Protein AF-E3LHK0-F1 (afdb_monomer)

Radius of gyration: 40.65 Å; Cα contacts (8 Å, |Δi|>4): 1563; chains: 1; bounding box: 127×64×100 Å

pLDDT: mean 77.19, std 14.47, range [32.59, 96.81]

Foldseek 3Di:
DVLLLVLVVVLVVLVVVLVVVCVVQPPFAALVNLVSVLVNQLSNLLSLLLSLVLLLLVLVLLLCLLPDPPNVVSPDPVVSVVVSVVSSVVSSVLSCVVNLQWDFDDPDPRHTHTGGDVVCPVPVNPVVLVSLLVSLCNSAVVSLVSSLVSLVSSLVSVVVVVVVVCVVDPDDDDDPVVLVNVVSVVVSVVSCVPRVVVSVVSNCCSVPVQVCVVVCVVCVVVVVVVVLVVLLVVLVVLLVSCVDPVNVFWLLSVLSNLLSVLSNVLSVLVVVLVVVCVPPPPAAAPVNQVSVLVNLLSNLLSVVLSVVSVVLSSVLVVCLVPDPPNVVSRGNPVSVVVSVVSSVVSNVLSCVSNLQWDWDCDPQDNGTHIDGDVVCVVVVVPVVVVSCVVRVDDDPPVQDPDLLSNLVSCLVPRQDDPQFADDAFQQGPADDDADLLLVLVVVVVCLVPVVQDKDARLHVHFDWDQFPNDIDGARIADPVQLAGEHEAECLQQLPCVVHVPQQDARPVGNPHGSVRSVVVNVVVVVRSVVVPGHYHYHYPVRLVVVLVVDVLSVLSSVLDPLRGDDRLLQLQDFFDWDFFFFKDFADPFKFKFKKFFFLQLLLQLQFVDKAFTGQDPDDDDDDFFFKFWFKKQADQADQWQQDWDCEPNDTFRFRWPQCQNVVVFPDADPAQASSGGIDTTMHGPVSVVVRVVVVMDTQTTSDGRGGPDIDGRRSSSVSLQVLVLQLQLQCADPDPDDDPVRVVVVQVVCCVPSVHHHDPVSRDHHPVSNVSSSVSSVSNQVVLSDDLFDKDKDKAWQSPVVCVCCVCPPVQWHWDAWADDPDTITTTIITGDPVNRDPDPRHDSRRSSRSRSSQNVLVVVQCVLLPVNQWRIDDSRMTMGMDTPPDDSQPVQDDPDHRGMDGPDDPQKGWGMKGDLDRQFIKTWIAGPVRDIDIDTGDPPADPDVVLCVLRDNVNSVVQSLCCLVPVHGFWRWGWDFDWDADPDSHGDTDTDIDIDTHHRDDSHAYQHSSRGGGGRSHDDPPSNHDHPPSDRSD

Solvent-accessible surface area (backbone atoms only — not comparable to full-atom values): 56361 Å² total; per-residue (Å²): 103,71,68,36,52,51,26,55,51,50,50,52,53,55,51,51,52,51,55,49,52,55,62,76,45,57,91,59,34,46,58,68,59,20,51,47,54,52,54,46,56,35,50,47,50,31,31,54,28,45,32,39,49,52,54,29,48,54,38,46,38,51,35,49,27,72,76,42,95,60,29,70,55,45,74,30,69,68,51,54,52,53,54,48,53,52,47,55,54,53,48,43,59,61,38,49,66,55,52,71,50,46,34,73,42,76,80,51,103,76,32,31,41,66,40,72,22,66,86,43,54,75,61,84,30,48,66,46,46,52,51,51,42,51,47,48,40,64,44,44,48,49,34,53,52,52,35,51,53,32,51,50,50,42,51,52,50,53,49,52,51,48,54,51,46,53,69,73,51,86,82,74,84,78,73,74,64,56,57,60,56,52,50,55,51,50,53,48,53,50,49,49,67,61,45,50,58,55,50,49,51,51,54,49,45,58,74,32,70,68,59,46,59,64,60,42,67,80,45,45,68,60,52,51,54,50,51,54,54,49,50,38,53,53,23,51,48,48,38,61,62,38,61,35,88,86,43,46,60,33,14,61,42,43,41,52,35,54,33,27,49,26,56,34,49,47,54,49,55,54,51,52,52,61,45,51,62,66,72,55,60,92,61,44,42,61,68,53,29,51,46,55,56,50,46,60,41,49,46,54,32,34,53,52,43,29,54,51,41,51,52,47,47,52,48,36,54,50,49,30,71,78,41,93,61,29,67,55,42,42,22,40,66,49,41,52,54,54,49,50,53,48,55,51,52,44,46,59,63,43,49,62,56,57,75,49,46,36,75,40,69,42,97,80,49,99,36,27,43,71,42,72,26,65,80,41,55,75,53,78,33,49,65,51,52,50,50,36,70,74,68,71,62,80,78,86,80,85,59,56,99,41,72,51,47,33,48,50,46,48,41,56,76,70,46,53,56,93,66,51,72,51,89,51,55,65,80,31,82,80,79,70,85,72,48,58,68,44,47,46,50,53,53,48,51,30,66,77,35,76,87,52,70,63,28,14,58,85,40,93,34,49,49,76,44,79,51,98,92,40,80,44,76,41,55,26,34,27,84,89,79,46,35,35,43,41,62,40,48,42,76,77,35,20,33,60,89,85,43,70,62,32,80,45,56,22,93,82,45,75,90,39,34,23,42,58,31,27,52,52,47,54,49,52,54,52,48,48,40,73,75,72,32,51,73,48,76,46,46,45,68,55,54,54,50,48,37,72,74,33,67,65,54,36,51,47,60,72,66,61,73,83,59,68,69,59,39,45,62,65,31,49,54,75,61,55,57,44,66,31,30,30,63,51,67,46,54,100,59,31,43,44,47,44,34,33,34,41,55,45,66,47,30,31,42,44,44,71,40,68,40,74,38,35,77,57,96,71,96,77,87,92,74,87,40,43,43,36,24,32,33,33,36,48,37,50,55,50,86,61,42,76,56,81,41,77,48,96,92,35,85,31,36,49,31,12,39,50,38,52,73,67,59,54,59,87,60,82,52,81,82,43,44,40,67,50,25,42,41,75,53,39,36,43,36,73,57,50,53,50,32,36,77,67,58,29,42,77,74,45,82,75,41,75,49,56,40,87,38,70,43,56,17,56,52,45,20,69,60,38,45,62,38,48,38,48,26,53,26,19,59,27,66,96,55,97,84,64,52,71,71,55,49,52,51,50,44,50,52,40,28,78,69,70,73,30,84,69,57,79,93,57,45,37,73,30,71,66,54,25,50,49,28,50,52,53,49,68,33,66,56,59,55,24,53,57,73,64,84,46,74,49,71,45,83,42,44,60,89,40,54,64,61,50,48,55,66,46,66,35,90,54,39,41,66,71,49,63,32,59,53,73,97,54,26,26,41,39,26,31,29,56,34,78,96,56,62,62,64,56,99,71,31,25,34,65,56,37,18,46,57,30,45,55,42,38,50,55,42,49,54,52,42,56,52,53,32,67,91,30,38,30,35,35,54,44,52,32,43,29,33,47,42,49,72,91,65,63,68,54,54,95,50,49,41,96,46,77,54,17,31,33,75,72,61,59,89,74,48,44,49,42,35,41,33,38,46,33,74,64,28,37,26,40,36,31,30,39,87,86,68,55,76,46,79,50,73,43,53,73,96,56,72,79,42,78,72,29,40,65,48,58,27,63,65,51,52,45,51,40,49,50,41,27,54,77,69,74,49,55,77,59,41,62,34,76,39,85,41,81,43,63,52,98,49,66,74,41,65,78,44,81,41,80,4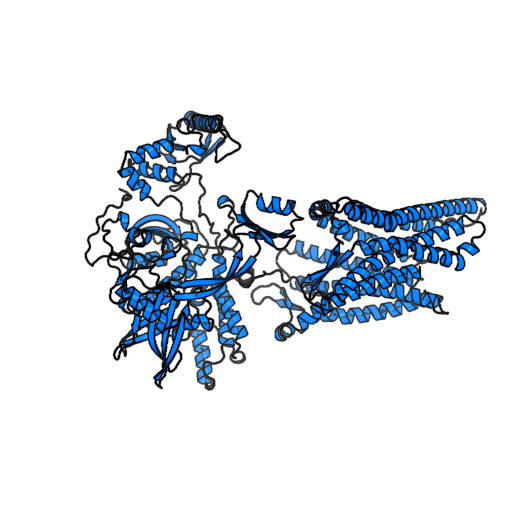1,79,45,75,46,60,77,50,80,82,64,32,26,68,45,89,79,30,40,45,43,37,27,31,40,37,65,83,89,68,77,65,46,86,58,58,91,75,71,85,129

Organism: Caenorhabditis remanei (NCBI:txid31234)

Sequence (1035 aa):
MMMIAFCNFNNVVMKLIEEMFDRITGSEKPYFKAFYKRIYAYLKLYLSSMANCLVVEIAFCRVMALYTTNSVKWNGRKYSLVISSVLWITVGLLCSAIIPMYSVTKYNPEEYSFTISNSYLEDECITFRSTLLFFGIISVFVPCILNFIFFLMIIYKLKSLEESRRKTMRSTKSSNIDNSSRMLKAILIMFLIVNMPQVMILVFHSIYMLDYYLFYSGFHVYFLIFFTVLDFFTNTFFIIVLSQKELRNSGINLAMIMIAFCNSSNVIVKLINAIFERVDGYEKTYVEAVYNRIENYVEVYLTAISDFLVVEMAFCRVMALYTRDCDKWRGRKYTLVISTVLWIFVGITSGLIIPMTVVKKSEYSERYLMTISDSYIENKCIIFRSTVLFFGVGFGVSGGCTLASYVMFVLKHEYIKQGEVGYVPEEGYGGGNNSVVALKYIQWLEKKNPGLKLKYKLRGGEHCIDANGRKYYLDAYNPETREIYEIYGCLYHGCSKCHPIGEKFSPVNKNRRMGSLLAETLRREGELRAEGYTVHTKWECEIRKEMANDPEMHKFFKLCRYTHRLIPREALYGGRTQAFRSITQATTTSLLNYLDFTSLYPYLNAGGTAYPFVLNFQNLKNLYRGLVYCDVLPEPNAEIGFLPQKISQKLMFVLCRTCGESQNISTPCTHTKVSERYLTGVWCTDELNYAISKGYKVLRYHEIWHWDRWVAGGFFADYIKPLLKMKHESSGWPRPDMTDDEKDAYIKKIWDMDGVQLDPTKIKVNKAMRSLAKLFLNSAWGKFAQNPDKVETKLIRLADAVGMTKFLNDPKYEPVNMIPFGTKKYFLSRRPKKEALLPGGFTNLAIAAQTTSAARLRLTQAMEKAGIENMIYCDTDSVIYKENVGENKLESMRGEQLGFLTDEIPAGRKLKEVVVMAPKMYALRMEDQQGTSSYSVKAKGVSLTSKNSEAISFNTMKETMKDFISEGISEPLVAKMMTFKRGDNALDGLWTCVTDKRVNPKMDKGHYDIHGVVTPFGQLPTNTLLIDDYPFYDQ

Structure (mmCIF, N/CA/C/O backbone):
data_AF-E3LHK0-F1
#
_entry.id   AF-E3LHK0-F1
#
loop_
_atom_site.group_PDB
_atom_site.id
_atom_site.type_symbol
_atom_site.label_atom_id
_atom_site.label_alt_id
_atom_site.label_comp_id
_atom_site.label_asym_id
_atom_site.label_entity_id
_atom_site.label_seq_id
_atom_site.pdbx_PDB_ins_code
_atom_site.Cartn_x
_atom_site.Cartn_y
_atom_site.Cartn_z
_atom_site.occupancy
_atom_site.B_iso_or_equiv
_atom_site.auth_seq_id
_atom_site.auth_comp_id
_atom_site.auth_asym_id
_atom_site.auth_atom_id
_atom_site.pdbx_PDB_model_num
ATOM 1 N N . MET A 1 1 ? 56.412 -6.530 34.634 1.00 53.97 1 MET A N 1
ATOM 2 C CA . MET A 1 1 ? 55.257 -7.467 34.592 1.00 53.97 1 MET A CA 1
ATOM 3 C C . MET A 1 1 ? 54.120 -7.031 35.510 1.00 53.97 1 MET A C 1
ATOM 5 O O . MET A 1 1 ? 53.036 -6.816 34.996 1.00 53.97 1 MET A O 1
ATOM 9 N N . MET A 1 2 ? 54.339 -6.839 36.818 1.00 63.16 2 MET A N 1
ATOM 10 C CA . MET A 1 2 ? 53.294 -6.347 37.739 1.00 63.16 2 MET A CA 1
ATOM 11 C C . MET A 1 2 ? 52.665 -5.020 37.278 1.00 63.16 2 MET A C 1
ATOM 13 O O . MET A 1 2 ? 51.451 -4.916 37.181 1.00 63.16 2 MET A O 1
ATOM 17 N N . MET A 1 3 ? 53.490 -4.044 36.885 1.00 69.75 3 MET A N 1
ATOM 18 C CA . MET A 1 3 ? 53.014 -2.756 36.359 1.00 69.75 3 MET A CA 1
ATOM 19 C C . MET A 1 3 ? 52.249 -2.884 35.026 1.00 69.75 3 MET A C 1
ATOM 21 O O . MET A 1 3 ? 51.338 -2.108 34.778 1.00 69.75 3 MET A O 1
ATOM 25 N N . ILE A 1 4 ? 52.548 -3.900 34.202 1.00 66.69 4 ILE A N 1
ATOM 26 C CA . ILE A 1 4 ? 51.797 -4.190 32.962 1.00 66.69 4 ILE A CA 1
ATOM 27 C C . ILE A 1 4 ? 50.408 -4.729 33.311 1.00 66.69 4 ILE A C 1
ATOM 29 O O . ILE A 1 4 ? 49.409 -4.278 32.760 1.00 66.69 4 ILE A O 1
ATOM 33 N N . ALA A 1 5 ? 50.337 -5.668 34.261 1.00 57.81 5 ALA A N 1
ATOM 34 C CA . ALA A 1 5 ? 49.065 -6.190 34.752 1.00 57.81 5 ALA A CA 1
ATOM 35 C C . ALA A 1 5 ? 48.212 -5.077 35.380 1.00 57.81 5 ALA A C 1
ATOM 37 O O . ALA A 1 5 ? 47.018 -5.014 35.114 1.00 57.81 5 ALA A O 1
ATOM 38 N N . PHE A 1 6 ? 48.833 -4.159 36.128 1.00 70.88 6 PHE A N 1
ATOM 39 C CA . PHE A 1 6 ? 48.171 -2.965 36.653 1.00 70.88 6 PHE A CA 1
ATOM 40 C C . PHE A 1 6 ? 47.600 -2.081 35.533 1.00 70.88 6 PHE A C 1
ATOM 42 O O . PHE A 1 6 ? 46.436 -1.693 35.611 1.00 70.88 6 PHE A O 1
ATOM 49 N N . CYS A 1 7 ? 48.365 -1.804 34.471 1.00 64.31 7 CYS A N 1
ATOM 50 C CA . CYS A 1 7 ? 47.872 -1.026 33.328 1.00 64.31 7 CYS A CA 1
ATOM 51 C C . CYS A 1 7 ? 46.660 -1.692 32.658 1.00 64.31 7 CYS A C 1
ATOM 53 O O . CYS A 1 7 ? 45.635 -1.049 32.439 1.00 64.31 7 CYS A O 1
ATOM 55 N N . ASN A 1 8 ? 46.754 -2.996 32.388 1.00 62.56 8 ASN A N 1
ATOM 56 C CA . ASN A 1 8 ? 45.689 -3.752 31.727 1.00 62.56 8 ASN A CA 1
ATOM 57 C C . ASN A 1 8 ? 44.430 -3.860 32.595 1.00 62.56 8 ASN A C 1
ATOM 59 O O . ASN A 1 8 ? 43.325 -3.682 32.091 1.00 62.56 8 ASN A O 1
ATOM 63 N N . PHE A 1 9 ? 44.590 -4.093 33.900 1.00 59.78 9 PHE A N 1
ATOM 64 C CA . PHE A 1 9 ? 43.483 -4.134 34.852 1.00 59.78 9 PHE A CA 1
ATOM 65 C C . PHE A 1 9 ? 42.734 -2.797 34.902 1.00 59.78 9 PHE A C 1
ATOM 67 O O . PHE A 1 9 ? 41.515 -2.766 34.746 1.00 59.78 9 PHE A O 1
ATOM 74 N N . ASN A 1 10 ? 43.455 -1.679 35.036 1.00 61.88 10 ASN A N 1
ATOM 75 C CA . ASN A 1 10 ? 42.831 -0.357 35.078 1.00 61.88 10 ASN A CA 1
ATOM 76 C C . ASN A 1 10 ? 42.135 0.002 33.753 1.00 61.88 10 ASN A C 1
ATOM 78 O O . ASN A 1 10 ? 41.065 0.601 33.781 1.00 61.88 10 ASN A O 1
ATOM 82 N N . ASN A 1 11 ? 42.661 -0.424 32.599 1.00 61.06 11 ASN A N 1
ATOM 83 C CA . ASN A 1 11 ? 41.974 -0.248 31.312 1.00 61.06 11 ASN A CA 1
ATOM 84 C C . ASN A 1 11 ? 40.599 -0.940 31.268 1.00 61.06 11 ASN A C 1
ATOM 86 O O . ASN A 1 11 ? 39.646 -0.376 30.726 1.00 61.06 11 ASN A O 1
ATOM 90 N N . VAL A 1 12 ? 40.482 -2.135 31.857 1.00 58.91 12 VAL A N 1
ATOM 91 C CA . VAL A 1 12 ? 39.212 -2.874 31.952 1.00 58.91 12 VAL A CA 1
ATOM 92 C C . VAL A 1 12 ? 38.251 -2.187 32.922 1.00 58.91 12 VAL A C 1
ATOM 94 O O . VAL A 1 12 ? 37.102 -1.933 32.563 1.00 58.91 12 VAL A O 1
ATOM 97 N N . VAL A 1 13 ? 38.725 -1.817 34.117 1.00 62.66 13 VAL A N 1
ATOM 98 C CA . VAL A 1 13 ? 37.918 -1.115 35.133 1.00 62.66 13 VAL A CA 1
ATOM 99 C C . VAL A 1 13 ? 37.344 0.189 34.582 1.00 62.66 13 VAL A C 1
ATOM 101 O O . VAL A 1 13 ? 36.160 0.470 34.743 1.00 62.66 13 VAL A O 1
ATOM 104 N N . MET A 1 14 ? 38.150 0.971 33.870 1.00 64.06 14 MET A N 1
ATOM 105 C CA . MET A 1 14 ? 37.707 2.246 33.313 1.00 64.06 14 MET A CA 1
ATOM 106 C C . MET A 1 14 ? 36.659 2.079 32.201 1.00 64.06 14 MET A C 1
ATOM 108 O O . MET A 1 14 ? 35.740 2.888 32.095 1.00 64.06 14 MET A O 1
ATOM 112 N N . LYS A 1 15 ? 36.744 1.006 31.401 1.00 60.50 15 LYS A N 1
ATOM 113 C CA . LYS A 1 15 ? 35.713 0.676 30.405 1.00 60.50 15 LYS A CA 1
ATOM 114 C C . LYS A 1 15 ? 34.389 0.275 31.069 1.00 60.50 15 LYS A C 1
ATOM 116 O O . LYS A 1 15 ? 33.334 0.724 30.634 1.00 60.50 15 LYS A O 1
ATOM 121 N N . LEU A 1 16 ? 34.449 -0.513 32.145 1.00 58.66 16 LEU A N 1
ATOM 122 C CA . LEU A 1 16 ? 33.270 -0.877 32.941 1.00 58.66 16 LEU A CA 1
ATOM 123 C C . LEU A 1 16 ? 32.577 0.364 33.518 1.00 58.66 16 LEU A C 1
ATOM 125 O O . LEU A 1 16 ? 31.356 0.471 33.452 1.00 58.66 16 LEU A O 1
ATOM 129 N N . ILE A 1 17 ? 33.348 1.329 34.025 1.00 66.31 17 ILE A N 1
ATOM 130 C CA . ILE A 1 17 ? 32.804 2.590 34.543 1.00 66.31 17 ILE A CA 1
ATOM 131 C C . ILE A 1 17 ? 32.128 3.406 33.423 1.00 66.31 17 ILE A C 1
ATOM 133 O O . ILE A 1 17 ? 31.045 3.948 33.647 1.00 66.31 17 ILE A O 1
ATOM 137 N N . GLU A 1 18 ? 32.698 3.470 32.211 1.00 63.50 18 GLU A N 1
ATOM 138 C CA . GLU A 1 18 ? 32.044 4.127 31.063 1.00 63.50 18 GLU A CA 1
ATOM 139 C C . GLU A 1 18 ? 30.699 3.464 30.711 1.00 63.50 18 GLU A C 1
ATOM 141 O O . GLU A 1 18 ? 29.689 4.158 30.567 1.00 63.50 18 GLU A O 1
ATOM 146 N N . GLU A 1 19 ? 30.665 2.131 30.631 1.00 61.94 19 GLU A N 1
ATOM 147 C CA . GLU A 1 19 ? 29.444 1.369 30.340 1.00 61.94 19 GLU A CA 1
ATOM 148 C C . GLU A 1 19 ? 28.381 1.534 31.440 1.00 61.94 19 GLU A C 1
ATOM 150 O O . GLU A 1 19 ? 27.187 1.640 31.142 1.00 61.94 19 GLU A O 1
ATOM 155 N N . MET A 1 20 ? 28.797 1.628 32.708 1.00 63.06 20 MET A N 1
ATOM 156 C CA . MET A 1 20 ? 27.909 1.958 33.825 1.00 63.06 20 MET A CA 1
ATOM 157 C C . MET A 1 20 ? 27.306 3.360 33.675 1.00 63.06 20 MET A C 1
ATOM 159 O O . MET A 1 20 ? 26.092 3.514 33.814 1.00 63.06 20 MET A O 1
ATOM 163 N N . PHE A 1 21 ? 28.110 4.377 33.341 1.00 60.28 21 PHE A N 1
ATOM 164 C CA . PHE A 1 21 ? 27.601 5.734 33.113 1.00 60.28 21 PHE A CA 1
ATOM 165 C C . PHE A 1 21 ? 26.616 5.798 31.943 1.00 60.28 21 PHE A C 1
ATOM 167 O O . PHE A 1 21 ? 25.598 6.486 32.052 1.00 60.28 21 PHE A O 1
ATOM 174 N N . ASP A 1 22 ? 26.876 5.078 30.847 1.00 60.41 22 ASP A N 1
ATOM 175 C CA . ASP A 1 22 ? 25.978 5.024 29.688 1.00 60.41 22 ASP A CA 1
ATOM 176 C C . ASP A 1 22 ? 24.630 4.349 30.013 1.00 60.41 22 ASP A C 1
ATOM 178 O O . ASP A 1 22 ? 23.607 4.763 29.469 1.00 60.41 22 ASP A O 1
ATOM 182 N N . ARG A 1 23 ? 24.590 3.389 30.951 1.00 55.06 23 ARG A N 1
ATOM 183 C CA . ARG A 1 23 ? 23.339 2.749 31.404 1.00 55.06 23 ARG A CA 1
ATOM 184 C C . ARG A 1 23 ? 22.576 3.545 32.468 1.00 55.06 23 ARG A C 1
ATOM 186 O O . ARG A 1 23 ? 21.351 3.563 32.414 1.00 55.06 23 ARG A O 1
ATOM 193 N N . ILE A 1 24 ? 23.264 4.201 33.407 1.00 59.31 24 ILE A N 1
ATOM 194 C CA . ILE A 1 24 ? 22.623 4.966 34.499 1.00 59.31 24 ILE A CA 1
ATOM 195 C C . ILE A 1 24 ? 21.953 6.238 33.972 1.00 59.31 24 ILE A C 1
ATOM 197 O O . ILE A 1 24 ? 20.858 6.585 34.397 1.00 59.31 24 ILE A O 1
ATOM 201 N N . THR A 1 25 ? 22.604 6.934 33.040 1.00 53.72 25 THR A N 1
ATOM 202 C CA . THR A 1 25 ? 22.129 8.239 32.541 1.00 53.72 25 THR A CA 1
ATOM 203 C C . THR A 1 25 ? 21.164 8.127 31.358 1.00 53.72 25 THR A C 1
ATOM 205 O O . THR A 1 25 ? 20.580 9.125 30.946 1.00 53.72 25 THR A O 1
ATOM 208 N N . GLY A 1 26 ? 20.969 6.929 30.793 1.00 59.97 26 GLY A N 1
ATOM 209 C CA . GLY A 1 26 ? 20.085 6.722 29.645 1.00 59.97 26 GLY A CA 1
ATOM 210 C C . GLY A 1 26 ? 20.401 7.674 28.481 1.00 59.97 26 GLY A C 1
ATOM 211 O O . GLY A 1 26 ? 21.527 7.711 27.979 1.00 59.97 26 GLY A O 1
ATOM 212 N N . SER A 1 27 ? 19.401 8.448 28.044 1.00 51.91 27 SER A N 1
ATOM 213 C CA . SER A 1 27 ? 19.541 9.473 26.998 1.00 51.91 27 SER A CA 1
ATOM 214 C C . SER A 1 27 ? 20.089 10.817 27.490 1.00 51.91 27 SER A C 1
ATOM 216 O O . SER A 1 27 ? 20.457 11.646 26.657 1.00 51.91 27 SER A O 1
ATOM 218 N N . GLU A 1 28 ? 20.147 11.051 28.803 1.00 52.97 28 GLU A N 1
ATOM 219 C CA . GLU A 1 28 ? 20.637 12.306 29.375 1.00 52.97 28 GLU A CA 1
ATOM 220 C C . GLU A 1 28 ? 22.163 12.415 29.231 1.00 52.97 28 GLU A C 1
ATOM 222 O O . GLU A 1 28 ? 22.914 11.436 29.348 1.00 52.97 28 GLU A O 1
ATOM 227 N N . LYS A 1 29 ? 22.651 13.632 28.958 1.00 63.50 29 LYS A N 1
ATOM 228 C CA . LYS A 1 29 ? 24.082 13.917 28.769 1.00 63.50 29 LYS A CA 1
ATOM 229 C C . LYS A 1 29 ? 24.603 14.894 29.828 1.00 63.50 29 LYS A C 1
ATOM 231 O O . LYS A 1 29 ? 24.894 16.048 29.502 1.00 63.50 29 LYS A O 1
ATOM 236 N N . PRO A 1 30 ? 24.741 14.457 31.091 1.00 75.88 30 PRO A N 1
ATOM 237 C CA . PRO A 1 30 ? 25.215 15.330 32.156 1.00 75.88 30 PRO A CA 1
ATOM 238 C C . PRO A 1 30 ? 26.685 15.717 31.943 1.00 75.88 30 PRO A C 1
ATOM 240 O O . PRO A 1 30 ? 27.482 14.936 31.414 1.00 75.88 30 PRO A O 1
ATOM 243 N N . TYR A 1 31 ? 27.070 16.906 32.418 1.00 79.06 31 TYR A N 1
ATOM 244 C CA . TYR A 1 31 ? 28.448 17.416 32.341 1.00 79.06 31 TYR A CA 1
ATOM 245 C C . TYR A 1 31 ? 29.477 16.404 32.854 1.00 79.06 31 TYR A C 1
ATOM 247 O O . TYR A 1 31 ? 30.490 16.160 32.201 1.00 79.06 31 TYR A O 1
ATOM 255 N N . PHE A 1 32 ? 29.177 15.755 33.984 1.00 77.12 32 PHE A N 1
ATOM 256 C CA . PHE A 1 32 ? 30.064 14.778 34.610 1.00 77.12 32 PHE A CA 1
ATOM 257 C C . PHE A 1 32 ? 30.403 13.604 33.680 1.00 77.12 32 PHE A C 1
ATOM 259 O O . PHE A 1 32 ? 31.550 13.172 33.627 1.00 77.12 32 PHE A O 1
ATOM 266 N N . LYS A 1 33 ? 29.440 13.135 32.877 1.00 77.25 33 LYS A N 1
ATOM 267 C CA . LYS A 1 33 ? 29.643 12.057 31.899 1.00 77.25 33 LYS A CA 1
ATOM 268 C C . LYS A 1 33 ? 30.579 12.492 30.772 1.00 77.25 33 LYS A C 1
ATOM 270 O O . LYS A 1 33 ? 31.509 11.767 30.429 1.00 77.25 33 LYS A O 1
ATOM 275 N N . ALA A 1 34 ? 30.368 13.681 30.209 1.00 77.12 34 ALA A N 1
ATOM 276 C CA . ALA A 1 34 ? 31.234 14.219 29.158 1.00 77.12 34 ALA A CA 1
ATOM 277 C C . ALA A 1 34 ? 32.655 14.516 29.676 1.00 77.12 34 ALA A C 1
ATOM 279 O O . ALA A 1 34 ? 33.642 14.239 28.993 1.00 77.12 34 ALA A O 1
ATOM 280 N N . PHE A 1 35 ? 32.763 15.014 30.909 1.00 81.50 35 PHE A N 1
ATOM 281 C CA . PHE A 1 35 ? 34.030 15.244 31.597 1.00 81.50 35 PHE A CA 1
ATOM 282 C C . PHE A 1 35 ? 34.774 13.935 31.899 1.00 81.50 35 PHE A C 1
ATOM 284 O O . PHE A 1 35 ? 35.969 13.828 31.620 1.00 81.50 35 PHE A O 1
ATOM 291 N N . TYR A 1 36 ? 34.067 12.902 32.368 1.00 81.81 36 TYR A N 1
ATOM 292 C CA . TYR A 1 36 ? 34.636 11.571 32.570 1.00 81.81 36 TYR A CA 1
ATOM 293 C C . TYR A 1 36 ? 35.172 10.982 31.262 1.00 81.81 36 TYR A C 1
ATOM 295 O O . TYR A 1 36 ? 36.294 10.488 31.246 1.00 81.81 36 TYR A O 1
ATOM 303 N N . LYS A 1 37 ? 34.442 11.104 30.141 1.00 77.12 37 LYS A N 1
ATOM 304 C CA . LYS A 1 37 ? 34.920 10.630 28.826 1.00 77.12 37 LYS A CA 1
ATOM 305 C C . LYS A 1 37 ? 36.225 11.307 28.389 1.00 77.12 37 LYS A C 1
ATOM 307 O O . LYS A 1 37 ? 37.079 10.652 27.793 1.00 77.12 37 LYS A O 1
ATOM 312 N N . ARG A 1 38 ? 36.439 12.573 28.766 1.00 80.44 38 ARG A N 1
ATOM 313 C CA . ARG A 1 38 ? 37.712 13.281 28.545 1.00 80.44 38 ARG A CA 1
ATOM 314 C C . ARG A 1 38 ? 38.862 12.710 29.368 1.00 80.44 38 ARG A C 1
ATOM 316 O O . ARG A 1 38 ? 39.938 12.480 28.822 1.00 80.44 38 ARG A O 1
ATOM 323 N N . ILE A 1 39 ? 38.631 12.441 30.650 1.00 80.81 39 ILE A N 1
ATOM 324 C CA . ILE A 1 39 ? 39.622 11.802 31.530 1.00 80.81 39 ILE A CA 1
ATOM 325 C C . ILE A 1 39 ? 39.912 10.368 31.066 1.00 80.81 39 ILE A C 1
ATOM 327 O O . ILE A 1 39 ? 41.069 9.954 31.003 1.00 80.81 39 ILE A O 1
ATOM 331 N N . TYR A 1 40 ? 38.871 9.628 30.690 1.00 79.81 40 TYR A N 1
ATOM 332 C CA . TYR A 1 40 ? 38.960 8.265 30.183 1.00 79.81 40 TYR A CA 1
ATOM 333 C C . TYR A 1 40 ? 39.819 8.178 28.920 1.00 79.81 40 TYR A C 1
ATOM 335 O O . TYR A 1 40 ? 40.695 7.321 28.848 1.00 79.81 40 TYR A O 1
ATOM 343 N N . ALA A 1 41 ? 39.625 9.083 27.955 1.00 72.38 41 ALA A N 1
ATOM 344 C CA . ALA A 1 41 ? 40.415 9.112 26.726 1.00 72.38 41 ALA A CA 1
ATOM 345 C C . ALA A 1 41 ? 41.924 9.260 27.005 1.00 72.38 41 ALA A C 1
ATOM 347 O O . ALA A 1 41 ? 42.727 8.531 26.422 1.00 72.38 41 ALA A O 1
ATOM 348 N N . TYR A 1 42 ? 42.300 10.144 27.939 1.00 82.50 42 TYR A N 1
ATOM 349 C CA . TYR A 1 42 ? 43.690 10.296 28.379 1.00 82.50 42 TYR A CA 1
ATOM 350 C C . TYR A 1 42 ? 44.208 9.047 29.100 1.00 82.50 42 TYR A C 1
ATOM 352 O O . TYR A 1 42 ? 45.240 8.501 28.712 1.00 82.50 42 TYR A O 1
ATOM 360 N N . LEU A 1 43 ? 43.491 8.565 30.121 1.00 79.88 43 LEU A N 1
ATOM 361 C CA . LEU A 1 43 ? 43.939 7.430 30.933 1.00 79.88 43 LEU A CA 1
ATOM 362 C C . LEU A 1 43 ? 44.056 6.143 30.114 1.00 79.88 43 LEU A C 1
ATOM 364 O O . LEU A 1 43 ? 45.012 5.395 30.296 1.00 79.88 43 LEU A O 1
ATOM 368 N N . LYS A 1 44 ? 43.134 5.907 29.177 1.00 76.12 44 LYS A N 1
ATOM 369 C CA . LYS A 1 44 ? 43.176 4.755 28.273 1.00 76.12 44 LYS A CA 1
ATOM 370 C C . LYS A 1 44 ? 44.419 4.779 27.391 1.00 76.12 44 LYS A C 1
ATOM 372 O O . LYS A 1 44 ? 45.103 3.762 27.279 1.00 76.12 44 LYS A O 1
ATOM 377 N N . LEU A 1 45 ? 44.715 5.929 26.779 1.00 74.69 45 LEU A N 1
ATOM 378 C CA . LEU A 1 45 ? 45.921 6.087 25.971 1.00 74.69 45 LEU A CA 1
ATOM 379 C C . LEU A 1 45 ? 47.163 5.879 26.842 1.00 74.69 45 LEU A C 1
ATOM 381 O O . LEU A 1 45 ? 47.985 5.027 26.533 1.00 74.69 45 LEU A O 1
ATOM 385 N N . TYR A 1 46 ? 47.241 6.573 27.976 1.00 82.31 46 TYR A N 1
ATOM 386 C CA . TYR A 1 46 ? 48.375 6.508 28.890 1.00 82.31 46 TYR A CA 1
ATOM 387 C C . TYR A 1 46 ? 48.677 5.087 29.375 1.00 82.31 46 TYR A C 1
ATOM 389 O O . TYR A 1 46 ? 49.804 4.615 29.240 1.00 82.31 46 TYR A O 1
ATOM 397 N N . LEU A 1 47 ? 47.674 4.372 29.889 1.00 78.12 47 LEU A N 1
ATOM 398 C CA . LEU A 1 47 ? 47.850 3.018 30.413 1.00 78.12 47 LEU A CA 1
ATOM 399 C C . LEU A 1 47 ? 48.178 2.013 29.301 1.00 78.12 47 LEU A C 1
ATOM 401 O O . LEU A 1 47 ? 49.003 1.124 29.508 1.00 78.12 47 LEU A O 1
ATOM 405 N N . SER A 1 48 ? 47.575 2.153 28.115 1.00 70.00 48 SER A N 1
ATOM 406 C CA . SER A 1 48 ? 47.884 1.287 26.971 1.00 70.00 48 SER A CA 1
ATOM 407 C C . SER A 1 48 ? 49.307 1.514 26.447 1.00 70.00 48 SER A C 1
ATOM 409 O O . SER A 1 48 ? 50.041 0.550 26.225 1.00 70.00 48 SER A O 1
ATOM 411 N N . SER A 1 49 ? 49.726 2.771 26.289 1.00 76.25 49 SER A N 1
ATOM 412 C CA . SER A 1 49 ? 51.084 3.128 25.866 1.00 76.25 49 SER A CA 1
ATOM 413 C C . SER A 1 49 ? 52.119 2.700 26.904 1.00 76.25 49 SER A C 1
ATOM 415 O O . SER A 1 49 ? 53.159 2.139 26.557 1.00 76.25 49 SER A O 1
ATOM 417 N N . MET A 1 50 ? 51.815 2.883 28.192 1.00 81.44 50 MET A N 1
ATOM 418 C CA . MET A 1 50 ? 52.695 2.468 29.280 1.00 81.44 50 MET A CA 1
ATOM 419 C C . MET A 1 50 ? 52.869 0.948 29.315 1.00 81.44 50 MET A C 1
ATOM 421 O O . MET A 1 50 ? 53.992 0.469 29.462 1.00 81.44 50 MET A O 1
ATOM 425 N N . ALA A 1 51 ? 51.796 0.173 29.123 1.00 74.88 51 ALA A N 1
ATOM 426 C CA . ALA A 1 51 ? 51.886 -1.283 29.044 1.00 74.88 51 ALA A CA 1
ATOM 427 C C . ALA A 1 51 ? 52.872 -1.732 27.950 1.00 74.88 51 ALA A C 1
ATOM 429 O O . ALA A 1 51 ? 53.718 -2.589 28.214 1.00 74.88 51 ALA A O 1
ATOM 430 N N . ASN A 1 52 ? 52.830 -1.104 26.771 1.00 71.75 52 ASN A N 1
ATOM 431 C CA . ASN A 1 52 ? 53.756 -1.384 25.671 1.00 71.75 52 ASN A CA 1
ATOM 432 C C . ASN A 1 52 ? 55.204 -1.005 26.020 1.00 71.75 52 ASN A C 1
ATOM 434 O O . ASN A 1 52 ? 56.113 -1.821 25.852 1.00 71.75 52 ASN A O 1
ATOM 438 N N . CYS A 1 53 ? 55.436 0.192 26.566 1.00 79.38 53 CYS A N 1
ATOM 439 C CA . CYS A 1 53 ? 56.775 0.638 26.970 1.00 79.38 53 CYS A CA 1
ATOM 440 C C . CYS A 1 53 ? 57.383 -0.241 28.076 1.00 79.38 53 CYS A C 1
ATOM 442 O O . CYS A 1 53 ? 58.572 -0.548 28.044 1.00 79.38 53 CYS A O 1
ATOM 444 N N . LEU A 1 54 ? 56.571 -0.723 29.019 1.00 79.56 54 LEU A N 1
ATOM 445 C CA . LEU A 1 54 ? 57.005 -1.653 30.065 1.00 79.56 54 LEU A CA 1
ATOM 446 C C . LEU A 1 54 ? 57.379 -3.038 29.511 1.00 79.56 54 LEU A C 1
ATOM 448 O O . LEU A 1 54 ? 58.218 -3.728 30.092 1.00 79.56 54 LEU A O 1
ATOM 452 N N . VAL A 1 55 ? 56.770 -3.480 28.405 1.00 73.44 55 VAL A N 1
ATOM 453 C CA . VAL A 1 55 ? 57.196 -4.708 27.710 1.00 73.44 55 VAL A CA 1
ATOM 454 C C . VAL A 1 55 ? 58.588 -4.512 27.107 1.00 73.44 55 VAL A C 1
ATOM 456 O O . VAL A 1 55 ? 59.448 -5.382 27.265 1.00 73.44 55 VAL A O 1
ATOM 459 N N . VAL A 1 56 ? 58.837 -3.352 26.494 1.00 79.81 56 VAL A N 1
ATOM 460 C CA . VAL A 1 56 ? 60.156 -2.982 25.957 1.00 79.81 56 VAL A CA 1
ATOM 461 C C . VAL A 1 56 ? 61.198 -2.883 27.070 1.00 79.81 56 VAL A C 1
ATOM 463 O O . VAL A 1 56 ? 62.297 -3.404 26.907 1.00 79.81 56 VAL A O 1
ATOM 466 N N . GLU A 1 57 ? 60.856 -2.302 28.225 1.00 82.81 57 GLU A N 1
ATOM 467 C CA . GLU A 1 57 ? 61.732 -2.245 29.405 1.00 82.81 57 GLU A CA 1
ATOM 468 C C . GLU A 1 57 ? 62.203 -3.645 29.824 1.00 82.81 57 GLU A C 1
ATOM 470 O O . GLU A 1 57 ? 63.386 -3.855 30.093 1.00 82.81 57 GLU A O 1
ATOM 475 N N . ILE A 1 58 ? 61.294 -4.626 29.855 1.00 75.88 58 ILE A N 1
ATOM 476 C CA . ILE A 1 58 ? 61.637 -6.009 30.212 1.00 75.88 58 ILE A CA 1
ATOM 477 C C . ILE A 1 58 ? 62.631 -6.591 29.206 1.00 75.88 58 ILE A C 1
ATOM 479 O O . ILE A 1 58 ? 63.599 -7.241 29.612 1.00 75.88 58 ILE A O 1
ATOM 483 N N . ALA A 1 59 ? 62.398 -6.382 27.909 1.00 71.06 59 ALA A N 1
ATOM 484 C CA . ALA A 1 59 ? 63.300 -6.852 26.865 1.00 71.06 59 ALA A CA 1
ATOM 485 C C . ALA A 1 59 ? 64.672 -6.164 26.964 1.00 71.06 59 ALA A C 1
ATOM 487 O O . ALA A 1 59 ? 65.698 -6.842 26.943 1.00 71.06 59 ALA A O 1
ATOM 488 N N . PHE A 1 60 ? 64.699 -4.851 27.184 1.00 79.88 60 PHE A N 1
ATOM 489 C CA . PHE A 1 60 ? 65.919 -4.067 27.350 1.00 79.88 60 PHE A CA 1
ATOM 490 C C . PHE A 1 60 ? 66.733 -4.495 28.578 1.00 79.88 60 PHE A C 1
ATOM 492 O O . PHE A 1 60 ? 67.916 -4.805 28.453 1.00 79.88 60 PHE A O 1
ATOM 499 N N . CYS A 1 61 ? 66.109 -4.601 29.756 1.00 75.62 61 CYS A N 1
ATOM 500 C CA . CYS A 1 61 ? 66.783 -5.065 30.973 1.00 75.62 61 CYS A CA 1
ATOM 501 C C . CYS A 1 61 ? 67.389 -6.465 30.782 1.00 75.62 61 CYS A C 1
ATOM 503 O O . CYS A 1 61 ? 68.491 -6.733 31.260 1.00 75.62 61 CYS A O 1
ATOM 505 N N . ARG A 1 62 ? 66.710 -7.344 30.029 1.00 71.12 62 ARG A N 1
ATOM 506 C CA . ARG A 1 62 ? 67.230 -8.672 29.668 1.00 71.12 62 ARG A CA 1
ATOM 507 C C . ARG A 1 62 ? 68.409 -8.608 28.700 1.00 71.12 62 ARG A C 1
ATOM 509 O O . ARG A 1 62 ? 69.374 -9.338 28.909 1.00 71.12 62 ARG A O 1
ATOM 516 N N . VAL A 1 63 ? 68.369 -7.745 27.681 1.00 73.25 63 VAL A N 1
ATOM 517 C CA . VAL A 1 63 ? 69.524 -7.494 26.798 1.00 73.25 63 VAL A CA 1
ATOM 518 C C . VAL A 1 63 ? 70.713 -7.016 27.630 1.00 73.25 63 VAL A C 1
ATOM 520 O O . VAL A 1 63 ? 71.786 -7.610 27.567 1.00 73.25 63 VAL A O 1
ATOM 523 N N . MET A 1 64 ? 70.523 -6.000 28.471 1.00 77.62 64 MET A N 1
ATOM 524 C CA . MET A 1 64 ? 71.598 -5.438 29.288 1.00 77.62 64 MET A CA 1
ATOM 525 C C . MET A 1 64 ? 72.168 -6.460 30.274 1.00 77.62 64 MET A C 1
ATOM 527 O O . MET A 1 64 ? 73.386 -6.549 30.426 1.00 77.62 64 MET A O 1
ATOM 531 N N . ALA A 1 65 ? 71.326 -7.302 30.875 1.00 72.88 65 ALA A N 1
ATOM 532 C CA . ALA A 1 65 ? 71.784 -8.392 31.731 1.00 72.88 65 ALA A CA 1
ATOM 533 C C . ALA A 1 65 ? 72.623 -9.448 30.982 1.00 72.88 65 ALA A C 1
ATOM 535 O O . ALA A 1 65 ? 73.493 -10.062 31.595 1.00 72.88 65 ALA A O 1
ATOM 536 N N . LEU A 1 66 ? 72.383 -9.663 29.682 1.00 69.12 66 LEU A N 1
ATOM 537 C CA . LEU A 1 66 ? 73.105 -10.645 28.856 1.00 69.12 66 LEU A CA 1
ATOM 538 C C . LEU A 1 66 ? 74.388 -10.097 28.215 1.00 69.12 66 LEU A C 1
ATOM 540 O O . LEU A 1 66 ? 75.300 -10.868 27.910 1.00 69.12 66 LEU A O 1
ATOM 544 N N . TYR A 1 67 ? 74.452 -8.789 27.968 1.00 73.12 67 TYR A N 1
ATOM 545 C CA . TYR A 1 67 ? 75.562 -8.149 27.256 1.00 73.12 67 TYR A CA 1
ATOM 546 C C . TYR A 1 67 ? 76.541 -7.398 28.163 1.00 73.12 67 TYR A C 1
ATOM 548 O O . TYR A 1 67 ? 77.650 -7.105 27.723 1.00 73.12 67 TYR A O 1
ATOM 556 N N . THR A 1 68 ? 76.171 -7.104 29.411 1.00 73.50 68 THR A N 1
ATOM 557 C CA . THR A 1 68 ? 77.047 -6.405 30.364 1.00 73.50 68 THR A CA 1
ATOM 558 C C . THR A 1 68 ? 77.620 -7.346 31.423 1.00 73.50 68 THR A C 1
ATOM 560 O O . THR A 1 68 ? 77.028 -8.365 31.773 1.00 73.50 68 THR A O 1
ATOM 563 N N . THR A 1 69 ? 78.778 -6.985 31.979 1.00 59.59 69 THR A N 1
ATOM 564 C CA . THR A 1 69 ? 79.481 -7.754 33.022 1.00 59.59 69 THR A CA 1
ATOM 565 C C . THR A 1 69 ? 78.779 -7.729 34.388 1.00 59.59 69 THR A C 1
ATOM 567 O O . THR A 1 69 ? 79.022 -8.597 35.218 1.00 59.59 69 THR A O 1
ATOM 570 N N . ASN A 1 70 ? 77.850 -6.790 34.612 1.00 62.53 70 ASN A N 1
ATOM 571 C CA . ASN A 1 70 ? 77.117 -6.595 35.871 1.00 62.53 70 ASN A CA 1
ATOM 572 C C . ASN A 1 70 ? 75.673 -7.141 35.816 1.00 62.53 70 ASN A C 1
ATOM 574 O O . ASN A 1 70 ? 74.724 -6.461 36.218 1.00 62.53 70 ASN A O 1
ATOM 578 N N . SER A 1 71 ? 75.486 -8.371 35.330 1.00 62.22 71 SER A N 1
ATOM 579 C CA . SER A 1 71 ? 74.166 -9.000 35.117 1.00 62.22 71 SER A CA 1
ATOM 580 C C . SER A 1 71 ? 73.257 -9.008 36.359 1.00 62.22 71 SER A C 1
ATOM 582 O O . SER A 1 71 ? 72.042 -8.834 36.252 1.00 62.22 71 SER A O 1
ATOM 584 N N . VAL A 1 72 ? 73.841 -9.132 37.557 1.00 64.19 72 VAL A N 1
ATOM 585 C CA . VAL A 1 72 ? 73.125 -9.146 38.846 1.00 64.19 72 VAL A CA 1
ATOM 586 C C . VAL A 1 72 ? 72.440 -7.807 39.142 1.00 64.19 72 VAL A C 1
ATOM 588 O O . VAL A 1 72 ? 71.346 -7.786 39.702 1.00 64.19 72 VAL A O 1
ATOM 591 N N . LYS A 1 73 ? 73.037 -6.680 38.728 1.00 71.00 73 LYS A N 1
ATOM 592 C CA . LYS A 1 73 ? 72.452 -5.344 38.930 1.00 71.00 73 LYS A CA 1
ATOM 593 C C . LYS A 1 73 ? 71.246 -5.112 38.016 1.00 71.00 73 LYS A C 1
ATOM 595 O O . LYS A 1 73 ? 70.220 -4.636 38.493 1.00 71.00 73 LYS A O 1
ATOM 600 N N . TRP A 1 74 ? 71.342 -5.513 36.748 1.00 71.56 74 TRP A N 1
ATOM 601 C CA . TRP A 1 74 ? 70.273 -5.362 35.748 1.00 71.56 74 TRP A CA 1
ATOM 602 C C . TRP A 1 74 ? 69.088 -6.310 35.964 1.00 71.56 74 TRP A C 1
ATOM 604 O O . TRP A 1 74 ? 67.954 -5.951 35.665 1.00 71.56 74 TRP A O 1
ATOM 614 N N . ASN A 1 75 ? 69.328 -7.483 36.555 1.00 66.12 75 ASN A N 1
ATOM 615 C CA . ASN A 1 75 ? 68.262 -8.370 37.035 1.00 66.12 75 ASN A CA 1
ATOM 616 C C . ASN A 1 75 ? 67.684 -7.938 38.400 1.00 66.12 75 ASN A C 1
ATOM 618 O O . ASN A 1 75 ? 66.701 -8.512 38.873 1.00 66.12 75 ASN A O 1
ATOM 622 N N . GLY A 1 76 ? 68.294 -6.943 39.052 1.00 66.06 76 GLY A N 1
ATOM 623 C CA . GLY A 1 76 ? 67.883 -6.417 40.349 1.00 66.06 76 GLY A CA 1
ATOM 624 C C . GLY A 1 76 ? 66.730 -5.411 40.259 1.00 66.06 76 GLY A C 1
ATOM 625 O O . GLY A 1 76 ? 66.588 -4.662 39.296 1.00 66.06 76 GLY A O 1
ATOM 626 N N . ARG A 1 77 ? 65.918 -5.336 41.323 1.00 71.44 77 ARG A N 1
ATOM 627 C CA . ARG A 1 77 ? 64.705 -4.491 41.372 1.00 71.44 77 ARG A CA 1
ATOM 628 C C . ARG A 1 77 ? 64.981 -2.990 41.205 1.00 71.44 77 ARG A C 1
ATOM 630 O O . ARG A 1 77 ? 64.147 -2.289 40.646 1.00 71.44 77 ARG A O 1
ATOM 637 N N . LYS A 1 78 ? 66.135 -2.496 41.676 1.00 77.94 78 LYS A N 1
ATOM 638 C CA . LYS A 1 78 ? 66.460 -1.056 41.693 1.00 77.94 78 LYS A CA 1
ATOM 639 C C . LYS A 1 78 ? 66.482 -0.440 40.289 1.00 77.94 78 LYS A C 1
ATOM 641 O O . LYS A 1 78 ? 65.869 0.599 40.090 1.00 77.94 78 LYS A O 1
ATOM 646 N N . TYR A 1 79 ? 67.131 -1.086 39.319 1.00 78.81 79 TYR A N 1
ATOM 647 C CA . TYR A 1 79 ? 67.252 -0.540 37.961 1.00 78.81 79 TYR A CA 1
ATOM 648 C C . TYR A 1 79 ? 65.918 -0.553 37.210 1.00 78.81 79 TYR A C 1
ATOM 650 O O . TYR A 1 79 ? 65.555 0.461 36.623 1.00 78.81 79 TYR A O 1
ATOM 658 N N . SER A 1 80 ? 65.149 -1.645 37.301 1.00 78.81 80 SER A N 1
ATOM 659 C CA . SER A 1 80 ? 63.804 -1.699 36.706 1.00 78.81 80 SER A CA 1
ATOM 660 C C . SER A 1 80 ? 62.873 -0.642 37.315 1.00 78.81 80 SER A C 1
ATOM 662 O O . SER A 1 80 ? 62.182 0.056 36.588 1.00 78.81 80 SER A O 1
ATOM 664 N N . LEU A 1 81 ? 62.914 -0.415 38.635 1.00 82.06 81 LEU A N 1
ATOM 665 C CA . LEU A 1 81 ? 62.097 0.632 39.264 1.00 82.06 81 LEU A CA 1
ATOM 666 C C . LEU A 1 81 ? 62.498 2.052 38.848 1.00 82.06 81 LEU A C 1
ATOM 668 O O . LEU A 1 81 ? 61.616 2.891 38.684 1.00 82.06 81 LEU A O 1
ATOM 672 N N . VAL A 1 82 ? 63.791 2.327 38.650 1.00 86.25 82 VAL A N 1
ATOM 673 C CA . VAL A 1 82 ? 64.259 3.639 38.169 1.00 86.25 82 VAL A CA 1
ATOM 674 C C . VAL A 1 82 ? 63.820 3.868 36.723 1.00 86.25 82 VAL A C 1
ATOM 676 O O . VAL A 1 82 ? 63.220 4.900 36.434 1.00 86.25 82 VAL A O 1
ATOM 679 N N . ILE A 1 83 ? 64.046 2.897 35.831 1.00 84.81 83 ILE A N 1
ATOM 680 C CA . ILE A 1 83 ? 63.649 3.008 34.418 1.00 84.81 83 ILE A CA 1
ATOM 681 C C . ILE A 1 83 ? 62.130 3.139 34.308 1.00 84.81 83 ILE A C 1
ATOM 683 O O . ILE A 1 83 ? 61.635 4.025 33.617 1.00 84.81 83 ILE A O 1
ATOM 687 N N . SER A 1 84 ? 61.387 2.319 35.049 1.00 83.38 84 SER A N 1
ATOM 688 C CA . SER A 1 84 ? 59.932 2.376 35.056 1.00 83.38 84 SER A CA 1
ATOM 689 C C . SER A 1 84 ? 59.406 3.717 35.573 1.00 83.38 84 SER A C 1
ATOM 691 O O . SER A 1 84 ? 58.504 4.285 34.966 1.00 83.38 84 SER A O 1
ATOM 693 N N . SER A 1 85 ? 59.997 4.279 36.635 1.00 86.50 85 SER A N 1
ATOM 694 C CA . SER A 1 85 ? 59.629 5.613 37.145 1.00 86.50 85 SER A CA 1
ATOM 695 C C . SER A 1 85 ? 59.810 6.707 36.087 1.00 86.50 85 SER A C 1
ATOM 697 O O . SER A 1 85 ? 58.935 7.554 35.919 1.00 86.50 85 SER A O 1
ATOM 699 N N . VAL A 1 86 ? 60.908 6.655 35.323 1.00 89.81 86 VAL A N 1
ATOM 700 C CA . VAL A 1 86 ? 61.150 7.582 34.204 1.00 89.81 86 VAL A CA 1
ATOM 701 C C . VAL A 1 86 ? 60.131 7.367 33.081 1.00 89.81 86 VAL A C 1
ATOM 703 O O . VAL A 1 86 ? 59.605 8.340 32.538 1.00 89.81 86 VAL A O 1
ATOM 706 N N . LEU A 1 87 ? 59.800 6.114 32.751 1.00 87.31 87 LEU A N 1
ATOM 707 C CA . LEU A 1 87 ? 58.785 5.790 31.743 1.00 87.31 87 LEU A CA 1
ATOM 708 C C . LEU A 1 87 ? 57.397 6.303 32.143 1.00 87.31 87 LEU A C 1
ATOM 710 O O . LEU A 1 87 ? 56.714 6.888 31.311 1.00 87.31 87 LEU A O 1
ATOM 714 N N . TRP A 1 88 ? 56.999 6.164 33.409 1.00 88.31 88 TRP A N 1
ATOM 715 C CA . TRP A 1 88 ? 55.703 6.657 33.882 1.00 88.31 88 TRP A CA 1
ATOM 716 C C . TRP A 1 88 ? 55.588 8.177 33.704 1.00 88.31 88 TRP A C 1
ATOM 718 O O . TRP A 1 88 ? 54.597 8.663 33.164 1.00 88.31 88 TRP A O 1
ATOM 728 N N . ILE A 1 89 ? 56.629 8.932 34.069 1.00 88.19 89 ILE A N 1
ATOM 729 C CA . ILE A 1 89 ? 56.641 10.394 33.904 1.00 88.19 89 ILE A CA 1
ATOM 730 C C . ILE A 1 89 ? 56.633 10.783 32.418 1.00 88.19 89 ILE A C 1
ATOM 732 O O . ILE A 1 89 ? 55.819 11.601 31.992 1.00 88.19 89 ILE A O 1
ATOM 736 N N . THR A 1 90 ? 57.514 10.189 31.612 1.00 85.38 90 THR A N 1
ATOM 737 C CA . THR A 1 90 ? 57.682 10.566 30.197 1.00 85.38 90 THR A CA 1
ATOM 738 C C . THR A 1 90 ? 56.476 10.183 29.340 1.00 85.38 90 THR A C 1
ATOM 740 O O . THR A 1 90 ? 55.979 11.014 28.581 1.00 85.38 90 THR A O 1
ATOM 743 N N . VAL A 1 91 ? 55.942 8.966 29.493 1.00 85.31 91 VAL A N 1
ATOM 744 C CA . VAL A 1 91 ? 54.742 8.512 28.769 1.00 85.31 91 VAL A CA 1
ATOM 745 C C . VAL A 1 91 ? 53.514 9.318 29.203 1.00 85.31 91 VAL A C 1
ATOM 747 O O . VAL A 1 91 ? 52.681 9.645 28.359 1.00 85.31 91 VAL A O 1
ATOM 750 N N . GLY A 1 92 ? 53.419 9.704 30.480 1.00 83.00 92 GLY A N 1
ATOM 751 C CA . GLY A 1 92 ? 52.326 10.532 31.000 1.00 83.00 92 GLY A CA 1
ATOM 752 C C . GLY A 1 92 ? 52.329 11.934 30.403 1.00 83.00 92 GLY A C 1
ATOM 753 O O . GLY A 1 92 ? 51.306 12.392 29.892 1.00 83.00 92 GLY A O 1
ATOM 754 N N . LEU A 1 93 ? 53.499 12.581 30.381 1.00 84.44 93 LEU A N 1
ATOM 755 C CA . LEU A 1 93 ? 53.678 13.891 29.751 1.00 84.44 93 LEU A CA 1
ATOM 756 C C . LEU A 1 93 ? 53.347 13.850 28.259 1.00 84.44 93 LEU A C 1
ATOM 758 O O . LEU A 1 93 ? 52.597 14.701 27.787 1.00 84.44 93 LEU A O 1
ATOM 762 N N . LEU A 1 94 ? 53.820 12.836 27.529 1.00 81.31 94 LEU A N 1
ATOM 763 C CA . LEU A 1 94 ? 53.501 12.685 26.109 1.00 81.31 94 LEU A CA 1
ATOM 764 C C . LEU A 1 94 ? 51.995 12.500 25.891 1.00 81.31 94 LEU A C 1
ATOM 766 O O . LEU A 1 94 ? 51.404 13.212 25.086 1.00 81.31 94 LEU A O 1
ATOM 770 N N . CYS A 1 95 ? 51.350 11.602 26.643 1.00 79.62 95 CYS A N 1
ATOM 771 C CA . CYS A 1 95 ? 49.914 11.344 26.512 1.00 79.62 95 CYS A CA 1
ATOM 772 C C . CYS A 1 95 ? 49.055 12.554 26.902 1.00 79.62 95 CYS A C 1
ATOM 774 O O . CYS A 1 95 ? 47.936 12.676 26.411 1.00 79.62 95 CYS A O 1
ATOM 776 N N . SER A 1 96 ? 49.559 13.472 27.737 1.00 80.75 96 SER A N 1
ATOM 777 C CA . SER A 1 96 ? 48.806 14.653 28.178 1.00 80.75 96 SER A CA 1
ATOM 778 C C . SER A 1 96 ? 48.434 15.594 27.025 1.00 80.75 96 SER A C 1
ATOM 780 O O . SER A 1 96 ? 47.424 16.294 27.113 1.00 80.75 96 SER A O 1
ATOM 782 N N . ALA A 1 97 ? 49.152 15.531 25.895 1.00 74.88 97 ALA A N 1
ATOM 783 C CA . ALA A 1 97 ? 48.827 16.304 24.699 1.00 74.88 97 ALA A CA 1
ATOM 784 C C . ALA A 1 97 ? 47.469 15.924 24.067 1.00 74.88 97 ALA A C 1
ATOM 786 O O . ALA A 1 97 ? 46.928 16.704 23.287 1.00 74.88 97 ALA A O 1
ATOM 787 N N . ILE A 1 98 ? 46.849 14.795 24.451 1.00 74.62 98 ILE A N 1
ATOM 788 C CA . ILE A 1 98 ? 45.480 14.448 24.028 1.00 74.62 98 ILE A CA 1
ATOM 789 C C . ILE A 1 98 ? 44.390 15.223 24.792 1.00 74.62 98 ILE A C 1
ATOM 791 O O . ILE A 1 98 ? 43.270 15.377 24.307 1.00 74.62 98 ILE A O 1
ATOM 795 N N . ILE A 1 99 ? 44.698 15.736 25.988 1.00 76.50 99 ILE A N 1
ATOM 796 C CA . ILE A 1 99 ? 43.751 16.461 26.849 1.00 76.50 99 ILE A CA 1
ATOM 797 C C . ILE A 1 99 ? 43.197 17.730 26.173 1.00 76.50 99 ILE A C 1
ATOM 799 O O . ILE A 1 99 ? 41.980 17.938 26.250 1.00 76.50 99 ILE A O 1
ATOM 803 N N . PRO A 1 100 ? 44.010 18.584 25.516 1.00 73.19 100 PRO A N 1
ATOM 804 C CA . PRO A 1 100 ? 43.499 19.741 24.779 1.00 73.19 100 PRO A CA 1
ATOM 805 C C . PRO A 1 100 ? 42.800 19.381 23.456 1.00 73.19 100 PRO A C 1
ATOM 807 O O . PRO A 1 100 ? 42.046 20.209 22.951 1.00 73.19 100 PRO A O 1
ATOM 810 N N . MET A 1 101 ? 42.985 18.167 22.909 1.00 70.31 101 MET A N 1
ATOM 811 C CA . MET A 1 101 ? 42.314 17.742 21.664 1.00 70.31 101 MET A CA 1
ATOM 812 C C . MET A 1 101 ? 40.803 17.613 21.829 1.00 70.31 101 MET A C 1
ATOM 814 O O . MET A 1 101 ? 40.059 17.751 20.859 1.00 70.31 101 MET A O 1
ATOM 818 N N . TYR A 1 102 ? 40.342 17.356 23.051 1.00 76.50 102 TYR A N 1
ATOM 819 C CA . TYR A 1 102 ? 38.932 17.176 23.349 1.00 76.50 102 TYR A CA 1
ATOM 820 C C . TYR A 1 102 ? 38.411 18.246 24.304 1.00 76.50 102 TYR A C 1
ATOM 822 O O . TYR A 1 102 ? 39.035 18.564 25.317 1.00 76.50 102 TYR A O 1
ATOM 830 N N . SER A 1 103 ? 37.222 18.759 24.010 1.00 77.88 103 SER A N 1
ATOM 831 C CA . SER A 1 103 ? 36.499 19.740 24.808 1.00 77.88 103 SER A CA 1
ATOM 832 C C . SER A 1 103 ? 35.153 19.179 25.269 1.00 77.88 103 SER A C 1
ATOM 834 O O . SER A 1 103 ? 34.532 18.344 24.606 1.00 77.88 103 SER A O 1
ATOM 836 N N . VAL A 1 104 ? 34.703 19.632 26.441 1.00 80.44 104 VAL A N 1
ATOM 837 C CA . VAL A 1 104 ? 33.328 19.410 26.896 1.00 80.44 104 VAL A CA 1
ATOM 838 C C . VAL A 1 104 ? 32.529 20.640 26.498 1.00 80.44 104 VAL A C 1
ATOM 840 O O . VAL A 1 104 ? 32.738 21.720 27.043 1.00 80.44 104 VAL A O 1
ATOM 843 N N . THR A 1 105 ? 31.652 20.483 25.518 1.00 74.00 105 THR A N 1
ATOM 844 C CA . THR A 1 105 ? 30.853 21.569 24.951 1.00 74.00 105 THR A CA 1
ATOM 845 C C . THR A 1 105 ? 29.414 21.462 25.429 1.00 74.00 105 THR A C 1
ATOM 847 O O . THR A 1 105 ? 28.835 20.376 25.462 1.00 74.00 105 THR A O 1
ATOM 850 N N . LYS A 1 106 ? 28.828 22.593 25.831 1.00 75.19 106 LYS A N 1
ATOM 851 C CA . LYS A 1 106 ? 27.410 22.668 26.186 1.00 75.19 106 LYS A CA 1
ATOM 852 C C . LYS A 1 106 ? 26.606 22.823 24.898 1.00 75.19 106 LYS A C 1
ATOM 854 O O . LYS A 1 106 ? 26.794 23.802 24.183 1.00 75.19 106 LYS A O 1
ATOM 859 N N . TYR A 1 107 ? 25.766 21.839 24.587 1.00 60.59 107 TYR A N 1
ATOM 860 C CA . TYR A 1 107 ? 24.983 21.816 23.348 1.00 60.59 107 TYR A CA 1
ATOM 861 C C . TYR A 1 107 ? 23.583 22.417 23.548 1.00 60.59 107 TYR A C 1
ATOM 863 O O . TYR A 1 107 ? 23.085 23.094 22.660 1.00 60.59 107 TYR A O 1
ATOM 871 N N . ASN A 1 108 ? 22.989 22.212 24.732 1.00 62.16 108 ASN A N 1
ATOM 872 C CA . ASN A 1 108 ? 21.677 22.719 25.161 1.00 62.16 108 ASN A CA 1
ATOM 873 C C . ASN A 1 108 ? 21.727 23.124 26.655 1.00 62.16 108 ASN A C 1
ATOM 875 O O . ASN A 1 108 ? 22.709 22.792 27.326 1.00 62.16 108 ASN A O 1
ATOM 879 N N . PRO A 1 109 ? 20.700 23.798 27.221 1.00 61.78 109 PRO A N 1
ATOM 880 C CA . PRO A 1 109 ? 20.682 24.227 28.627 1.00 61.78 109 PRO A CA 1
ATOM 881 C C . PRO A 1 109 ? 21.006 23.118 29.644 1.00 61.78 109 PRO A C 1
ATOM 883 O O . PRO A 1 109 ? 21.611 23.419 30.674 1.00 61.78 109 PRO A O 1
ATOM 886 N N . GLU A 1 110 ? 20.713 21.857 29.304 1.00 57.16 110 GLU A N 1
ATOM 887 C CA . GLU A 1 110 ? 20.873 20.680 30.173 1.00 57.16 110 GLU A CA 1
ATOM 888 C C . GLU A 1 110 ? 21.766 19.559 29.589 1.00 57.16 110 GLU A C 1
ATOM 890 O O . GLU A 1 110 ? 21.977 18.543 30.246 1.00 57.16 110 GLU A O 1
ATOM 895 N N . GLU A 1 111 ? 22.354 19.721 28.390 1.00 72.88 111 GLU A N 1
ATOM 896 C CA . GLU A 1 111 ? 23.161 18.664 27.744 1.00 72.88 111 GLU A CA 1
ATOM 897 C C . GLU A 1 111 ? 24.592 19.095 27.400 1.00 72.88 111 GLU A C 1
ATOM 899 O O . GLU A 1 111 ? 24.826 20.123 26.755 1.00 72.88 111 GLU A O 1
ATOM 904 N N . TYR A 1 112 ? 25.549 18.228 27.742 1.00 76.25 112 TYR A N 1
ATOM 905 C CA . TYR A 1 112 ? 26.976 18.393 27.483 1.00 76.25 112 TYR A CA 1
ATOM 906 C C . TYR A 1 112 ? 27.517 17.263 26.604 1.00 76.25 112 TYR A C 1
ATOM 908 O O . TYR A 1 112 ? 27.268 16.083 26.847 1.00 76.25 112 TYR A O 1
ATOM 916 N N . SER A 1 113 ? 28.308 17.605 25.591 1.00 71.25 113 SER A N 1
ATOM 917 C CA . SER A 1 113 ? 28.963 16.643 24.705 1.00 71.25 113 SER A CA 1
ATOM 918 C C . SER A 1 113 ? 30.479 16.669 24.846 1.00 71.25 113 SER A C 1
ATOM 920 O O . SER A 1 113 ? 31.092 17.724 24.959 1.00 71.25 113 SER A O 1
ATOM 922 N N . PHE A 1 114 ? 31.083 15.484 24.793 1.00 73.81 114 PHE A N 1
ATOM 923 C CA . PHE A 1 114 ? 32.517 15.304 24.593 1.00 73.81 114 PHE A CA 1
ATOM 924 C C . PHE A 1 114 ? 32.810 15.380 23.087 1.00 73.81 114 PHE A C 1
ATOM 926 O O . PHE A 1 114 ? 32.371 14.514 22.328 1.00 73.81 114 PHE A O 1
ATOM 933 N N . THR A 1 115 ? 33.487 16.437 22.643 1.00 70.94 115 THR A N 1
ATOM 934 C CA . THR A 1 115 ? 33.765 16.719 21.224 1.00 70.94 115 THR A CA 1
ATOM 935 C C . THR A 1 115 ? 35.234 17.063 21.008 1.00 70.94 115 THR A C 1
ATOM 937 O O . THR A 1 115 ? 35.958 17.328 21.961 1.00 70.94 115 THR A O 1
ATOM 940 N N . ILE A 1 116 ? 35.695 17.061 19.757 1.00 71.31 116 ILE A N 1
ATOM 941 C CA . ILE A 1 116 ? 37.019 17.599 19.408 1.00 71.31 116 ILE A CA 1
ATOM 942 C C . ILE A 1 116 ? 36.989 19.117 19.642 1.00 71.31 116 ILE A C 1
ATOM 944 O O . ILE A 1 116 ? 35.981 19.759 19.341 1.00 71.31 116 ILE A O 1
ATOM 948 N N . SER A 1 117 ? 38.055 19.676 20.215 1.00 73.38 117 SER A N 1
ATOM 949 C CA . SER A 1 117 ? 38.179 21.119 20.443 1.00 73.38 117 SER A CA 1
ATOM 950 C C . SER A 1 117 ? 38.195 21.882 19.116 1.00 73.38 117 SER A C 1
ATOM 952 O O . SER A 1 117 ? 38.827 21.440 18.159 1.00 73.38 117 SER A O 1
ATOM 954 N N . ASN A 1 118 ? 37.532 23.042 19.061 1.00 72.62 118 ASN A N 1
ATOM 955 C CA . ASN A 1 118 ? 37.398 23.840 17.836 1.00 72.62 118 ASN A CA 1
ATOM 956 C C . ASN A 1 118 ? 38.759 24.244 17.244 1.00 72.62 118 ASN A C 1
ATOM 958 O O . ASN A 1 118 ? 38.925 24.184 16.032 1.00 72.62 118 ASN A O 1
ATOM 962 N N . SER A 1 119 ? 39.762 24.496 18.090 1.00 66.25 119 SER A N 1
ATOM 963 C CA . SER A 1 119 ? 41.137 24.800 17.668 1.00 66.25 119 SER A CA 1
ATOM 964 C C . SER A 1 119 ? 41.806 23.684 16.848 1.00 66.25 119 SER A C 1
ATOM 966 O O . SER A 1 119 ? 42.755 23.940 16.123 1.00 66.25 119 SER A O 1
ATOM 968 N N . TYR A 1 120 ? 41.335 22.436 16.967 1.00 63.06 120 TYR A N 1
ATOM 969 C CA . TYR A 1 120 ? 41.816 21.277 16.197 1.00 63.06 120 TYR A CA 1
ATOM 970 C C . TYR A 1 120 ? 40.953 20.986 14.958 1.00 63.06 120 TYR A C 1
ATOM 972 O O . TYR A 1 120 ? 41.220 20.026 14.237 1.00 63.06 120 TYR A O 1
ATOM 980 N N . LEU A 1 121 ? 39.885 21.762 14.750 1.00 62.91 121 LEU A N 1
ATOM 981 C CA . LEU A 1 121 ? 38.976 21.666 13.606 1.00 62.91 121 LEU A CA 1
ATOM 982 C C . LEU A 1 121 ? 39.184 22.814 12.606 1.00 62.91 121 LEU A C 1
ATOM 984 O O . LEU A 1 121 ? 38.758 22.685 11.461 1.00 62.91 121 LEU A O 1
ATOM 988 N N . GLU A 1 122 ? 39.827 23.906 13.027 1.00 68.06 122 GLU A N 1
ATOM 989 C CA . GLU A 1 122 ? 40.068 25.118 12.230 1.00 68.06 122 GLU A CA 1
ATOM 990 C C . GLU A 1 122 ? 41.042 24.910 11.052 1.00 68.06 122 GLU A C 1
ATOM 992 O O . GLU A 1 122 ? 40.962 25.643 10.072 1.00 68.06 122 GLU A O 1
ATOM 997 N N . ASP A 1 123 ? 41.904 23.887 11.091 1.00 63.03 123 ASP A N 1
ATOM 998 C CA . ASP A 1 123 ? 42.960 23.626 10.097 1.00 63.03 123 ASP A CA 1
ATOM 999 C C . ASP A 1 123 ? 42.700 22.391 9.207 1.00 63.03 123 ASP A C 1
ATOM 1001 O O . ASP A 1 123 ? 43.616 21.640 8.878 1.00 63.03 123 ASP A O 1
ATOM 1005 N N . GLU A 1 124 ? 41.437 22.106 8.878 1.00 59.56 124 GLU A N 1
ATOM 1006 C CA . GLU A 1 124 ? 41.025 20.862 8.194 1.00 59.56 124 GLU A CA 1
ATOM 1007 C C . GLU A 1 124 ? 41.394 19.571 8.962 1.00 59.56 124 GLU A C 1
ATOM 1009 O O . GLU A 1 124 ? 41.459 18.469 8.399 1.00 59.56 124 GLU A O 1
ATOM 1014 N N . CYS A 1 125 ? 41.572 19.683 10.285 1.00 58.25 125 CYS A N 1
ATOM 1015 C CA . CYS A 1 125 ? 41.996 18.609 11.185 1.00 58.25 125 CYS A CA 1
ATOM 1016 C C . CYS A 1 125 ? 43.435 18.121 10.932 1.00 58.25 125 CYS A C 1
ATOM 1018 O O . CYS A 1 125 ? 43.761 16.989 11.308 1.00 58.25 125 CYS A O 1
ATOM 1020 N N . ILE A 1 126 ? 44.302 18.918 10.301 1.00 65.31 126 ILE A N 1
ATOM 1021 C CA . ILE A 1 126 ? 45.696 18.538 10.016 1.00 65.31 126 ILE A CA 1
ATOM 1022 C C . ILE A 1 126 ? 46.471 18.328 11.321 1.00 65.31 126 ILE A C 1
ATOM 1024 O O . ILE A 1 126 ? 47.118 17.289 11.493 1.00 65.31 126 ILE A O 1
ATOM 1028 N N . THR A 1 127 ? 46.350 19.249 12.278 1.00 65.62 127 THR A N 1
ATOM 1029 C CA . THR A 1 127 ? 46.979 19.148 13.605 1.00 65.62 127 THR A CA 1
ATOM 1030 C C . THR A 1 127 ? 46.411 17.965 14.387 1.00 65.62 127 THR A C 1
ATOM 1032 O O . THR A 1 127 ? 47.157 17.228 15.037 1.00 65.62 127 THR A O 1
ATOM 1035 N N . PHE A 1 128 ? 45.104 17.703 14.269 1.00 66.25 128 PHE A N 1
ATOM 1036 C CA . PHE A 1 128 ? 44.457 16.535 14.873 1.00 66.25 128 PHE A CA 1
ATOM 1037 C C . PHE A 1 128 ? 45.014 15.214 14.313 1.00 66.25 128 PHE A C 1
ATOM 1039 O O . PHE A 1 128 ? 45.414 14.337 15.080 1.00 66.25 128 PHE A O 1
ATOM 1046 N N . ARG A 1 129 ? 45.108 15.084 12.982 1.00 62.38 129 ARG A N 1
ATOM 1047 C CA . ARG A 1 129 ? 45.648 13.894 12.297 1.00 62.38 129 ARG A CA 1
ATOM 1048 C C . ARG A 1 129 ? 47.133 13.689 12.586 1.00 62.38 129 ARG A C 1
ATOM 1050 O O . ARG A 1 129 ? 47.534 12.575 12.908 1.00 62.38 129 ARG A O 1
ATOM 1057 N N . SER A 1 130 ? 47.929 14.755 12.539 1.00 65.75 130 SER A N 1
ATOM 1058 C CA . SER A 1 130 ? 49.374 14.701 12.802 1.00 65.75 130 SER A CA 1
ATOM 1059 C C . SER A 1 130 ? 49.668 14.291 14.245 1.00 65.75 130 SER A C 1
ATOM 1061 O O . SER A 1 130 ? 50.550 13.471 14.488 1.00 65.75 130 SER A O 1
ATOM 1063 N N . THR A 1 131 ? 48.873 14.776 15.202 1.00 69.00 131 THR A N 1
ATOM 1064 C CA . THR A 1 131 ? 48.996 14.391 16.614 1.00 69.00 131 THR A CA 1
ATOM 1065 C C . THR A 1 131 ? 48.594 12.926 16.843 1.00 69.00 131 THR A C 1
ATOM 1067 O O . THR A 1 131 ? 49.292 12.204 17.552 1.00 69.00 131 THR A O 1
ATOM 1070 N N . LEU A 1 132 ? 47.520 12.435 16.205 1.00 64.00 132 LEU A N 1
ATOM 1071 C CA . LEU A 1 132 ? 47.142 11.013 16.269 1.00 64.00 132 LEU A CA 1
ATOM 1072 C C . LEU A 1 132 ? 48.189 10.093 15.621 1.00 64.00 132 LEU A C 1
ATOM 1074 O O . LEU A 1 132 ? 48.494 9.034 16.173 1.00 64.00 132 LEU A O 1
ATOM 1078 N N . LEU A 1 133 ? 48.762 10.500 14.484 1.00 65.50 133 LEU A N 1
ATOM 1079 C CA . LEU A 1 133 ? 49.840 9.776 13.810 1.00 65.50 133 LEU A CA 1
ATOM 1080 C C . LEU A 1 133 ? 51.091 9.705 14.697 1.00 65.50 133 LEU A C 1
ATOM 1082 O O . LEU A 1 133 ? 51.645 8.626 14.902 1.00 65.50 133 LEU A O 1
ATOM 1086 N N . PHE A 1 134 ? 51.488 10.833 15.287 1.00 71.62 134 PHE A N 1
ATOM 1087 C CA . PHE A 1 134 ? 52.591 10.912 16.243 1.00 71.62 134 PHE A CA 1
ATOM 1088 C C . PHE A 1 134 ? 52.384 9.963 17.435 1.00 71.62 134 PHE A C 1
ATOM 1090 O O . PHE A 1 134 ? 53.286 9.198 17.785 1.00 71.62 134 PHE A O 1
ATOM 1097 N N . PHE A 1 135 ? 51.174 9.928 18.007 1.00 67.31 135 PHE A N 1
ATOM 1098 C CA . PHE A 1 135 ? 50.844 9.002 19.089 1.00 67.31 135 PHE A CA 1
ATOM 1099 C C . PHE A 1 135 ? 50.888 7.536 18.663 1.00 67.31 135 PHE A C 1
ATOM 1101 O O . PHE A 1 135 ? 51.440 6.723 19.404 1.00 67.31 135 PHE A O 1
ATOM 1108 N N . GLY A 1 136 ? 50.353 7.189 17.489 1.00 62.34 136 GLY A N 1
ATOM 1109 C CA . GLY A 1 136 ? 50.413 5.826 16.955 1.00 62.34 136 GLY A CA 1
ATOM 1110 C C . GLY A 1 136 ? 51.852 5.346 16.737 1.00 62.34 136 GLY A C 1
ATOM 1111 O O . GLY A 1 136 ? 52.194 4.213 17.088 1.00 62.34 136 GLY A O 1
ATOM 1112 N N . ILE A 1 137 ? 52.723 6.233 16.245 1.00 67.94 137 ILE A N 1
ATOM 1113 C CA . ILE A 1 137 ? 54.143 5.933 16.040 1.00 67.94 137 ILE A CA 1
ATOM 1114 C C . ILE A 1 137 ? 54.851 5.717 17.384 1.00 67.94 137 ILE A C 1
ATOM 1116 O O . ILE A 1 137 ? 55.494 4.689 17.590 1.00 67.94 137 ILE A O 1
ATOM 1120 N N . ILE A 1 138 ? 54.719 6.645 18.330 1.00 70.06 138 ILE A N 1
ATOM 1121 C CA . ILE A 1 138 ? 55.483 6.591 19.585 1.00 70.06 138 ILE A CA 1
ATOM 1122 C C . ILE A 1 138 ? 54.937 5.550 20.565 1.00 70.06 138 ILE A C 1
ATOM 1124 O O . ILE A 1 138 ? 55.710 4.903 21.265 1.00 70.06 138 ILE A O 1
ATOM 1128 N N . SER A 1 139 ? 53.620 5.361 20.625 1.00 63.06 139 SER A N 1
ATOM 1129 C CA . SER A 1 139 ? 52.981 4.505 21.636 1.00 63.06 139 SER A CA 1
ATOM 1130 C C . SER A 1 139 ? 52.878 3.033 21.240 1.00 63.06 139 SER A C 1
ATOM 1132 O O . SER A 1 139 ? 52.637 2.175 22.094 1.00 63.06 139 SER A O 1
ATOM 1134 N N . VAL A 1 140 ? 53.009 2.733 19.945 1.00 62.56 140 VAL A N 1
ATOM 1135 C CA . VAL A 1 140 ? 52.805 1.381 19.412 1.00 62.56 140 VAL A CA 1
ATOM 1136 C C . VAL A 1 140 ? 53.940 0.990 18.472 1.00 62.56 140 VAL A C 1
ATOM 1138 O O . VAL A 1 140 ? 54.638 0.020 18.754 1.00 62.56 140 VAL A O 1
ATOM 1141 N N . PHE A 1 141 ? 54.195 1.758 17.407 1.00 67.94 141 PHE A N 1
ATOM 1142 C CA . PHE A 1 141 ? 55.187 1.377 16.393 1.00 67.94 141 PHE A CA 1
ATOM 1143 C C . PHE A 1 141 ? 56.615 1.283 16.952 1.00 67.94 141 PHE A C 1
ATOM 1145 O O . PHE A 1 141 ? 57.258 0.239 16.838 1.00 67.94 141 PHE A O 1
ATOM 1152 N N . VAL A 1 142 ? 57.104 2.346 17.598 1.00 74.94 142 VAL A N 1
ATOM 1153 C CA . VAL A 1 142 ? 58.454 2.396 18.179 1.00 74.94 142 VAL A CA 1
ATOM 1154 C C . VAL A 1 142 ? 58.646 1.296 19.234 1.00 74.94 142 VAL A C 1
ATOM 1156 O O . VAL A 1 142 ? 59.625 0.556 19.121 1.00 74.94 142 VAL A O 1
ATOM 1159 N N . PRO A 1 143 ? 57.721 1.086 20.196 1.00 72.19 143 PRO A N 1
ATOM 1160 C CA . PRO A 1 143 ? 57.801 -0.038 21.119 1.00 72.19 143 PRO A CA 1
ATOM 1161 C C . PRO A 1 143 ? 57.856 -1.400 20.426 1.00 72.19 143 PRO A C 1
ATOM 1163 O O . PRO A 1 143 ? 58.680 -2.232 20.797 1.00 72.19 143 PRO A O 1
ATOM 1166 N N . CYS A 1 144 ? 57.037 -1.639 19.399 1.00 67.12 144 CYS A N 1
ATOM 1167 C CA . CYS A 1 144 ? 57.044 -2.900 18.657 1.00 67.12 144 CYS A CA 1
ATOM 1168 C C . CYS A 1 144 ? 58.385 -3.155 17.950 1.00 67.12 144 CYS A C 1
ATOM 1170 O O . CYS A 1 144 ? 58.910 -4.268 18.035 1.00 67.12 144 CYS A O 1
ATOM 1172 N N . ILE A 1 145 ? 58.967 -2.137 17.306 1.00 71.50 145 ILE A N 1
ATOM 1173 C CA . ILE A 1 145 ? 60.267 -2.240 16.627 1.00 71.50 145 ILE A CA 1
ATOM 1174 C C . ILE A 1 145 ? 61.411 -2.416 17.631 1.00 71.50 145 ILE A C 1
ATOM 1176 O O . ILE A 1 145 ? 62.245 -3.300 17.452 1.00 71.50 145 ILE A O 1
ATOM 1180 N N . LEU A 1 146 ? 61.440 -1.639 18.718 1.00 76.06 146 LEU A N 1
ATOM 1181 C CA . LEU A 1 146 ? 62.452 -1.788 19.769 1.00 76.06 146 LEU A CA 1
ATOM 1182 C C . LEU A 1 146 ? 62.383 -3.167 20.421 1.00 76.06 146 LEU A C 1
ATOM 1184 O O . LEU A 1 146 ? 63.413 -3.806 20.621 1.00 76.06 146 LEU A O 1
ATOM 1188 N N . ASN A 1 147 ? 61.175 -3.657 20.703 1.00 68.75 147 ASN A N 1
ATOM 1189 C CA . ASN A 1 147 ? 60.989 -4.993 21.248 1.00 68.75 147 ASN A CA 1
ATOM 1190 C C . ASN A 1 147 ? 61.504 -6.053 20.264 1.00 68.75 147 ASN A C 1
ATOM 1192 O O . ASN A 1 147 ? 62.252 -6.940 20.662 1.00 68.75 147 ASN A O 1
ATOM 1196 N N . PHE A 1 148 ? 61.185 -5.925 18.973 1.00 69.00 148 PHE A N 1
ATOM 1197 C CA . PHE A 1 148 ? 61.705 -6.809 17.929 1.00 69.00 148 PHE A CA 1
ATOM 1198 C C . PHE A 1 148 ? 63.243 -6.815 17.881 1.00 69.00 148 PHE A C 1
ATOM 1200 O O . PHE A 1 148 ? 63.852 -7.885 17.916 1.00 69.00 148 PHE A O 1
ATOM 1207 N N . ILE A 1 149 ? 63.877 -5.638 17.891 1.00 75.38 149 ILE A N 1
ATOM 1208 C CA . ILE A 1 149 ? 65.341 -5.492 17.896 1.00 75.38 149 ILE A CA 1
ATOM 1209 C C . ILE A 1 149 ? 65.950 -6.125 19.154 1.00 75.38 149 ILE A C 1
ATOM 1211 O O . ILE A 1 149 ? 66.867 -6.940 19.049 1.00 75.38 149 ILE A O 1
ATOM 1215 N N . PHE A 1 150 ? 65.432 -5.813 20.345 1.00 76.38 150 PHE A N 1
ATOM 1216 C CA . PHE A 1 150 ? 65.939 -6.375 21.599 1.00 76.38 150 PHE A CA 1
ATOM 1217 C C . PHE A 1 150 ? 65.762 -7.893 21.665 1.00 76.38 150 PHE A C 1
ATOM 1219 O O . PHE A 1 150 ? 66.673 -8.593 22.107 1.00 76.38 150 PHE A O 1
ATOM 1226 N N . PHE A 1 151 ? 64.649 -8.431 21.166 1.00 68.25 151 PHE A N 1
ATOM 1227 C CA . PHE A 1 151 ? 64.459 -9.876 21.065 1.00 68.25 151 PHE A CA 1
ATOM 1228 C C . PHE A 1 151 ? 65.451 -10.529 20.091 1.00 68.25 151 PHE A C 1
ATOM 1230 O O . PHE A 1 151 ? 66.008 -11.576 20.427 1.00 68.25 151 PHE A O 1
ATOM 1237 N N . LEU A 1 152 ? 65.747 -9.911 18.942 1.00 69.19 152 LEU A N 1
ATOM 1238 C CA . LEU A 1 152 ? 66.793 -10.394 18.031 1.00 69.19 152 LEU A CA 1
ATOM 1239 C C . LEU A 1 152 ? 68.183 -10.365 18.679 1.00 69.19 152 LEU A C 1
ATOM 1241 O O . LEU A 1 152 ? 68.930 -11.334 18.551 1.00 69.19 152 LEU A O 1
ATOM 1245 N N . MET A 1 153 ? 68.515 -9.307 19.424 1.00 71.69 153 MET A N 1
ATOM 1246 C CA . MET A 1 153 ? 69.774 -9.219 20.174 1.00 71.69 153 MET A CA 1
ATOM 1247 C C . MET A 1 153 ? 69.878 -10.317 21.240 1.00 71.69 153 MET A C 1
ATOM 1249 O O . MET A 1 153 ? 70.906 -10.986 21.340 1.00 71.69 153 MET A O 1
ATOM 1253 N N . ILE A 1 154 ? 68.808 -10.564 22.005 1.00 69.00 154 ILE A N 1
ATOM 1254 C CA . ILE A 1 154 ? 68.756 -11.665 22.981 1.00 69.00 154 ILE A CA 1
ATOM 1255 C C . ILE A 1 154 ? 69.018 -13.001 22.279 1.00 69.00 154 ILE A C 1
ATOM 1257 O O . ILE A 1 154 ? 69.868 -13.766 22.731 1.00 69.00 154 ILE A O 1
ATOM 1261 N N . ILE A 1 155 ? 68.340 -13.273 21.160 1.00 64.50 155 ILE A N 1
ATOM 1262 C CA . ILE A 1 155 ? 68.507 -14.517 20.395 1.00 64.50 155 ILE A CA 1
ATOM 1263 C C . ILE A 1 155 ? 69.942 -14.655 19.877 1.00 64.50 155 ILE A C 1
ATOM 1265 O O . ILE A 1 155 ? 70.554 -15.710 20.049 1.00 64.50 155 ILE A O 1
ATOM 1269 N N . TYR A 1 156 ? 70.499 -13.601 19.278 1.00 69.81 156 TYR A N 1
ATOM 1270 C CA . TYR A 1 156 ? 71.862 -13.606 18.749 1.00 69.81 156 TYR A CA 1
ATOM 1271 C C . TYR A 1 156 ? 72.890 -13.890 19.850 1.00 69.81 156 TYR A C 1
ATOM 1273 O O . TYR A 1 156 ? 73.764 -14.743 19.683 1.00 69.81 156 TYR A O 1
ATOM 1281 N N . LYS A 1 157 ? 72.759 -13.241 21.015 1.00 66.44 157 LYS A N 1
ATOM 1282 C CA . LYS A 1 157 ? 73.664 -13.475 22.145 1.00 66.44 157 LYS A CA 1
ATOM 1283 C C . LYS A 1 157 ? 73.502 -14.850 22.754 1.00 66.44 157 LYS A C 1
ATOM 1285 O O . LYS A 1 157 ? 74.509 -15.466 23.074 1.00 66.44 157 LYS A O 1
ATOM 1290 N N . LEU A 1 158 ? 72.270 -15.336 22.906 1.00 63.53 158 LEU A N 1
ATOM 1291 C CA . LEU A 1 158 ? 72.011 -16.689 23.396 1.00 63.53 158 LEU A CA 1
ATOM 1292 C C . LEU A 1 158 ? 72.633 -17.731 22.461 1.00 63.53 158 LEU A C 1
ATOM 1294 O O . LEU A 1 158 ? 73.278 -18.655 22.947 1.00 63.53 158 LEU A O 1
ATOM 1298 N N . LYS A 1 159 ? 72.553 -17.526 21.140 1.00 64.81 159 LYS A N 1
ATOM 1299 C CA . LYS A 1 159 ? 73.202 -18.388 20.144 1.00 64.81 159 LYS A CA 1
ATOM 1300 C C . LYS A 1 159 ? 74.734 -18.312 20.211 1.00 64.81 159 LYS A C 1
ATOM 1302 O O . LYS A 1 159 ? 75.396 -19.342 20.207 1.00 64.81 159 LYS A O 1
ATOM 1307 N N . SER A 1 160 ? 75.302 -17.114 20.358 1.00 65.81 160 SER A N 1
ATOM 1308 C CA . SER A 1 160 ? 76.748 -16.914 20.553 1.00 65.81 160 SER A CA 1
ATOM 1309 C C . SER A 1 160 ? 77.257 -17.532 21.868 1.00 65.81 160 SER A C 1
ATOM 1311 O O . SER A 1 160 ? 78.320 -18.148 21.892 1.00 65.81 160 SER A O 1
ATOM 1313 N N . LEU A 1 161 ? 76.493 -17.421 22.961 1.00 62.69 161 LEU A N 1
ATOM 1314 C CA . LEU A 1 161 ? 76.793 -18.056 24.249 1.00 62.69 161 LEU A CA 1
ATOM 1315 C C . LEU A 1 161 ? 76.662 -19.582 24.174 1.00 62.69 161 LEU A C 1
ATOM 1317 O O . LEU A 1 161 ? 77.450 -20.280 24.807 1.00 62.69 161 LEU A O 1
ATOM 1321 N N . GLU A 1 162 ? 75.709 -20.105 23.399 1.00 60.69 162 GLU A N 1
ATOM 1322 C CA . GLU A 1 162 ? 75.601 -21.533 23.084 1.00 60.69 162 GLU A CA 1
ATOM 1323 C C . GLU A 1 162 ? 76.785 -22.031 22.254 1.00 60.69 162 GLU A C 1
ATOM 1325 O O . GLU A 1 162 ? 77.306 -23.102 22.544 1.00 60.69 162 GLU A O 1
ATOM 1330 N N . GLU A 1 163 ? 77.231 -21.283 21.245 1.00 64.69 163 GLU A N 1
ATOM 1331 C CA . GLU A 1 163 ? 78.400 -21.632 20.429 1.00 64.69 163 GLU A CA 1
ATOM 1332 C C . GLU A 1 163 ? 79.695 -21.594 21.255 1.00 64.69 163 GLU A C 1
ATOM 1334 O O . GLU A 1 163 ? 80.504 -22.519 21.168 1.00 64.69 163 GLU A O 1
ATOM 1339 N N . SER A 1 164 ? 79.864 -20.595 22.129 1.00 60.94 164 SER A N 1
ATOM 1340 C CA . SER A 1 164 ? 80.971 -20.550 23.094 1.00 60.94 164 SER A CA 1
ATOM 1341 C C . SER A 1 164 ? 80.891 -21.687 24.116 1.00 60.94 164 SER A C 1
ATOM 1343 O O . SER A 1 164 ? 81.891 -22.361 24.337 1.00 60.94 164 SER A O 1
ATOM 1345 N N . ARG A 1 165 ? 79.708 -21.995 24.675 1.00 55.41 165 ARG A N 1
ATOM 1346 C CA . ARG A 1 165 ? 79.513 -23.159 25.565 1.00 55.41 165 ARG A CA 1
ATOM 1347 C C . ARG A 1 165 ? 79.782 -24.484 24.859 1.00 55.41 165 ARG A C 1
ATOM 1349 O O . ARG A 1 165 ? 80.374 -25.355 25.477 1.00 55.41 165 ARG A O 1
ATOM 1356 N N . ARG A 1 166 ? 79.412 -24.638 23.584 1.00 58.88 166 ARG A N 1
ATOM 1357 C CA . ARG A 1 166 ? 79.739 -25.825 22.769 1.00 58.88 166 ARG A CA 1
ATOM 1358 C C . ARG A 1 166 ? 81.244 -25.963 22.525 1.00 58.88 166 ARG A C 1
ATOM 1360 O O . ARG A 1 166 ? 81.737 -27.084 22.468 1.00 58.88 166 ARG A O 1
ATOM 1367 N N . LYS A 1 167 ? 81.977 -24.848 22.409 1.00 61.25 167 LYS A N 1
ATOM 1368 C CA . LYS A 1 167 ? 83.446 -24.851 22.303 1.00 61.25 167 LYS A CA 1
ATOM 1369 C C . LYS A 1 167 ? 84.135 -25.185 23.636 1.00 61.25 167 LYS A C 1
ATOM 1371 O O . LYS A 1 167 ? 85.166 -25.846 23.608 1.00 61.25 167 LYS A O 1
ATOM 1376 N N . THR A 1 168 ? 83.574 -24.782 24.783 1.00 55.62 168 THR A N 1
ATOM 1377 C CA . THR A 1 168 ? 84.138 -25.067 26.124 1.00 55.62 168 THR A CA 1
ATOM 1378 C C . THR A 1 168 ? 83.700 -26.423 26.702 1.00 55.62 168 THR A C 1
ATOM 1380 O O . THR A 1 168 ? 84.467 -27.059 27.413 1.00 55.62 168 THR A O 1
ATOM 1383 N N . MET A 1 169 ? 82.493 -26.906 26.388 1.00 55.56 169 MET A N 1
ATOM 1384 C CA . MET A 1 169 ? 81.975 -28.219 26.797 1.00 55.56 169 MET A CA 1
ATOM 1385 C C . MET A 1 169 ? 82.042 -29.218 25.636 1.00 55.56 169 MET A C 1
ATOM 1387 O O . MET A 1 169 ? 81.035 -29.544 25.005 1.00 55.56 169 MET A O 1
ATOM 1391 N N . ARG A 1 170 ? 83.226 -29.787 25.389 1.00 53.03 170 ARG A N 1
ATOM 1392 C CA . ARG A 1 170 ? 83.303 -31.108 24.749 1.00 53.03 170 ARG A CA 1
ATOM 1393 C C . ARG A 1 170 ? 82.952 -32.155 25.805 1.00 53.03 170 ARG A C 1
ATOM 1395 O O . ARG A 1 170 ? 83.827 -32.541 26.565 1.00 53.03 170 ARG A O 1
ATOM 1402 N N . SER A 1 171 ? 81.675 -32.556 25.839 1.00 51.16 171 SER A N 1
ATOM 1403 C CA . SER A 1 171 ? 81.096 -33.733 26.531 1.00 51.16 171 SER A CA 1
ATOM 1404 C C . SER A 1 171 ? 79.886 -33.399 27.417 1.00 51.16 171 SER A C 1
ATOM 1406 O O . SER A 1 171 ? 79.965 -33.474 28.641 1.00 51.16 171 SER A O 1
ATOM 1408 N N . THR A 1 172 ? 78.724 -33.098 26.822 1.00 42.44 172 THR A N 1
ATOM 1409 C CA . THR A 1 172 ? 77.423 -33.609 27.316 1.00 42.44 172 THR A CA 1
ATOM 1410 C C . THR A 1 172 ? 76.336 -33.496 26.236 1.00 42.44 172 THR A C 1
ATOM 1412 O O . THR A 1 172 ? 76.355 -32.582 25.417 1.00 42.44 172 THR A O 1
ATOM 1415 N N . LYS A 1 173 ? 75.416 -34.471 26.214 1.00 45.16 173 LYS A N 1
ATOM 1416 C CA . LYS A 1 173 ? 74.401 -34.739 25.175 1.00 45.16 173 LYS A CA 1
ATOM 1417 C C . LYS A 1 173 ? 73.647 -33.499 24.654 1.00 45.16 173 LYS A C 1
ATOM 1419 O O . LYS A 1 173 ? 73.021 -32.755 25.400 1.00 45.16 173 LYS A O 1
ATOM 1424 N N . SER A 1 174 ? 73.628 -33.392 23.325 1.00 45.06 174 SER A N 1
ATOM 1425 C CA . SER A 1 174 ? 73.104 -32.304 22.483 1.00 45.06 174 SER A CA 1
ATOM 1426 C C . SER A 1 174 ? 71.567 -32.140 22.426 1.00 45.06 174 SER A C 1
ATOM 1428 O O . SER A 1 174 ? 71.097 -31.255 21.717 1.00 45.06 174 SER A O 1
ATOM 1430 N N . SER A 1 175 ? 70.750 -32.954 23.108 1.00 44.50 175 SER A N 1
ATOM 1431 C CA . SER A 1 175 ? 69.297 -33.008 22.833 1.00 44.50 175 SER A CA 1
ATOM 1432 C C . SER A 1 175 ? 68.437 -31.978 23.582 1.00 44.50 175 SER A C 1
ATOM 1434 O O . SER A 1 175 ? 67.408 -31.564 23.059 1.00 44.50 175 SER A O 1
ATOM 1436 N N . ASN A 1 176 ? 68.832 -31.529 24.781 1.00 44.41 176 ASN A N 1
ATOM 1437 C CA . ASN A 1 176 ? 67.984 -30.641 25.603 1.00 44.41 176 ASN A CA 1
ATOM 1438 C C . ASN A 1 176 ? 68.163 -29.139 25.315 1.00 44.41 176 ASN A C 1
ATOM 1440 O O . ASN A 1 176 ? 67.339 -28.335 25.738 1.00 44.41 176 ASN A O 1
ATOM 1444 N N . ILE A 1 177 ? 69.210 -28.746 24.586 1.00 47.06 177 ILE A N 1
ATOM 1445 C CA . ILE A 1 177 ? 69.495 -27.333 24.268 1.00 47.06 177 ILE A CA 1
ATOM 1446 C C . ILE A 1 177 ? 68.749 -26.892 22.992 1.00 47.06 177 ILE A C 1
ATOM 1448 O O . ILE A 1 177 ? 68.365 -25.734 22.851 1.00 47.06 177 ILE A O 1
ATOM 1452 N N . ASP A 1 178 ? 68.453 -27.830 22.088 1.00 44.41 178 ASP A N 1
ATOM 1453 C CA . ASP A 1 178 ? 67.814 -27.537 20.797 1.00 44.41 178 ASP A CA 1
ATOM 1454 C C . ASP A 1 178 ? 66.306 -27.207 20.929 1.00 44.41 178 ASP A C 1
ATOM 1456 O O . ASP A 1 178 ? 65.740 -26.452 20.133 1.00 44.41 178 ASP A O 1
ATOM 1460 N N . ASN A 1 179 ? 65.644 -27.700 21.986 1.00 49.50 179 ASN A N 1
ATOM 1461 C CA . ASN A 1 179 ? 64.210 -27.485 22.227 1.00 49.50 179 ASN A CA 1
ATOM 1462 C C . ASN A 1 179 ? 63.879 -26.061 22.708 1.00 49.50 179 ASN A C 1
ATOM 1464 O O . ASN A 1 179 ? 62.887 -25.472 22.273 1.00 49.50 179 ASN A O 1
ATOM 1468 N N . SER A 1 180 ? 64.725 -25.460 23.545 1.00 47.94 180 SER A N 1
ATOM 1469 C CA . SER A 1 180 ? 64.553 -24.085 24.036 1.00 47.94 180 SER A CA 1
ATOM 1470 C C . SER A 1 180 ? 64.829 -23.039 22.945 1.00 47.94 180 SER A C 1
ATOM 1472 O O . SER A 1 180 ? 64.123 -22.030 22.873 1.00 47.94 180 SER A O 1
ATOM 1474 N N . SER A 1 181 ? 65.763 -23.314 22.025 1.00 47.62 181 SER A N 1
ATOM 1475 C CA . SER A 1 181 ? 66.024 -22.484 20.835 1.00 47.62 181 SER A CA 1
ATOM 1476 C C . SER A 1 181 ? 64.859 -22.515 19.830 1.00 47.62 181 SER A C 1
ATOM 1478 O O . SER A 1 181 ? 64.461 -21.477 19.291 1.00 47.62 181 SER A O 1
ATOM 1480 N N . ARG A 1 182 ? 64.234 -23.686 19.624 1.00 51.88 182 ARG A N 1
ATOM 1481 C CA . ARG A 1 182 ? 63.014 -23.836 18.804 1.00 51.88 182 ARG A CA 1
ATOM 1482 C C . ARG A 1 182 ? 61.809 -23.115 19.412 1.00 51.88 182 ARG A C 1
ATOM 1484 O O . ARG A 1 182 ? 61.068 -22.465 18.678 1.00 51.88 182 ARG A O 1
ATOM 1491 N N . MET A 1 183 ? 61.649 -23.162 20.736 1.00 51.44 183 MET A N 1
ATOM 1492 C CA . MET A 1 183 ? 60.575 -22.457 21.446 1.00 51.44 183 MET A CA 1
ATOM 1493 C C . MET A 1 183 ? 60.692 -20.932 21.294 1.00 51.44 183 MET A C 1
ATOM 1495 O O . MET A 1 183 ? 59.702 -20.259 21.014 1.00 51.44 183 MET A O 1
ATOM 1499 N N . LEU A 1 184 ? 61.904 -20.381 21.413 1.00 51.47 184 LEU A N 1
ATOM 1500 C CA . LEU A 1 184 ? 62.136 -18.938 21.293 1.00 51.47 184 LEU A CA 1
ATOM 1501 C C . LEU A 1 184 ? 61.901 -18.432 19.856 1.00 51.47 184 LEU A C 1
ATOM 1503 O O . LEU A 1 184 ? 61.314 -17.367 19.667 1.00 51.47 184 LEU A O 1
ATOM 1507 N N . LYS A 1 185 ? 62.278 -19.228 18.844 1.00 51.81 185 LYS A N 1
ATOM 1508 C CA . LYS A 1 185 ? 61.963 -18.963 17.427 1.00 51.81 185 LYS A CA 1
ATOM 1509 C C . LYS A 1 185 ? 60.459 -19.043 17.136 1.00 51.81 185 LYS A C 1
ATOM 1511 O O . LYS A 1 185 ? 59.951 -18.207 16.396 1.00 51.81 185 LYS A O 1
ATOM 1516 N N . ALA A 1 186 ? 59.740 -19.994 17.736 1.00 54.28 186 ALA A N 1
ATOM 1517 C CA . ALA A 1 186 ? 58.289 -20.121 17.579 1.00 54.28 186 ALA A CA 1
ATOM 1518 C C . ALA A 1 186 ? 57.531 -18.934 18.199 1.00 54.28 186 ALA A C 1
ATOM 1520 O O . ALA A 1 186 ? 56.633 -18.384 17.566 1.00 54.28 186 ALA A O 1
ATOM 1521 N N . ILE A 1 187 ? 57.944 -18.476 19.388 1.00 55.06 187 ILE A N 1
ATOM 1522 C CA . ILE A 1 187 ? 57.390 -17.267 20.021 1.00 55.06 187 ILE A CA 1
ATOM 1523 C C . ILE A 1 187 ? 57.651 -16.026 19.152 1.00 55.06 187 ILE A C 1
ATOM 1525 O O . ILE A 1 187 ? 56.764 -15.188 19.021 1.00 55.06 187 ILE A O 1
ATOM 1529 N N . LEU A 1 188 ? 58.828 -15.917 18.519 1.00 53.00 188 LEU A N 1
ATOM 1530 C CA . LEU A 1 188 ? 59.174 -14.806 17.621 1.00 53.00 188 LEU A CA 1
ATOM 1531 C C . LEU A 1 188 ? 58.304 -14.786 16.355 1.00 53.00 188 LEU A C 1
ATOM 1533 O O . LEU A 1 188 ? 57.779 -13.736 15.991 1.00 53.00 188 LEU A O 1
ATOM 1537 N N . ILE A 1 189 ? 58.131 -15.941 15.704 1.00 56.41 189 ILE A N 1
ATOM 1538 C CA . ILE A 1 189 ? 57.281 -16.079 14.512 1.00 56.41 189 ILE A CA 1
ATOM 1539 C C . ILE A 1 189 ? 55.830 -15.735 14.861 1.00 56.41 189 ILE A C 1
ATOM 1541 O O . ILE A 1 189 ? 55.190 -14.971 14.147 1.00 56.41 189 ILE A O 1
ATOM 1545 N N . MET A 1 190 ? 55.335 -16.213 16.003 1.00 57.34 190 MET A N 1
ATOM 1546 C CA . MET A 1 190 ? 53.988 -15.902 16.475 1.00 57.34 190 MET A CA 1
ATOM 1547 C C . MET A 1 190 ? 53.823 -14.415 16.834 1.00 57.34 190 MET A C 1
ATOM 1549 O O . MET A 1 190 ? 52.814 -13.809 16.487 1.00 57.34 190 MET A O 1
ATOM 1553 N N . PHE A 1 191 ? 54.820 -13.796 17.478 1.00 55.53 191 PHE A N 1
ATOM 1554 C CA . PHE A 1 191 ? 54.800 -12.364 17.787 1.00 55.53 191 PHE A CA 1
ATOM 1555 C C . PHE A 1 191 ? 54.773 -11.511 16.511 1.00 55.53 191 PHE A C 1
ATOM 1557 O O . PHE A 1 191 ? 54.019 -10.543 16.452 1.00 55.53 191 PHE A O 1
ATOM 1564 N N . LEU A 1 192 ? 55.552 -11.881 15.489 1.00 54.78 192 LEU A N 1
ATOM 1565 C CA . LEU A 1 192 ? 55.530 -11.235 14.174 1.00 54.78 192 LEU A CA 1
ATOM 1566 C C . LEU A 1 192 ? 54.167 -11.398 13.492 1.00 54.78 192 LEU A C 1
ATOM 1568 O O . LEU A 1 192 ? 53.607 -10.403 13.049 1.00 54.78 192 LEU A O 1
ATOM 1572 N N . ILE A 1 193 ? 53.607 -12.612 13.460 1.00 57.97 193 ILE A N 1
ATOM 1573 C CA . ILE A 1 193 ? 52.318 -12.903 12.806 1.00 57.97 193 ILE A CA 1
ATOM 1574 C C . ILE A 1 193 ? 51.151 -12.169 13.479 1.00 57.97 193 ILE A C 1
ATOM 1576 O O . ILE A 1 193 ? 50.249 -11.715 12.785 1.00 57.97 193 ILE A O 1
ATOM 1580 N N . VAL A 1 194 ? 51.159 -12.020 14.808 1.00 56.81 194 VAL A N 1
ATOM 1581 C CA . VAL A 1 194 ? 50.060 -11.368 15.542 1.00 56.81 194 VAL A CA 1
ATOM 1582 C C . VAL A 1 194 ? 50.190 -9.842 15.540 1.00 56.81 194 VAL A C 1
ATOM 1584 O O . VAL A 1 194 ? 49.199 -9.143 15.331 1.00 56.81 194 VAL A O 1
ATOM 1587 N N . ASN A 1 195 ? 51.398 -9.300 15.738 1.00 55.00 195 ASN A N 1
ATOM 1588 C CA . ASN A 1 195 ? 51.569 -7.858 15.940 1.00 55.00 195 ASN A CA 1
ATOM 1589 C C . ASN A 1 195 ? 51.844 -7.078 14.645 1.00 55.00 195 ASN A C 1
ATOM 1591 O O . ASN A 1 195 ? 51.445 -5.919 14.566 1.00 55.00 195 ASN A O 1
ATOM 1595 N N . MET A 1 196 ? 52.465 -7.670 13.610 1.00 56.31 196 MET A N 1
ATOM 1596 C CA . MET A 1 196 ? 52.674 -6.957 12.333 1.00 56.31 196 MET A CA 1
ATOM 1597 C C . MET A 1 196 ? 51.359 -6.533 11.664 1.00 56.31 196 MET A C 1
ATOM 1599 O O . MET A 1 196 ? 51.272 -5.375 11.255 1.00 56.31 196 MET A O 1
ATOM 1603 N N . PRO A 1 197 ? 50.310 -7.378 11.592 1.00 59.03 197 PRO A N 1
ATOM 1604 C CA . PRO A 1 197 ? 49.024 -6.957 11.044 1.00 59.03 197 PRO A CA 1
ATOM 1605 C C . PRO A 1 197 ? 48.382 -5.831 11.856 1.00 59.03 197 PRO A C 1
ATOM 1607 O O . PRO A 1 197 ? 47.870 -4.887 11.268 1.00 59.03 197 PRO A O 1
ATOM 1610 N N . GLN A 1 198 ? 48.460 -5.876 13.192 1.00 52.53 198 GLN A N 1
ATOM 1611 C CA . GLN A 1 198 ? 47.938 -4.805 14.053 1.00 52.53 198 GLN A CA 1
ATOM 1612 C C . GLN A 1 198 ? 48.659 -3.472 13.822 1.00 52.53 198 GLN A C 1
ATOM 1614 O O . GLN A 1 198 ? 48.010 -2.431 13.730 1.00 52.53 198 GLN A O 1
ATOM 1619 N N . VAL A 1 199 ? 49.988 -3.501 13.681 1.00 51.38 199 VAL A N 1
ATOM 1620 C CA . VAL A 1 199 ? 50.802 -2.313 13.390 1.00 51.38 199 VAL A CA 1
ATOM 1621 C C . VAL A 1 199 ? 50.488 -1.755 11.998 1.00 51.38 199 VAL A C 1
ATOM 1623 O O . VAL A 1 199 ? 50.306 -0.548 11.857 1.00 51.38 199 VAL A O 1
ATOM 1626 N N . MET A 1 200 ? 50.349 -2.615 10.985 1.00 56.50 200 MET A N 1
ATOM 1627 C CA . MET A 1 200 ? 49.977 -2.200 9.627 1.00 56.50 200 MET A CA 1
ATOM 1628 C C . MET A 1 200 ? 48.569 -1.605 9.591 1.00 56.50 200 MET A C 1
ATOM 1630 O O . MET A 1 200 ? 48.384 -0.519 9.052 1.00 56.50 200 MET A O 1
ATOM 1634 N N . ILE A 1 201 ? 47.591 -2.249 10.235 1.00 57.31 201 ILE A N 1
ATOM 1635 C CA . ILE A 1 201 ? 46.219 -1.739 10.348 1.00 57.31 201 ILE A CA 1
ATOM 1636 C C . ILE A 1 201 ? 46.204 -0.366 11.028 1.00 57.31 201 ILE A C 1
ATOM 1638 O O . ILE A 1 201 ? 45.484 0.512 10.572 1.00 57.31 201 ILE A O 1
ATOM 1642 N N . LEU A 1 202 ? 47.016 -0.137 12.065 1.00 51.56 202 LEU A N 1
ATOM 1643 C CA . LEU A 1 202 ? 47.094 1.159 12.746 1.00 51.56 202 LEU A CA 1
ATOM 1644 C C . LEU A 1 202 ? 47.691 2.263 11.853 1.00 51.56 202 LEU A C 1
ATOM 1646 O O . LEU A 1 202 ? 47.188 3.388 11.849 1.00 51.56 202 LEU A O 1
ATOM 1650 N N . VAL A 1 203 ? 48.728 1.948 11.071 1.00 53.03 203 VAL A N 1
ATOM 1651 C CA . VAL A 1 203 ? 49.330 2.872 10.090 1.00 53.03 203 VAL A CA 1
ATOM 1652 C C . VAL A 1 203 ? 48.336 3.183 8.964 1.00 53.03 203 VAL A C 1
ATOM 1654 O O . VAL A 1 203 ? 48.104 4.347 8.648 1.00 53.03 203 VAL A O 1
ATOM 1657 N N . PHE A 1 204 ? 47.654 2.173 8.420 1.00 55.44 204 PHE A N 1
ATOM 1658 C CA . PHE A 1 204 ? 46.612 2.375 7.408 1.00 55.44 204 PHE A CA 1
ATOM 1659 C C . PHE A 1 204 ? 45.401 3.144 7.958 1.00 55.44 204 PHE A C 1
ATOM 1661 O O . PHE A 1 204 ? 44.865 4.013 7.271 1.00 55.44 204 PHE A O 1
ATOM 1668 N N . HIS A 1 205 ? 44.999 2.886 9.205 1.00 51.03 205 HIS A N 1
ATOM 1669 C CA . HIS A 1 205 ? 43.903 3.587 9.873 1.00 51.03 205 HIS A CA 1
ATOM 1670 C C . HIS A 1 205 ? 44.225 5.067 10.112 1.00 51.03 205 HIS A C 1
ATOM 1672 O O . HIS A 1 205 ? 43.365 5.916 9.906 1.00 51.03 205 HIS A O 1
ATOM 1678 N N . SER A 1 206 ? 45.463 5.384 10.502 1.00 49.34 206 SER A N 1
ATOM 1679 C CA . SER A 1 206 ? 45.900 6.762 10.767 1.00 49.34 206 SER A CA 1
ATOM 1680 C C . SER A 1 206 ? 46.131 7.589 9.496 1.00 49.34 206 SER A C 1
ATOM 1682 O O . SER A 1 206 ? 45.900 8.796 9.525 1.00 49.34 206 SER A O 1
ATOM 1684 N N . ILE A 1 207 ? 46.511 6.959 8.377 1.00 51.53 207 ILE A N 1
ATOM 1685 C CA . ILE A 1 207 ? 46.718 7.639 7.086 1.00 51.53 207 ILE A CA 1
ATOM 1686 C C . ILE A 1 207 ? 45.398 7.815 6.308 1.00 51.53 207 ILE A C 1
ATOM 1688 O O . ILE A 1 207 ? 45.176 8.870 5.718 1.00 51.53 207 ILE A O 1
ATOM 1692 N N . TYR A 1 208 ? 44.493 6.827 6.333 1.00 52.41 208 TYR A N 1
ATOM 1693 C CA . TYR A 1 208 ? 43.333 6.750 5.424 1.00 52.41 208 TYR A CA 1
ATOM 1694 C C . TYR A 1 208 ? 41.969 6.723 6.138 1.00 52.41 208 TYR A C 1
ATOM 1696 O O . TYR A 1 208 ? 41.051 6.047 5.679 1.00 52.41 208 TYR A O 1
ATOM 1704 N N . MET A 1 209 ? 41.819 7.444 7.258 1.00 50.28 209 MET A N 1
ATOM 1705 C CA . MET A 1 209 ? 40.662 7.423 8.186 1.00 50.28 209 MET A CA 1
ATOM 1706 C C . MET A 1 209 ? 39.254 7.242 7.560 1.00 50.28 209 MET A C 1
ATOM 1708 O O . MET A 1 209 ? 38.403 6.617 8.194 1.00 50.28 209 MET A O 1
ATOM 1712 N N . LEU A 1 210 ? 38.981 7.766 6.354 1.00 42.78 210 LEU A N 1
ATOM 1713 C CA . LEU A 1 210 ? 37.696 7.611 5.646 1.00 42.78 210 LEU A CA 1
ATOM 1714 C C . LEU A 1 210 ? 37.689 6.481 4.589 1.00 42.78 210 LEU A C 1
ATOM 1716 O O . LEU A 1 210 ? 36.735 5.702 4.540 1.00 42.78 210 LEU A O 1
ATOM 1720 N N . ASP A 1 211 ? 38.749 6.343 3.786 1.00 47.62 211 ASP A N 1
ATOM 1721 C CA . ASP A 1 211 ? 38.838 5.354 2.695 1.00 47.62 211 ASP A CA 1
ATOM 1722 C C . ASP A 1 211 ? 39.030 3.917 3.205 1.00 47.62 211 ASP A C 1
ATOM 1724 O O . ASP A 1 211 ? 38.549 2.957 2.594 1.00 47.62 211 ASP A O 1
ATOM 1728 N N . TYR A 1 212 ? 39.648 3.761 4.381 1.00 48.72 212 TYR A N 1
ATOM 1729 C CA . TYR A 1 212 ? 39.796 2.471 5.057 1.00 48.72 212 TYR A CA 1
ATOM 1730 C C . TYR A 1 212 ? 38.436 1.809 5.324 1.00 48.72 212 TYR A C 1
ATOM 1732 O O . TYR A 1 212 ? 38.288 0.608 5.125 1.00 48.72 212 TYR A O 1
ATOM 1740 N N . TYR A 1 213 ? 37.411 2.576 5.714 1.00 45.06 213 TYR A N 1
ATOM 1741 C CA . TYR A 1 213 ? 36.087 2.026 6.034 1.00 45.06 213 TYR A CA 1
ATOM 1742 C C . TYR A 1 213 ? 35.338 1.510 4.794 1.00 45.06 213 TYR A C 1
ATOM 1744 O O . TYR A 1 213 ? 34.634 0.500 4.870 1.00 45.06 213 TYR A O 1
ATOM 1752 N N . LEU A 1 214 ? 35.515 2.170 3.646 1.00 45.81 214 LEU A N 1
ATOM 1753 C CA . LEU A 1 214 ? 34.908 1.770 2.374 1.00 45.81 214 LEU A CA 1
ATOM 1754 C C . LEU A 1 214 ? 35.593 0.524 1.794 1.00 45.81 214 LEU A C 1
ATOM 1756 O O . LEU A 1 214 ? 34.898 -0.410 1.389 1.00 45.81 214 LEU A O 1
ATOM 1760 N N . PHE A 1 215 ? 36.929 0.466 1.833 1.00 50.88 215 PHE A N 1
ATOM 1761 C CA . PHE A 1 215 ? 37.711 -0.688 1.374 1.00 50.88 215 PHE A CA 1
ATOM 1762 C C . PHE A 1 215 ? 37.540 -1.915 2.289 1.00 50.88 215 PHE A C 1
ATOM 1764 O O . PHE A 1 215 ? 37.327 -3.029 1.813 1.00 50.88 215 PHE A O 1
ATOM 1771 N N . TYR A 1 216 ? 37.544 -1.719 3.611 1.00 49.25 216 TYR A N 1
ATOM 1772 C CA . TYR A 1 216 ? 37.428 -2.796 4.599 1.00 49.25 216 TYR A CA 1
ATOM 1773 C C . TYR A 1 216 ? 36.061 -3.496 4.565 1.00 49.25 216 TYR A C 1
ATOM 1775 O O . TYR A 1 216 ? 35.997 -4.711 4.741 1.00 49.25 216 TYR A O 1
ATOM 1783 N N . SER A 1 217 ? 34.966 -2.777 4.277 1.00 46.91 217 SER A N 1
ATOM 1784 C CA . SER A 1 217 ? 33.610 -3.357 4.286 1.00 46.91 217 SER A CA 1
ATOM 1785 C C . SER A 1 217 ? 33.418 -4.522 3.300 1.00 46.91 217 SER A C 1
ATOM 1787 O O . SER A 1 217 ? 32.674 -5.453 3.602 1.00 46.91 217 SER A O 1
ATOM 1789 N N . GLY A 1 218 ? 34.117 -4.503 2.156 1.00 53.66 218 GLY A N 1
ATOM 1790 C CA . GLY A 1 218 ? 34.029 -5.548 1.129 1.00 53.66 218 GLY A CA 1
ATOM 1791 C C . GLY A 1 218 ? 34.827 -6.814 1.452 1.00 53.66 218 GLY A C 1
ATOM 1792 O O . GLY A 1 218 ? 34.459 -7.898 1.008 1.00 53.66 218 GLY A O 1
ATOM 1793 N N . PHE A 1 219 ? 35.887 -6.692 2.258 1.00 51.97 219 PHE A N 1
ATOM 1794 C CA . PHE A 1 219 ? 36.784 -7.802 2.604 1.00 51.97 219 PHE A CA 1
ATOM 1795 C C . PHE A 1 219 ? 36.641 -8.286 4.055 1.00 51.97 219 PHE A C 1
ATOM 1797 O O . PHE A 1 219 ? 37.200 -9.321 4.414 1.00 51.97 219 PHE A O 1
ATOM 1804 N N . HIS A 1 220 ? 35.868 -7.578 4.885 1.00 53.41 220 HIS A N 1
ATOM 1805 C CA . HIS A 1 220 ? 35.709 -7.827 6.321 1.00 53.41 220 HIS A CA 1
ATOM 1806 C C . HIS A 1 220 ? 35.377 -9.283 6.666 1.00 53.41 220 HIS A C 1
ATOM 1808 O O . HIS A 1 220 ? 35.962 -9.850 7.585 1.00 53.41 220 HIS A O 1
ATOM 1814 N N . VAL A 1 221 ? 34.470 -9.902 5.907 1.00 48.06 221 VAL A N 1
ATOM 1815 C CA . VAL A 1 221 ? 34.044 -11.291 6.135 1.00 48.06 221 VAL A CA 1
ATOM 1816 C C . VAL A 1 221 ? 35.199 -12.269 5.903 1.00 48.06 221 VAL A C 1
ATOM 1818 O O . VAL A 1 221 ? 35.394 -13.180 6.702 1.00 48.06 221 VAL A O 1
ATOM 1821 N N . TYR A 1 222 ? 36.021 -12.049 4.873 1.00 59.28 222 TYR A N 1
ATOM 1822 C CA . TYR A 1 222 ? 37.183 -12.894 4.587 1.00 59.28 222 TYR A CA 1
ATOM 1823 C C . TYR A 1 222 ? 38.281 -12.736 5.640 1.00 59.28 222 TYR A C 1
ATOM 1825 O O . TYR A 1 222 ? 38.885 -13.729 6.039 1.00 59.28 222 TYR A O 1
ATOM 1833 N N . PHE A 1 223 ? 38.502 -11.516 6.140 1.00 58.59 223 PHE A N 1
ATOM 1834 C CA . PHE A 1 223 ? 39.425 -11.280 7.251 1.00 58.59 223 PHE A CA 1
ATOM 1835 C C . PHE A 1 223 ? 38.952 -11.955 8.540 1.00 58.59 223 PHE A C 1
ATOM 1837 O O . PHE A 1 223 ? 39.756 -12.605 9.200 1.00 58.59 223 PHE A O 1
ATOM 1844 N N . LEU A 1 224 ? 37.663 -11.852 8.881 1.00 51.25 224 LEU A N 1
ATOM 1845 C CA . LEU A 1 224 ? 37.100 -12.531 10.050 1.00 51.25 224 LEU A CA 1
ATOM 1846 C C . LEU A 1 224 ? 37.274 -14.049 9.953 1.00 51.25 224 LEU A C 1
ATOM 1848 O O . LEU A 1 224 ? 37.805 -14.647 10.882 1.00 51.25 224 LEU A O 1
ATOM 1852 N N . ILE A 1 225 ? 36.918 -14.654 8.814 1.00 58.75 225 ILE A N 1
ATOM 1853 C CA . ILE A 1 225 ? 37.103 -16.095 8.581 1.00 58.75 225 ILE A CA 1
ATOM 1854 C C . ILE A 1 225 ? 38.586 -16.473 8.698 1.00 58.75 225 ILE A C 1
ATOM 1856 O O . ILE A 1 225 ? 38.921 -17.437 9.384 1.00 58.75 225 ILE A O 1
ATOM 1860 N N . PHE A 1 226 ? 39.483 -15.697 8.085 1.00 64.62 226 PHE A N 1
ATOM 1861 C CA . PHE A 1 226 ? 40.925 -15.927 8.164 1.00 64.62 226 PHE A CA 1
ATOM 1862 C C . PHE A 1 226 ? 41.444 -15.878 9.608 1.00 64.62 226 PHE A C 1
ATOM 1864 O O . PHE A 1 226 ? 42.171 -16.778 10.023 1.00 64.62 226 PHE A O 1
ATOM 1871 N N . PHE A 1 227 ? 41.048 -14.872 10.394 1.00 59.47 227 PHE A N 1
ATOM 1872 C CA . PHE A 1 227 ? 41.462 -14.751 11.792 1.00 59.47 227 PHE A CA 1
ATOM 1873 C C . PHE A 1 227 ? 40.848 -15.832 12.686 1.00 59.47 227 PHE A C 1
ATOM 1875 O O . PHE A 1 227 ? 41.536 -16.306 13.581 1.00 59.47 227 PHE A O 1
ATOM 1882 N N . THR A 1 228 ? 39.614 -16.279 12.431 1.00 59.31 228 THR A N 1
ATOM 1883 C CA . THR A 1 228 ? 39.005 -17.410 13.154 1.00 59.31 228 THR A CA 1
ATOM 1884 C C . THR A 1 228 ? 39.741 -18.722 12.878 1.00 59.31 228 THR A C 1
ATOM 1886 O O . THR A 1 228 ? 40.014 -19.485 13.803 1.00 59.31 228 THR A O 1
ATOM 1889 N N . VAL A 1 229 ? 40.124 -18.975 11.622 1.00 63.88 229 VAL A N 1
ATOM 1890 C CA . VAL A 1 229 ? 40.933 -20.148 11.253 1.00 63.88 229 VAL A CA 1
ATOM 1891 C C . VAL A 1 229 ? 42.331 -20.057 11.870 1.00 63.88 229 VAL A C 1
ATOM 1893 O O . VAL A 1 229 ? 42.826 -21.036 12.428 1.00 63.88 229 VAL A O 1
ATOM 1896 N N . LEU A 1 230 ? 42.957 -18.878 11.823 1.00 65.31 230 LEU A N 1
ATOM 1897 C CA . LEU A 1 230 ? 44.258 -18.643 12.445 1.00 65.31 230 LEU A CA 1
ATOM 1898 C C . LEU A 1 230 ? 44.205 -18.865 13.963 1.00 65.31 230 LEU A C 1
ATOM 1900 O O . LEU A 1 230 ? 45.099 -19.519 14.493 1.00 65.31 230 LEU A O 1
ATOM 1904 N N . ASP A 1 231 ? 43.160 -18.382 14.641 1.00 62.59 231 ASP A N 1
ATOM 1905 C CA . ASP A 1 231 ? 42.957 -18.545 16.086 1.00 62.59 231 ASP A CA 1
ATOM 1906 C C . ASP A 1 231 ? 42.810 -20.021 16.493 1.00 62.59 231 ASP A C 1
ATOM 1908 O O . ASP A 1 231 ? 43.380 -20.465 17.490 1.00 62.59 231 ASP A O 1
ATOM 1912 N N . PHE A 1 232 ? 42.129 -20.834 15.683 1.00 69.12 232 PHE A N 1
ATOM 1913 C CA . PHE A 1 232 ? 42.066 -22.279 15.910 1.00 69.12 232 PHE A CA 1
ATOM 1914 C C . PHE A 1 232 ? 43.456 -22.934 15.858 1.00 69.12 232 PHE A C 1
ATOM 1916 O O . PHE A 1 232 ? 43.831 -23.701 16.752 1.00 69.12 232 PHE A O 1
ATOM 1923 N N . PHE A 1 233 ? 44.256 -22.614 14.836 1.00 68.75 233 PHE A N 1
ATOM 1924 C CA . PHE A 1 233 ? 45.591 -23.195 14.679 1.00 68.75 233 PHE A CA 1
ATOM 1925 C C . PHE A 1 233 ? 46.587 -22.700 15.735 1.00 68.75 233 PHE A C 1
ATOM 1927 O O . PHE A 1 233 ? 47.385 -23.498 16.233 1.00 68.75 233 PHE A O 1
ATOM 1934 N N . THR A 1 234 ? 46.541 -21.421 16.122 1.00 64.56 234 THR A N 1
ATOM 1935 C CA . THR A 1 234 ? 47.413 -20.873 17.174 1.00 64.56 234 THR A CA 1
ATOM 1936 C C . THR A 1 234 ? 47.093 -21.486 18.534 1.00 64.56 234 THR A C 1
ATOM 1938 O O . THR A 1 234 ? 48.013 -21.919 19.231 1.00 64.56 234 THR A O 1
ATOM 1941 N N . ASN A 1 235 ? 45.813 -21.601 18.898 1.00 71.06 235 ASN A N 1
ATOM 1942 C CA . ASN A 1 235 ? 45.397 -22.215 20.158 1.00 71.06 235 ASN A CA 1
ATOM 1943 C C . ASN A 1 235 ? 45.715 -23.720 20.194 1.00 71.06 235 ASN A C 1
ATOM 1945 O O . ASN A 1 235 ? 46.254 -24.209 21.189 1.00 71.06 235 ASN A O 1
ATOM 1949 N N . THR A 1 236 ? 45.518 -24.443 19.087 1.00 72.19 236 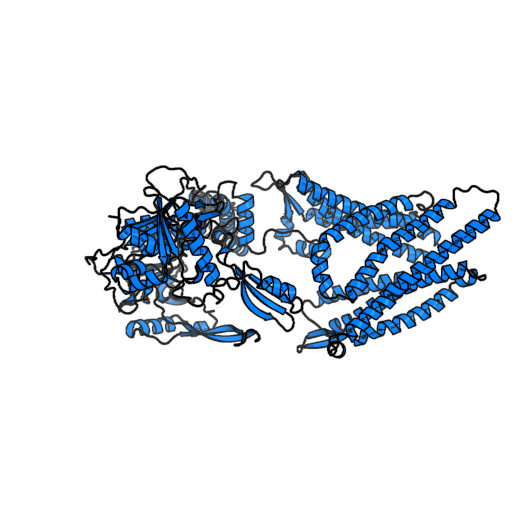THR A N 1
ATOM 1950 C CA . THR A 1 236 ? 45.930 -25.856 18.962 1.00 72.19 236 THR A CA 1
ATOM 1951 C C . THR A 1 236 ? 47.443 -26.019 19.138 1.00 72.19 236 THR A C 1
ATOM 1953 O O . THR A 1 236 ? 47.910 -26.905 19.860 1.00 72.19 236 THR A O 1
ATOM 1956 N N . PHE A 1 237 ? 48.234 -25.126 18.542 1.00 68.88 237 PHE A N 1
ATOM 1957 C CA . PHE A 1 237 ? 49.686 -25.121 18.699 1.00 68.88 237 PHE A CA 1
ATOM 1958 C C . PHE A 1 237 ? 50.116 -24.831 20.147 1.00 68.88 237 PHE A C 1
ATOM 1960 O O . PHE A 1 237 ? 50.994 -25.521 20.671 1.00 68.88 237 PHE A O 1
ATOM 1967 N N . PHE A 1 238 ? 49.476 -23.872 20.829 1.00 68.19 238 PHE A N 1
ATOM 1968 C CA . PHE A 1 238 ? 49.721 -23.603 22.251 1.00 68.19 238 PHE A CA 1
ATOM 1969 C C . PHE A 1 238 ? 49.468 -24.831 23.124 1.00 68.19 238 PHE A C 1
ATOM 1971 O O . PHE A 1 238 ? 50.288 -25.131 23.994 1.00 68.19 238 PHE A O 1
ATOM 1978 N N . ILE A 1 239 ? 48.383 -25.568 22.870 1.00 73.12 239 ILE A N 1
ATOM 1979 C CA . ILE A 1 239 ? 48.080 -26.810 23.590 1.00 73.12 239 ILE A CA 1
ATOM 1980 C C . ILE A 1 239 ? 49.215 -27.822 23.392 1.00 73.12 239 ILE A C 1
ATOM 1982 O O . ILE A 1 239 ? 49.720 -28.361 24.377 1.00 73.12 239 ILE A O 1
ATOM 1986 N N . ILE A 1 240 ? 49.675 -28.043 22.156 1.00 69.88 240 ILE A N 1
ATOM 1987 C CA . ILE A 1 240 ? 50.744 -29.010 21.841 1.00 69.88 240 ILE A CA 1
ATOM 1988 C C . ILE A 1 240 ? 52.069 -28.626 22.517 1.00 69.88 240 ILE A C 1
ATOM 1990 O O . ILE A 1 240 ? 52.718 -29.470 23.139 1.00 69.88 240 ILE A O 1
ATOM 1994 N N . VAL A 1 241 ? 52.474 -27.357 22.421 1.00 66.38 241 VAL A N 1
ATOM 1995 C CA . VAL A 1 241 ? 53.755 -26.880 22.967 1.00 66.38 241 VAL A CA 1
ATOM 1996 C C . VAL A 1 241 ? 53.747 -26.887 24.494 1.00 66.38 241 VAL A C 1
ATOM 1998 O O . VAL A 1 241 ? 54.683 -27.391 25.114 1.00 66.38 241 VAL A O 1
ATOM 2001 N N . LEU A 1 242 ? 52.694 -26.364 25.123 1.00 70.69 242 LEU A N 1
ATOM 2002 C CA . LEU A 1 242 ? 52.638 -26.230 26.581 1.00 70.69 242 LEU A CA 1
ATOM 2003 C C . LEU A 1 242 ? 52.357 -27.565 27.294 1.00 70.69 242 LEU A C 1
ATOM 2005 O O . LEU A 1 242 ? 52.678 -27.698 28.477 1.00 70.69 242 LEU A O 1
ATOM 2009 N N . SER A 1 243 ? 51.830 -28.571 26.586 1.00 71.12 243 SER A N 1
ATOM 2010 C CA . SER A 1 243 ? 51.585 -29.921 27.127 1.00 71.12 243 SER A CA 1
ATOM 2011 C C . SER A 1 243 ? 52.850 -30.772 27.296 1.00 71.12 243 SER A C 1
ATOM 2013 O O . SER A 1 243 ? 52.789 -31.866 27.870 1.00 71.12 243 SER A O 1
ATOM 2015 N N . GLN A 1 244 ? 54.011 -30.288 26.841 1.00 71.81 244 GLN A N 1
ATOM 2016 C CA . GLN A 1 244 ? 55.290 -30.974 27.022 1.00 71.81 244 GLN A CA 1
ATOM 2017 C C . GLN A 1 244 ? 55.604 -31.210 28.510 1.00 71.81 244 GLN A C 1
ATOM 2019 O O . GLN A 1 244 ? 55.291 -30.394 29.382 1.00 71.81 244 GLN A O 1
ATOM 2024 N N . LYS A 1 245 ? 56.246 -32.351 28.809 1.00 64.38 245 LYS A N 1
ATOM 2025 C CA . LYS A 1 245 ? 56.465 -32.863 30.178 1.00 64.38 245 LYS A CA 1
ATOM 2026 C C . LYS A 1 245 ? 57.170 -31.859 31.103 1.00 64.38 245 LYS A C 1
ATOM 2028 O O . LYS A 1 245 ? 56.904 -31.864 32.301 1.00 64.38 245 LYS A O 1
ATOM 2033 N N . GLU A 1 246 ? 58.014 -30.998 30.543 1.00 61.31 246 GLU A N 1
ATOM 2034 C CA . GLU A 1 246 ? 58.786 -29.974 31.257 1.00 61.31 246 GLU A CA 1
ATOM 2035 C C . GLU A 1 246 ? 57.965 -28.709 31.577 1.00 61.31 246 GLU A C 1
ATOM 2037 O O . GLU A 1 246 ? 58.207 -28.056 32.589 1.00 61.31 246 GLU A O 1
ATOM 2042 N N . LEU A 1 247 ? 56.958 -28.381 30.757 1.00 61.81 247 LEU A N 1
ATOM 2043 C CA . LEU A 1 247 ? 56.187 -27.132 30.839 1.00 61.81 247 LEU A CA 1
ATOM 2044 C C . LEU A 1 247 ? 54.838 -27.296 31.556 1.00 61.81 247 LEU A C 1
ATOM 2046 O O . LEU A 1 247 ? 54.363 -26.346 32.181 1.00 61.81 247 LEU A O 1
ATOM 2050 N N . ARG A 1 248 ? 54.252 -28.499 31.541 1.00 66.25 248 ARG A N 1
ATOM 2051 C CA . ARG A 1 248 ? 52.922 -28.790 32.118 1.00 66.25 248 ARG A CA 1
ATOM 2052 C C . ARG A 1 248 ? 52.843 -28.758 33.651 1.00 66.25 248 ARG A C 1
ATOM 2054 O O . ARG A 1 248 ? 51.755 -28.855 34.215 1.00 66.25 248 ARG A O 1
ATOM 2061 N N . ASN A 1 249 ? 53.984 -28.671 34.336 1.00 67.06 249 ASN A N 1
ATOM 2062 C CA . ASN A 1 249 ? 54.045 -28.632 35.803 1.00 67.06 249 ASN A CA 1
ATOM 2063 C C . ASN A 1 249 ? 53.817 -27.219 36.375 1.00 67.06 249 ASN A C 1
ATOM 2065 O O . ASN A 1 249 ? 53.567 -27.078 37.572 1.00 67.06 249 ASN A O 1
ATOM 2069 N N . SER A 1 250 ? 53.856 -26.187 35.525 1.00 76.81 250 SER A N 1
ATOM 2070 C CA . SER A 1 250 ? 53.522 -24.804 35.878 1.00 76.81 250 SER A CA 1
ATOM 2071 C C . SER A 1 250 ? 52.009 -24.583 35.833 1.00 76.81 250 SER A C 1
ATOM 2073 O O . SER A 1 250 ? 51.373 -24.854 34.813 1.00 76.81 250 SER A O 1
ATOM 2075 N N . GLY A 1 251 ? 51.435 -24.036 36.908 1.00 70.19 251 GLY A N 1
ATOM 2076 C CA . GLY A 1 251 ? 50.015 -23.674 36.966 1.00 70.19 251 GLY A CA 1
ATOM 2077 C C . GLY A 1 251 ? 49.625 -22.632 35.913 1.00 70.19 251 GLY A C 1
ATOM 2078 O O . GLY A 1 251 ? 48.576 -22.733 35.290 1.00 70.19 251 GLY A O 1
ATOM 2079 N N . ILE A 1 252 ? 50.526 -21.700 35.592 1.00 72.50 252 ILE A N 1
ATOM 2080 C CA . ILE A 1 252 ? 50.292 -20.679 34.556 1.00 72.50 252 ILE A CA 1
ATOM 2081 C C . ILE A 1 252 ? 50.158 -21.318 33.169 1.00 72.50 252 ILE A C 1
ATOM 2083 O O . ILE A 1 252 ? 49.275 -20.946 32.400 1.00 72.50 252 ILE A O 1
ATOM 2087 N N . ASN A 1 253 ? 51.019 -22.289 32.857 1.00 78.94 253 ASN A N 1
ATOM 2088 C CA . ASN A 1 253 ? 50.960 -22.986 31.573 1.00 78.94 253 ASN A CA 1
ATOM 2089 C C . ASN A 1 253 ? 49.699 -23.847 31.489 1.00 78.94 253 ASN A C 1
ATOM 2091 O O . ASN A 1 253 ? 49.088 -23.920 30.430 1.00 78.94 253 ASN A O 1
ATOM 2095 N N . LEU A 1 254 ? 49.268 -24.437 32.609 1.00 81.00 254 LEU A N 1
ATOM 2096 C CA . LEU A 1 254 ? 48.006 -25.163 32.669 1.00 81.00 254 LEU A CA 1
ATOM 2097 C C . LEU A 1 254 ? 46.800 -24.245 32.399 1.00 81.00 254 LEU A C 1
ATOM 2099 O O . LEU A 1 254 ? 45.949 -24.609 31.594 1.00 81.00 254 LEU A O 1
ATOM 2103 N N . ALA A 1 255 ? 46.742 -23.053 33.003 1.00 76.56 255 ALA A N 1
ATOM 2104 C CA . ALA A 1 255 ? 45.683 -22.074 32.733 1.00 76.56 255 ALA A CA 1
ATOM 2105 C C . ALA A 1 255 ? 45.654 -21.648 31.255 1.00 76.56 255 ALA A C 1
ATOM 2107 O O . ALA A 1 255 ? 44.589 -21.598 30.646 1.00 76.56 255 ALA A O 1
ATOM 2108 N N . MET A 1 256 ? 46.824 -21.419 30.647 1.00 75.00 256 MET A N 1
ATOM 2109 C CA . MET A 1 256 ? 46.931 -21.111 29.214 1.00 75.00 256 MET A CA 1
ATOM 2110 C C . MET A 1 256 ? 46.433 -22.257 28.323 1.00 75.00 256 MET A C 1
ATOM 2112 O O . MET A 1 256 ? 45.773 -21.994 27.323 1.00 75.00 256 MET A O 1
ATOM 2116 N N . ILE A 1 257 ? 46.709 -23.514 28.691 1.00 79.50 257 ILE A N 1
ATOM 2117 C CA . ILE A 1 257 ? 46.181 -24.688 27.978 1.00 79.50 257 ILE A CA 1
ATOM 2118 C C . ILE A 1 257 ? 44.651 -24.729 28.073 1.00 79.50 257 ILE A C 1
ATOM 2120 O O . ILE A 1 257 ? 43.994 -24.975 27.066 1.00 79.50 257 ILE A O 1
ATOM 2124 N N . MET A 1 258 ? 44.075 -24.459 29.250 1.00 80.94 258 MET A N 1
ATOM 2125 C CA . MET A 1 258 ? 42.618 -24.456 29.438 1.00 80.94 258 MET A CA 1
ATOM 2126 C C . MET A 1 258 ? 41.931 -23.346 28.627 1.00 80.94 258 MET A C 1
ATOM 2128 O O . MET A 1 258 ? 40.918 -23.610 27.988 1.00 80.94 258 MET A O 1
ATOM 2132 N N . ILE A 1 259 ? 42.511 -22.143 28.570 1.00 76.88 259 ILE A N 1
ATOM 2133 C CA . ILE A 1 259 ? 42.015 -21.032 27.733 1.00 76.88 259 ILE A CA 1
ATOM 2134 C C . ILE A 1 259 ? 42.065 -21.402 26.247 1.00 76.88 259 ILE A C 1
ATOM 2136 O O . ILE A 1 259 ? 41.067 -21.287 25.536 1.00 76.88 259 ILE A O 1
ATOM 2140 N N . ALA A 1 260 ? 43.212 -21.907 25.784 1.00 74.75 260 ALA A N 1
ATOM 2141 C CA . ALA A 1 260 ? 43.385 -22.321 24.396 1.00 74.75 260 ALA A CA 1
ATOM 2142 C C . ALA A 1 260 ? 42.402 -23.442 24.008 1.00 74.75 260 ALA A C 1
ATOM 2144 O O . ALA A 1 260 ? 41.874 -23.450 22.894 1.00 74.75 260 ALA A O 1
ATOM 2145 N N . PHE A 1 261 ? 42.103 -24.359 24.934 1.00 81.94 261 PHE A N 1
ATOM 2146 C CA . PHE A 1 261 ? 41.098 -25.404 24.744 1.00 81.94 261 PHE A CA 1
ATOM 2147 C C . PHE A 1 261 ? 39.680 -24.833 24.594 1.00 81.94 261 PHE A C 1
ATOM 2149 O O . PHE A 1 261 ? 38.956 -25.254 23.689 1.00 81.94 261 PHE A O 1
ATOM 2156 N N . CYS A 1 262 ? 39.294 -23.853 25.419 1.00 78.50 262 CYS A N 1
ATOM 2157 C CA . CYS A 1 262 ? 37.981 -23.203 25.328 1.00 78.50 262 CYS A CA 1
ATOM 2158 C C . CYS A 1 262 ? 37.794 -22.496 23.983 1.00 78.50 262 CYS A C 1
ATOM 2160 O O . CYS A 1 262 ? 36.790 -22.712 23.305 1.00 78.50 262 CYS A O 1
ATOM 2162 N N . ASN A 1 263 ? 38.795 -21.716 23.564 1.00 75.44 263 ASN A N 1
ATOM 2163 C CA . ASN A 1 263 ? 38.755 -20.976 22.302 1.00 75.44 263 ASN A CA 1
ATOM 2164 C C . ASN A 1 263 ? 38.693 -21.926 21.095 1.00 75.44 263 ASN A C 1
ATOM 2166 O O . ASN A 1 263 ? 37.858 -21.748 20.211 1.00 75.44 263 ASN A O 1
ATOM 2170 N N . SER A 1 264 ? 39.502 -22.994 21.099 1.00 74.81 264 SER A N 1
ATOM 2171 C CA . SER A 1 264 ? 39.492 -24.003 20.027 1.00 74.81 264 SER A CA 1
ATOM 2172 C C . SER A 1 264 ? 38.148 -24.735 19.942 1.00 74.81 264 SER A C 1
ATOM 2174 O O . SER A 1 264 ? 37.627 -24.954 18.851 1.00 74.81 264 SER A O 1
ATOM 2176 N N . SER A 1 265 ? 37.557 -25.076 21.092 1.00 77.62 265 SER A N 1
ATOM 2177 C CA . SER A 1 265 ? 36.262 -25.765 21.165 1.00 77.62 265 SER A CA 1
ATOM 2178 C C . SER A 1 265 ? 35.113 -24.888 20.659 1.00 77.62 265 SER A C 1
ATOM 2180 O O . SER A 1 265 ? 34.236 -25.382 19.957 1.00 77.62 265 SER A O 1
ATOM 2182 N N . ASN A 1 266 ? 35.144 -23.582 20.941 1.00 71.56 266 ASN A N 1
ATOM 2183 C CA . ASN A 1 266 ? 34.130 -22.639 20.464 1.00 71.56 266 ASN A CA 1
ATOM 2184 C C . ASN A 1 266 ? 34.121 -22.537 18.924 1.00 71.56 266 ASN A C 1
ATOM 2186 O O . ASN A 1 266 ? 33.064 -22.532 18.297 1.00 71.56 266 ASN A O 1
ATOM 2190 N N . VAL A 1 267 ? 35.302 -22.540 18.292 1.00 72.75 267 VAL A N 1
ATOM 2191 C CA . VAL A 1 267 ? 35.418 -22.556 16.822 1.00 72.75 267 VAL A CA 1
ATOM 2192 C C . VAL A 1 267 ? 34.867 -23.856 16.222 1.00 72.75 267 VAL A C 1
ATOM 2194 O O . VAL A 1 267 ? 34.178 -23.812 15.204 1.00 72.75 267 VAL A O 1
ATOM 2197 N N . ILE A 1 268 ? 35.122 -25.006 16.859 1.00 73.69 268 ILE A N 1
ATOM 2198 C CA . ILE A 1 268 ? 34.613 -26.311 16.402 1.00 73.69 268 ILE A CA 1
ATOM 2199 C C . ILE A 1 268 ? 33.080 -26.346 16.425 1.00 73.69 268 ILE A C 1
ATOM 2201 O O . ILE A 1 268 ? 32.473 -26.775 15.447 1.00 73.69 268 ILE A O 1
ATOM 2205 N N . VAL A 1 269 ? 32.455 -25.879 17.509 1.00 71.12 269 VAL A N 1
ATOM 2206 C CA . VAL A 1 269 ? 30.988 -25.861 17.649 1.00 71.12 269 VAL A CA 1
ATOM 2207 C C . VAL A 1 269 ? 30.338 -25.047 16.522 1.00 71.12 269 VAL A C 1
ATOM 2209 O O . VAL A 1 269 ? 29.435 -25.539 15.850 1.00 71.12 269 VAL A O 1
ATOM 2212 N N . LYS A 1 270 ? 30.879 -23.862 16.220 1.00 66.94 270 LYS A N 1
ATOM 2213 C CA . LYS A 1 270 ? 30.390 -23.015 15.118 1.00 66.94 270 LYS A CA 1
ATOM 2214 C C . LYS A 1 270 ? 30.567 -23.654 13.743 1.00 66.94 270 LYS A C 1
ATOM 2216 O O . LYS A 1 270 ? 29.722 -23.487 12.866 1.00 66.94 270 LYS A O 1
ATOM 2221 N N . LEU A 1 271 ? 31.664 -24.385 13.537 1.00 68.00 271 LEU A N 1
ATOM 2222 C CA . LEU A 1 271 ? 31.912 -25.092 12.281 1.00 68.00 271 LEU A CA 1
ATOM 2223 C C . LEU A 1 271 ? 30.915 -26.241 12.076 1.00 68.00 271 LEU A C 1
ATOM 2225 O O . LEU A 1 271 ? 30.452 -26.444 10.958 1.00 68.00 271 LEU A O 1
ATOM 2229 N N . ILE A 1 272 ? 30.566 -26.966 13.142 1.00 68.81 272 ILE A N 1
ATOM 2230 C CA . ILE A 1 272 ? 29.563 -28.037 13.093 1.00 68.81 272 ILE A CA 1
ATOM 2231 C C . ILE A 1 272 ? 28.179 -27.464 12.754 1.00 68.81 272 ILE A C 1
ATOM 2233 O O . ILE A 1 272 ? 27.496 -28.021 11.898 1.00 68.81 272 ILE A O 1
ATOM 2237 N N . ASN A 1 273 ? 27.792 -26.327 13.338 1.00 65.69 273 ASN A N 1
ATOM 2238 C CA . ASN A 1 273 ? 26.537 -25.655 12.988 1.00 65.69 273 ASN A CA 1
ATOM 2239 C C . ASN A 1 273 ? 26.496 -25.229 11.509 1.00 65.69 273 ASN A C 1
ATOM 2241 O O . ASN A 1 273 ? 25.543 -25.519 10.789 1.00 65.69 273 ASN A O 1
ATOM 2245 N N . ALA A 1 274 ? 27.593 -24.656 11.003 1.00 64.50 274 ALA A N 1
ATOM 2246 C CA . ALA A 1 274 ? 27.718 -24.310 9.586 1.00 64.50 274 ALA A CA 1
ATOM 2247 C C . ALA A 1 274 ? 27.644 -25.534 8.644 1.00 64.50 274 ALA A C 1
ATOM 2249 O O . ALA A 1 274 ? 27.285 -25.395 7.474 1.00 64.50 274 ALA A O 1
ATOM 2250 N N . ILE A 1 275 ? 27.992 -26.735 9.127 1.00 65.69 275 ILE A N 1
ATOM 2251 C CA . ILE A 1 275 ? 27.820 -27.993 8.386 1.00 65.69 275 ILE A CA 1
ATOM 2252 C C . ILE A 1 275 ? 26.348 -28.425 8.400 1.00 65.69 275 ILE A C 1
ATOM 2254 O O . ILE A 1 275 ? 25.836 -28.765 7.334 1.00 65.69 275 ILE A O 1
ATOM 2258 N N . PHE A 1 276 ? 25.658 -28.358 9.545 1.00 64.88 276 PHE A N 1
ATOM 2259 C CA . PHE A 1 276 ? 24.218 -28.646 9.631 1.00 64.88 276 PHE A CA 1
ATOM 2260 C C . PHE A 1 276 ? 23.400 -27.770 8.672 1.00 64.88 276 PHE A C 1
ATOM 2262 O O . PHE A 1 276 ? 22.624 -28.300 7.879 1.00 64.88 276 PHE A O 1
ATOM 2269 N N . GLU A 1 277 ? 23.670 -26.459 8.628 1.00 60.09 277 GLU A N 1
ATOM 2270 C CA . GLU A 1 277 ? 23.010 -25.528 7.696 1.00 60.09 277 GLU A CA 1
ATOM 2271 C C . GLU A 1 277 ? 23.220 -25.885 6.211 1.00 60.09 277 GLU A C 1
ATOM 2273 O O . GLU A 1 277 ? 22.431 -25.492 5.349 1.00 60.09 277 GLU A O 1
ATOM 2278 N N . ARG A 1 278 ? 24.292 -26.619 5.885 1.00 58.47 278 ARG A N 1
ATOM 2279 C CA . ARG A 1 278 ? 24.663 -26.971 4.509 1.00 58.47 278 ARG A CA 1
ATOM 2280 C C . ARG A 1 278 ? 24.179 -28.359 4.081 1.00 58.47 278 ARG A C 1
ATOM 2282 O O . ARG A 1 278 ? 24.022 -28.572 2.880 1.00 58.47 278 ARG A O 1
ATOM 2289 N N . VAL A 1 279 ? 23.988 -29.284 5.024 1.00 56.38 279 VAL A N 1
ATOM 2290 C CA . VAL A 1 279 ? 23.634 -30.692 4.760 1.00 56.38 279 VAL A CA 1
ATOM 2291 C C . VAL A 1 279 ? 22.119 -30.903 4.696 1.00 56.38 279 VAL A C 1
ATOM 2293 O O . VAL A 1 279 ? 21.658 -31.539 3.752 1.00 56.38 279 VAL A O 1
ATOM 2296 N N . ASP A 1 280 ? 21.343 -30.325 5.617 1.00 51.91 280 ASP A N 1
ATOM 2297 C CA . ASP A 1 280 ? 19.900 -30.619 5.746 1.00 51.91 280 ASP A CA 1
ATOM 2298 C C . ASP A 1 280 ? 18.983 -29.585 5.052 1.00 51.91 280 ASP A C 1
ATOM 2300 O O . ASP A 1 280 ? 17.755 -29.711 5.023 1.00 51.91 280 ASP A O 1
ATOM 2304 N N . GLY A 1 281 ? 19.560 -28.550 4.431 1.00 52.62 281 GLY A N 1
ATOM 2305 C CA . GLY A 1 281 ? 18.787 -27.495 3.775 1.00 52.62 281 GLY A CA 1
ATOM 2306 C C . GLY A 1 281 ? 17.816 -26.795 4.741 1.00 52.62 281 GLY A C 1
ATOM 2307 O O . GLY A 1 281 ? 18.198 -26.364 5.821 1.00 52.62 281 GLY A O 1
ATOM 2308 N N . TYR A 1 282 ? 16.552 -26.622 4.338 1.00 45.00 282 TYR A N 1
ATOM 2309 C CA . TYR A 1 282 ? 15.529 -25.878 5.098 1.00 45.00 282 TYR A CA 1
ATOM 2310 C C . TYR A 1 282 ? 14.701 -26.742 6.083 1.00 45.00 282 TYR A C 1
ATOM 2312 O O . TYR A 1 282 ? 13.751 -26.224 6.683 1.00 45.00 282 TYR A O 1
ATOM 2320 N N . GLU A 1 283 ? 15.000 -28.036 6.252 1.00 45.00 283 GLU A N 1
ATOM 2321 C CA . GLU A 1 283 ? 14.246 -28.935 7.141 1.00 45.00 283 GLU A CA 1
ATOM 2322 C C . GLU A 1 283 ? 14.970 -29.187 8.468 1.00 45.00 283 GLU A C 1
ATOM 2324 O O . GLU A 1 283 ? 15.787 -30.089 8.588 1.00 45.00 283 GLU A O 1
ATOM 2329 N N . LYS A 1 284 ? 14.617 -28.410 9.503 1.00 58.97 284 LYS A N 1
ATOM 2330 C CA . LYS A 1 284 ? 15.194 -28.590 10.842 1.00 58.97 284 LYS A CA 1
ATOM 2331 C C . LYS A 1 284 ? 14.667 -29.842 11.536 1.00 58.97 284 LYS A C 1
ATOM 2333 O O . LYS A 1 284 ? 13.505 -29.883 11.963 1.00 58.97 284 LYS A O 1
ATOM 2338 N N . THR A 1 285 ? 15.537 -30.834 11.703 1.00 68.94 285 THR A N 1
ATOM 2339 C CA . THR A 1 285 ? 15.254 -32.049 12.482 1.00 68.94 285 THR A CA 1
ATOM 2340 C C . THR A 1 285 ? 15.198 -31.744 13.986 1.00 68.94 285 THR A C 1
ATOM 2342 O O . THR A 1 285 ? 15.742 -30.744 14.462 1.00 68.94 285 THR A O 1
ATOM 2345 N N . TYR A 1 286 ? 14.565 -32.618 14.783 1.00 71.50 286 TYR A N 1
ATOM 2346 C CA . TYR A 1 286 ? 14.613 -32.511 16.254 1.00 71.50 286 TYR A CA 1
ATOM 2347 C C . TYR A 1 286 ? 16.055 -32.462 16.767 1.00 71.50 286 TYR A C 1
ATOM 2349 O O . TYR A 1 286 ? 16.374 -31.676 17.658 1.00 71.50 286 TYR A O 1
ATOM 2357 N N . VAL A 1 287 ? 16.926 -33.276 16.165 1.00 70.12 287 VAL A N 1
ATOM 2358 C CA . VAL A 1 287 ? 18.345 -33.371 16.514 1.00 70.12 287 VAL A CA 1
ATOM 2359 C C . VAL A 1 287 ? 19.044 -32.035 16.279 1.00 70.12 287 VAL A C 1
ATOM 2361 O O . VAL A 1 287 ? 19.741 -31.558 17.168 1.00 70.12 287 VAL A O 1
ATOM 2364 N N . GLU A 1 288 ? 18.794 -31.384 15.144 1.00 68.75 288 GLU A N 1
ATOM 2365 C CA . GLU A 1 288 ? 19.370 -30.076 14.825 1.00 68.75 288 GLU A CA 1
ATOM 2366 C C . GLU A 1 288 ? 18.826 -28.959 15.737 1.00 68.75 288 GLU A C 1
ATOM 2368 O O . GLU A 1 288 ? 19.571 -28.090 16.189 1.00 68.75 288 GLU A O 1
ATOM 2373 N N . ALA A 1 289 ? 17.532 -28.976 16.071 1.00 68.94 289 ALA A N 1
ATOM 2374 C CA . ALA A 1 289 ? 16.941 -27.999 16.990 1.00 68.94 289 ALA A CA 1
ATOM 2375 C C . ALA A 1 289 ? 17.478 -28.149 18.427 1.00 68.94 289 ALA A C 1
ATOM 2377 O O . ALA A 1 289 ? 17.714 -27.153 19.117 1.00 68.94 289 ALA A O 1
ATOM 2378 N N . VAL A 1 290 ? 17.705 -29.388 18.872 1.00 74.94 290 VAL A N 1
ATOM 2379 C CA . VAL A 1 290 ? 18.358 -29.692 20.152 1.00 74.94 290 VAL A CA 1
ATOM 2380 C C . VAL A 1 290 ? 19.838 -29.311 20.112 1.00 74.94 290 VAL A C 1
ATOM 2382 O O . VAL A 1 290 ? 20.325 -28.721 21.074 1.00 74.94 290 VAL A O 1
ATOM 2385 N N . TYR A 1 291 ? 20.535 -29.569 19.002 1.00 77.56 291 TYR A N 1
ATOM 2386 C CA . TYR A 1 291 ? 21.928 -29.164 18.812 1.00 77.56 291 TYR A CA 1
ATOM 2387 C C . TYR A 1 291 ? 22.084 -27.646 18.909 1.00 77.56 291 TYR A C 1
ATOM 2389 O O . TYR A 1 291 ? 22.856 -27.177 19.734 1.00 77.56 291 TYR A O 1
ATOM 2397 N N . ASN A 1 292 ? 21.270 -26.880 18.177 1.00 71.25 292 ASN A N 1
ATOM 2398 C CA . ASN A 1 292 ? 21.246 -25.415 18.237 1.00 71.25 292 ASN A CA 1
ATOM 2399 C C . ASN A 1 292 ? 21.002 -24.894 19.668 1.00 71.25 292 ASN A C 1
ATOM 2401 O O . ASN A 1 292 ? 21.587 -23.900 20.100 1.00 71.25 292 ASN A O 1
ATOM 2405 N N . ARG A 1 293 ? 20.140 -25.564 20.443 1.00 73.06 293 ARG A N 1
ATOM 2406 C CA . ARG A 1 293 ? 19.905 -25.219 21.855 1.00 73.06 293 ARG A CA 1
ATOM 2407 C C . ARG A 1 293 ? 21.142 -25.471 22.724 1.00 73.06 293 ARG A C 1
ATOM 2409 O O . ARG A 1 293 ? 21.452 -24.651 23.586 1.00 73.06 293 ARG A O 1
ATOM 2416 N N . ILE A 1 294 ? 21.838 -26.586 22.503 1.00 76.44 294 ILE A N 1
ATOM 2417 C CA . ILE A 1 294 ? 23.072 -26.947 23.217 1.00 76.44 294 ILE A CA 1
ATOM 2418 C C . ILE A 1 294 ? 24.215 -26.011 22.820 1.00 76.44 294 ILE A C 1
ATOM 2420 O O . ILE A 1 294 ? 24.921 -25.518 23.693 1.00 76.44 294 ILE A O 1
ATOM 2424 N N . GLU A 1 295 ? 24.371 -25.719 21.533 1.00 76.06 295 GLU A N 1
ATOM 2425 C CA . GLU A 1 295 ? 25.369 -24.795 20.997 1.00 76.06 295 GLU A CA 1
ATOM 2426 C C . GLU A 1 295 ? 25.274 -23.422 21.656 1.00 76.06 295 GLU A C 1
ATOM 2428 O O . GLU A 1 295 ? 26.282 -22.932 22.154 1.00 76.06 295 GLU A O 1
ATOM 2433 N N . ASN A 1 296 ? 24.076 -22.835 21.744 1.00 68.31 296 ASN A N 1
ATOM 2434 C CA . ASN A 1 296 ? 23.897 -21.525 22.377 1.00 68.31 296 ASN A CA 1
ATOM 2435 C C . ASN A 1 296 ? 24.365 -21.513 23.843 1.00 68.31 296 ASN A C 1
ATOM 2437 O O . ASN A 1 296 ? 24.936 -20.529 24.309 1.00 68.31 296 ASN A O 1
ATOM 2441 N N . TYR A 1 297 ? 24.145 -22.608 24.578 1.00 77.50 297 TYR A N 1
ATOM 2442 C CA . TYR A 1 297 ? 24.680 -22.760 25.931 1.00 77.50 297 TYR A CA 1
ATOM 2443 C C . TYR A 1 297 ? 26.208 -22.902 25.920 1.00 77.50 297 TYR A C 1
ATOM 2445 O O . TYR A 1 297 ? 26.897 -22.196 26.655 1.00 77.50 297 TYR A O 1
ATOM 2453 N N . VAL A 1 298 ? 26.735 -23.795 25.080 1.00 75.88 298 VAL A N 1
ATOM 2454 C CA . VAL A 1 298 ? 28.166 -24.110 25.003 1.00 75.88 298 VAL A CA 1
ATOM 2455 C C . VAL A 1 298 ? 28.981 -22.894 24.564 1.00 75.88 298 VAL A C 1
ATOM 2457 O O . VAL A 1 298 ? 30.028 -22.638 25.147 1.00 75.88 298 VAL A O 1
ATOM 2460 N N . GLU A 1 299 ? 28.503 -22.101 23.606 1.00 72.38 299 GLU A N 1
ATOM 2461 C CA . GLU A 1 299 ? 29.169 -20.873 23.162 1.00 72.38 299 GLU A CA 1
ATOM 2462 C C . GLU A 1 299 ? 29.293 -19.861 24.308 1.00 72.38 299 GLU A C 1
ATOM 2464 O O . GLU A 1 299 ? 30.389 -19.357 24.579 1.00 72.38 299 GLU A O 1
ATOM 2469 N N . VAL A 1 300 ? 28.189 -19.586 25.012 1.00 69.31 300 VAL A N 1
ATOM 2470 C CA . VAL A 1 300 ? 28.182 -18.657 26.151 1.00 69.31 300 VAL A CA 1
ATOM 2471 C C . VAL A 1 300 ? 29.080 -19.179 27.269 1.00 69.31 300 VAL A C 1
ATOM 2473 O O . VAL A 1 300 ? 29.871 -18.421 27.832 1.00 69.31 300 VAL A O 1
ATOM 2476 N N . TYR A 1 301 ? 29.000 -20.477 27.557 1.00 78.56 301 TYR A N 1
ATOM 2477 C CA . TYR A 1 301 ? 29.797 -21.121 28.589 1.00 78.56 301 TYR A CA 1
ATOM 2478 C C . TYR A 1 301 ? 31.298 -21.044 28.296 1.00 78.56 301 TYR A C 1
ATOM 2480 O O . TYR A 1 301 ? 32.055 -20.549 29.131 1.00 78.56 301 TYR A O 1
ATOM 2488 N N . LEU A 1 302 ? 31.722 -21.484 27.105 1.00 76.81 302 LEU A N 1
ATOM 2489 C CA . LEU A 1 302 ? 33.127 -21.525 26.691 1.00 76.81 302 LEU A CA 1
ATOM 2490 C C . LEU A 1 302 ? 33.742 -20.128 26.586 1.00 76.81 302 LEU A C 1
ATOM 2492 O O . LEU A 1 302 ? 34.904 -19.941 26.946 1.00 76.81 302 LEU A O 1
ATOM 2496 N N . THR A 1 303 ? 32.967 -19.145 26.127 1.00 71.69 303 THR A N 1
ATOM 2497 C CA . THR A 1 303 ? 33.428 -17.755 26.045 1.00 71.69 303 THR A CA 1
ATOM 2498 C C . THR A 1 303 ? 33.633 -17.177 27.445 1.00 71.69 303 THR A C 1
ATOM 2500 O O . THR A 1 303 ? 34.712 -16.677 27.754 1.00 71.69 303 THR A O 1
ATOM 2503 N N . ALA A 1 304 ? 32.643 -17.328 28.330 1.00 70.00 304 ALA A N 1
ATOM 2504 C CA . ALA A 1 304 ? 32.729 -16.813 29.691 1.00 70.00 304 ALA A CA 1
ATOM 2505 C C . ALA A 1 304 ? 33.853 -17.482 30.498 1.00 70.00 304 ALA A C 1
ATOM 2507 O O . ALA A 1 304 ? 34.632 -16.793 31.157 1.00 70.00 304 ALA A O 1
ATOM 2508 N N . ILE A 1 305 ? 33.983 -18.814 30.447 1.00 79.38 305 ILE A N 1
ATOM 2509 C CA . ILE A 1 305 ? 35.022 -19.514 31.216 1.00 79.38 305 ILE A CA 1
ATOM 2510 C C . ILE A 1 305 ? 36.427 -19.144 30.732 1.00 79.38 305 ILE A C 1
ATOM 2512 O O . ILE A 1 305 ? 37.318 -18.985 31.561 1.00 79.38 305 ILE A O 1
ATOM 2516 N N . SER A 1 306 ? 36.622 -18.930 29.425 1.00 77.69 306 SER A N 1
ATOM 2517 C CA . SER A 1 306 ? 37.898 -18.462 28.869 1.00 77.69 306 SER A CA 1
ATOM 2518 C C . SER A 1 306 ? 38.329 -17.139 29.516 1.00 77.69 306 SER A C 1
ATOM 2520 O O . SER A 1 306 ? 39.447 -17.032 30.029 1.00 77.69 306 SER A O 1
ATOM 2522 N N . ASP A 1 307 ? 37.409 -16.177 29.627 1.00 72.81 307 ASP A N 1
ATOM 2523 C CA . ASP A 1 307 ? 37.664 -14.888 30.279 1.00 72.81 307 ASP A CA 1
ATOM 2524 C C . ASP A 1 307 ? 37.952 -15.039 31.782 1.00 72.81 307 ASP A C 1
ATOM 2526 O O . ASP A 1 307 ? 38.912 -14.462 32.305 1.00 72.81 307 ASP A O 1
ATOM 2530 N N . PHE A 1 308 ? 37.178 -15.864 32.495 1.00 74.62 308 PHE A N 1
ATOM 2531 C CA . PHE A 1 308 ? 37.406 -16.122 33.921 1.00 74.62 308 PHE A CA 1
ATOM 2532 C C . PHE A 1 308 ? 38.749 -16.818 34.191 1.00 74.62 308 PHE A C 1
ATOM 2534 O O . PHE A 1 308 ? 39.416 -16.496 35.175 1.00 74.62 308 PHE A O 1
ATOM 2541 N N . LEU A 1 309 ? 39.198 -17.714 33.310 1.00 78.69 309 LEU A N 1
ATOM 2542 C CA . LEU A 1 309 ? 40.510 -18.360 33.406 1.00 78.69 309 LEU A CA 1
ATOM 2543 C C . LEU A 1 309 ? 41.663 -17.374 33.146 1.00 78.69 309 LEU A C 1
ATOM 2545 O O . LEU A 1 309 ? 42.738 -17.500 33.741 1.00 78.69 309 LEU A O 1
ATOM 2549 N N . VAL A 1 310 ? 41.460 -16.351 32.307 1.00 70.25 310 VAL A N 1
ATOM 2550 C CA . VAL A 1 310 ? 42.429 -15.249 32.150 1.00 70.25 310 VAL A CA 1
ATOM 2551 C C . VAL A 1 310 ? 42.550 -14.458 33.455 1.00 70.25 310 VAL A C 1
ATOM 2553 O O . VAL A 1 310 ? 43.665 -14.151 33.895 1.00 70.25 310 VAL A O 1
ATOM 2556 N N . VAL A 1 311 ? 41.419 -14.172 34.109 1.00 71.44 311 VAL A N 1
ATOM 2557 C CA . VAL A 1 311 ? 41.388 -13.505 35.420 1.00 71.44 311 VAL A CA 1
ATOM 2558 C C . VAL A 1 311 ? 42.060 -14.367 36.488 1.00 71.44 311 VAL A C 1
ATOM 2560 O O . VAL A 1 311 ? 42.885 -13.856 37.245 1.00 71.44 311 VAL A O 1
ATOM 2563 N N . GLU A 1 312 ? 41.798 -15.675 36.514 1.00 80.00 312 GLU A N 1
ATOM 2564 C CA . GLU A 1 312 ? 42.475 -16.621 37.403 1.00 80.00 312 GLU A CA 1
ATOM 2565 C C . GLU A 1 312 ? 43.992 -16.583 37.214 1.00 80.00 312 GLU A C 1
ATOM 2567 O O . GLU A 1 312 ? 44.749 -16.496 38.183 1.00 80.00 312 GLU A O 1
ATOM 2572 N N . MET A 1 313 ? 44.457 -16.627 35.965 1.00 69.50 313 MET A N 1
ATOM 2573 C CA . MET A 1 313 ? 45.881 -16.594 35.662 1.00 69.50 313 MET A CA 1
ATOM 2574 C C . MET A 1 313 ? 46.524 -15.299 36.168 1.00 69.50 313 MET A C 1
ATOM 2576 O O . MET A 1 313 ? 47.631 -15.328 36.717 1.00 69.50 313 MET A O 1
ATOM 2580 N N . ALA A 1 314 ? 45.843 -14.162 36.006 1.00 63.19 314 ALA A N 1
ATOM 2581 C CA . ALA A 1 314 ? 46.288 -12.884 36.547 1.00 63.19 314 ALA A CA 1
ATOM 2582 C C . ALA A 1 314 ? 46.308 -12.902 38.085 1.00 63.19 314 ALA A C 1
ATOM 2584 O O . ALA A 1 314 ? 47.305 -12.500 38.687 1.00 63.19 314 ALA A O 1
ATOM 2585 N N . PHE A 1 315 ? 45.265 -13.440 38.715 1.00 68.56 315 PHE A N 1
ATOM 2586 C CA . PHE A 1 315 ? 45.148 -13.566 40.165 1.00 68.56 315 PHE A CA 1
ATOM 2587 C C . PHE A 1 315 ? 46.248 -14.453 40.761 1.00 68.56 315 PHE A C 1
ATOM 2589 O O . PHE A 1 315 ? 46.972 -14.015 41.653 1.00 68.56 315 PHE A O 1
ATOM 2596 N N . CYS A 1 316 ? 46.468 -15.652 40.216 1.00 66.12 316 CYS A N 1
ATOM 2597 C CA . CYS A 1 316 ? 47.536 -16.557 40.648 1.00 66.12 316 CYS A CA 1
ATOM 2598 C C . CYS A 1 316 ? 48.919 -15.902 40.519 1.00 66.12 316 CYS A C 1
ATOM 2600 O O . CYS A 1 316 ? 49.773 -16.063 41.392 1.00 66.12 316 CYS A O 1
ATOM 2602 N N . ARG A 1 317 ? 49.145 -15.115 39.455 1.00 66.06 317 ARG A N 1
ATOM 2603 C CA . ARG A 1 317 ? 50.390 -14.350 39.274 1.00 66.06 317 ARG A CA 1
ATOM 2604 C C . ARG A 1 317 ? 50.563 -13.267 40.335 1.00 66.06 317 ARG A C 1
ATOM 2606 O O . ARG A 1 317 ? 51.679 -13.092 40.816 1.00 66.06 317 ARG A O 1
ATOM 2613 N N . VAL A 1 318 ? 49.495 -12.556 40.695 1.00 59.50 318 VAL A N 1
ATOM 2614 C CA . VAL A 1 318 ? 49.521 -11.553 41.769 1.00 59.50 318 VAL A CA 1
ATOM 2615 C C . VAL A 1 318 ? 49.783 -12.233 43.112 1.00 59.50 318 VAL A C 1
ATOM 2617 O O . VAL A 1 318 ? 50.730 -11.868 43.803 1.00 59.50 318 VAL A O 1
ATOM 2620 N N . MET A 1 319 ? 49.047 -13.288 43.454 1.00 59.25 319 MET A N 1
ATOM 2621 C CA . MET A 1 319 ? 49.219 -13.991 44.729 1.00 59.25 319 MET A CA 1
ATOM 2622 C C . MET A 1 319 ? 50.616 -14.602 44.880 1.00 59.25 319 MET A C 1
ATOM 2624 O O . MET A 1 319 ? 51.221 -14.489 45.947 1.00 59.25 319 MET A O 1
ATOM 2628 N N . ALA A 1 320 ? 51.195 -15.146 43.806 1.00 62.31 320 ALA A N 1
ATOM 2629 C CA . ALA A 1 320 ? 52.575 -15.630 43.807 1.00 62.31 320 ALA A CA 1
ATOM 2630 C C . ALA A 1 320 ? 53.625 -14.524 44.040 1.00 62.31 320 ALA A C 1
ATOM 2632 O O . ALA A 1 320 ? 54.747 -14.824 44.438 1.00 62.31 320 ALA A O 1
ATOM 2633 N N . LEU A 1 321 ? 53.305 -13.253 43.769 1.00 57.56 321 LEU A N 1
ATOM 2634 C CA . LEU A 1 321 ? 54.212 -12.122 44.002 1.00 57.56 321 LEU A CA 1
ATOM 2635 C C . LEU A 1 321 ? 54.134 -11.581 45.435 1.00 57.56 321 LEU A C 1
ATOM 2637 O O . LEU A 1 321 ? 55.133 -11.059 45.928 1.00 57.56 321 LEU A O 1
ATOM 2641 N N . TYR A 1 322 ? 52.973 -11.696 46.083 1.00 54.16 322 TYR A N 1
ATOM 2642 C CA . TYR A 1 322 ? 52.700 -11.079 47.386 1.00 54.16 322 TYR A CA 1
ATOM 2643 C C . TYR A 1 322 ? 52.719 -12.057 48.569 1.00 54.16 322 TYR A C 1
ATOM 2645 O O . TYR A 1 322 ? 52.743 -11.618 49.717 1.00 54.16 322 TYR A O 1
ATOM 2653 N N . THR A 1 323 ? 52.740 -13.368 48.324 1.00 60.56 323 THR A N 1
ATOM 2654 C CA . THR A 1 323 ? 52.757 -14.387 49.386 1.00 60.56 323 THR A CA 1
ATOM 2655 C C . THR A 1 323 ? 54.134 -15.035 49.547 1.00 60.56 323 THR A C 1
ATOM 2657 O O . THR A 1 323 ? 54.896 -15.167 48.589 1.00 60.56 323 THR A O 1
ATOM 2660 N N . ARG A 1 324 ? 54.466 -15.461 50.776 1.00 53.38 324 ARG A N 1
ATOM 2661 C CA . ARG A 1 324 ? 55.715 -16.195 51.072 1.00 53.38 324 ARG A CA 1
ATOM 2662 C C . ARG A 1 324 ? 55.771 -17.571 50.385 1.00 53.38 324 ARG A C 1
ATOM 2664 O O . ARG A 1 324 ? 56.855 -18.020 50.033 1.00 53.38 324 ARG A O 1
ATOM 2671 N N . ASP A 1 325 ? 54.616 -18.174 50.101 1.00 59.59 325 ASP A N 1
ATOM 2672 C CA . ASP A 1 325 ? 54.461 -19.494 49.471 1.00 59.59 325 ASP A CA 1
ATOM 2673 C C . ASP A 1 325 ? 54.395 -19.420 47.926 1.00 59.59 325 ASP A C 1
ATOM 2675 O O . ASP A 1 325 ? 53.518 -20.005 47.284 1.00 59.59 325 ASP A O 1
ATOM 2679 N N . CYS A 1 326 ? 55.322 -18.685 47.308 1.00 57.28 326 CYS A N 1
ATOM 2680 C CA . CYS A 1 326 ? 55.355 -18.415 45.861 1.00 57.28 326 CYS A CA 1
ATOM 2681 C C . CYS A 1 326 ? 55.280 -19.690 44.990 1.00 57.28 326 CYS A C 1
ATOM 2683 O O . CYS A 1 326 ? 54.573 -19.716 43.977 1.00 57.28 326 CYS A O 1
ATOM 2685 N N . ASP A 1 327 ? 55.941 -20.774 45.408 1.00 64.69 327 ASP A N 1
ATOM 2686 C CA . ASP A 1 327 ? 55.976 -22.037 44.657 1.00 64.69 327 ASP A CA 1
ATOM 2687 C C . ASP A 1 327 ? 54.633 -22.781 44.666 1.00 64.69 327 ASP A C 1
ATOM 2689 O O . ASP A 1 327 ? 54.302 -23.468 43.698 1.00 64.69 327 ASP A O 1
ATOM 2693 N N . LYS A 1 328 ? 53.807 -22.600 45.708 1.00 69.81 328 LYS A N 1
ATOM 2694 C CA . LYS A 1 328 ? 52.463 -23.198 45.770 1.00 69.81 328 LYS A CA 1
ATOM 2695 C C . LYS A 1 328 ? 51.509 -22.534 44.778 1.00 69.81 328 LYS A C 1
ATOM 2697 O O . LYS A 1 328 ? 50.823 -23.239 44.044 1.00 69.81 328 LYS A O 1
ATOM 2702 N N . TRP A 1 329 ? 51.520 -21.200 44.705 1.00 68.69 329 TRP A N 1
ATOM 2703 C CA . TRP A 1 329 ? 50.675 -20.412 43.792 1.00 68.69 329 TRP A CA 1
ATOM 2704 C C . TRP A 1 329 ? 51.104 -20.506 42.323 1.00 68.69 329 TRP A C 1
ATOM 2706 O O . TRP A 1 329 ? 50.287 -20.327 41.423 1.00 68.69 329 TRP A O 1
ATOM 2716 N N . ARG A 1 330 ? 52.381 -20.813 42.064 1.00 65.19 330 ARG A N 1
ATOM 2717 C CA . ARG A 1 330 ? 52.885 -21.156 40.721 1.00 65.19 330 ARG A CA 1
ATOM 2718 C C . ARG A 1 330 ? 52.688 -22.629 40.366 1.00 65.19 330 ARG A C 1
ATOM 2720 O O . ARG A 1 330 ? 52.821 -23.000 39.198 1.00 65.19 330 ARG A O 1
ATOM 2727 N N . GLY A 1 331 ? 52.391 -23.460 41.359 1.00 72.69 331 GLY A N 1
ATOM 2728 C CA . GLY A 1 331 ? 52.197 -24.891 41.214 1.00 72.69 331 GLY A CA 1
ATOM 2729 C C . GLY A 1 331 ? 50.840 -25.245 40.609 1.00 72.69 331 GLY A C 1
ATOM 2730 O O . GLY A 1 331 ? 49.826 -24.593 40.840 1.00 72.69 331 GLY A O 1
ATOM 2731 N N . ARG A 1 332 ? 50.809 -26.355 39.868 1.00 80.12 332 ARG A N 1
ATOM 2732 C CA . ARG A 1 332 ? 49.620 -26.852 39.159 1.00 80.12 332 ARG A CA 1
ATOM 2733 C C . ARG A 1 332 ? 48.385 -27.072 40.050 1.00 80.12 332 ARG A C 1
ATOM 2735 O O . ARG A 1 332 ? 47.263 -26.945 39.572 1.00 80.12 332 ARG A O 1
ATOM 2742 N N . LYS A 1 333 ? 48.578 -27.425 41.327 1.00 80.69 333 LYS A N 1
ATOM 2743 C CA . LYS A 1 333 ? 47.487 -27.814 42.239 1.00 80.69 333 LYS A CA 1
ATOM 2744 C C . LYS A 1 333 ? 46.516 -26.666 42.532 1.00 80.69 333 LYS A C 1
ATOM 2746 O O . LYS A 1 333 ? 45.315 -26.883 42.467 1.00 80.69 333 LYS A O 1
ATOM 2751 N N . TYR A 1 334 ? 47.017 -25.464 42.820 1.00 80.06 334 TYR A N 1
ATOM 2752 C CA . TYR A 1 334 ? 46.161 -24.320 43.157 1.00 80.06 334 TYR A CA 1
ATOM 2753 C C . TYR A 1 334 ? 45.382 -23.816 41.944 1.00 80.06 334 TYR A C 1
ATOM 2755 O O . TYR A 1 334 ? 44.178 -23.608 42.053 1.00 80.06 334 TYR A O 1
ATOM 2763 N N . THR A 1 335 ? 46.041 -23.718 40.785 1.00 81.44 335 THR A N 1
ATOM 2764 C CA . THR A 1 335 ? 45.373 -23.409 39.514 1.00 81.44 335 THR A CA 1
ATOM 2765 C C . THR A 1 335 ? 44.246 -24.404 39.241 1.00 81.44 335 THR A C 1
ATOM 2767 O O . THR A 1 335 ? 43.112 -24.001 39.052 1.00 81.44 335 THR A O 1
ATOM 2770 N N . LEU A 1 336 ? 44.500 -25.716 39.343 1.00 84.81 336 LEU A N 1
ATOM 2771 C CA . LEU A 1 336 ? 43.446 -26.720 39.140 1.00 84.81 336 LEU A CA 1
ATOM 2772 C C . LEU A 1 336 ? 42.239 -26.520 40.060 1.00 84.81 336 LEU A C 1
ATOM 2774 O O . LEU A 1 336 ? 41.108 -26.638 39.598 1.00 84.81 336 LEU A O 1
ATOM 2778 N N . VAL A 1 337 ? 42.462 -26.226 41.342 1.00 86.31 337 VAL A N 1
ATOM 2779 C CA . VAL A 1 337 ? 41.369 -26.020 42.302 1.00 86.31 337 VAL A CA 1
ATOM 2780 C C . VAL A 1 337 ? 40.552 -24.780 41.940 1.00 86.31 337 VAL A C 1
ATOM 2782 O O . VAL A 1 337 ? 39.329 -24.871 41.866 1.00 86.31 337 VAL A O 1
ATOM 2785 N N . ILE A 1 338 ? 41.206 -23.646 41.668 1.00 83.81 338 ILE A N 1
ATOM 2786 C CA . ILE A 1 338 ? 40.504 -22.398 41.339 1.00 83.81 338 ILE A CA 1
ATOM 2787 C C . ILE A 1 338 ? 39.781 -22.534 39.999 1.00 83.81 338 ILE A C 1
ATOM 2789 O O . ILE A 1 338 ? 38.595 -22.216 39.925 1.00 83.81 338 ILE A O 1
ATOM 2793 N N . SER A 1 339 ? 40.443 -23.089 38.980 1.00 84.88 339 SER A N 1
ATOM 2794 C CA . SER A 1 339 ? 39.803 -23.392 37.704 1.00 84.88 339 SER A CA 1
ATOM 2795 C C . SER A 1 339 ? 38.573 -24.267 37.918 1.00 84.88 339 SER A C 1
ATOM 2797 O O . SER A 1 339 ? 37.513 -23.932 37.411 1.00 84.88 339 SER A O 1
ATOM 2799 N N . THR A 1 340 ? 38.657 -25.344 38.708 1.00 87.75 340 THR A N 1
ATOM 2800 C CA . THR A 1 340 ? 37.512 -26.244 38.952 1.00 87.75 340 THR A CA 1
ATOM 2801 C C . THR A 1 340 ? 36.314 -25.494 39.539 1.00 87.75 340 THR A C 1
ATOM 2803 O O . THR A 1 340 ? 35.188 -25.684 39.083 1.00 87.75 340 THR A O 1
ATOM 2806 N N . VAL A 1 341 ? 36.547 -24.590 40.497 1.00 87.81 341 VAL A N 1
ATOM 2807 C CA . VAL A 1 341 ? 35.486 -23.739 41.063 1.00 87.81 341 VAL A CA 1
ATOM 2808 C C . VAL A 1 341 ? 34.889 -22.815 39.998 1.00 87.81 341 VAL A C 1
ATOM 2810 O O . VAL A 1 341 ? 33.668 -22.688 39.924 1.00 87.81 341 VAL A O 1
ATOM 2813 N N . LEU A 1 342 ? 35.720 -22.210 39.144 1.00 82.81 342 LEU A N 1
ATOM 2814 C CA . LEU A 1 342 ? 35.260 -21.353 38.048 1.00 82.81 342 LEU A CA 1
ATOM 2815 C C . LEU A 1 342 ? 34.459 -22.135 37.000 1.00 82.81 342 LEU A C 1
ATOM 2817 O O . LEU A 1 342 ? 33.393 -21.677 36.600 1.00 82.81 342 LEU A O 1
ATOM 2821 N N . TRP A 1 343 ? 34.907 -23.331 36.606 1.00 85.88 343 TRP A N 1
ATOM 2822 C CA . TRP A 1 343 ? 34.187 -24.210 35.677 1.00 85.88 343 TRP A CA 1
ATOM 2823 C C . TRP A 1 343 ? 32.784 -24.544 36.206 1.00 85.88 343 TRP A C 1
ATOM 2825 O O . TRP A 1 343 ? 31.813 -24.465 35.450 1.00 85.88 343 TRP A O 1
ATOM 2835 N N . ILE A 1 344 ? 32.658 -24.837 37.507 1.00 85.31 344 ILE A N 1
ATOM 2836 C CA . ILE A 1 344 ? 31.368 -25.104 38.162 1.00 85.31 344 ILE A CA 1
ATOM 2837 C C . ILE A 1 344 ? 30.505 -23.835 38.216 1.00 85.31 344 ILE A C 1
ATOM 2839 O O . ILE A 1 344 ? 29.351 -23.856 37.793 1.00 85.31 344 ILE A O 1
ATOM 2843 N N . PHE A 1 345 ? 31.053 -22.716 38.694 1.00 81.50 345 PHE A N 1
ATOM 2844 C CA . PHE A 1 345 ? 30.314 -21.459 38.847 1.00 81.50 345 PHE A CA 1
ATOM 2845 C C . PHE A 1 345 ? 29.800 -20.911 37.507 1.00 81.50 345 PHE A C 1
ATOM 2847 O O . PHE A 1 345 ? 28.617 -20.586 37.368 1.00 81.50 345 PHE A O 1
ATOM 2854 N N . VAL A 1 346 ? 30.669 -20.846 36.495 1.00 76.62 346 VAL A N 1
ATOM 2855 C CA . VAL A 1 346 ? 30.304 -20.388 35.148 1.00 76.62 346 VAL A CA 1
ATOM 2856 C C . VAL A 1 346 ? 29.322 -21.373 34.500 1.00 76.62 346 VAL A C 1
ATOM 2858 O O . VAL A 1 346 ? 28.423 -20.957 33.772 1.00 76.62 346 VAL A O 1
ATOM 2861 N N . GLY A 1 347 ? 29.420 -22.670 34.815 1.00 76.19 347 GLY A N 1
ATOM 2862 C CA . GLY A 1 347 ? 28.536 -23.708 34.277 1.00 76.19 347 GLY A CA 1
ATOM 2863 C C . GLY A 1 347 ? 27.111 -23.584 34.804 1.00 76.19 347 GLY A C 1
ATOM 2864 O O . GLY A 1 347 ? 26.160 -23.625 34.025 1.00 76.19 347 GLY A O 1
ATOM 2865 N N . ILE A 1 348 ? 26.969 -23.350 36.112 1.00 76.62 348 ILE A N 1
ATOM 2866 C CA . ILE A 1 348 ? 25.673 -23.123 36.767 1.00 76.62 348 ILE A CA 1
ATOM 2867 C C . ILE A 1 348 ? 25.027 -21.829 36.255 1.00 76.62 348 ILE A C 1
ATOM 2869 O O . ILE A 1 348 ? 23.840 -21.812 35.935 1.00 76.62 348 ILE A O 1
ATOM 2873 N N . THR A 1 349 ? 25.799 -20.745 36.148 1.00 66.75 349 THR A N 1
ATOM 2874 C CA . THR A 1 349 ? 25.270 -19.428 35.754 1.00 66.75 349 THR A CA 1
ATOM 2875 C C . THR A 1 349 ? 24.873 -19.360 34.277 1.00 66.75 349 THR A C 1
ATOM 2877 O O . THR A 1 349 ? 23.788 -18.871 33.969 1.00 66.75 349 THR A O 1
ATOM 2880 N N . SER A 1 350 ? 25.680 -19.911 33.364 1.00 68.12 350 SER A N 1
ATOM 2881 C CA . SER A 1 350 ? 25.319 -20.038 31.938 1.00 68.12 350 SER A CA 1
ATOM 2882 C C . SER A 1 350 ? 24.163 -21.022 31.702 1.00 68.12 350 SER A C 1
ATOM 2884 O O . SER A 1 350 ? 23.396 -20.866 30.750 1.00 68.12 350 SER A O 1
ATOM 2886 N N . GLY A 1 351 ? 23.972 -21.995 32.603 1.00 69.56 351 GLY A N 1
ATOM 2887 C CA . GLY A 1 351 ? 22.907 -23.001 32.533 1.00 69.56 351 GLY A CA 1
ATOM 2888 C C . GLY A 1 351 ? 21.493 -22.418 32.609 1.00 69.56 351 GLY A C 1
ATOM 2889 O O . GLY A 1 351 ? 20.544 -23.057 32.159 1.00 69.56 351 GLY A O 1
ATOM 2890 N N . LEU A 1 352 ? 21.345 -21.177 33.086 1.00 65.81 352 LEU A N 1
ATOM 2891 C CA . LEU A 1 352 ? 20.072 -20.448 33.130 1.00 65.81 352 LEU A CA 1
ATOM 2892 C C . LEU A 1 352 ? 19.485 -20.138 31.737 1.00 65.81 352 LEU A C 1
ATOM 2894 O O . LEU A 1 352 ? 18.296 -19.837 31.635 1.00 65.81 352 LEU A O 1
ATOM 2898 N N . ILE A 1 353 ? 20.273 -20.254 30.660 1.00 63.66 353 ILE A N 1
ATOM 2899 C CA . ILE A 1 353 ? 19.814 -20.100 29.264 1.00 63.66 353 ILE A CA 1
ATOM 2900 C C . ILE A 1 353 ? 19.006 -21.320 28.792 1.00 63.66 353 ILE A C 1
ATOM 2902 O O . ILE A 1 353 ? 18.086 -21.198 27.979 1.00 63.66 353 ILE A O 1
ATOM 2906 N N . ILE A 1 354 ? 19.306 -22.506 29.323 1.00 68.38 354 ILE A N 1
ATOM 2907 C CA . ILE A 1 354 ? 18.652 -23.758 28.930 1.00 68.38 354 ILE A CA 1
ATOM 2908 C C . ILE A 1 354 ? 17.139 -23.734 29.225 1.00 68.38 354 ILE A C 1
ATOM 2910 O O . ILE A 1 354 ? 16.378 -24.023 28.303 1.00 68.38 354 ILE A O 1
ATOM 2914 N N . PRO A 1 355 ? 16.644 -23.367 30.426 1.00 64.50 355 PRO A N 1
ATOM 2915 C CA . PRO A 1 355 ? 15.201 -23.307 30.703 1.00 64.50 355 PRO A CA 1
ATOM 2916 C C . PRO A 1 355 ? 14.463 -22.162 29.981 1.00 64.50 355 PRO A C 1
ATOM 2918 O O . PRO A 1 355 ? 13.238 -22.194 29.876 1.00 64.50 355 PRO A O 1
ATOM 2921 N N . MET A 1 356 ? 15.188 -21.169 29.457 1.00 59.19 356 MET A N 1
ATOM 2922 C CA . MET A 1 356 ? 14.637 -20.030 28.711 1.00 59.19 356 MET A CA 1
ATOM 2923 C C . MET A 1 356 ? 14.205 -20.405 27.286 1.00 59.19 356 MET A C 1
ATOM 2925 O O . MET A 1 356 ? 13.336 -19.754 26.704 1.00 59.19 356 MET A O 1
ATOM 2929 N N . THR A 1 357 ? 14.802 -21.459 26.729 1.00 62.12 357 THR A N 1
ATOM 2930 C CA . THR A 1 357 ? 14.545 -21.958 25.377 1.00 62.12 357 THR A CA 1
ATOM 2931 C C . THR A 1 357 ? 13.896 -23.337 25.433 1.00 62.12 357 THR A C 1
ATOM 2933 O O . THR A 1 357 ? 14.262 -24.184 26.246 1.00 62.12 357 THR A O 1
ATOM 2936 N N . VAL A 1 358 ? 12.928 -23.591 24.560 1.00 71.12 358 VAL A N 1
ATOM 2937 C CA . VAL A 1 358 ? 12.254 -24.885 24.427 1.00 71.12 358 VAL A CA 1
ATOM 2938 C C . VAL A 1 358 ? 12.227 -25.290 22.962 1.00 71.12 358 VAL A C 1
ATOM 2940 O O . VAL A 1 358 ? 12.002 -24.462 22.082 1.00 71.12 358 VAL A O 1
ATOM 2943 N N . VAL A 1 359 ? 12.476 -26.570 22.698 1.00 71.19 359 VAL A N 1
ATOM 2944 C CA . VAL A 1 359 ? 12.273 -27.149 21.372 1.00 71.19 359 VAL A CA 1
ATOM 2945 C C . VAL A 1 359 ? 10.829 -27.619 21.314 1.00 71.19 359 VAL A C 1
ATOM 2947 O O . VAL A 1 359 ? 10.441 -28.510 22.066 1.00 71.19 359 VAL A O 1
ATOM 2950 N N . LYS A 1 360 ? 10.027 -27.004 20.451 1.00 67.75 360 LYS A N 1
ATOM 2951 C CA . LYS A 1 360 ? 8.650 -27.431 20.200 1.00 67.75 360 LYS A CA 1
ATOM 2952 C C . LYS A 1 360 ? 8.565 -28.033 18.805 1.00 67.75 360 LYS A C 1
ATOM 2954 O O . LYS A 1 360 ? 9.106 -27.462 17.856 1.00 67.75 360 LYS A O 1
ATOM 2959 N N . LYS A 1 361 ? 7.880 -29.177 18.687 1.00 65.25 361 LYS A N 1
ATOM 2960 C CA . LYS A 1 361 ? 7.394 -29.633 17.382 1.00 65.25 361 LYS A CA 1
ATOM 2961 C C . LYS A 1 361 ? 6.381 -28.591 16.921 1.00 65.25 361 LYS A C 1
ATOM 2963 O O . LYS A 1 361 ? 5.517 -28.192 17.700 1.00 65.25 361 LYS A O 1
ATOM 2968 N N . SER A 1 362 ? 6.538 -28.098 15.703 1.00 54.69 362 SER A N 1
ATOM 2969 C CA . SER A 1 362 ? 5.532 -27.242 15.088 1.00 54.69 362 SER A CA 1
ATOM 2970 C C . SER A 1 362 ? 4.210 -28.014 15.055 1.00 54.69 362 SER A C 1
ATOM 2972 O O . SER A 1 362 ? 4.179 -29.153 14.602 1.00 54.69 362 SER A O 1
ATOM 2974 N N . GLU A 1 363 ? 3.115 -27.419 15.534 1.00 45.84 363 GLU A N 1
ATOM 2975 C CA . GLU A 1 363 ? 1.783 -28.054 15.497 1.00 45.84 363 GLU A CA 1
ATOM 2976 C C . GLU A 1 363 ? 1.320 -28.367 14.060 1.00 45.84 363 GLU A C 1
ATOM 2978 O O . GLU A 1 363 ? 0.430 -29.188 13.862 1.00 45.84 363 GLU A O 1
ATOM 2983 N N . TYR A 1 364 ? 1.955 -27.746 13.059 1.00 41.59 364 TYR A N 1
ATOM 2984 C CA . TYR A 1 364 ? 1.533 -27.755 11.658 1.00 41.59 364 TYR A CA 1
ATOM 2985 C C . TYR A 1 364 ? 2.602 -28.323 10.699 1.00 41.59 364 TYR A C 1
ATOM 2987 O O . TYR A 1 364 ? 2.386 -28.348 9.490 1.00 41.59 364 TYR A O 1
ATOM 2995 N N . SER A 1 365 ? 3.757 -28.792 11.202 1.00 51.09 365 SER A N 1
ATOM 2996 C CA . SER A 1 365 ? 4.787 -29.464 10.387 1.00 51.09 365 SER A CA 1
ATOM 2997 C C . SER A 1 365 ? 5.575 -30.522 11.173 1.00 51.09 365 SER A C 1
ATOM 2999 O O . SER A 1 365 ? 5.628 -30.504 12.398 1.00 51.09 365 SER A O 1
ATOM 3001 N N . GLU A 1 366 ? 6.267 -31.424 10.470 1.00 56.78 366 GLU A N 1
ATOM 3002 C CA . GLU A 1 366 ? 7.225 -32.382 11.062 1.00 56.78 366 GLU A CA 1
ATOM 3003 C C . GLU A 1 366 ? 8.477 -31.698 11.669 1.00 56.78 366 GLU A C 1
ATOM 3005 O O . GLU A 1 366 ? 9.358 -32.368 12.206 1.00 56.78 366 GLU A O 1
ATOM 3010 N N . ARG A 1 367 ? 8.569 -30.360 11.605 1.00 59.28 367 ARG A N 1
ATOM 3011 C CA . ARG A 1 367 ? 9.748 -29.580 12.002 1.00 59.28 367 ARG A CA 1
ATOM 3012 C C . ARG A 1 367 ? 9.770 -29.269 13.490 1.00 59.28 367 ARG A C 1
ATOM 3014 O O . ARG A 1 367 ? 8.736 -29.086 14.136 1.00 59.28 367 ARG A O 1
ATOM 3021 N N . TYR A 1 368 ? 10.980 -29.082 14.000 1.00 64.75 368 TYR A N 1
ATOM 3022 C CA . TYR A 1 368 ? 11.220 -28.659 15.372 1.00 64.75 368 TYR A CA 1
ATOM 3023 C C . TYR A 1 368 ? 11.848 -27.265 15.398 1.00 64.75 368 TYR A C 1
ATOM 3025 O O . TYR A 1 368 ? 12.829 -26.992 14.709 1.00 64.75 368 TYR A O 1
ATOM 3033 N N . LEU A 1 369 ? 11.270 -26.364 16.194 1.00 57.97 369 LEU A N 1
ATOM 3034 C CA . LEU A 1 369 ? 11.734 -24.985 16.341 1.00 57.97 369 LEU A CA 1
ATOM 3035 C C . LEU A 1 369 ? 12.164 -24.731 17.784 1.00 57.97 369 LEU A C 1
ATOM 3037 O O . LEU A 1 369 ? 11.460 -25.088 18.730 1.00 57.97 369 LEU A O 1
ATOM 3041 N N . MET A 1 370 ? 13.313 -24.074 17.947 1.00 57.34 370 MET A N 1
ATOM 3042 C CA . MET A 1 370 ? 13.722 -23.512 19.230 1.00 57.34 370 MET A CA 1
ATOM 3043 C C . MET A 1 370 ? 12.983 -22.185 19.439 1.00 57.34 370 MET A C 1
ATOM 3045 O O . MET A 1 370 ? 13.178 -21.235 18.683 1.00 57.34 370 MET A O 1
ATOM 3049 N N . THR A 1 371 ? 12.132 -22.121 20.457 1.00 56.94 371 THR A N 1
ATOM 3050 C CA . THR A 1 371 ? 11.358 -20.930 20.831 1.00 56.94 371 THR A CA 1
ATOM 3051 C C . THR A 1 371 ? 11.574 -20.579 22.304 1.00 56.94 371 THR A C 1
ATOM 3053 O O . THR A 1 371 ? 12.214 -21.326 23.045 1.00 56.94 371 THR A O 1
ATOM 3056 N N . ILE A 1 372 ? 11.079 -19.421 22.737 1.00 59.41 372 ILE A N 1
ATOM 3057 C CA . ILE A 1 372 ? 11.128 -18.999 24.141 1.00 59.41 372 ILE A CA 1
ATOM 3058 C C . ILE A 1 372 ? 10.088 -19.808 24.924 1.00 59.41 372 ILE A C 1
ATOM 3060 O O . ILE A 1 372 ? 8.971 -20.008 24.449 1.00 59.41 372 ILE A O 1
ATOM 3064 N N . SER A 1 373 ? 10.455 -20.279 26.116 1.00 62.75 373 SER A N 1
ATOM 3065 C CA . SER A 1 373 ? 9.538 -21.002 27.004 1.00 62.75 373 SER A CA 1
ATOM 3066 C C . SER A 1 373 ? 8.319 -20.144 27.386 1.00 62.75 373 SER A C 1
ATOM 3068 O O . SER A 1 373 ? 8.462 -18.962 27.712 1.00 62.75 373 SER A O 1
ATOM 3070 N N . ASP A 1 374 ? 7.119 -20.737 27.379 1.00 59.62 374 ASP A N 1
ATOM 3071 C CA . ASP A 1 374 ? 5.849 -20.022 27.596 1.00 59.62 374 ASP A CA 1
ATOM 3072 C C . ASP A 1 374 ? 5.806 -19.316 28.963 1.00 59.62 374 ASP A C 1
ATOM 3074 O O . ASP A 1 374 ? 5.328 -18.185 29.060 1.00 59.62 374 ASP A O 1
ATOM 3078 N N . SER A 1 375 ? 6.427 -19.902 29.995 1.00 56.00 375 SER A N 1
ATOM 3079 C CA . SER A 1 375 ? 6.519 -19.314 31.343 1.00 56.00 375 SER A CA 1
ATOM 3080 C C . SER A 1 375 ? 7.293 -17.985 31.387 1.00 56.00 375 SER A C 1
ATOM 3082 O O . SER A 1 375 ? 7.079 -17.151 32.274 1.00 56.00 375 SER A O 1
ATOM 3084 N N . TYR A 1 376 ? 8.174 -17.741 30.411 1.00 52.03 376 TYR A N 1
ATOM 3085 C CA . TYR A 1 376 ? 8.916 -16.485 30.268 1.00 52.03 376 TYR A CA 1
ATOM 3086 C C . TYR A 1 376 ? 8.130 -15.438 29.462 1.00 52.03 376 TYR A C 1
ATOM 3088 O O . TYR A 1 376 ? 8.312 -14.236 29.688 1.00 52.03 376 TYR A O 1
ATOM 3096 N N . ILE A 1 377 ? 7.242 -15.873 28.559 1.00 48.25 377 ILE A N 1
ATOM 3097 C CA . ILE A 1 377 ? 6.350 -15.006 27.770 1.00 48.25 377 ILE A CA 1
ATOM 3098 C C . ILE A 1 377 ? 5.197 -14.492 28.645 1.00 48.25 377 ILE A C 1
ATOM 3100 O O . ILE A 1 377 ? 4.890 -13.298 28.618 1.00 48.25 377 ILE A O 1
ATOM 3104 N N . GLU A 1 378 ? 4.619 -15.355 29.485 1.00 48.34 378 GLU A N 1
ATOM 3105 C CA . GLU A 1 378 ? 3.521 -15.020 30.405 1.00 48.34 378 GLU A CA 1
ATOM 3106 C C . GLU A 1 378 ? 3.889 -13.902 31.401 1.00 48.34 378 GLU A C 1
ATOM 3108 O O . GLU A 1 378 ? 3.058 -13.057 31.736 1.00 48.34 378 GLU A O 1
ATOM 3113 N N . ASN A 1 379 ? 5.166 -13.793 31.783 1.00 50.31 379 ASN A N 1
ATOM 3114 C CA . ASN A 1 379 ? 5.686 -12.766 32.696 1.00 50.31 379 ASN A CA 1
ATOM 3115 C C . ASN A 1 379 ? 6.090 -11.445 32.003 1.00 50.31 379 ASN A C 1
ATOM 3117 O O . ASN A 1 379 ? 7.075 -10.800 32.379 1.00 50.31 379 ASN A O 1
ATOM 3121 N N . LYS A 1 380 ? 5.357 -11.031 30.957 1.00 45.31 380 LYS A N 1
ATOM 3122 C CA . LYS A 1 380 ? 5.624 -9.808 30.159 1.00 45.31 380 LYS A CA 1
ATOM 3123 C C . LYS A 1 380 ? 7.058 -9.730 29.606 1.00 45.31 380 LYS A C 1
ATOM 3125 O O . LYS A 1 380 ? 7.581 -8.635 29.378 1.00 45.31 380 LYS A O 1
ATOM 3130 N N . CYS A 1 381 ? 7.717 -10.875 29.434 1.00 46.41 381 CYS A N 1
ATOM 3131 C CA . CYS A 1 381 ? 9.128 -10.980 29.070 1.00 46.41 381 CYS A CA 1
ATOM 3132 C C . CYS A 1 381 ? 10.090 -10.222 30.011 1.00 46.41 381 CYS A C 1
ATOM 3134 O O . CYS A 1 381 ? 11.195 -9.901 29.587 1.00 46.41 381 CYS A O 1
ATOM 3136 N N . ILE A 1 382 ? 9.720 -9.903 31.261 1.00 46.03 382 ILE A N 1
ATOM 3137 C CA . ILE A 1 382 ? 10.611 -9.184 32.196 1.00 46.03 382 ILE A CA 1
ATOM 3138 C C . ILE A 1 382 ? 11.823 -10.043 32.540 1.00 46.03 382 ILE A C 1
ATOM 3140 O O . ILE A 1 382 ? 12.949 -9.582 32.406 1.00 46.03 382 ILE A O 1
ATOM 3144 N N . ILE A 1 383 ? 11.597 -11.309 32.899 1.00 48.53 383 ILE A N 1
ATOM 3145 C CA . ILE A 1 383 ? 12.674 -12.263 33.184 1.00 48.53 383 ILE A CA 1
ATOM 3146 C C . ILE A 1 383 ? 13.524 -12.459 31.925 1.00 48.53 383 ILE A C 1
ATOM 3148 O O . ILE A 1 383 ? 14.740 -12.357 31.994 1.00 48.53 383 ILE A O 1
ATOM 3152 N N . PHE A 1 384 ? 12.893 -12.605 30.754 1.00 45.41 384 PHE A N 1
ATOM 3153 C CA . PHE A 1 384 ? 13.593 -12.700 29.470 1.00 45.41 384 PHE A CA 1
ATOM 3154 C C . PHE A 1 384 ? 14.487 -11.477 29.190 1.00 45.41 384 PHE A C 1
ATOM 3156 O O . PHE A 1 384 ? 15.660 -11.627 28.856 1.00 45.41 384 PHE A O 1
ATOM 3163 N N . ARG A 1 385 ? 13.962 -10.260 29.379 1.00 47.31 385 ARG A N 1
ATOM 3164 C CA . ARG A 1 385 ? 14.701 -9.002 29.196 1.00 47.31 385 ARG A CA 1
ATOM 3165 C C . ARG A 1 385 ? 15.835 -8.864 30.208 1.00 47.31 385 ARG A C 1
ATOM 3167 O O . ARG A 1 385 ? 16.918 -8.458 29.809 1.00 47.31 385 ARG A O 1
ATOM 3174 N N . SER A 1 386 ? 15.620 -9.230 31.471 1.00 47.56 386 SER A N 1
ATOM 3175 C CA . SER A 1 386 ? 16.645 -9.209 32.522 1.00 47.56 386 SER A CA 1
ATOM 3176 C C . SER A 1 386 ? 17.753 -10.233 32.268 1.00 47.56 386 SER A C 1
ATOM 3178 O O . SER A 1 386 ? 18.924 -9.903 32.401 1.00 47.56 386 SER A O 1
ATOM 3180 N N . THR A 1 387 ? 17.421 -11.447 31.829 1.00 45.31 387 THR A N 1
ATOM 3181 C CA . THR A 1 387 ? 18.407 -12.477 31.467 1.00 45.31 387 THR A CA 1
ATOM 3182 C C . THR A 1 387 ? 19.226 -12.048 30.243 1.00 45.31 387 THR A C 1
ATOM 3184 O O . THR A 1 387 ? 20.450 -12.126 30.272 1.00 45.31 387 THR A O 1
ATOM 3187 N N . VAL A 1 388 ? 18.601 -11.475 29.206 1.00 45.53 388 VAL A N 1
ATOM 3188 C CA . VAL A 1 388 ? 19.327 -10.880 28.063 1.00 45.53 388 VAL A CA 1
ATOM 3189 C C . VAL A 1 388 ? 20.207 -9.694 28.501 1.00 45.53 388 VAL A C 1
ATOM 3191 O O . VAL A 1 388 ? 21.326 -9.549 28.015 1.00 45.53 388 VAL A O 1
ATOM 3194 N N . LEU A 1 389 ? 19.748 -8.875 29.457 1.00 41.75 389 LEU A N 1
ATOM 3195 C CA . LEU A 1 389 ? 20.490 -7.739 30.025 1.00 41.75 389 LEU A CA 1
ATOM 3196 C C . LEU A 1 389 ? 21.737 -8.169 30.824 1.00 41.75 389 LEU A C 1
ATOM 3198 O O . LEU A 1 389 ? 22.740 -7.451 30.791 1.00 41.75 389 LEU A O 1
ATOM 3202 N N . PHE A 1 390 ? 21.660 -9.302 31.535 1.00 40.25 390 PHE A N 1
ATOM 3203 C CA . PHE A 1 390 ? 22.739 -9.865 32.357 1.00 40.25 390 PHE A CA 1
ATOM 3204 C C . PHE A 1 390 ? 23.751 -10.693 31.550 1.00 40.25 390 PHE A C 1
ATOM 3206 O O . PHE A 1 390 ? 24.938 -10.630 31.851 1.00 40.25 390 PHE A O 1
ATOM 3213 N N . PHE A 1 391 ? 23.307 -11.439 30.530 1.00 41.91 391 PHE A N 1
ATOM 3214 C CA . PHE A 1 391 ? 24.159 -12.375 29.776 1.00 41.91 391 PHE A CA 1
ATOM 3215 C C . PHE A 1 391 ? 24.546 -11.901 28.365 1.00 41.91 391 PHE A C 1
ATOM 3217 O O . PHE A 1 391 ? 25.388 -12.526 27.731 1.00 41.91 391 PHE A O 1
ATOM 3224 N N . GLY A 1 392 ? 23.960 -10.812 27.850 1.00 36.34 392 GLY A N 1
ATOM 3225 C CA . GLY A 1 392 ? 24.363 -10.215 26.569 1.00 36.34 392 GLY A CA 1
ATOM 3226 C C . GLY A 1 392 ? 24.069 -11.065 25.323 1.00 36.34 392 GLY A C 1
ATOM 3227 O O . GLY A 1 392 ? 24.701 -10.858 24.291 1.00 36.34 392 GLY A O 1
ATOM 3228 N N . VAL A 1 393 ? 23.126 -12.013 25.394 1.00 41.09 393 VAL A N 1
ATOM 3229 C CA . VAL A 1 393 ? 22.803 -12.935 24.289 1.00 41.09 393 VAL A CA 1
ATOM 3230 C C . VAL A 1 393 ? 21.784 -12.311 23.329 1.00 41.09 393 VAL A C 1
ATOM 3232 O O . VAL A 1 393 ? 20.668 -11.966 23.723 1.00 41.09 393 VAL A O 1
ATOM 3235 N N . GLY A 1 394 ? 22.146 -12.189 22.050 1.00 38.59 394 GLY A N 1
ATOM 3236 C CA . GLY A 1 394 ? 21.225 -11.814 20.978 1.00 38.59 394 GLY A CA 1
ATOM 3237 C C . GLY A 1 394 ? 20.492 -13.037 20.429 1.00 38.59 394 GLY A C 1
ATOM 3238 O O . GLY A 1 394 ? 21.078 -13.819 19.692 1.00 38.59 394 GLY A O 1
ATOM 3239 N N . PHE A 1 395 ? 19.202 -13.196 20.735 1.00 36.28 395 PHE A N 1
ATOM 3240 C CA . PHE A 1 395 ? 18.369 -14.176 20.033 1.00 36.28 395 PHE A CA 1
ATOM 3241 C C . PHE A 1 395 ? 18.089 -13.677 18.612 1.00 36.28 395 PHE A C 1
ATOM 3243 O O . PHE A 1 395 ? 17.527 -12.593 18.430 1.00 36.28 395 PHE A O 1
ATOM 3250 N N . GLY A 1 396 ? 18.457 -14.465 17.602 1.00 36.44 396 GLY A N 1
ATOM 3251 C CA . GLY A 1 396 ? 18.135 -14.207 16.200 1.00 36.44 396 GLY A CA 1
ATOM 3252 C C . GLY A 1 396 ? 16.637 -14.335 15.918 1.00 36.44 396 GLY A C 1
ATOM 3253 O O . GLY A 1 396 ? 16.203 -15.291 15.290 1.00 36.44 396 GLY A O 1
ATOM 3254 N N . VAL A 1 397 ? 15.825 -13.370 16.356 1.00 36.31 397 VAL A N 1
ATOM 3255 C CA . VAL A 1 397 ? 14.425 -13.249 15.922 1.00 36.31 397 VAL A CA 1
ATOM 3256 C C . VAL A 1 397 ? 14.404 -12.482 14.595 1.00 36.31 397 VAL A C 1
ATOM 3258 O O . VAL A 1 397 ? 14.036 -11.312 14.521 1.00 36.31 397 VAL A O 1
ATOM 3261 N N . SER A 1 398 ? 14.859 -13.129 13.523 1.00 38.69 398 SER A N 1
ATOM 3262 C CA . SER A 1 398 ? 14.970 -12.569 12.166 1.00 38.69 398 SER A CA 1
ATOM 3263 C C . SER A 1 398 ? 13.695 -12.761 11.320 1.00 38.69 398 SER A C 1
ATOM 3265 O O . SER A 1 398 ? 13.766 -13.052 10.131 1.00 38.69 398 SER A O 1
ATOM 3267 N N . GLY A 1 399 ? 12.504 -12.581 11.908 1.00 37.72 399 GLY A N 1
ATOM 3268 C CA . GLY A 1 399 ? 11.216 -12.815 11.221 1.00 37.72 399 GLY A CA 1
ATOM 3269 C C . GLY A 1 399 ? 10.543 -11.586 10.582 1.00 37.72 399 GLY A C 1
ATOM 3270 O O . GLY A 1 399 ? 9.628 -11.733 9.772 1.00 37.72 399 GLY A O 1
ATOM 3271 N N . GLY A 1 400 ? 10.972 -10.362 10.920 1.00 40.66 400 GLY A N 1
ATOM 3272 C CA . GLY A 1 400 ? 10.462 -9.110 10.335 1.00 40.66 400 GLY A CA 1
ATOM 3273 C C . GLY A 1 400 ? 10.135 -8.014 11.359 1.00 40.66 400 GLY A C 1
ATOM 3274 O O . GLY A 1 400 ? 9.552 -8.269 12.404 1.00 40.66 400 GLY A O 1
ATOM 3275 N N . CYS A 1 401 ? 10.465 -6.758 11.035 1.00 46.31 401 CYS A N 1
ATOM 3276 C CA . CYS A 1 401 ? 10.338 -5.613 11.956 1.00 46.31 401 CYS A CA 1
ATOM 3277 C C . CYS A 1 401 ? 8.915 -5.027 12.070 1.00 46.31 401 CYS A C 1
ATOM 3279 O O . CYS A 1 401 ? 8.712 -4.033 12.761 1.00 46.31 401 CYS A O 1
ATOM 3281 N N . THR A 1 402 ? 7.929 -5.581 11.352 1.00 57.09 402 THR A N 1
ATOM 3282 C CA . THR A 1 402 ? 6.530 -5.118 11.387 1.00 57.09 402 THR A CA 1
ATOM 3283 C C . THR A 1 402 ? 5.585 -6.302 11.512 1.00 57.09 402 THR A C 1
ATOM 3285 O O . THR A 1 402 ? 5.839 -7.352 10.923 1.00 57.09 402 THR A O 1
ATOM 3288 N N . LEU A 1 403 ? 4.458 -6.103 12.201 1.00 62.91 403 LEU A N 1
ATOM 3289 C CA . LEU A 1 403 ? 3.442 -7.137 12.400 1.00 62.91 403 LEU A CA 1
ATOM 3290 C C . LEU A 1 403 ? 2.986 -7.767 11.077 1.00 62.91 403 LEU A C 1
ATOM 3292 O O . LEU A 1 403 ? 2.976 -8.981 10.943 1.00 62.91 403 LEU A O 1
ATOM 3296 N N . ALA A 1 404 ? 2.695 -6.952 10.062 1.00 66.62 404 ALA A N 1
ATOM 3297 C CA . ALA A 1 404 ? 2.284 -7.456 8.754 1.00 66.62 404 ALA A CA 1
ATOM 3298 C C . ALA A 1 404 ? 3.389 -8.274 8.055 1.00 66.62 404 ALA A C 1
ATOM 3300 O O . ALA A 1 404 ? 3.092 -9.208 7.318 1.00 66.62 404 ALA A O 1
ATOM 3301 N N . SER A 1 405 ? 4.669 -7.933 8.252 1.00 65.88 405 SER A N 1
ATOM 3302 C CA . SER A 1 405 ? 5.778 -8.737 7.716 1.00 65.88 405 SER A CA 1
ATOM 3303 C C . SER A 1 405 ? 5.886 -10.084 8.419 1.00 65.88 405 SER A C 1
ATOM 3305 O O . SER A 1 405 ? 6.136 -11.082 7.756 1.00 65.88 405 SER A O 1
ATOM 3307 N N . TYR A 1 406 ? 5.665 -10.105 9.733 1.00 68.06 406 TYR A N 1
ATOM 3308 C CA . TYR A 1 406 ? 5.649 -11.331 10.521 1.00 68.06 406 TYR A CA 1
ATOM 3309 C C . TYR A 1 406 ? 4.451 -12.224 10.161 1.00 68.06 406 TYR A C 1
ATOM 3311 O O . TYR A 1 406 ? 4.622 -13.412 9.929 1.00 68.06 406 TYR A O 1
ATOM 3319 N N . VAL A 1 407 ? 3.257 -11.647 9.996 1.00 73.56 407 VAL A N 1
ATOM 3320 C CA . VAL A 1 407 ? 2.055 -12.348 9.505 1.00 73.56 407 VAL A CA 1
ATOM 3321 C C . VAL A 1 407 ? 2.319 -13.025 8.161 1.00 73.56 407 VAL A C 1
ATOM 3323 O O . VAL A 1 407 ? 2.027 -14.203 7.999 1.00 73.56 407 VAL A O 1
ATOM 3326 N N . MET A 1 408 ? 2.918 -12.301 7.211 1.00 76.12 408 MET A N 1
ATOM 3327 C CA . MET A 1 408 ? 3.263 -12.866 5.905 1.00 76.12 408 MET A CA 1
ATOM 3328 C C . MET A 1 408 ? 4.370 -13.925 6.008 1.00 76.12 408 MET A C 1
ATOM 3330 O O . MET A 1 408 ? 4.339 -14.907 5.274 1.00 76.12 408 MET A O 1
ATOM 3334 N N . PHE A 1 409 ? 5.332 -13.762 6.923 1.00 73.44 409 PHE A N 1
ATOM 3335 C CA . PHE A 1 409 ? 6.321 -14.799 7.215 1.00 73.44 409 PHE A CA 1
ATOM 3336 C C . PHE A 1 409 ? 5.639 -16.086 7.696 1.00 73.44 409 PHE A C 1
ATOM 3338 O O . PHE A 1 409 ? 5.914 -17.142 7.139 1.00 73.44 409 PHE A O 1
ATOM 3345 N N . VAL A 1 410 ? 4.714 -16.002 8.653 1.00 72.12 410 VAL A N 1
ATOM 3346 C CA . VAL A 1 410 ? 3.960 -17.159 9.161 1.00 72.12 410 VAL A CA 1
ATOM 3347 C C . VAL A 1 410 ? 3.116 -17.796 8.053 1.00 72.12 410 VAL A C 1
ATOM 3349 O O . VAL A 1 410 ? 3.268 -18.982 7.783 1.00 72.12 410 VAL A O 1
ATOM 3352 N N . LEU A 1 411 ? 2.312 -17.005 7.332 1.00 76.81 411 LEU A N 1
ATOM 3353 C CA . LEU A 1 411 ? 1.514 -17.481 6.194 1.00 76.81 411 LEU A CA 1
ATOM 3354 C C . LEU A 1 411 ? 2.372 -18.241 5.178 1.00 76.81 411 LEU A C 1
ATOM 3356 O O . LEU A 1 411 ? 2.022 -19.350 4.788 1.00 76.81 411 LEU A O 1
ATOM 3360 N N . LYS A 1 412 ? 3.519 -17.673 4.792 1.00 73.75 412 LYS A N 1
ATOM 3361 C CA . LYS A 1 412 ? 4.439 -18.275 3.822 1.00 73.75 412 LYS A CA 1
ATOM 3362 C C . LYS A 1 412 ? 5.008 -19.617 4.286 1.00 73.75 412 LYS A C 1
ATOM 3364 O O . LYS A 1 412 ? 5.191 -20.495 3.453 1.00 73.75 412 LYS A O 1
ATOM 3369 N N . HIS A 1 413 ? 5.396 -19.731 5.553 1.00 71.69 413 HIS A N 1
ATOM 3370 C CA . HIS A 1 413 ? 6.168 -20.889 6.016 1.00 71.69 413 HIS A CA 1
ATOM 3371 C C . HIS A 1 413 ? 5.302 -21.990 6.629 1.00 71.69 413 HIS A C 1
ATOM 3373 O O . HIS A 1 413 ? 5.762 -23.127 6.683 1.00 71.69 413 HIS A O 1
ATOM 3379 N N . GLU A 1 414 ? 4.087 -21.669 7.079 1.00 73.62 414 GLU A N 1
ATOM 3380 C CA . GLU A 1 414 ? 3.222 -22.612 7.797 1.00 73.62 414 GLU A CA 1
ATOM 3381 C C . GLU A 1 414 ? 1.929 -22.952 7.047 1.00 73.62 414 GLU A C 1
ATOM 3383 O O . GLU A 1 414 ? 1.453 -24.076 7.167 1.00 73.62 414 GLU A O 1
ATOM 3388 N N . TYR A 1 415 ? 1.369 -22.022 6.262 1.00 79.69 415 TYR A N 1
ATOM 3389 C CA . TYR A 1 415 ? 0.017 -22.179 5.701 1.00 79.69 415 TYR A CA 1
ATOM 3390 C C . TYR A 1 415 ? -0.009 -22.296 4.174 1.00 79.69 415 TYR A C 1
ATOM 3392 O O . TYR A 1 415 ? -0.812 -23.056 3.645 1.00 79.69 415 TYR A O 1
ATOM 3400 N N . ILE A 1 416 ? 0.856 -21.569 3.460 1.00 81.38 416 ILE A N 1
ATOM 3401 C CA . ILE A 1 416 ? 0.904 -21.574 1.992 1.00 81.38 416 ILE A CA 1
ATOM 3402 C C . ILE A 1 416 ? 1.804 -22.714 1.511 1.00 81.38 416 ILE A C 1
ATOM 3404 O O . ILE A 1 416 ? 3.022 -22.682 1.696 1.00 81.38 416 ILE A O 1
ATOM 3408 N N . LYS A 1 417 ? 1.218 -23.699 0.831 1.00 81.56 417 LYS A N 1
ATOM 3409 C CA . LYS A 1 417 ? 1.947 -24.810 0.203 1.00 81.56 417 LYS A CA 1
ATOM 3410 C C . LYS A 1 417 ? 2.415 -24.444 -1.206 1.00 81.56 417 LYS A C 1
ATOM 3412 O O . LYS A 1 417 ? 1.900 -23.533 -1.861 1.00 81.56 417 LYS A O 1
ATOM 3417 N N . GLN A 1 418 ? 3.411 -25.178 -1.703 1.00 76.44 418 GLN A N 1
ATOM 3418 C CA . GLN A 1 418 ? 3.905 -25.002 -3.067 1.00 76.44 418 GLN A CA 1
ATOM 3419 C C . GLN A 1 418 ? 2.773 -25.224 -4.082 1.00 76.44 418 GLN A C 1
ATOM 3421 O O . GLN A 1 418 ? 2.076 -26.232 -4.041 1.00 76.44 418 GLN A O 1
ATOM 3426 N N . GLY A 1 419 ? 2.604 -24.267 -4.996 1.00 73.31 419 GLY A N 1
ATOM 3427 C CA . GLY A 1 419 ? 1.550 -24.279 -6.011 1.00 73.31 419 GLY A CA 1
ATOM 3428 C C . GLY A 1 419 ? 0.287 -23.505 -5.623 1.00 73.31 419 GLY A C 1
ATOM 3429 O O . GLY A 1 419 ? -0.410 -23.046 -6.513 1.00 73.31 419 GLY A O 1
ATOM 3430 N N . GLU A 1 420 ? 0.005 -23.247 -4.344 1.00 75.88 420 GLU A N 1
ATOM 3431 C CA . GLU A 1 420 ? -1.279 -22.634 -3.952 1.00 75.88 420 GLU A CA 1
ATOM 3432 C C . GLU A 1 420 ? -1.440 -21.171 -4.402 1.00 75.88 420 GLU A C 1
ATOM 3434 O O . GLU A 1 420 ? -2.541 -20.746 -4.753 1.00 75.88 420 GLU A O 1
ATOM 3439 N N . VAL A 1 421 ? -0.346 -20.401 -4.443 1.00 78.81 421 VAL A N 1
ATOM 3440 C CA . VAL A 1 421 ? -0.347 -18.987 -4.853 1.00 78.81 421 VAL A CA 1
ATOM 3441 C C . VAL A 1 421 ? 0.501 -18.803 -6.111 1.00 78.81 421 VAL A C 1
ATOM 3443 O O . VAL A 1 421 ? 1.719 -18.965 -6.085 1.00 78.81 421 VAL A O 1
ATOM 3446 N N . GLY A 1 422 ? -0.147 -18.431 -7.219 1.00 76.19 422 GLY A N 1
ATOM 3447 C CA . GLY A 1 422 ? 0.529 -18.124 -8.483 1.00 76.19 422 GLY A CA 1
ATOM 3448 C C . GLY A 1 422 ? 1.261 -16.777 -8.466 1.00 76.19 422 GLY A C 1
ATOM 3449 O O . GLY A 1 422 ? 0.878 -15.853 -7.742 1.00 76.19 422 GLY A O 1
ATOM 3450 N N . TYR A 1 423 ? 2.295 -16.647 -9.299 1.00 77.88 423 TYR A N 1
ATOM 3451 C CA . TYR A 1 423 ? 3.010 -15.388 -9.504 1.00 77.88 423 TYR A CA 1
ATOM 3452 C C . TYR A 1 423 ? 2.242 -14.469 -10.458 1.00 77.88 423 TYR A C 1
ATOM 3454 O O . TYR A 1 423 ? 2.020 -14.836 -11.611 1.00 77.88 423 TYR A O 1
ATOM 3462 N N . VAL A 1 424 ? 1.891 -13.267 -9.994 1.00 80.88 424 VAL A N 1
ATOM 3463 C CA . VAL A 1 424 ? 1.216 -12.229 -10.787 1.00 80.88 424 VAL A CA 1
ATOM 3464 C C . VAL A 1 424 ? 2.148 -11.016 -10.935 1.00 80.88 424 VAL A C 1
ATOM 3466 O O . VAL A 1 424 ? 2.411 -10.347 -9.933 1.00 80.88 424 VAL A O 1
ATOM 3469 N N . PRO A 1 425 ? 2.656 -10.714 -12.146 1.00 78.50 425 PRO A N 1
ATOM 3470 C CA . PRO A 1 425 ? 3.528 -9.566 -12.374 1.00 78.50 425 PRO A CA 1
ATOM 3471 C C . PRO A 1 425 ? 2.769 -8.241 -12.229 1.00 78.50 425 PRO A C 1
ATOM 3473 O O . PRO A 1 425 ? 1.610 -8.116 -12.622 1.00 78.50 425 PRO A O 1
ATOM 3476 N N . GLU A 1 426 ? 3.451 -7.228 -11.697 1.00 79.38 426 GLU A N 1
ATOM 3477 C CA . GLU A 1 426 ? 2.881 -5.896 -11.437 1.00 79.38 426 GLU A CA 1
ATOM 3478 C C . GLU A 1 426 ? 2.462 -5.153 -12.704 1.00 79.38 426 GLU A C 1
ATOM 3480 O O . GLU A 1 426 ? 1.436 -4.475 -12.705 1.00 79.38 426 GLU A O 1
ATOM 3485 N N . GLU A 1 427 ? 3.226 -5.313 -13.785 1.00 78.44 427 GLU A N 1
ATOM 3486 C CA . GLU A 1 427 ? 2.969 -4.665 -15.077 1.00 78.44 427 GLU A CA 1
ATOM 3487 C C . GLU A 1 427 ? 2.056 -5.484 -16.007 1.00 78.44 427 GLU A C 1
ATOM 3489 O O . GLU A 1 427 ? 1.781 -5.057 -17.126 1.00 78.44 427 GLU A O 1
ATOM 3494 N N . GLY A 1 428 ? 1.561 -6.641 -15.557 1.00 79.62 428 GLY A N 1
ATOM 3495 C CA . GLY A 1 428 ? 0.807 -7.565 -16.407 1.00 79.62 428 GLY A CA 1
ATOM 3496 C C . GLY A 1 428 ? 1.685 -8.586 -17.146 1.00 79.62 428 GLY A C 1
ATOM 3497 O O . GLY A 1 428 ? 2.912 -8.589 -17.025 1.00 79.62 428 GLY A O 1
ATOM 3498 N N . TYR A 1 429 ? 1.054 -9.503 -17.888 1.00 76.62 429 TYR A N 1
ATOM 3499 C CA . TYR A 1 429 ? 1.747 -10.495 -18.717 1.00 76.62 429 TYR A CA 1
ATOM 3500 C C . TYR A 1 429 ? 1.955 -9.980 -20.147 1.00 76.62 429 TYR A C 1
ATOM 3502 O O . TYR A 1 429 ? 1.041 -9.457 -20.785 1.00 76.62 429 TYR A O 1
ATOM 3510 N N . GLY A 1 430 ? 3.145 -10.236 -20.690 1.00 65.69 430 GLY A N 1
ATOM 3511 C CA . GLY A 1 430 ? 3.528 -9.835 -22.044 1.00 65.69 430 GLY A CA 1
ATOM 3512 C C . GLY A 1 430 ? 4.242 -8.485 -22.063 1.00 65.69 430 GLY A C 1
ATOM 3513 O O . GLY A 1 430 ? 3.630 -7.438 -21.874 1.00 65.69 430 GLY A O 1
ATOM 3514 N N . GLY A 1 431 ? 5.553 -8.527 -22.309 1.00 62.53 431 GLY A N 1
ATOM 3515 C CA . GLY A 1 431 ? 6.360 -7.341 -22.591 1.00 62.53 431 GLY A CA 1
ATOM 3516 C C . GLY A 1 431 ? 6.189 -6.867 -24.038 1.00 62.53 431 GLY A C 1
ATOM 3517 O O . GLY A 1 431 ? 5.757 -7.630 -24.901 1.00 62.53 431 GLY A O 1
ATOM 3518 N N . GLY A 1 432 ? 6.519 -5.601 -24.291 1.00 64.88 432 GLY A N 1
ATOM 3519 C CA . GLY A 1 432 ? 6.567 -5.028 -25.637 1.00 64.88 432 GLY A CA 1
ATOM 3520 C C . GLY A 1 432 ? 6.891 -3.536 -25.615 1.00 64.88 432 GLY A C 1
ATOM 3521 O O . GLY A 1 432 ? 6.536 -2.837 -24.657 1.00 64.88 432 GLY A O 1
ATOM 3522 N N . ASN A 1 433 ? 7.540 -3.051 -26.666 1.00 72.94 433 ASN A N 1
ATOM 3523 C CA . ASN A 1 433 ? 8.093 -1.702 -26.771 1.00 72.94 433 ASN A CA 1
ATOM 3524 C C . ASN A 1 433 ? 7.187 -0.700 -27.508 1.00 72.94 433 ASN A C 1
ATOM 3526 O O . ASN A 1 433 ? 7.539 0.480 -27.569 1.00 72.94 433 ASN A O 1
ATOM 3530 N N . ASN A 1 434 ? 6.019 -1.116 -28.020 1.00 83.62 434 ASN A N 1
ATOM 3531 C CA . ASN A 1 434 ? 5.091 -0.181 -28.664 1.00 83.62 434 ASN A CA 1
ATOM 3532 C C . ASN A 1 434 ? 4.730 1.013 -27.752 1.00 83.62 434 ASN A C 1
ATOM 3534 O O . ASN A 1 434 ? 4.291 0.846 -26.605 1.00 83.62 434 ASN A O 1
ATOM 3538 N N . SER A 1 435 ? 4.821 2.225 -28.307 1.00 86.19 435 SER A N 1
ATOM 3539 C CA . SER A 1 435 ? 4.341 3.452 -27.661 1.00 86.19 435 SER A CA 1
ATOM 3540 C C . SER A 1 435 ? 2.810 3.566 -27.699 1.00 86.19 435 SER A C 1
ATOM 3542 O O . SER A 1 435 ? 2.147 2.987 -28.559 1.00 86.19 435 SER A O 1
ATOM 3544 N N . VAL A 1 436 ? 2.227 4.386 -26.817 1.00 88.38 436 VAL A N 1
ATOM 3545 C CA . VAL A 1 436 ? 0.775 4.667 -26.820 1.00 88.38 436 VAL A CA 1
ATOM 3546 C C . VAL A 1 436 ? 0.305 5.227 -28.167 1.00 88.38 436 VAL A C 1
ATOM 3548 O O . VAL A 1 436 ? -0.779 4.881 -28.631 1.00 88.38 436 VAL A O 1
ATOM 3551 N N . VAL A 1 437 ? 1.115 6.076 -28.810 1.00 90.12 437 VAL A N 1
ATOM 3552 C CA . VAL A 1 437 ? 0.788 6.649 -30.125 1.00 90.12 437 VAL A CA 1
ATOM 3553 C C . VAL A 1 437 ? 0.777 5.562 -31.198 1.00 90.12 437 VAL A C 1
ATOM 3555 O O . VAL A 1 437 ? -0.171 5.509 -31.978 1.00 90.12 437 VAL A O 1
ATOM 3558 N N . ALA A 1 438 ? 1.774 4.671 -31.196 1.00 91.44 438 ALA A N 1
ATOM 3559 C CA . ALA A 1 438 ? 1.838 3.541 -32.120 1.00 91.44 438 ALA A CA 1
ATOM 3560 C C . ALA A 1 438 ? 0.613 2.630 -31.970 1.00 91.44 438 ALA A C 1
ATOM 3562 O O . ALA A 1 438 ? -0.074 2.366 -32.950 1.00 91.44 438 ALA A O 1
ATOM 3563 N N . LEU A 1 439 ? 0.265 2.247 -30.738 1.00 91.81 439 LEU A N 1
ATOM 3564 C CA . LEU A 1 439 ? -0.889 1.383 -30.467 1.00 91.81 439 LEU A CA 1
ATOM 3565 C C . LEU A 1 439 ? -2.218 1.993 -30.918 1.00 91.81 439 LEU A C 1
ATOM 3567 O O . LEU A 1 439 ? -3.075 1.277 -31.432 1.00 91.81 439 LEU A O 1
ATOM 3571 N N . LYS A 1 440 ? -2.410 3.305 -30.733 1.00 92.81 440 LYS A N 1
ATOM 3572 C CA . LYS A 1 440 ? -3.615 3.996 -31.217 1.00 92.81 440 LYS A CA 1
ATOM 3573 C C . LYS A 1 440 ? -3.648 4.078 -32.738 1.00 92.81 440 LYS A C 1
ATOM 3575 O O . LYS A 1 440 ? -4.708 3.896 -33.324 1.00 92.81 440 LYS A O 1
ATOM 3580 N N . TYR A 1 441 ? -2.506 4.331 -33.373 1.00 93.56 441 TYR A N 1
ATOM 3581 C CA . TYR A 1 441 ? -2.422 4.403 -34.828 1.00 93.56 441 TYR A CA 1
ATOM 3582 C C . TYR A 1 441 ? -2.661 3.041 -35.488 1.00 93.56 441 TYR A C 1
ATOM 3584 O O . TYR A 1 441 ? -3.427 2.960 -36.437 1.00 93.56 441 TYR A O 1
ATOM 3592 N N . ILE A 1 442 ? -2.091 1.963 -34.943 1.00 92.19 442 ILE A N 1
ATOM 3593 C CA . ILE A 1 442 ? -2.324 0.589 -35.413 1.00 92.19 442 ILE A CA 1
ATOM 3594 C C . ILE A 1 442 ? -3.820 0.247 -35.355 1.00 92.19 442 ILE A C 1
ATOM 3596 O O . ILE A 1 442 ? -4.392 -0.170 -36.355 1.00 92.19 442 ILE A O 1
ATOM 3600 N N . GLN A 1 443 ? -4.484 0.518 -34.227 1.00 91.38 443 GLN A N 1
ATOM 3601 C CA . GLN A 1 443 ? -5.930 0.291 -34.096 1.00 91.38 443 GLN A CA 1
ATOM 3602 C C . GLN A 1 443 ? -6.761 1.192 -35.022 1.00 91.38 443 GLN A C 1
ATOM 3604 O O . GLN A 1 443 ? -7.834 0.801 -35.471 1.00 91.38 443 GLN A O 1
ATOM 3609 N N . TRP A 1 444 ? -6.282 2.401 -35.323 1.00 91.44 444 TRP A N 1
ATOM 3610 C CA . TRP A 1 444 ? -6.913 3.279 -36.308 1.00 91.44 444 TRP A CA 1
ATOM 3611 C C . TRP A 1 444 ? -6.809 2.722 -37.735 1.00 91.44 444 TRP A C 1
ATOM 3613 O O . TRP A 1 444 ? -7.767 2.836 -38.498 1.00 91.44 444 TRP A O 1
ATOM 3623 N N . LEU A 1 445 ? -5.688 2.082 -38.087 1.00 91.25 445 LEU A N 1
ATOM 3624 C CA . LEU A 1 445 ? -5.536 1.388 -39.369 1.00 91.25 445 LEU A CA 1
ATOM 3625 C C . LEU A 1 445 ? -6.497 0.201 -39.481 1.00 91.25 445 LEU A C 1
ATOM 3627 O O . LEU A 1 445 ? -7.181 0.088 -40.494 1.00 91.25 445 LEU A O 1
ATOM 3631 N N . GLU A 1 446 ? -6.599 -0.626 -38.436 1.00 88.44 446 GLU A N 1
ATOM 3632 C CA . GLU A 1 446 ? -7.574 -1.728 -38.387 1.00 88.44 446 GLU A CA 1
ATOM 3633 C C . GLU A 1 446 ? -9.018 -1.203 -38.468 1.00 88.44 446 GLU A C 1
ATOM 3635 O O . GLU A 1 446 ? -9.855 -1.793 -39.142 1.00 88.44 446 GLU A O 1
ATOM 3640 N N . LYS A 1 447 ? -9.315 -0.044 -37.860 1.00 87.75 447 LYS A N 1
ATOM 3641 C CA . LYS A 1 447 ? -10.630 0.599 -38.000 1.00 87.75 447 LYS A CA 1
ATOM 3642 C C . LYS A 1 447 ? -10.903 1.059 -39.438 1.00 87.75 447 LYS A C 1
ATOM 3644 O O . LYS A 1 447 ? -12.013 0.877 -39.928 1.00 87.75 447 LYS A O 1
ATOM 3649 N N . LYS A 1 448 ? -9.928 1.682 -40.114 1.00 89.25 448 LYS A N 1
ATOM 3650 C CA . LYS A 1 448 ? -10.093 2.121 -41.515 1.00 89.25 448 LYS A CA 1
ATOM 3651 C C . LYS A 1 448 ? -10.191 0.947 -42.486 1.00 89.25 448 LYS A C 1
ATOM 3653 O O . LYS A 1 448 ? -10.841 1.080 -43.518 1.00 89.25 448 LYS A O 1
ATOM 3658 N N . ASN A 1 449 ? -9.543 -0.170 -42.173 1.00 87.12 449 ASN A N 1
ATOM 3659 C CA . ASN A 1 449 ? -9.570 -1.377 -42.982 1.00 87.12 449 ASN A CA 1
ATOM 3660 C C . ASN A 1 449 ? -9.862 -2.604 -42.100 1.00 87.12 449 ASN A C 1
ATOM 3662 O O . ASN A 1 449 ? -8.918 -3.248 -41.643 1.00 87.12 449 ASN A O 1
ATOM 3666 N N . PRO A 1 450 ? -11.143 -2.967 -41.897 1.00 81.00 450 PRO A N 1
ATOM 3667 C CA . PRO A 1 450 ? -11.529 -4.102 -41.050 1.00 81.00 450 PRO A CA 1
ATOM 3668 C C . PRO A 1 450 ? -10.954 -5.460 -41.489 1.00 81.00 450 PRO A C 1
ATOM 3670 O O . PRO A 1 450 ? -10.841 -6.381 -40.681 1.00 81.00 450 PRO A O 1
ATOM 3673 N N . GLY A 1 451 ? -10.564 -5.599 -42.763 1.00 78.88 451 GLY A N 1
ATOM 3674 C CA . GLY A 1 451 ? -9.878 -6.792 -43.269 1.00 78.88 451 GLY A CA 1
ATOM 3675 C C . GLY A 1 451 ? -8.425 -6.919 -42.791 1.00 78.88 451 GLY A C 1
ATOM 3676 O O . GLY A 1 451 ? -7.849 -8.001 -42.866 1.00 78.88 451 GLY A O 1
ATOM 3677 N N . LEU A 1 452 ? -7.829 -5.839 -42.278 1.00 84.38 452 LEU A N 1
ATOM 3678 C CA . LEU A 1 452 ? -6.461 -5.813 -41.779 1.00 84.38 452 LEU A CA 1
ATOM 3679 C C . LEU A 1 452 ? -6.414 -6.364 -40.346 1.00 84.38 452 LEU A C 1
ATOM 3681 O O . LEU A 1 452 ? -6.898 -5.733 -39.410 1.00 84.38 452 LEU A O 1
ATOM 3685 N N . LYS A 1 453 ? -5.806 -7.541 -40.163 1.00 83.19 453 LYS A N 1
ATOM 3686 C CA . LYS A 1 453 ? -5.628 -8.173 -38.846 1.00 83.19 453 LYS A CA 1
ATOM 3687 C C . LYS A 1 453 ? -4.162 -8.149 -38.447 1.00 83.19 453 LYS A C 1
ATOM 3689 O O . LYS A 1 453 ? -3.389 -9.036 -38.809 1.00 83.19 453 LYS A O 1
ATOM 3694 N N . LEU A 1 454 ? -3.774 -7.124 -37.694 1.00 89.31 454 LEU A N 1
ATOM 3695 C CA . LEU A 1 454 ? -2.381 -6.934 -37.307 1.00 89.31 454 LEU A CA 1
ATOM 3696 C C . LEU A 1 454 ? -2.056 -7.703 -36.028 1.00 89.31 454 LEU A C 1
ATOM 3698 O O . LEU A 1 454 ? -2.808 -7.711 -35.052 1.00 89.31 454 LEU A O 1
ATOM 3702 N N . LYS A 1 455 ? -0.874 -8.313 -36.014 1.00 89.44 455 LYS A N 1
ATOM 3703 C CA . LYS A 1 455 ? -0.241 -8.869 -34.825 1.00 89.44 455 LYS A CA 1
ATOM 3704 C C . LYS A 1 455 ? 0.693 -7.823 -34.219 1.00 89.44 455 LYS A C 1
ATOM 3706 O O . LYS A 1 455 ? 1.644 -7.395 -34.866 1.00 89.44 455 LYS A O 1
ATOM 3711 N N . TYR A 1 456 ? 0.424 -7.412 -32.986 1.00 88.31 456 TYR A N 1
ATOM 3712 C CA . TYR A 1 456 ? 1.181 -6.384 -32.260 1.00 88.31 456 TYR A CA 1
ATOM 3713 C C . TYR A 1 456 ? 1.062 -6.596 -30.744 1.00 88.31 456 TYR A C 1
ATOM 3715 O O . TYR A 1 456 ? 0.416 -7.545 -30.289 1.00 88.31 456 TYR A O 1
ATOM 3723 N N . LYS A 1 457 ? 1.663 -5.726 -29.917 1.00 85.25 457 LYS A N 1
ATOM 3724 C CA . LYS A 1 457 ? 1.704 -5.901 -28.450 1.00 85.25 457 LYS A CA 1
ATOM 3725 C C . LYS A 1 457 ? 0.353 -6.240 -27.820 1.00 85.25 457 LYS A C 1
ATOM 3727 O O . LYS A 1 457 ? 0.311 -7.114 -26.958 1.00 85.25 457 LYS A O 1
ATOM 3732 N N . LEU A 1 458 ? -0.744 -5.601 -28.229 1.00 83.88 458 LEU A N 1
ATOM 3733 C CA . LEU A 1 458 ? -2.069 -5.858 -27.647 1.00 83.88 458 LEU A CA 1
ATOM 3734 C C . LEU A 1 458 ? -2.762 -7.098 -28.241 1.00 83.88 458 LEU A C 1
ATOM 3736 O O . LEU A 1 458 ? -3.572 -7.721 -27.564 1.00 83.88 458 LEU A O 1
ATOM 3740 N N . ARG A 1 459 ? -2.396 -7.514 -29.461 1.00 81.56 459 ARG A N 1
ATOM 3741 C CA . ARG A 1 459 ? -3.056 -8.591 -30.211 1.00 81.56 459 ARG A CA 1
ATOM 3742 C C . ARG A 1 459 ? -2.038 -9.625 -30.696 1.00 81.56 459 ARG A C 1
ATOM 3744 O O . ARG A 1 459 ? -1.335 -9.412 -31.676 1.00 81.56 459 ARG A O 1
ATOM 3751 N N . GLY A 1 460 ? -1.922 -10.749 -29.987 1.00 75.94 460 GLY A N 1
ATOM 3752 C CA . GLY A 1 460 ? -0.998 -11.840 -30.339 1.00 75.94 460 GLY A CA 1
ATOM 3753 C C . GLY A 1 460 ? 0.479 -11.619 -29.966 1.00 75.94 460 GLY A C 1
ATOM 3754 O O . GLY A 1 460 ? 1.270 -12.550 -30.112 1.00 75.94 460 GLY A O 1
ATOM 3755 N N . GLY A 1 461 ? 0.842 -10.443 -29.436 1.00 82.31 461 GLY A N 1
ATOM 3756 C CA . GLY A 1 461 ? 2.208 -10.098 -29.015 1.00 82.31 461 GLY A CA 1
ATOM 3757 C C . GLY A 1 461 ? 3.087 -9.599 -30.167 1.00 82.31 461 GLY A C 1
ATOM 3758 O O . GLY A 1 461 ? 2.798 -9.869 -31.330 1.00 82.31 461 GLY A O 1
ATOM 3759 N N . GLU A 1 462 ? 4.159 -8.866 -29.850 1.00 84.56 462 GLU A N 1
ATOM 3760 C CA . GLU A 1 462 ? 5.100 -8.356 -30.861 1.00 84.56 462 GLU A CA 1
ATOM 3761 C C . GLU A 1 462 ? 5.772 -9.514 -31.614 1.00 84.56 462 GLU A C 1
ATOM 3763 O O . GLU A 1 462 ? 6.147 -10.535 -31.028 1.00 84.56 462 GLU A O 1
ATOM 3768 N N . HIS A 1 463 ? 5.907 -9.371 -32.933 1.00 87.75 463 HIS A N 1
ATOM 3769 C CA . HIS A 1 463 ? 6.585 -10.364 -33.757 1.00 87.75 463 HIS A CA 1
ATOM 3770 C C . HIS A 1 463 ? 8.089 -10.077 -33.771 1.00 87.75 463 HIS A C 1
ATOM 3772 O O . HIS A 1 463 ? 8.503 -8.958 -34.066 1.00 87.75 463 HIS A O 1
ATOM 3778 N N . CYS A 1 464 ? 8.898 -11.082 -33.431 1.00 88.12 464 CYS A N 1
ATOM 3779 C CA . CYS A 1 464 ? 10.351 -10.995 -33.500 1.00 88.12 464 CYS A CA 1
ATOM 3780 C C . CYS A 1 464 ? 10.842 -11.647 -34.792 1.00 88.12 464 CYS A C 1
ATOM 3782 O O . CYS A 1 464 ? 10.530 -12.809 -35.044 1.00 88.12 464 CYS A O 1
ATOM 3784 N N . ILE A 1 465 ? 11.653 -10.919 -35.551 1.00 87.00 465 ILE A N 1
ATOM 3785 C CA . ILE A 1 465 ? 12.324 -11.390 -36.765 1.00 87.00 465 ILE A CA 1
ATOM 3786 C C . ILE A 1 465 ? 13.832 -11.390 -36.523 1.00 87.00 465 ILE A C 1
ATOM 3788 O O . ILE A 1 465 ? 14.342 -10.509 -35.832 1.00 87.00 465 ILE A O 1
ATOM 3792 N N . ASP A 1 466 ? 14.537 -12.374 -37.074 1.00 85.69 466 ASP A N 1
ATOM 3793 C CA . ASP A 1 466 ? 15.996 -12.356 -37.189 1.00 85.69 466 ASP A CA 1
ATOM 3794 C C . ASP A 1 466 ? 16.358 -11.913 -38.612 1.00 85.69 466 ASP A C 1
ATOM 3796 O O . ASP A 1 466 ? 15.921 -12.544 -39.571 1.00 85.69 466 ASP A O 1
ATOM 3800 N N . ALA A 1 467 ? 17.076 -10.800 -38.744 1.00 83.12 467 ALA A N 1
ATOM 3801 C CA . ALA A 1 467 ? 17.516 -10.252 -40.024 1.00 83.12 467 ALA A CA 1
ATOM 3802 C C . ALA A 1 467 ? 18.989 -9.852 -39.909 1.00 83.12 467 ALA A C 1
ATOM 3804 O O . ALA A 1 467 ? 19.364 -9.099 -39.003 1.00 83.12 467 ALA A O 1
ATOM 3805 N N . ASN A 1 468 ? 19.837 -10.364 -40.807 1.00 80.81 468 ASN A N 1
ATOM 3806 C CA . ASN A 1 468 ? 21.291 -10.140 -40.785 1.00 80.81 468 ASN A CA 1
ATOM 3807 C C . ASN A 1 468 ? 21.951 -10.371 -39.402 1.00 80.81 468 ASN A C 1
ATOM 3809 O O . ASN A 1 468 ? 22.828 -9.613 -38.976 1.00 80.81 468 ASN A O 1
ATOM 3813 N N . GLY A 1 469 ? 21.514 -11.407 -38.672 1.00 79.31 469 GLY A N 1
ATOM 3814 C CA . GLY A 1 469 ? 22.040 -11.769 -37.349 1.00 79.31 469 GLY A CA 1
ATOM 3815 C C . GLY A 1 469 ? 21.615 -10.830 -36.213 1.00 79.31 469 GLY A C 1
ATOM 3816 O O . GLY A 1 469 ? 22.236 -10.829 -35.145 1.00 79.31 469 GLY A O 1
ATOM 3817 N N . ARG A 1 470 ? 20.589 -9.995 -36.431 1.00 84.62 470 ARG A N 1
ATOM 3818 C CA . ARG A 1 470 ? 20.000 -9.097 -35.429 1.00 84.62 470 ARG A CA 1
ATOM 3819 C C . ARG A 1 470 ? 18.525 -9.416 -35.239 1.00 84.62 470 ARG A C 1
ATOM 3821 O O . ARG A 1 470 ? 17.775 -9.564 -36.196 1.00 84.62 470 ARG A O 1
ATOM 3828 N N . LYS A 1 471 ? 18.090 -9.421 -33.978 1.00 88.25 471 LYS A N 1
ATOM 3829 C CA . LYS A 1 471 ? 16.682 -9.608 -33.615 1.00 88.25 471 LYS A CA 1
ATOM 3830 C C . LYS A 1 471 ? 15.936 -8.278 -33.588 1.00 88.25 471 LYS A C 1
ATOM 3832 O O . LYS A 1 471 ? 16.280 -7.393 -32.802 1.00 88.25 471 LYS A O 1
ATOM 3837 N N . TYR A 1 472 ? 14.889 -8.165 -34.398 1.00 87.88 472 TYR A N 1
ATOM 3838 C CA . TYR A 1 472 ? 13.990 -7.018 -34.450 1.00 87.88 472 TYR A CA 1
ATOM 3839 C C . TYR A 1 472 ? 12.600 -7.386 -33.946 1.00 87.88 472 TYR A C 1
ATOM 3841 O O . TYR A 1 472 ? 11.950 -8.269 -34.496 1.00 87.88 472 TYR A O 1
ATOM 3849 N N . TYR A 1 473 ? 12.133 -6.672 -32.922 1.00 88.81 473 TYR A N 1
ATOM 3850 C CA . TYR A 1 473 ? 10.733 -6.694 -32.497 1.00 88.81 473 TYR A CA 1
ATOM 3851 C C . TYR A 1 473 ? 9.969 -5.640 -33.280 1.00 88.81 473 TYR A C 1
ATOM 3853 O O . TYR A 1 473 ? 10.296 -4.455 -33.176 1.00 88.81 473 TYR A O 1
ATOM 3861 N N . LEU A 1 474 ? 9.012 -6.084 -34.087 1.00 89.50 474 LEU A N 1
ATOM 3862 C CA . LEU A 1 474 ? 8.210 -5.226 -34.948 1.00 89.50 474 LEU A CA 1
ATOM 3863 C C . LEU A 1 474 ? 7.080 -4.551 -34.178 1.00 89.50 474 LEU A C 1
ATOM 3865 O O . LEU A 1 474 ? 6.494 -5.157 -33.277 1.00 89.50 474 LEU A O 1
ATOM 3869 N N . ASP A 1 475 ? 6.724 -3.336 -34.598 1.00 89.25 475 ASP A N 1
ATOM 3870 C CA . ASP A 1 475 ? 5.597 -2.620 -34.002 1.00 89.25 475 ASP A CA 1
ATOM 3871 C C . ASP A 1 475 ? 4.250 -3.294 -34.315 1.00 89.25 475 ASP A C 1
ATOM 3873 O O . ASP A 1 475 ? 3.437 -3.485 -33.409 1.00 89.25 475 ASP A O 1
ATOM 3877 N N . ALA A 1 476 ? 4.020 -3.667 -35.576 1.00 91.81 476 ALA A N 1
ATOM 3878 C CA . ALA A 1 476 ? 2.889 -4.475 -36.019 1.00 91.81 476 ALA A CA 1
ATOM 3879 C C . ALA A 1 476 ? 3.249 -5.302 -37.263 1.00 91.81 476 ALA A C 1
ATOM 3881 O O . ALA A 1 476 ? 4.022 -4.866 -38.117 1.00 91.81 476 ALA A O 1
ATOM 3882 N N . TYR A 1 477 ? 2.672 -6.498 -37.368 1.00 92.69 477 TYR A N 1
ATOM 3883 C CA . TYR A 1 477 ? 2.955 -7.458 -38.432 1.00 92.69 477 TYR A CA 1
ATOM 3884 C C . TYR A 1 477 ? 1.675 -8.115 -38.948 1.00 92.69 477 TYR A C 1
ATOM 3886 O O . TYR A 1 477 ? 0.873 -8.604 -38.154 1.00 92.69 477 TYR A O 1
ATOM 3894 N N . ASN A 1 478 ? 1.504 -8.172 -40.266 1.00 92.12 478 ASN A N 1
ATOM 3895 C CA . ASN A 1 478 ? 0.468 -8.972 -40.902 1.00 92.12 478 ASN A CA 1
ATOM 3896 C C . ASN A 1 478 ? 1.068 -10.314 -41.370 1.00 92.12 478 ASN A C 1
ATOM 3898 O O . ASN A 1 478 ? 1.851 -10.329 -42.325 1.00 92.12 478 ASN A O 1
ATOM 3902 N N . PRO A 1 479 ? 0.725 -11.447 -40.728 1.00 86.75 479 PRO A N 1
ATOM 3903 C CA . PRO A 1 479 ? 1.274 -12.747 -41.099 1.00 86.75 479 PRO A CA 1
ATOM 3904 C C . PRO A 1 479 ? 0.791 -13.260 -42.459 1.00 86.75 479 PRO A C 1
ATOM 3906 O O . PRO A 1 479 ? 1.492 -14.071 -43.057 1.00 86.75 479 PRO A O 1
ATOM 3909 N N . GLU A 1 480 ? -0.368 -12.808 -42.948 1.00 87.00 480 GLU A N 1
ATOM 3910 C CA . GLU A 1 480 ? -0.953 -13.285 -44.208 1.00 87.00 480 GLU A CA 1
ATOM 3911 C C . GLU A 1 480 ? -0.280 -12.638 -45.424 1.00 87.00 480 GLU A C 1
ATOM 3913 O O . GLU A 1 480 ? 0.023 -13.314 -46.404 1.00 87.00 480 GLU A O 1
ATOM 3918 N N . THR A 1 481 ? 0.005 -11.337 -45.345 1.00 87.69 481 THR A N 1
ATOM 3919 C CA . THR A 1 481 ? 0.571 -10.546 -46.453 1.00 87.69 481 THR A CA 1
ATOM 3920 C C . THR A 1 481 ? 2.074 -10.293 -46.321 1.00 87.69 481 THR A C 1
ATOM 3922 O O . THR A 1 481 ? 2.684 -9.732 -47.230 1.00 87.69 481 THR A O 1
ATOM 3925 N N . ARG A 1 482 ? 2.692 -10.700 -45.200 1.00 89.00 482 ARG A N 1
ATOM 3926 C CA . ARG A 1 482 ? 4.081 -10.365 -44.822 1.00 89.00 482 ARG A CA 1
ATOM 3927 C C . ARG A 1 482 ? 4.355 -8.853 -44.808 1.00 89.00 482 ARG A C 1
ATOM 3929 O O . ARG A 1 482 ? 5.468 -8.407 -45.095 1.00 89.00 482 ARG A O 1
ATOM 3936 N N . GLU A 1 483 ? 3.352 -8.058 -44.448 1.00 92.38 483 GLU A N 1
ATOM 3937 C CA . GLU A 1 483 ? 3.483 -6.609 -44.284 1.00 92.38 483 GLU A CA 1
ATOM 3938 C C . GLU A 1 483 ? 3.908 -6.251 -42.856 1.00 92.38 483 GLU A C 1
ATOM 3940 O O . GLU A 1 483 ? 3.423 -6.812 -41.870 1.00 92.38 483 GLU A O 1
ATOM 3945 N N . ILE A 1 484 ? 4.812 -5.284 -42.741 1.00 93.56 484 ILE A N 1
ATOM 3946 C CA . ILE A 1 484 ? 5.309 -4.740 -41.479 1.00 93.56 484 ILE A CA 1
ATOM 3947 C C . ILE A 1 484 ? 4.854 -3.287 -41.378 1.00 93.56 484 ILE A C 1
ATOM 3949 O O . ILE A 1 484 ? 5.043 -2.517 -42.316 1.00 93.56 484 ILE A O 1
ATOM 3953 N N . TYR A 1 485 ? 4.314 -2.895 -40.226 1.00 93.81 485 TYR A N 1
ATOM 3954 C CA . TYR A 1 485 ? 3.945 -1.512 -39.929 1.00 93.81 485 TYR A CA 1
ATOM 3955 C C . TYR A 1 485 ? 4.808 -0.995 -38.775 1.00 93.81 485 TYR A C 1
ATOM 3957 O O . TYR A 1 485 ? 4.670 -1.458 -37.645 1.00 93.81 485 TYR A O 1
ATOM 3965 N N . GLU A 1 486 ? 5.688 -0.034 -39.057 1.00 93.56 486 GLU A N 1
ATOM 3966 C CA . GLU A 1 486 ? 6.620 0.570 -38.093 1.00 93.56 486 GLU A CA 1
ATOM 3967 C C . GLU A 1 486 ? 6.247 2.029 -37.806 1.00 93.56 486 GLU A C 1
ATOM 3969 O O . GLU A 1 486 ? 6.038 2.829 -38.727 1.00 93.56 486 GLU A O 1
ATOM 3974 N N . ILE A 1 487 ? 6.171 2.394 -36.522 1.00 94.25 487 ILE A N 1
ATOM 3975 C CA . ILE A 1 487 ? 5.777 3.729 -36.075 1.00 94.25 487 ILE A CA 1
ATOM 3976 C C . ILE A 1 487 ? 6.943 4.388 -35.335 1.00 94.25 487 ILE A C 1
ATOM 3978 O O . ILE A 1 487 ? 7.216 4.146 -34.158 1.00 94.25 487 ILE A O 1
ATOM 3982 N N . TYR A 1 488 ? 7.598 5.328 -36.008 1.00 92.25 488 TYR A N 1
ATOM 3983 C CA . TYR A 1 488 ? 8.798 5.973 -35.496 1.00 92.25 488 TYR A CA 1
ATOM 3984 C C . TYR A 1 488 ? 8.484 7.206 -34.644 1.00 92.25 488 TYR A C 1
ATOM 3986 O O . TYR A 1 488 ? 8.110 8.274 -35.140 1.00 92.25 488 TYR A O 1
ATOM 3994 N N . GLY A 1 489 ? 8.717 7.090 -33.333 1.00 89.50 489 GLY A N 1
ATOM 3995 C CA . GLY A 1 489 ? 8.771 8.232 -32.413 1.00 89.50 489 GLY A CA 1
ATOM 3996 C C . GLY A 1 489 ? 9.884 9.210 -32.799 1.00 89.50 489 GLY A C 1
ATOM 3997 O O . GLY A 1 489 ? 11.052 8.818 -32.850 1.00 89.50 489 GLY A O 1
ATOM 3998 N N . CYS A 1 490 ? 9.555 10.482 -33.049 1.00 88.38 490 CYS A N 1
ATOM 3999 C CA . CYS A 1 490 ? 10.488 11.438 -33.666 1.00 88.38 490 CYS A CA 1
ATOM 4000 C C . CYS A 1 490 ? 11.769 11.660 -32.849 1.00 88.38 490 CYS A C 1
ATOM 4002 O O . CYS A 1 490 ? 12.849 11.809 -33.423 1.00 88.38 490 CYS A O 1
ATOM 4004 N N . LEU A 1 491 ? 11.641 11.649 -31.520 1.00 85.12 491 LEU A N 1
ATOM 4005 C CA . LEU A 1 491 ? 12.728 11.892 -30.569 1.00 85.12 491 LEU A CA 1
ATOM 4006 C C . LEU A 1 491 ? 13.624 10.663 -30.336 1.00 85.12 491 LEU A C 1
ATOM 4008 O O . LEU A 1 491 ? 14.805 10.808 -30.020 1.00 85.12 491 LEU A O 1
ATOM 4012 N N . TYR A 1 492 ? 13.054 9.466 -30.498 1.00 84.25 492 TYR A N 1
ATOM 4013 C CA . TYR A 1 492 ? 13.734 8.180 -30.311 1.00 84.25 492 TYR A CA 1
ATOM 4014 C C . TYR A 1 492 ? 14.432 7.703 -31.591 1.00 84.25 492 TYR A C 1
ATOM 4016 O O . TYR A 1 492 ? 15.480 7.074 -31.508 1.00 84.25 492 TYR A O 1
ATOM 4024 N N . HIS A 1 493 ? 13.886 8.054 -32.759 1.00 88.69 493 HIS A N 1
ATOM 4025 C CA . HIS A 1 493 ? 14.341 7.570 -34.068 1.00 88.69 493 HIS A CA 1
ATOM 4026 C C . HIS A 1 493 ? 15.001 8.650 -34.942 1.00 88.69 493 HIS A C 1
ATOM 4028 O O . HIS A 1 493 ? 15.413 8.369 -36.060 1.00 88.69 493 HIS A O 1
ATOM 4034 N N . GLY A 1 494 ? 15.131 9.894 -34.465 1.00 87.56 494 GLY A N 1
ATOM 4035 C CA . GLY A 1 494 ? 15.915 10.913 -35.176 1.00 87.56 494 GLY A CA 1
ATOM 4036 C C . GLY A 1 494 ? 15.211 11.582 -36.362 1.00 87.56 494 GLY A C 1
ATOM 4037 O O . GLY A 1 494 ? 15.845 11.825 -37.380 1.00 87.56 494 GLY A O 1
ATOM 4038 N N . CYS A 1 495 ? 13.913 11.893 -36.273 1.00 89.44 495 CYS A N 1
ATOM 4039 C CA . CYS A 1 495 ? 13.150 12.427 -37.414 1.00 89.44 495 CYS A CA 1
ATOM 4040 C C . CYS A 1 495 ? 13.801 13.672 -38.049 1.00 89.44 495 CYS A C 1
ATOM 4042 O O . CYS A 1 495 ? 13.896 14.714 -37.398 1.00 89.44 495 CYS A O 1
ATOM 4044 N N . SER A 1 496 ? 14.149 13.603 -39.339 1.00 89.44 496 SER A N 1
ATOM 4045 C CA . SER A 1 496 ? 14.808 14.697 -40.075 1.00 89.44 496 SER A CA 1
ATOM 4046 C C . SER A 1 496 ? 13.964 15.975 -40.175 1.00 89.44 496 SER A C 1
ATOM 4048 O O . SER A 1 496 ? 14.515 17.072 -40.188 1.00 89.44 496 SER A O 1
ATOM 4050 N N . LYS A 1 497 ? 12.627 15.857 -40.185 1.00 90.25 497 LYS A N 1
ATOM 4051 C CA . LYS A 1 497 ? 11.696 17.002 -40.233 1.00 90.25 497 LYS A CA 1
ATOM 4052 C C . LYS A 1 497 ? 11.626 17.760 -38.900 1.00 90.25 497 LYS A C 1
ATOM 4054 O O . LYS A 1 497 ? 11.525 18.981 -38.892 1.00 90.25 497 LYS A O 1
ATOM 4059 N N . CYS A 1 498 ? 11.648 17.043 -37.774 1.00 85.06 498 CYS A N 1
ATOM 4060 C CA . CYS A 1 498 ? 11.542 17.638 -36.433 1.00 85.06 498 CYS A CA 1
ATOM 4061 C C . CYS A 1 498 ? 12.904 18.012 -35.840 1.00 85.06 498 CYS A C 1
ATOM 4063 O O . CYS A 1 498 ? 12.996 18.925 -35.022 1.00 85.06 498 CYS A O 1
ATOM 4065 N N . HIS A 1 499 ? 13.957 17.304 -36.246 1.00 84.88 499 HIS A N 1
ATOM 4066 C CA . HIS A 1 499 ? 15.319 17.465 -35.753 1.00 84.88 499 HIS A CA 1
ATOM 4067 C C . HIS A 1 499 ? 16.297 17.583 -36.933 1.00 84.88 499 HIS A C 1
ATOM 4069 O O . HIS A 1 499 ? 17.104 16.682 -37.152 1.00 84.88 499 HIS A O 1
ATOM 4075 N N . PRO A 1 500 ? 16.251 18.697 -37.692 1.00 83.69 500 PRO A N 1
ATOM 4076 C CA . PRO A 1 500 ? 17.060 18.865 -38.903 1.00 83.69 500 PRO A CA 1
ATOM 4077 C C . PRO A 1 500 ? 18.566 18.943 -38.613 1.00 83.69 500 PRO A C 1
ATOM 4079 O O . PRO A 1 500 ? 19.387 18.608 -39.460 1.00 83.69 500 PRO A O 1
ATOM 4082 N N . ILE A 1 501 ? 18.946 19.355 -37.399 1.00 84.31 501 ILE A N 1
ATOM 4083 C CA . ILE A 1 501 ? 20.346 19.430 -36.972 1.00 84.31 501 ILE A CA 1
ATOM 4084 C C . ILE A 1 501 ? 20.753 18.075 -36.383 1.00 84.31 501 ILE A C 1
ATOM 4086 O O . ILE A 1 501 ? 20.600 17.835 -35.182 1.00 84.31 501 ILE A O 1
ATOM 4090 N N . GLY A 1 502 ? 21.284 17.195 -37.234 1.00 79.44 502 GLY A N 1
ATOM 4091 C CA . GLY A 1 502 ? 21.659 15.825 -36.872 1.00 79.44 502 GLY A CA 1
ATOM 4092 C C . GLY A 1 502 ? 22.753 15.713 -35.803 1.00 79.44 502 GLY A C 1
ATOM 4093 O O . GLY A 1 502 ? 22.836 14.687 -35.131 1.00 79.44 502 GLY A O 1
ATOM 4094 N N . GLU A 1 503 ? 23.561 16.756 -35.598 1.00 83.25 503 GLU A N 1
ATOM 4095 C CA . GLU A 1 503 ? 24.633 16.771 -34.593 1.00 83.25 503 GLU A CA 1
ATOM 4096 C C . GLU A 1 503 ? 24.142 16.979 -33.157 1.00 83.25 503 GLU A C 1
ATOM 4098 O O . GLU A 1 503 ? 24.871 16.675 -32.210 1.00 83.25 503 GLU A O 1
ATOM 4103 N N . LYS A 1 504 ? 22.905 17.460 -32.973 1.00 81.25 504 LYS A N 1
ATOM 4104 C CA . LYS A 1 504 ? 22.333 17.631 -31.636 1.00 81.25 504 LYS A CA 1
ATOM 4105 C C . LYS A 1 504 ? 22.181 16.274 -30.954 1.00 81.25 504 LYS A C 1
ATOM 4107 O O . LYS A 1 504 ? 21.713 15.305 -31.555 1.00 81.25 504 LYS A O 1
ATOM 4112 N N . PHE A 1 505 ? 22.548 16.222 -29.679 1.00 77.00 505 PHE A N 1
ATOM 4113 C CA . PHE A 1 505 ? 22.292 15.058 -28.839 1.00 77.00 505 PHE A CA 1
ATOM 4114 C C . PHE A 1 505 ? 20.792 14.881 -28.600 1.00 77.00 505 PHE A C 1
ATOM 4116 O O . PHE A 1 505 ? 20.057 15.863 -28.461 1.00 77.00 505 PHE A O 1
ATOM 4123 N N . SER A 1 506 ? 20.340 13.627 -28.545 1.00 71.69 506 SER A N 1
ATOM 4124 C CA . SER A 1 506 ? 18.957 13.316 -28.200 1.00 71.69 506 SER A CA 1
ATOM 4125 C C . SER A 1 506 ? 18.681 13.740 -26.750 1.00 71.69 506 SER A C 1
ATOM 4127 O O . SER A 1 506 ? 19.418 13.342 -25.845 1.00 71.69 506 SER A O 1
ATOM 4129 N N . PRO A 1 507 ? 17.601 14.499 -26.490 1.00 68.69 507 PRO A N 1
ATOM 4130 C CA . PRO A 1 507 ? 17.155 14.820 -25.134 1.00 68.69 507 PRO A CA 1
ATOM 4131 C C . PRO A 1 507 ? 16.862 13.584 -24.274 1.00 68.69 507 PRO A C 1
ATOM 4133 O O . PRO A 1 507 ? 16.954 13.657 -23.051 1.00 68.69 507 PRO A O 1
ATOM 4136 N N . VAL A 1 508 ? 16.526 12.456 -24.912 1.00 67.31 508 VAL A N 1
ATOM 4137 C CA . VAL A 1 508 ? 16.198 11.189 -24.240 1.00 67.31 508 VAL A CA 1
ATOM 4138 C C . VAL A 1 508 ? 17.431 10.301 -24.101 1.00 67.31 508 VAL A C 1
ATOM 4140 O O . VAL A 1 508 ? 17.646 9.712 -23.046 1.00 67.31 508 VAL A O 1
ATOM 4143 N N . ASN A 1 509 ? 18.276 10.235 -25.132 1.00 68.44 509 ASN A N 1
ATOM 4144 C CA . ASN A 1 509 ? 19.536 9.500 -25.089 1.00 68.44 509 ASN A CA 1
ATOM 4145 C C . ASN A 1 509 ? 20.714 10.461 -25.276 1.00 68.44 509 ASN A C 1
ATOM 4147 O O . ASN A 1 509 ? 21.214 10.648 -26.386 1.00 68.44 509 ASN A O 1
ATOM 4151 N N . LYS A 1 510 ? 21.170 11.050 -24.163 1.00 73.06 510 LYS A N 1
ATOM 4152 C CA . LYS A 1 510 ? 22.224 12.082 -24.141 1.00 73.06 510 LYS A CA 1
ATOM 4153 C C . LYS A 1 510 ? 23.565 11.627 -24.733 1.00 73.06 510 LYS A C 1
ATOM 4155 O O . LYS A 1 510 ? 24.408 12.468 -25.008 1.00 73.06 510 LYS A O 1
ATOM 4160 N N . ASN A 1 511 ? 23.748 10.326 -24.963 1.00 79.06 511 ASN A N 1
ATOM 4161 C CA . ASN A 1 511 ? 24.964 9.749 -25.537 1.00 79.06 511 ASN A CA 1
ATOM 4162 C C . ASN A 1 511 ? 24.869 9.522 -27.056 1.00 79.06 511 ASN A C 1
ATOM 4164 O O . ASN A 1 511 ? 25.834 9.071 -27.671 1.00 79.06 511 ASN A O 1
ATOM 4168 N N . ARG A 1 512 ? 23.715 9.791 -27.679 1.00 82.12 512 ARG A N 1
ATOM 4169 C CA . ARG A 1 512 ? 23.474 9.570 -29.113 1.00 82.12 512 ARG A CA 1
ATOM 4170 C C . ARG A 1 512 ? 23.074 10.879 -29.787 1.00 82.12 512 ARG A C 1
ATOM 4172 O O . ARG A 1 512 ? 22.306 11.665 -29.235 1.00 82.12 512 ARG A O 1
ATOM 4179 N N . ARG A 1 513 ? 23.578 11.100 -31.001 1.00 87.50 513 ARG A N 1
ATOM 4180 C CA . ARG A 1 513 ? 23.191 12.231 -31.857 1.00 87.50 513 ARG A CA 1
ATOM 4181 C C . ARG A 1 513 ? 21.942 11.879 -32.670 1.00 87.50 513 ARG A C 1
ATOM 4183 O O . ARG A 1 513 ? 21.762 10.716 -33.034 1.00 87.50 513 ARG A O 1
ATOM 4190 N N . MET A 1 514 ? 21.103 12.865 -32.988 1.00 86.19 514 MET A N 1
ATOM 4191 C CA . MET A 1 514 ? 19.858 12.645 -33.743 1.00 86.19 514 MET A CA 1
ATOM 4192 C C . MET A 1 514 ? 20.110 12.044 -35.132 1.00 86.19 514 MET A C 1
ATOM 4194 O O . MET A 1 514 ? 19.381 11.147 -35.546 1.00 86.19 514 MET A O 1
ATOM 4198 N N . GLY A 1 515 ? 21.185 12.456 -35.810 1.00 89.44 515 GLY A N 1
ATOM 4199 C CA . GLY A 1 515 ? 21.584 11.884 -37.098 1.00 89.44 515 GLY A CA 1
ATOM 4200 C C . GLY A 1 515 ? 21.978 10.406 -37.003 1.00 89.44 515 GLY A C 1
ATOM 4201 O O . GLY A 1 515 ? 21.653 9.626 -37.894 1.00 89.44 515 GLY A O 1
ATOM 4202 N N . SER A 1 516 ? 22.604 9.986 -35.896 1.00 89.75 516 SER A N 1
ATOM 4203 C CA . SER A 1 516 ? 22.940 8.574 -35.663 1.00 89.75 516 SER A CA 1
ATOM 4204 C C . SER A 1 516 ? 21.692 7.712 -35.451 1.00 89.75 516 SER A C 1
ATOM 4206 O O . SER A 1 516 ? 21.638 6.596 -35.958 1.00 89.75 516 SER A O 1
ATOM 4208 N N . LEU A 1 517 ? 20.682 8.230 -34.740 1.00 89.44 517 LEU A N 1
ATOM 4209 C CA . LEU A 1 517 ? 19.400 7.538 -34.538 1.00 89.44 517 LEU A CA 1
ATOM 4210 C C . LEU A 1 517 ? 18.636 7.368 -35.860 1.00 89.44 517 LEU A C 1
ATOM 4212 O O . LEU A 1 517 ? 18.087 6.298 -36.122 1.00 89.44 517 LEU A O 1
ATOM 4216 N N . LEU A 1 518 ? 18.657 8.394 -36.717 1.00 92.06 518 LEU A N 1
ATOM 4217 C CA . LEU A 1 518 ? 18.049 8.327 -38.047 1.00 92.06 518 LEU A CA 1
ATOM 4218 C C . LEU A 1 518 ? 18.721 7.270 -38.923 1.00 92.06 518 LEU A C 1
ATOM 4220 O O . LEU A 1 518 ? 18.038 6.444 -39.523 1.00 92.06 518 LEU A O 1
ATOM 4224 N N . ALA A 1 519 ? 20.056 7.267 -38.965 1.00 92.31 519 ALA A N 1
ATOM 4225 C CA . ALA A 1 519 ? 20.816 6.286 -39.731 1.00 92.31 519 ALA A CA 1
ATOM 4226 C C . ALA A 1 519 ? 20.534 4.847 -39.262 1.00 92.31 519 ALA A C 1
ATOM 4228 O O . ALA A 1 519 ? 20.362 3.948 -40.082 1.00 92.31 519 ALA A O 1
ATOM 4229 N N . GLU A 1 520 ? 20.431 4.627 -37.947 1.00 91.00 520 GLU A N 1
ATOM 4230 C CA . GLU A 1 520 ? 20.084 3.323 -37.373 1.00 91.00 520 GLU A CA 1
ATOM 4231 C C . GLU A 1 520 ? 18.664 2.873 -37.752 1.00 91.00 520 GLU A C 1
ATOM 4233 O O . GLU A 1 520 ? 18.467 1.703 -38.090 1.00 91.00 520 GLU A O 1
ATOM 4238 N N . THR A 1 521 ? 17.707 3.806 -37.757 1.00 92.12 521 THR A N 1
ATOM 4239 C CA . THR A 1 521 ? 16.309 3.565 -38.151 1.00 92.12 521 THR A CA 1
ATOM 4240 C C . THR A 1 521 ? 16.208 3.175 -39.627 1.00 92.12 521 THR A C 1
ATOM 4242 O O . THR A 1 521 ? 15.634 2.138 -39.950 1.00 92.12 521 THR A O 1
ATOM 4245 N N . LEU A 1 522 ? 16.844 3.941 -40.521 1.00 93.25 522 LEU A N 1
ATOM 4246 C CA . LEU A 1 522 ? 16.845 3.660 -41.963 1.00 93.25 522 LEU A CA 1
ATOM 4247 C C . LEU A 1 522 ? 17.570 2.353 -42.303 1.00 93.25 522 LEU A C 1
ATOM 4249 O O . LEU A 1 522 ? 17.144 1.620 -43.193 1.00 93.25 522 LEU A O 1
ATOM 4253 N N . ARG A 1 523 ? 18.642 2.022 -41.572 1.00 92.88 523 ARG A N 1
ATOM 4254 C CA . ARG A 1 523 ? 19.331 0.734 -41.716 1.00 92.88 523 ARG A CA 1
ATOM 4255 C C . ARG A 1 523 ? 18.409 -0.431 -41.352 1.00 92.88 523 ARG A C 1
ATOM 4257 O O . ARG A 1 523 ? 18.336 -1.389 -42.111 1.00 92.88 523 ARG A O 1
ATOM 4264 N N . ARG A 1 524 ? 17.696 -0.350 -40.219 1.00 92.25 524 ARG A N 1
ATOM 4265 C CA . ARG A 1 524 ? 16.701 -1.364 -39.821 1.00 92.25 524 ARG A CA 1
ATOM 4266 C C . ARG A 1 524 ? 15.635 -1.538 -40.905 1.00 92.25 524 ARG A C 1
ATOM 4268 O O . ARG A 1 524 ? 15.335 -2.663 -41.279 1.00 92.25 524 ARG A O 1
ATOM 4275 N N . GLU A 1 525 ? 15.096 -0.439 -41.426 1.00 92.25 525 GLU A N 1
ATOM 4276 C CA . GLU A 1 525 ? 14.094 -0.459 -42.498 1.00 92.25 525 GLU A CA 1
ATOM 4277 C C . GLU A 1 525 ? 14.626 -1.134 -43.777 1.00 92.25 525 GLU A C 1
ATOM 4279 O O . GLU A 1 525 ? 13.942 -1.972 -44.365 1.00 92.25 525 GLU A O 1
ATOM 4284 N N . GLY A 1 526 ? 15.864 -0.822 -44.179 1.00 92.12 526 GLY A N 1
ATOM 4285 C CA . GLY A 1 526 ? 16.526 -1.446 -45.328 1.00 92.12 526 GLY A CA 1
ATOM 4286 C C . GLY A 1 526 ? 16.749 -2.950 -45.155 1.00 92.12 526 GLY A C 1
ATOM 4287 O O . GLY A 1 526 ? 16.499 -3.713 -46.084 1.00 92.12 526 GLY A O 1
ATOM 4288 N N . GLU A 1 527 ? 17.155 -3.389 -43.962 1.00 92.62 527 GLU A N 1
ATOM 4289 C CA . GLU A 1 527 ? 17.352 -4.812 -43.654 1.00 92.62 527 GLU A CA 1
ATOM 4290 C C . GLU A 1 527 ? 16.040 -5.596 -43.678 1.00 92.62 527 GLU A C 1
ATOM 4292 O O . GLU A 1 527 ? 15.983 -6.670 -44.266 1.00 92.62 527 GLU A O 1
ATOM 4297 N N . LEU A 1 528 ? 14.962 -5.042 -43.117 1.00 91.50 528 LEU A N 1
ATOM 4298 C CA . LEU A 1 528 ? 13.647 -5.685 -43.159 1.00 91.50 528 LEU A CA 1
ATOM 4299 C C . LEU A 1 528 ? 13.124 -5.828 -44.597 1.00 91.50 528 LEU A C 1
ATOM 4301 O O . LEU A 1 528 ? 12.563 -6.863 -44.947 1.00 91.50 528 LEU A O 1
ATOM 4305 N N . ARG A 1 529 ? 13.343 -4.826 -45.458 1.00 92.88 529 ARG A N 1
ATOM 4306 C CA . ARG A 1 529 ? 12.984 -4.930 -46.882 1.00 92.88 529 ARG A CA 1
ATOM 4307 C C . ARG A 1 529 ? 13.845 -5.943 -47.636 1.00 92.88 529 ARG A C 1
ATOM 4309 O O . ARG A 1 529 ? 13.322 -6.641 -48.499 1.00 92.88 529 ARG A O 1
ATOM 4316 N N . ALA A 1 530 ? 15.135 -6.046 -47.311 1.00 90.25 530 ALA A N 1
ATOM 4317 C CA . ALA A 1 530 ? 16.044 -7.011 -47.935 1.00 90.25 530 ALA A CA 1
ATOM 4318 C C . ALA A 1 530 ? 15.639 -8.473 -47.662 1.00 90.25 530 ALA A C 1
ATOM 4320 O O . ALA A 1 530 ? 15.805 -9.321 -48.532 1.00 90.25 530 ALA A O 1
ATOM 4321 N N . GLU A 1 531 ? 15.027 -8.747 -46.507 1.00 87.81 531 GLU A N 1
ATOM 4322 C CA . GLU A 1 531 ? 14.443 -10.053 -46.143 1.00 87.81 531 GLU A CA 1
ATOM 4323 C C . GLU A 1 531 ? 13.085 -10.345 -46.834 1.00 87.81 531 GLU A C 1
ATOM 4325 O O . GLU A 1 531 ? 12.414 -11.343 -46.547 1.00 87.81 531 GLU A O 1
ATOM 4330 N N . GLY A 1 532 ? 12.647 -9.471 -47.751 1.00 88.44 532 GLY A N 1
ATOM 4331 C CA . GLY A 1 532 ? 11.448 -9.655 -48.572 1.00 88.44 532 GLY A CA 1
ATOM 4332 C C . GLY A 1 532 ? 10.134 -9.214 -47.922 1.00 88.44 532 GLY A C 1
ATOM 4333 O O . GLY A 1 532 ? 9.073 -9.660 -48.355 1.00 88.44 532 GLY A O 1
ATOM 4334 N N . TYR A 1 533 ? 10.177 -8.369 -46.887 1.00 91.25 533 TYR A N 1
ATOM 4335 C CA . TYR A 1 533 ? 8.975 -7.808 -46.261 1.00 91.25 533 TYR A CA 1
ATOM 4336 C C . TYR A 1 533 ? 8.567 -6.466 -46.880 1.00 91.25 533 TYR A C 1
ATOM 4338 O O . TYR A 1 533 ? 9.404 -5.604 -47.165 1.00 91.25 533 TYR A O 1
ATOM 4346 N N . THR A 1 534 ? 7.258 -6.238 -46.988 1.00 92.75 534 THR A N 1
ATOM 4347 C CA . THR A 1 534 ? 6.708 -4.919 -47.323 1.00 92.75 534 THR A CA 1
ATOM 4348 C C . THR A 1 534 ? 6.627 -4.067 -46.063 1.00 92.75 534 THR A C 1
ATOM 4350 O O . THR A 1 534 ? 5.783 -4.302 -45.202 1.00 92.75 534 THR A O 1
ATOM 4353 N N . VAL A 1 535 ? 7.517 -3.082 -45.931 1.00 93.00 535 VAL A N 1
ATOM 4354 C CA . VAL A 1 535 ? 7.588 -2.233 -44.730 1.00 93.00 535 VAL A CA 1
ATOM 4355 C C . VAL A 1 535 ? 6.888 -0.892 -44.959 1.00 93.00 535 VAL A C 1
ATOM 4357 O O . VAL A 1 535 ? 7.396 -0.040 -45.698 1.00 93.00 535 VAL A O 1
ATOM 4360 N N . HIS A 1 536 ? 5.764 -0.691 -44.272 1.00 94.06 536 HIS A N 1
ATOM 4361 C CA . HIS A 1 536 ? 5.050 0.576 -44.141 1.00 94.06 536 HIS A CA 1
ATOM 4362 C C . HIS A 1 536 ? 5.560 1.333 -42.914 1.00 94.06 536 HIS A C 1
ATOM 4364 O O . HIS A 1 536 ? 5.473 0.842 -41.790 1.00 94.06 536 HIS A O 1
ATOM 4370 N N . THR A 1 537 ? 6.065 2.548 -43.109 1.00 94.19 537 THR A N 1
ATOM 4371 C CA . THR A 1 537 ? 6.606 3.365 -42.019 1.00 94.19 537 THR A CA 1
ATOM 4372 C C . THR A 1 537 ? 5.784 4.630 -41.816 1.00 94.19 537 THR A C 1
ATOM 4374 O O . THR A 1 537 ? 5.259 5.218 -42.766 1.00 94.19 537 THR A O 1
ATOM 4377 N N . LYS A 1 538 ? 5.643 5.057 -40.559 1.00 95.31 538 LYS A N 1
ATOM 4378 C CA . LYS A 1 538 ? 4.961 6.308 -40.217 1.00 95.31 538 LYS A CA 1
ATOM 4379 C C . LYS A 1 538 ? 5.664 7.033 -39.083 1.00 95.31 538 LYS A C 1
ATOM 4381 O O . LYS A 1 538 ? 5.939 6.440 -38.043 1.00 95.31 538 LYS A O 1
ATOM 4386 N N . TRP A 1 539 ? 5.917 8.330 -39.242 1.00 94.12 539 TRP A N 1
ATOM 4387 C CA . TRP A 1 539 ? 6.519 9.131 -38.175 1.00 94.12 539 TRP A CA 1
ATOM 4388 C C . TRP A 1 539 ? 5.466 9.730 -37.244 1.00 94.12 539 TRP A C 1
ATOM 4390 O O . TRP A 1 539 ? 4.401 10.172 -37.671 1.00 94.12 539 TRP A O 1
ATOM 4400 N N . GLU A 1 540 ? 5.801 9.845 -35.960 1.00 92.56 540 GLU A N 1
ATOM 4401 C CA . GLU A 1 540 ? 4.922 10.436 -34.943 1.00 92.56 540 GLU A CA 1
ATOM 4402 C C . GLU A 1 540 ? 4.434 11.849 -35.319 1.00 92.56 540 GLU A C 1
ATOM 4404 O O . GLU A 1 540 ? 3.272 12.189 -35.100 1.00 92.56 540 GLU A O 1
ATOM 4409 N N . CYS A 1 541 ? 5.291 12.684 -35.916 1.00 91.50 541 CYS A N 1
ATOM 4410 C CA . CYS A 1 541 ? 4.909 14.029 -36.348 1.00 91.50 541 CYS A CA 1
ATOM 4411 C C . CYS A 1 541 ? 3.933 14.034 -37.532 1.00 91.50 541 CYS A C 1
ATOM 4413 O O . CYS A 1 541 ? 3.153 14.974 -37.668 1.00 91.50 541 CYS A O 1
ATOM 4415 N N . GLU A 1 542 ? 3.948 12.996 -38.367 1.00 95.00 542 GLU A N 1
ATOM 4416 C CA . GLU A 1 542 ? 3.012 12.829 -39.480 1.00 95.00 542 GLU A CA 1
ATOM 4417 C C . GLU A 1 542 ? 1.651 12.388 -38.954 1.00 95.00 542 GLU A C 1
ATOM 4419 O O . GLU A 1 542 ? 0.649 13.002 -39.303 1.00 95.00 542 GLU A O 1
ATOM 4424 N N . ILE A 1 543 ? 1.628 11.437 -38.015 1.00 93.56 543 ILE A N 1
ATOM 4425 C CA . ILE A 1 543 ? 0.410 11.021 -37.301 1.00 93.56 543 ILE A CA 1
ATOM 4426 C C . ILE A 1 543 ? -0.245 12.226 -36.617 1.00 93.56 543 ILE A C 1
ATOM 4428 O O . ILE A 1 543 ? -1.454 12.420 -36.708 1.00 93.56 543 ILE A O 1
ATOM 4432 N N . ARG A 1 544 ? 0.547 13.083 -35.957 1.00 92.00 544 ARG A N 1
ATOM 4433 C CA . ARG A 1 544 ? 0.035 14.307 -35.316 1.00 92.00 544 ARG A CA 1
ATOM 4434 C C . ARG A 1 544 ? -0.564 15.296 -36.321 1.00 92.00 544 ARG A C 1
ATOM 4436 O O . ARG A 1 544 ? -1.556 15.937 -35.991 1.00 92.00 544 ARG A O 1
ATOM 4443 N N . LYS A 1 545 ? 0.017 15.425 -37.520 1.00 93.12 545 LYS A N 1
ATOM 4444 C CA . LYS A 1 545 ? -0.528 16.273 -38.595 1.00 93.12 545 LYS A CA 1
ATOM 4445 C C . LYS A 1 545 ? -1.822 15.700 -39.167 1.00 93.12 545 LYS A C 1
ATOM 4447 O O . LYS A 1 545 ? -2.776 16.444 -39.341 1.00 93.12 545 LYS A O 1
ATOM 4452 N N . GLU A 1 546 ? -1.878 14.394 -39.410 1.00 92.81 546 GLU A N 1
ATOM 4453 C CA . GLU A 1 546 ? -3.102 13.720 -39.862 1.00 92.81 546 GLU A CA 1
ATOM 4454 C C . GLU A 1 546 ? -4.223 13.872 -38.844 1.00 92.81 546 GLU A C 1
ATOM 4456 O O . GLU A 1 546 ? -5.319 14.279 -39.201 1.00 92.81 546 GLU A O 1
ATOM 4461 N N . MET A 1 547 ? -3.920 13.677 -37.563 1.00 92.00 547 MET A N 1
ATOM 4462 C CA . MET A 1 547 ? -4.876 13.874 -36.478 1.00 92.00 547 MET A CA 1
ATOM 4463 C C . MET A 1 547 ? -5.365 15.329 -36.362 1.00 92.00 547 MET A C 1
ATOM 4465 O O . MET A 1 547 ? -6.448 15.560 -35.837 1.00 92.00 547 MET A O 1
ATOM 4469 N N . ALA A 1 548 ? -4.589 16.319 -36.814 1.00 90.69 548 ALA A N 1
ATOM 4470 C CA . ALA A 1 548 ? -5.041 17.711 -36.863 1.00 90.69 548 ALA A CA 1
ATOM 4471 C C . ALA A 1 548 ? -5.998 17.978 -38.041 1.00 90.69 548 ALA A C 1
ATOM 4473 O O . ALA A 1 548 ? -6.838 18.868 -37.944 1.00 90.69 548 ALA A O 1
ATOM 4474 N N . ASN A 1 549 ? -5.882 17.202 -39.123 1.00 92.69 549 ASN A N 1
ATOM 4475 C CA . ASN A 1 549 ? -6.662 17.366 -40.351 1.00 92.69 549 ASN A CA 1
ATOM 4476 C C . ASN A 1 549 ? -7.879 16.426 -40.436 1.00 92.69 549 ASN A C 1
ATOM 4478 O O . ASN A 1 549 ? -8.811 16.718 -41.177 1.00 92.69 549 ASN A O 1
ATOM 4482 N N . ASP A 1 550 ? -7.873 15.308 -39.704 1.00 92.38 550 ASP A N 1
ATOM 4483 C CA . ASP A 1 550 ? -8.922 14.283 -39.677 1.00 92.38 550 ASP A CA 1
ATOM 4484 C C . ASP A 1 550 ? -9.639 14.310 -38.305 1.00 92.38 550 ASP A C 1
ATOM 4486 O O . ASP A 1 550 ? -9.126 13.769 -37.312 1.00 92.38 550 ASP A O 1
ATOM 4490 N N . PRO A 1 551 ? -10.827 14.947 -38.209 1.00 90.19 551 PRO A N 1
ATOM 4491 C CA . PRO A 1 551 ? -11.584 15.032 -36.960 1.00 90.19 551 PRO A CA 1
ATOM 4492 C C . PRO A 1 551 ? -12.007 13.666 -36.409 1.00 90.19 551 PRO A C 1
ATOM 4494 O O . PRO A 1 551 ? -12.138 13.505 -35.191 1.00 90.19 551 PRO A O 1
ATOM 4497 N N . GLU A 1 552 ? -12.217 12.675 -37.279 1.00 90.62 552 GLU A N 1
ATOM 4498 C CA . GLU A 1 552 ? -12.600 11.327 -36.869 1.00 90.62 552 GLU A CA 1
ATOM 4499 C C . GLU A 1 552 ? -11.419 10.616 -36.203 1.00 90.62 552 GLU A C 1
ATOM 4501 O O . GLU A 1 552 ? -11.570 10.049 -35.114 1.00 90.62 552 GLU A O 1
ATOM 4506 N N . MET A 1 553 ? -10.226 10.730 -36.795 1.00 91.31 553 MET A N 1
ATOM 4507 C CA . MET A 1 553 ? -8.982 10.244 -36.200 1.00 91.31 553 MET A CA 1
ATOM 4508 C C . MET A 1 553 ? -8.729 10.908 -34.845 1.00 91.31 553 MET A C 1
ATOM 4510 O O . MET A 1 553 ? -8.411 10.229 -33.867 1.00 91.31 553 MET A O 1
ATOM 4514 N N . HIS A 1 554 ? -8.923 12.227 -34.753 1.00 91.12 554 HIS A N 1
ATOM 4515 C CA . HIS A 1 554 ? -8.789 12.958 -33.495 1.00 91.12 554 HIS A CA 1
ATOM 4516 C C . HIS A 1 554 ? -9.747 12.434 -32.417 1.00 91.12 554 HIS A C 1
ATOM 4518 O O . HIS A 1 554 ? -9.325 12.153 -31.288 1.00 91.12 554 HIS A O 1
ATOM 4524 N N . LYS A 1 555 ? -11.030 12.245 -32.763 1.00 89.00 555 LYS A N 1
ATOM 4525 C CA . LYS A 1 555 ? -12.043 11.687 -31.854 1.00 89.00 555 LYS A CA 1
ATOM 4526 C C . LYS A 1 555 ? -11.661 10.269 -31.413 1.00 89.00 555 LYS A C 1
ATOM 4528 O O . LYS A 1 555 ? -11.701 9.981 -30.216 1.00 89.00 555 LYS A O 1
ATOM 4533 N N . PHE A 1 556 ? -11.228 9.411 -32.340 1.00 90.38 556 PHE A N 1
ATOM 4534 C CA . PHE A 1 556 ? -10.771 8.050 -32.046 1.00 90.38 556 PHE A CA 1
ATOM 4535 C C . PHE A 1 556 ? -9.587 8.049 -31.074 1.00 90.38 556 PHE A C 1
ATOM 4537 O O . PHE A 1 556 ? -9.640 7.390 -30.037 1.00 90.38 556 PHE A O 1
ATOM 4544 N N . PHE A 1 557 ? -8.543 8.840 -31.342 1.00 91.38 557 PHE A N 1
ATOM 4545 C CA . PHE A 1 557 ? -7.361 8.920 -30.481 1.00 91.38 557 PHE A CA 1
ATOM 4546 C C . PHE A 1 557 ? -7.697 9.436 -29.082 1.00 91.38 557 PHE A C 1
ATOM 4548 O O . PHE A 1 557 ? -7.135 8.945 -28.099 1.00 91.38 557 PHE A O 1
ATOM 4555 N N . LYS A 1 558 ? -8.614 10.402 -28.969 1.00 88.94 558 LYS A N 1
ATOM 4556 C CA . LYS A 1 558 ? -9.072 10.934 -27.680 1.00 88.94 558 LYS A CA 1
ATOM 4557 C C . LYS A 1 558 ? -9.834 9.885 -26.862 1.00 88.94 558 LYS A C 1
ATOM 4559 O O . LYS A 1 558 ? -9.629 9.798 -25.652 1.00 88.94 558 LYS A O 1
ATOM 4564 N N . LEU A 1 559 ? -10.686 9.092 -27.511 1.00 87.94 559 LEU A N 1
ATOM 4565 C CA . LEU A 1 559 ? -11.542 8.097 -26.856 1.00 87.94 559 LEU A CA 1
ATOM 4566 C C . LEU A 1 559 ? -10.850 6.746 -26.628 1.00 87.94 559 LEU A C 1
ATOM 4568 O O . LEU A 1 559 ? -11.210 6.030 -25.697 1.00 87.94 559 LEU A O 1
ATOM 4572 N N . CYS A 1 560 ? -9.846 6.392 -27.431 1.00 88.62 560 CYS A N 1
ATOM 4573 C CA . CYS A 1 560 ? -9.193 5.087 -27.359 1.00 88.62 560 CYS A CA 1
ATOM 4574 C C . CYS A 1 560 ? -8.380 4.976 -26.069 1.00 88.62 560 CYS A C 1
ATOM 4576 O O . CYS A 1 560 ? -7.316 5.592 -25.925 1.00 88.62 560 CYS A O 1
ATOM 4578 N N . ARG A 1 561 ? -8.897 4.186 -25.124 1.00 85.75 561 ARG A N 1
ATOM 4579 C CA . ARG A 1 561 ? -8.248 3.886 -23.841 1.00 85.75 561 ARG A CA 1
ATOM 4580 C C . ARG A 1 561 ? -7.521 2.540 -23.843 1.00 85.75 561 ARG A C 1
ATOM 4582 O O . ARG A 1 561 ? -6.663 2.355 -22.990 1.00 85.75 561 ARG A O 1
ATOM 4589 N N . TYR A 1 562 ? -7.777 1.665 -24.821 1.00 88.31 562 TYR A N 1
ATOM 4590 C CA . TYR A 1 562 ? -7.046 0.407 -24.987 1.00 88.31 562 TYR A CA 1
ATOM 4591 C C . TYR A 1 562 ? -5.627 0.664 -25.513 1.00 88.31 562 TYR A C 1
ATOM 4593 O O . TYR A 1 562 ? -5.357 0.658 -26.713 1.00 88.31 562 TYR A O 1
ATOM 4601 N N . THR A 1 563 ? -4.720 1.006 -24.600 1.00 87.56 563 THR A N 1
ATOM 4602 C CA . THR A 1 563 ? -3.332 1.396 -24.915 1.00 87.56 563 THR A CA 1
ATOM 4603 C C . THR A 1 563 ? -2.300 0.604 -24.123 1.00 87.56 563 THR A C 1
ATOM 4605 O O . THR A 1 563 ? -1.111 0.909 -24.165 1.00 87.56 563 THR A O 1
ATOM 4608 N N . HIS A 1 564 ? -2.753 -0.382 -23.361 1.00 87.00 564 HIS A N 1
ATOM 4609 C CA . HIS A 1 564 ? -1.935 -1.301 -22.588 1.00 87.00 564 HIS A CA 1
ATOM 4610 C C . HIS A 1 564 ? -2.698 -2.615 -22.409 1.00 87.00 564 HIS A C 1
ATOM 4612 O O . HIS A 1 564 ? -3.901 -2.686 -22.653 1.00 87.00 564 HIS A O 1
ATOM 4618 N N . ARG A 1 565 ? -1.977 -3.658 -22.004 1.00 85.81 565 ARG A N 1
ATOM 4619 C CA . ARG A 1 565 ? -2.565 -4.921 -21.548 1.00 85.81 565 ARG A CA 1
ATOM 4620 C C . ARG A 1 565 ? -3.157 -4.770 -20.150 1.00 85.81 565 ARG A C 1
ATOM 4622 O O . ARG A 1 565 ? -2.965 -3.739 -19.505 1.00 85.81 565 ARG A O 1
ATOM 4629 N N . LEU A 1 566 ? -3.860 -5.785 -19.670 1.00 87.62 566 LEU A N 1
ATOM 4630 C CA . LEU A 1 566 ? -4.407 -5.821 -18.318 1.00 87.62 566 LEU A CA 1
ATOM 4631 C C . LEU A 1 566 ? -3.293 -5.614 -17.280 1.00 87.62 566 LEU A C 1
ATOM 4633 O O . LEU A 1 566 ? -2.370 -6.420 -17.166 1.00 87.62 566 LEU A O 1
ATOM 4637 N N . ILE A 1 567 ? -3.416 -4.544 -16.489 1.00 89.12 567 ILE A N 1
ATOM 4638 C CA . ILE A 1 567 ? -2.538 -4.255 -15.350 1.00 89.12 567 ILE A CA 1
ATOM 4639 C C . ILE A 1 567 ? -3.282 -4.655 -14.064 1.00 89.12 567 ILE A C 1
ATOM 4641 O O . ILE A 1 567 ? -4.251 -3.990 -13.687 1.00 89.12 567 ILE A O 1
ATOM 4645 N N . PRO A 1 568 ? -2.854 -5.702 -13.333 1.00 89.25 568 PRO A N 1
ATOM 4646 C CA . PRO A 1 568 ? -3.614 -6.241 -12.196 1.00 89.25 568 PRO A CA 1
ATOM 4647 C C . PRO A 1 568 ? -3.870 -5.231 -11.075 1.00 89.25 568 PRO A C 1
ATOM 4649 O O . PRO A 1 568 ? -4.886 -5.288 -10.385 1.00 89.25 568 PRO A O 1
ATOM 4652 N N . ARG A 1 569 ? -2.962 -4.266 -10.890 1.00 90.12 569 ARG A N 1
ATOM 4653 C CA . ARG A 1 569 ? -3.085 -3.218 -9.866 1.00 90.12 569 ARG A CA 1
ATOM 4654 C C . ARG A 1 569 ? -4.241 -2.254 -10.139 1.00 90.12 569 ARG A C 1
ATOM 4656 O O . ARG A 1 569 ? -4.732 -1.604 -9.208 1.00 90.12 569 ARG A O 1
ATOM 4663 N N . GLU A 1 570 ? -4.691 -2.150 -11.385 1.00 91.75 570 GLU A N 1
ATOM 4664 C CA . GLU A 1 570 ? -5.858 -1.341 -11.728 1.00 91.75 570 GLU A CA 1
ATOM 4665 C C . GLU A 1 570 ? -7.144 -1.946 -11.164 1.00 91.75 570 GLU A C 1
ATOM 4667 O O . GLU A 1 570 ? -7.968 -1.179 -10.671 1.00 91.75 570 GLU A O 1
ATOM 4672 N N . ALA A 1 571 ? -7.226 -3.280 -11.062 1.00 93.81 571 ALA A N 1
ATOM 4673 C CA . ALA A 1 571 ? -8.333 -4.001 -10.422 1.00 93.81 571 ALA A CA 1
ATOM 4674 C C . ALA A 1 571 ? -8.372 -3.866 -8.891 1.00 93.81 571 ALA A C 1
ATOM 4676 O O . ALA A 1 571 ? -9.383 -4.163 -8.249 1.00 93.81 571 ALA A O 1
ATOM 4677 N N . LEU A 1 572 ? -7.274 -3.421 -8.273 1.00 93.06 572 LEU A N 1
ATOM 4678 C CA . LEU A 1 572 ? -7.194 -3.249 -6.828 1.00 93.06 572 LEU A CA 1
ATOM 4679 C C . LEU A 1 572 ? -7.838 -1.922 -6.402 1.00 93.06 572 LEU A C 1
ATOM 4681 O O . LEU A 1 572 ? -7.198 -0.863 -6.414 1.00 93.06 572 LEU A O 1
ATOM 4685 N N . TYR A 1 573 ? -9.093 -1.987 -5.968 1.00 94.19 573 TYR A N 1
ATOM 4686 C CA . TYR A 1 573 ? -9.831 -0.865 -5.382 1.00 94.19 573 TYR A CA 1
ATOM 4687 C C . TYR A 1 573 ? -10.012 -1.048 -3.867 1.00 94.19 573 TYR A C 1
ATOM 4689 O O . TYR A 1 573 ? -9.997 -2.160 -3.356 1.00 94.19 573 TYR A O 1
ATOM 4697 N N . GLY A 1 574 ? -10.175 0.051 -3.126 1.00 91.94 574 GLY A N 1
ATOM 4698 C CA . GLY A 1 574 ? -10.468 0.000 -1.687 1.00 91.94 574 GLY A CA 1
ATOM 4699 C C . GLY A 1 574 ? -11.934 -0.334 -1.376 1.00 91.94 574 GLY A C 1
ATOM 4700 O O . GLY A 1 574 ? -12.707 -0.700 -2.262 1.00 91.94 574 GLY A O 1
ATOM 4701 N N . GLY A 1 575 ? -12.330 -0.163 -0.112 1.00 92.44 575 GLY A N 1
ATOM 4702 C CA . GLY A 1 575 ? -13.735 -0.218 0.304 1.00 92.44 575 GLY A CA 1
ATOM 4703 C C . GLY A 1 575 ? -14.554 0.960 -0.234 1.00 92.44 575 GLY A C 1
ATOM 4704 O O . GLY A 1 575 ? -14.017 2.046 -0.483 1.00 92.44 575 GLY A O 1
ATOM 4705 N N . ARG A 1 576 ? -15.865 0.761 -0.414 1.00 93.50 576 ARG A N 1
ATOM 4706 C CA . ARG A 1 576 ? -16.782 1.836 -0.817 1.00 93.50 576 ARG A CA 1
ATOM 4707 C C . ARG A 1 576 ? -17.065 2.743 0.379 1.00 93.50 576 ARG A C 1
ATOM 4709 O O . ARG A 1 576 ? -17.569 2.298 1.402 1.00 93.50 576 ARG A O 1
ATOM 4716 N N . THR A 1 577 ? -16.766 4.028 0.225 1.00 92.56 577 THR A N 1
ATOM 4717 C CA . THR A 1 577 ? -17.143 5.071 1.187 1.00 92.56 577 THR A CA 1
ATOM 4718 C C . THR A 1 577 ? -17.940 6.135 0.452 1.00 92.56 577 THR A C 1
ATOM 4720 O O . THR A 1 577 ? -17.408 6.726 -0.496 1.00 92.56 577 THR A O 1
ATOM 4723 N N . GLN A 1 578 ? -19.177 6.387 0.864 1.00 91.06 578 GLN A N 1
ATOM 4724 C CA . GLN A 1 578 ? -20.071 7.306 0.166 1.00 91.06 578 GLN A CA 1
ATOM 4725 C C . GLN A 1 578 ? -21.113 7.902 1.115 1.00 91.06 578 GLN A C 1
ATOM 4727 O O . GLN A 1 578 ? -21.646 7.211 1.977 1.00 91.06 578 GLN A O 1
ATOM 4732 N N . ALA A 1 579 ? -21.390 9.191 0.926 1.00 91.69 579 ALA A N 1
ATOM 4733 C CA . ALA A 1 579 ? -22.549 9.861 1.497 1.00 91.69 579 ALA A CA 1
ATOM 4734 C C . ALA A 1 579 ? -23.728 9.752 0.524 1.00 91.69 579 ALA A C 1
ATOM 4736 O O . ALA A 1 579 ? -23.535 9.889 -0.685 1.00 91.69 579 ALA A O 1
ATOM 4737 N N . PHE A 1 580 ? -24.915 9.509 1.066 1.00 92.44 580 PHE A N 1
ATOM 4738 C CA . PHE A 1 580 ? -26.180 9.462 0.332 1.00 92.44 580 PHE A CA 1
ATOM 4739 C C . PHE A 1 580 ? -27.117 10.583 0.771 1.00 92.44 580 PHE A C 1
ATOM 4741 O O . PHE A 1 580 ? -27.898 11.074 -0.035 1.00 92.44 580 PHE A O 1
ATOM 4748 N N . ARG A 1 581 ? -27.024 11.021 2.032 1.00 92.44 581 ARG A N 1
ATOM 4749 C CA . ARG A 1 581 ? -27.780 12.154 2.572 1.00 92.44 581 ARG A CA 1
ATOM 4750 C C . ARG A 1 581 ? -26.891 13.009 3.467 1.00 92.44 581 ARG A C 1
ATOM 4752 O O . ARG A 1 581 ? -26.067 12.467 4.202 1.00 92.44 581 ARG A O 1
ATOM 4759 N N . SER A 1 582 ? -27.067 14.324 3.406 1.00 91.81 582 SER A N 1
ATOM 4760 C CA . SER A 1 582 ? -26.290 15.289 4.188 1.00 91.81 582 SER A CA 1
ATOM 4761 C C . SER A 1 582 ? -26.803 15.424 5.617 1.00 91.81 582 SER A C 1
ATOM 4763 O O . SER A 1 582 ? -26.023 15.352 6.557 1.00 91.81 582 SER A O 1
ATOM 4765 N N . ILE A 1 583 ? -28.106 15.620 5.807 1.00 93.56 583 ILE A N 1
ATOM 4766 C CA . ILE A 1 583 ? -28.738 15.786 7.117 1.00 93.56 583 ILE A CA 1
ATOM 4767 C C . ILE A 1 583 ? -29.950 14.866 7.154 1.00 93.56 583 ILE A C 1
ATOM 4769 O O . ILE A 1 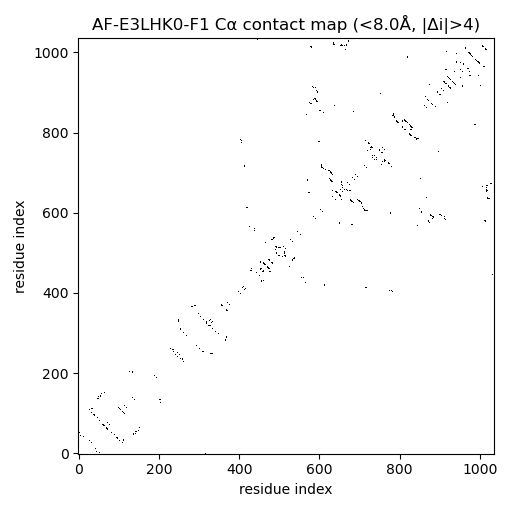583 ? -30.772 14.854 6.240 1.00 93.56 583 ILE A O 1
ATOM 4773 N N . THR A 1 584 ? -30.067 14.041 8.189 1.00 94.50 584 THR A N 1
ATOM 4774 C CA . THR A 1 584 ? -31.218 13.146 8.348 1.00 94.50 584 THR A CA 1
ATOM 4775 C C . THR A 1 584 ? -31.610 13.046 9.811 1.00 94.50 584 THR A C 1
ATOM 4777 O O . THR A 1 584 ? -30.771 12.760 10.662 1.00 94.50 584 THR A O 1
ATOM 4780 N N . GLN A 1 585 ? -32.893 13.272 10.092 1.00 94.38 585 GLN A N 1
ATOM 4781 C CA . GLN A 1 585 ? -33.489 13.181 11.423 1.00 94.38 585 GLN A CA 1
ATOM 4782 C C . GLN A 1 585 ? -34.468 12.008 11.487 1.00 94.38 585 GLN A C 1
ATOM 4784 O O . GLN A 1 585 ? -35.198 11.748 10.530 1.00 94.38 585 GLN A O 1
ATOM 4789 N N . ALA A 1 586 ? -34.481 11.318 12.626 1.00 92.12 586 ALA A N 1
ATOM 4790 C CA . ALA A 1 586 ? -35.524 10.359 12.960 1.00 92.12 586 ALA A CA 1
ATOM 4791 C C . ALA A 1 586 ? -36.861 11.096 13.123 1.00 92.12 586 ALA A C 1
ATOM 4793 O O . ALA A 1 586 ? -36.907 12.174 13.721 1.00 92.12 586 ALA A O 1
ATOM 4794 N N . THR A 1 587 ? -37.942 10.501 12.630 1.00 91.31 587 THR A N 1
ATOM 4795 C CA . THR A 1 587 ? -39.305 11.024 12.805 1.00 91.31 587 THR A CA 1
ATOM 47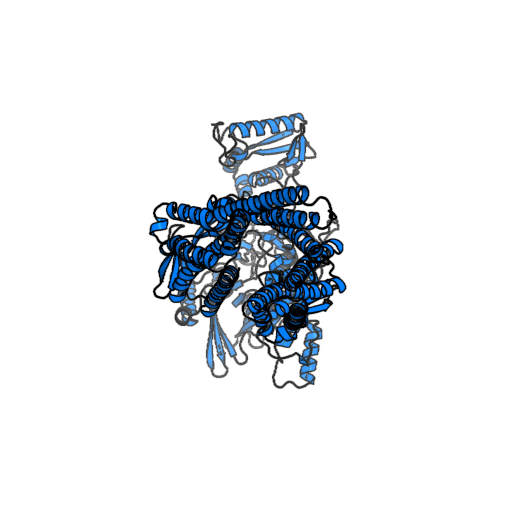96 C C . THR A 1 587 ? -40.102 10.113 13.740 1.00 91.31 587 THR A C 1
ATOM 4798 O O . THR A 1 587 ? -39.573 9.143 14.281 1.00 91.31 587 THR A O 1
ATOM 4801 N N . THR A 1 588 ? -41.381 10.412 13.967 1.00 86.62 588 THR A N 1
ATOM 4802 C CA . THR A 1 588 ? -42.275 9.516 14.719 1.00 86.62 588 THR A CA 1
ATOM 4803 C C . THR A 1 588 ? -42.510 8.187 14.001 1.00 86.62 588 THR A C 1
ATOM 4805 O O . THR A 1 588 ? -42.783 7.187 14.658 1.00 86.62 588 THR A O 1
ATOM 4808 N N . THR A 1 589 ? -42.374 8.162 12.673 1.00 86.62 589 THR A N 1
ATOM 4809 C CA . THR A 1 589 ? -42.608 6.985 11.827 1.00 86.62 589 THR A CA 1
ATOM 4810 C C . THR A 1 589 ? -41.323 6.365 11.280 1.00 86.62 589 THR A C 1
ATOM 4812 O O . THR A 1 589 ? -41.376 5.247 10.774 1.00 86.62 589 THR A O 1
ATOM 4815 N N . SER A 1 590 ? -40.170 7.034 11.410 1.00 90.19 590 SER A N 1
ATOM 4816 C CA . SER A 1 590 ? -38.880 6.563 10.891 1.00 90.19 590 SER A CA 1
ATOM 4817 C C . SER A 1 590 ? -37.760 6.556 11.935 1.00 90.19 590 SER A C 1
ATOM 4819 O O . SER A 1 590 ? -37.531 7.529 12.655 1.00 90.19 590 SER A O 1
ATOM 4821 N N . LEU A 1 591 ? -37.016 5.454 11.971 1.00 93.12 591 LEU A N 1
ATOM 4822 C CA . LEU A 1 591 ? -35.840 5.223 12.804 1.00 93.12 591 LEU A CA 1
ATOM 4823 C C . LEU A 1 591 ? -34.565 5.329 11.963 1.00 93.12 591 LEU A C 1
ATOM 4825 O O . LEU A 1 591 ? -34.589 5.128 10.749 1.00 93.12 591 LEU A O 1
ATOM 4829 N N . LEU A 1 592 ? -33.443 5.635 12.617 1.00 95.50 592 LEU A N 1
ATOM 4830 C CA . LEU A 1 592 ? -32.116 5.615 12.004 1.00 95.50 592 LEU A CA 1
ATOM 4831 C C . LEU A 1 592 ? -31.323 4.447 12.587 1.00 95.50 592 LEU A C 1
ATOM 4833 O O . LEU A 1 592 ? -31.207 4.322 13.805 1.00 95.50 592 LEU A O 1
ATOM 4837 N N . ASN A 1 593 ? -30.760 3.624 11.712 1.00 94.75 593 ASN A N 1
ATOM 4838 C CA . ASN A 1 593 ? -29.958 2.461 12.066 1.00 94.75 593 ASN A CA 1
ATOM 4839 C C . ASN A 1 593 ? -28.492 2.710 11.698 1.00 94.75 593 ASN A C 1
ATOM 4841 O O . ASN A 1 593 ? -28.208 3.325 10.665 1.00 94.75 593 ASN A O 1
ATOM 4845 N N . TYR A 1 594 ? -27.565 2.191 12.504 1.00 95.38 594 TYR A N 1
ATOM 4846 C CA . TYR A 1 594 ? -26.137 2.191 12.196 1.00 95.38 594 TYR A CA 1
ATOM 4847 C C . TYR A 1 594 ? -25.554 0.805 12.460 1.00 95.38 594 TYR A C 1
ATOM 4849 O O . TYR A 1 594 ? -25.410 0.394 13.606 1.00 95.38 594 TYR A O 1
ATOM 4857 N N . LEU A 1 595 ? -25.246 0.086 11.382 1.00 94.81 595 LEU A N 1
ATOM 4858 C CA . LEU A 1 595 ? -24.776 -1.292 11.443 1.00 94.81 595 LEU A CA 1
ATOM 4859 C C . LEU A 1 595 ? -23.375 -1.427 10.845 1.00 94.81 595 LEU A C 1
ATOM 4861 O O . LEU A 1 595 ? -23.071 -0.785 9.837 1.00 94.81 595 LEU A O 1
ATOM 4865 N N . ASP A 1 596 ? -22.562 -2.308 11.421 1.00 94.00 596 ASP A N 1
ATOM 4866 C CA . ASP A 1 596 ? -21.206 -2.634 10.964 1.00 94.00 596 ASP A CA 1
ATOM 4867 C C . ASP A 1 596 ? -21.016 -4.148 10.833 1.00 94.00 596 ASP A C 1
ATOM 4869 O O . ASP A 1 596 ? -21.496 -4.922 11.665 1.00 94.00 596 ASP A O 1
ATOM 4873 N N . PHE A 1 597 ? -20.337 -4.595 9.776 1.00 91.50 597 PHE A N 1
ATOM 4874 C CA . PHE A 1 597 ? -20.004 -6.005 9.611 1.00 91.50 597 PHE A CA 1
ATOM 4875 C C . PHE A 1 597 ? -18.899 -6.417 10.580 1.00 91.50 597 PHE A C 1
ATOM 4877 O O . PHE A 1 597 ? -17.753 -5.974 10.481 1.00 91.50 597 PHE A O 1
ATOM 4884 N N . THR A 1 598 ? -19.177 -7.409 11.422 1.00 85.94 598 THR A N 1
ATOM 4885 C CA . THR A 1 598 ? -18.180 -7.941 12.349 1.00 85.94 598 THR A CA 1
ATOM 4886 C C . THR A 1 598 ? -17.034 -8.622 11.593 1.00 85.94 598 THR A C 1
ATOM 4888 O O . THR A 1 598 ? -17.089 -9.797 11.237 1.00 85.94 598 THR A O 1
ATOM 4891 N N . SER A 1 599 ? -15.931 -7.886 11.407 1.00 84.94 599 SER A N 1
ATOM 4892 C CA . SER A 1 599 ? -14.695 -8.355 10.752 1.00 84.94 599 SER A CA 1
ATOM 4893 C C . SER A 1 599 ? -14.917 -8.875 9.319 1.00 84.94 599 SER A C 1
ATOM 4895 O O . SER A 1 599 ? -14.582 -10.019 9.004 1.00 84.94 599 SER A O 1
ATOM 4897 N N . LEU A 1 600 ? -15.432 -8.006 8.442 1.00 90.12 600 LEU A N 1
ATOM 4898 C CA . LEU A 1 600 ? -15.771 -8.327 7.048 1.00 90.12 600 LEU A CA 1
ATOM 4899 C C . LEU A 1 600 ? -14.636 -9.009 6.263 1.00 90.12 600 LEU A C 1
ATOM 4901 O O . LEU A 1 600 ? -14.847 -10.059 5.663 1.00 90.12 600 LEU A O 1
ATOM 4905 N N . TYR A 1 601 ? -13.421 -8.447 6.263 1.00 90.38 601 TYR A N 1
ATOM 4906 C CA . TYR A 1 601 ? -12.305 -9.043 5.514 1.00 90.38 601 TYR A CA 1
ATOM 4907 C C . TYR A 1 601 ? -11.885 -10.420 6.055 1.00 90.38 601 TYR A C 1
ATOM 4909 O O . TYR A 1 601 ? -11.761 -11.343 5.250 1.00 90.38 601 TYR A O 1
ATOM 4917 N N . PRO A 1 602 ? -11.697 -10.611 7.379 1.00 88.38 602 PRO A N 1
ATOM 4918 C CA . PRO A 1 602 ? -11.482 -11.942 7.938 1.00 88.38 602 PRO A CA 1
ATOM 4919 C C . PRO A 1 602 ? -12.564 -12.960 7.571 1.00 88.38 602 PRO A C 1
ATOM 4921 O O . PRO A 1 602 ? -12.211 -14.073 7.201 1.00 88.38 602 PRO A O 1
ATOM 4924 N N . TYR A 1 603 ? -13.847 -12.583 7.605 1.00 88.06 603 TYR A N 1
ATOM 4925 C CA . TYR A 1 603 ? -14.948 -13.456 7.180 1.00 88.06 603 TYR A CA 1
ATOM 4926 C C . TYR A 1 603 ? -14.786 -13.932 5.731 1.00 88.06 603 TYR A C 1
ATOM 4928 O O . TYR A 1 603 ? -14.840 -15.128 5.445 1.00 88.06 603 TYR A O 1
ATOM 4936 N N . LEU A 1 604 ? -14.530 -12.999 4.810 1.00 89.75 604 LEU A N 1
ATOM 4937 C CA . LEU A 1 604 ? -14.345 -13.319 3.393 1.00 89.75 604 LEU A CA 1
ATOM 4938 C C . LEU A 1 604 ? -13.153 -14.253 3.186 1.00 89.75 604 LEU A C 1
ATOM 4940 O O . LEU A 1 604 ? -13.258 -15.251 2.479 1.00 89.75 604 LEU A O 1
ATOM 4944 N N . ASN A 1 605 ? -12.038 -13.959 3.853 1.00 88.06 605 ASN A N 1
ATOM 4945 C CA . ASN A 1 605 ? -10.830 -14.772 3.800 1.00 88.06 605 ASN A CA 1
ATOM 4946 C C . ASN A 1 605 ? -11.035 -16.174 4.407 1.00 88.06 605 ASN A C 1
ATOM 4948 O O . ASN A 1 605 ? -10.473 -17.135 3.899 1.00 88.06 605 ASN A O 1
ATOM 4952 N N . ALA A 1 606 ? -11.858 -16.313 5.449 1.00 84.38 606 ALA A N 1
ATOM 4953 C CA . ALA A 1 606 ? -12.120 -17.590 6.117 1.00 84.38 606 ALA A CA 1
ATOM 4954 C C . ALA A 1 606 ? -13.065 -18.532 5.349 1.00 84.38 606 ALA A C 1
ATOM 4956 O O . ALA A 1 606 ? -13.216 -19.686 5.744 1.00 84.38 606 ALA A O 1
ATOM 4957 N N . GLY A 1 607 ? -13.697 -18.069 4.267 1.00 83.88 607 GLY A N 1
ATOM 4958 C CA . GLY A 1 607 ? -14.651 -18.873 3.496 1.00 83.88 607 GLY A CA 1
ATOM 4959 C C . GLY A 1 607 ? -15.801 -18.085 2.878 1.00 83.88 607 GLY A C 1
ATOM 4960 O O . GLY A 1 607 ? -16.502 -18.620 2.026 1.00 83.88 607 GLY A O 1
ATOM 4961 N N . GLY A 1 608 ? -15.979 -16.811 3.246 1.00 85.19 608 GLY A N 1
ATOM 4962 C CA . GLY A 1 608 ? -17.034 -15.961 2.686 1.00 85.19 608 GLY A CA 1
ATOM 4963 C C . GLY A 1 608 ? -16.845 -15.585 1.208 1.00 85.19 608 GLY A C 1
ATOM 4964 O O . GLY A 1 608 ? -17.758 -15.027 0.605 1.00 85.19 608 GLY A O 1
ATOM 4965 N N . THR A 1 609 ? -15.681 -15.865 0.612 1.00 88.94 609 THR A N 1
ATOM 4966 C CA . THR A 1 609 ? -15.454 -15.801 -0.839 1.00 88.94 609 THR A CA 1
ATOM 4967 C C . THR A 1 609 ? -14.472 -16.882 -1.294 1.00 88.94 609 THR A C 1
ATOM 4969 O O . THR A 1 609 ? -13.773 -17.494 -0.482 1.00 88.94 609 THR A O 1
ATOM 4972 N N . ALA A 1 610 ? -14.417 -17.111 -2.606 1.00 88.69 610 ALA A N 1
ATOM 4973 C CA . ALA A 1 610 ? -13.449 -18.000 -3.232 1.00 88.69 610 ALA A CA 1
ATOM 4974 C C . ALA A 1 610 ? -12.294 -17.200 -3.851 1.00 88.69 610 ALA A C 1
ATOM 4976 O O . ALA A 1 610 ? -12.501 -16.111 -4.392 1.00 88.69 610 ALA A O 1
ATOM 4977 N N . TYR A 1 611 ? -11.094 -17.775 -3.815 1.00 88.50 611 TYR A N 1
ATOM 4978 C CA . TYR A 1 611 ? -9.865 -17.195 -4.355 1.00 88.50 611 TYR A CA 1
ATOM 4979 C C . TYR A 1 611 ? -9.296 -18.033 -5.502 1.00 88.50 611 TYR A C 1
ATOM 4981 O O . TYR A 1 611 ? -9.464 -19.256 -5.485 1.00 88.50 611 TYR A O 1
ATOM 4989 N N . PRO A 1 612 ? -8.612 -17.409 -6.479 1.00 83.94 612 PRO A N 1
ATOM 4990 C CA . PRO A 1 612 ? -7.978 -18.134 -7.575 1.00 83.94 612 PRO A CA 1
ATOM 4991 C C . PRO A 1 612 ? -6.842 -19.030 -7.058 1.00 83.94 612 PRO A C 1
ATOM 4993 O O . PRO A 1 612 ? -6.023 -18.590 -6.249 1.00 83.94 612 PRO A O 1
ATOM 4996 N N . PHE A 1 613 ? -6.780 -20.271 -7.545 1.00 71.31 613 PHE A N 1
ATOM 4997 C CA . PHE A 1 613 ? -5.837 -21.306 -7.107 1.00 71.31 613 PHE A CA 1
ATOM 4998 C C . PHE A 1 613 ? -5.069 -21.869 -8.309 1.00 71.31 613 PHE A C 1
ATOM 5000 O O . PHE A 1 613 ? -5.683 -22.522 -9.144 1.00 71.31 613 PHE A O 1
ATOM 5007 N N . VAL A 1 614 ? -3.744 -21.654 -8.375 1.00 62.94 614 VAL A N 1
ATOM 5008 C CA . VAL A 1 614 ? -2.858 -21.981 -9.525 1.00 62.94 614 VAL A CA 1
ATOM 5009 C C . VAL A 1 614 ? -3.316 -21.347 -10.852 1.00 62.94 614 VAL A C 1
ATOM 5011 O O . VAL A 1 614 ? -4.447 -21.505 -11.294 1.00 62.94 614 VAL A O 1
ATOM 5014 N N . LEU A 1 615 ? -2.422 -20.655 -11.559 1.00 52.31 615 LEU A N 1
ATOM 5015 C CA . LEU A 1 615 ? -2.720 -20.196 -12.920 1.00 52.31 615 LEU A CA 1
ATOM 5016 C C . LEU A 1 615 ? -2.437 -21.350 -13.895 1.00 52.31 615 LEU A C 1
ATOM 5018 O O . LEU A 1 615 ? -1.276 -21.637 -14.178 1.00 52.31 615 LEU A O 1
ATOM 5022 N N . ASN A 1 616 ? -3.481 -22.042 -14.358 1.00 42.78 616 ASN A N 1
ATOM 5023 C CA . ASN A 1 616 ? -3.374 -23.009 -15.449 1.00 42.78 616 ASN A CA 1
ATOM 5024 C C . ASN A 1 616 ? -3.700 -22.306 -16.768 1.00 42.78 616 ASN A C 1
ATOM 5026 O O . ASN A 1 616 ? -4.763 -21.716 -16.925 1.00 42.78 616 ASN A O 1
ATOM 5030 N N . PHE A 1 617 ? -2.783 -22.380 -17.731 1.00 40.09 617 PHE A N 1
ATOM 5031 C CA . PHE A 1 617 ? -3.071 -22.022 -19.117 1.00 40.09 617 PHE A CA 1
ATOM 5032 C C . PHE A 1 617 ? -3.620 -23.266 -19.827 1.00 40.09 617 PHE A C 1
ATOM 5034 O O . PHE A 1 617 ? -2.887 -23.937 -20.552 1.00 40.09 617 PHE A O 1
ATOM 5041 N N . GLN A 1 618 ? -4.883 -23.627 -19.589 1.00 32.97 618 GLN A N 1
ATOM 5042 C CA . GLN A 1 618 ? -5.572 -24.628 -20.409 1.00 32.97 618 GLN A CA 1
ATOM 5043 C C . GLN A 1 618 ? -6.808 -24.027 -21.084 1.00 32.97 618 GLN A C 1
ATOM 5045 O O . GLN A 1 618 ? -7.561 -23.255 -20.503 1.00 32.97 618 GLN A O 1
ATOM 5050 N N . ASN A 1 619 ? -6.986 -24.370 -22.361 1.00 39.31 619 ASN A N 1
ATOM 5051 C CA . ASN A 1 619 ? -8.119 -23.953 -23.179 1.00 39.31 619 ASN A CA 1
ATOM 5052 C C . ASN A 1 619 ? -9.336 -24.826 -22.865 1.00 39.31 619 ASN A C 1
ATOM 5054 O O . ASN A 1 619 ? -9.438 -25.913 -23.428 1.00 39.31 619 ASN A O 1
ATOM 5058 N N . LEU A 1 620 ? -10.291 -24.341 -22.069 1.00 32.59 620 LEU A N 1
ATOM 5059 C CA . LEU A 1 620 ? -11.657 -24.873 -22.072 1.00 32.59 620 LEU A CA 1
ATOM 5060 C C . LEU A 1 620 ? -12.711 -23.757 -21.972 1.00 32.59 620 LEU A C 1
ATOM 5062 O O . LEU A 1 620 ? -12.497 -22.686 -21.416 1.00 32.59 620 LEU A O 1
ATOM 5066 N N . LYS A 1 621 ? -13.835 -24.021 -22.642 1.00 39.91 621 LYS A N 1
ATOM 5067 C CA . LYS A 1 621 ? -14.881 -23.087 -23.072 1.00 39.91 621 LYS A CA 1
ATOM 5068 C C . LYS A 1 621 ? -15.833 -22.647 -21.940 1.00 39.91 621 LYS A C 1
ATOM 5070 O O . LYS A 1 621 ? -16.261 -23.460 -21.131 1.00 39.91 621 LYS A O 1
ATOM 5075 N N . ASN A 1 622 ? -16.287 -21.394 -22.061 1.00 42.72 622 ASN A N 1
ATOM 5076 C CA . ASN A 1 622 ? -17.619 -20.860 -21.714 1.00 42.72 622 ASN A CA 1
ATOM 5077 C C . ASN A 1 622 ? -17.968 -20.369 -20.293 1.00 42.72 622 ASN A C 1
ATOM 5079 O O . ASN A 1 622 ? -19.125 -20.011 -20.086 1.00 42.72 622 ASN A O 1
ATOM 5083 N N . LEU A 1 623 ? -17.025 -20.180 -19.360 1.00 58.16 623 LEU A N 1
ATOM 5084 C CA . LEU A 1 623 ? -17.281 -19.267 -18.228 1.00 58.16 623 LEU A CA 1
ATOM 5085 C C . LEU A 1 623 ? -15.989 -18.662 -17.655 1.00 58.16 623 LEU A C 1
ATOM 5087 O O . LEU A 1 623 ? -15.412 -19.162 -16.691 1.00 58.16 623 LEU A O 1
ATOM 5091 N N . TYR A 1 624 ? -15.518 -17.563 -18.245 1.00 77.00 624 TYR A N 1
ATOM 5092 C CA . TYR A 1 624 ? -14.321 -16.889 -17.747 1.00 77.00 624 TYR A CA 1
ATOM 5093 C C . TYR A 1 624 ? -14.580 -16.225 -16.384 1.00 77.00 624 TYR A C 1
ATOM 5095 O O . TYR A 1 624 ? -15.400 -15.316 -16.264 1.00 77.00 624 TYR A O 1
ATOM 5103 N N . ARG A 1 625 ? -13.842 -16.659 -15.358 1.00 87.25 625 ARG A N 1
ATOM 5104 C CA . ARG A 1 625 ? -13.792 -16.062 -14.011 1.00 87.25 625 ARG A CA 1
ATOM 5105 C C . ARG A 1 625 ? -12.371 -15.611 -13.656 1.00 87.25 625 ARG A C 1
ATOM 5107 O O . ARG A 1 625 ? -11.440 -16.404 -13.809 1.00 87.25 625 ARG A O 1
ATOM 5114 N N . GLY A 1 626 ? -12.200 -14.376 -13.178 1.00 90.12 626 GLY A N 1
ATOM 5115 C CA . GLY A 1 626 ? -10.895 -13.787 -12.849 1.00 90.12 626 GLY A CA 1
ATOM 5116 C C . GLY A 1 626 ? -10.856 -12.259 -12.935 1.00 90.12 626 GLY A C 1
ATOM 5117 O O . GLY A 1 626 ? -11.703 -11.590 -12.343 1.00 90.12 626 GLY A O 1
ATOM 5118 N N . LEU A 1 627 ? -9.864 -11.707 -13.643 1.00 92.62 627 LEU A N 1
ATOM 5119 C CA . LEU A 1 627 ? -9.718 -10.264 -13.880 1.00 92.62 627 LEU A CA 1
ATOM 5120 C C . LEU A 1 627 ? -10.061 -9.944 -15.333 1.00 92.62 627 LEU A C 1
ATOM 5122 O O . LEU A 1 627 ? -9.589 -10.619 -16.244 1.00 92.62 627 LEU A O 1
ATOM 5126 N N . VAL A 1 628 ? -10.850 -8.898 -15.553 1.00 92.25 628 VAL A N 1
ATOM 5127 C CA . VAL A 1 628 ? -11.310 -8.496 -16.886 1.00 92.25 628 VAL A CA 1
ATOM 5128 C C . VAL A 1 628 ? -10.994 -7.033 -17.116 1.00 92.25 628 VAL A C 1
ATOM 5130 O O . VAL A 1 628 ? -11.410 -6.187 -16.329 1.00 92.25 628 VAL A O 1
ATOM 5133 N N . TYR A 1 629 ? -10.311 -6.742 -18.218 1.00 92.94 629 TYR A N 1
ATOM 5134 C CA . TYR A 1 629 ? -10.146 -5.401 -18.757 1.00 92.94 629 TYR A CA 1
ATOM 5135 C C . TYR A 1 629 ? -11.158 -5.188 -19.888 1.00 92.94 629 TYR A C 1
ATOM 5137 O O . TYR A 1 629 ? -11.124 -5.903 -20.891 1.00 92.94 629 TYR A O 1
ATOM 5145 N N . CYS A 1 630 ? -12.088 -4.246 -19.723 1.00 92.69 630 CYS A N 1
ATOM 5146 C CA . CYS A 1 630 ? -13.164 -4.023 -20.693 1.00 92.69 630 CYS A CA 1
ATOM 5147 C C . CYS A 1 630 ? -13.693 -2.582 -20.682 1.00 92.69 630 CYS A C 1
ATOM 5149 O O . CYS A 1 630 ? -13.407 -1.800 -19.769 1.00 92.69 630 CYS A O 1
ATOM 5151 N N . ASP A 1 631 ? -14.478 -2.259 -21.710 1.00 94.69 631 ASP A N 1
ATOM 5152 C CA . ASP A 1 631 ? -15.337 -1.081 -21.766 1.00 94.69 631 ASP A CA 1
ATOM 5153 C C . ASP A 1 631 ? -16.764 -1.475 -21.376 1.00 94.69 631 ASP A C 1
ATOM 5155 O O . ASP A 1 631 ? -17.333 -2.420 -21.926 1.00 94.69 631 ASP A O 1
ATOM 5159 N N . VAL A 1 632 ? -17.360 -0.740 -20.439 1.00 95.44 632 VAL A N 1
ATOM 5160 C CA . VAL A 1 632 ? -18.695 -1.019 -19.900 1.00 95.44 632 VAL A CA 1
ATOM 5161 C C . VAL A 1 632 ? -19.537 0.246 -19.927 1.00 95.44 632 VAL A C 1
ATOM 5163 O O . VAL A 1 632 ? -19.099 1.307 -19.485 1.00 95.44 632 VAL A O 1
ATOM 5166 N N . LEU A 1 633 ? -20.766 0.132 -20.413 1.00 96.44 633 LEU A N 1
ATOM 5167 C CA . LEU A 1 633 ? -21.785 1.168 -20.371 1.00 96.44 633 LEU A CA 1
ATOM 5168 C C . LEU A 1 633 ? -22.680 0.969 -19.138 1.00 96.44 633 LEU A C 1
ATOM 5170 O O . LEU A 1 633 ? -23.397 -0.033 -19.069 1.00 96.44 633 LEU A O 1
ATOM 5174 N N . PRO A 1 634 ? -22.658 1.901 -18.169 1.00 95.94 634 PRO A N 1
ATOM 5175 C CA . PRO A 1 634 ? -23.583 1.881 -17.042 1.00 95.94 634 PRO A CA 1
ATOM 5176 C C . PRO A 1 634 ? -25.033 2.105 -17.472 1.00 95.94 634 PRO A C 1
ATOM 5178 O O . PRO A 1 634 ? -25.291 2.903 -18.379 1.00 95.94 634 PRO A O 1
ATOM 5181 N N . GLU A 1 635 ? -25.968 1.472 -16.760 1.00 93.81 635 GLU A N 1
ATOM 5182 C CA . GLU A 1 635 ? -27.407 1.719 -16.907 1.00 93.81 635 GLU A CA 1
ATOM 5183 C C . GLU A 1 635 ? -27.723 3.209 -16.625 1.00 93.81 635 GLU A C 1
ATOM 5185 O O . GLU A 1 635 ? -27.411 3.703 -15.534 1.00 93.81 635 GLU A O 1
ATOM 5190 N N . PRO A 1 636 ? -28.275 3.965 -17.601 1.00 91.94 636 PRO A N 1
ATOM 5191 C CA . PRO A 1 636 ? -28.557 5.393 -17.479 1.00 91.94 636 PRO A CA 1
ATOM 5192 C C . PRO A 1 636 ? -29.242 5.871 -16.206 1.00 91.94 636 PRO A C 1
ATOM 5194 O O . PRO A 1 636 ? -28.850 6.910 -15.670 1.00 91.94 636 PRO A O 1
ATOM 5197 N N . ASN A 1 637 ? -30.257 5.142 -15.754 1.00 91.00 637 ASN A N 1
ATOM 5198 C CA . ASN A 1 637 ? -31.144 5.562 -14.674 1.00 91.00 637 ASN A CA 1
ATOM 5199 C C . ASN A 1 637 ? -30.831 4.885 -13.330 1.00 91.00 637 ASN A C 1
ATOM 5201 O O . ASN A 1 637 ? -31.564 5.111 -12.368 1.00 91.00 637 ASN A O 1
ATOM 5205 N N . ALA A 1 638 ? -29.754 4.094 -13.242 1.00 91.62 638 ALA A N 1
ATOM 5206 C CA . ALA A 1 638 ? -29.397 3.375 -12.023 1.00 91.62 638 ALA A CA 1
ATOM 5207 C C . ALA A 1 638 ? -29.290 4.312 -10.808 1.00 91.62 638 ALA A C 1
ATOM 5209 O O . ALA A 1 638 ? -28.712 5.395 -10.885 1.00 91.62 638 ALA A O 1
ATOM 5210 N N . GLU A 1 639 ? -29.813 3.875 -9.661 1.00 89.25 639 GLU A N 1
ATOM 5211 C CA . GLU A 1 639 ? -29.841 4.677 -8.428 1.00 89.25 639 GLU A CA 1
ATOM 5212 C C . GLU A 1 639 ? -28.443 4.896 -7.830 1.00 89.25 639 GLU A C 1
ATOM 5214 O O . GLU A 1 639 ? -28.199 5.869 -7.119 1.00 89.25 639 GLU A O 1
ATOM 5219 N N . ILE A 1 640 ? -27.504 3.991 -8.129 1.00 92.38 640 ILE A N 1
ATOM 5220 C CA . ILE A 1 640 ? -26.099 4.054 -7.723 1.00 92.38 640 ILE A CA 1
ATOM 5221 C C . ILE A 1 640 ? -25.174 3.532 -8.819 1.00 92.38 640 ILE A C 1
ATOM 5223 O O . ILE A 1 640 ? -25.536 2.671 -9.615 1.00 92.38 640 ILE A O 1
ATOM 5227 N N . GLY A 1 641 ? -23.918 3.982 -8.793 1.00 93.38 641 GLY A N 1
ATOM 5228 C CA . GLY A 1 641 ? -22.847 3.295 -9.507 1.00 93.38 641 GLY A CA 1
ATOM 5229 C C . GLY A 1 641 ? -22.480 1.971 -8.822 1.00 93.38 641 GLY A C 1
ATOM 5230 O O . GLY A 1 641 ? -22.258 1.936 -7.606 1.00 93.38 641 GLY A O 1
ATOM 5231 N N . PHE A 1 642 ? -22.377 0.896 -9.604 1.00 94.75 642 PHE A N 1
ATOM 5232 C CA . PHE A 1 642 ? -21.972 -0.431 -9.117 1.00 94.75 642 PHE A CA 1
ATOM 5233 C C . PHE A 1 642 ? -20.480 -0.708 -9.309 1.00 94.75 642 PHE A C 1
ATOM 5235 O O . PHE A 1 642 ? -19.855 -1.316 -8.443 1.00 94.75 642 PHE A O 1
ATOM 5242 N N . LEU A 1 643 ? -19.885 -0.218 -10.402 1.00 96.00 643 LEU A N 1
ATOM 5243 C CA . LEU A 1 643 ? -18.472 -0.446 -10.700 1.00 96.00 643 LEU A CA 1
ATOM 5244 C C . LEU A 1 643 ? -17.564 0.644 -10.108 1.00 96.00 643 LEU A C 1
ATOM 5246 O O . LEU A 1 643 ? -17.821 1.837 -10.308 1.00 96.00 643 LEU A O 1
ATOM 5250 N N . PRO A 1 644 ? -16.470 0.263 -9.425 1.00 95.62 644 PRO A N 1
ATOM 5251 C CA . PRO A 1 644 ? -15.484 1.211 -8.929 1.00 95.62 644 PRO A CA 1
ATOM 5252 C C . PRO A 1 644 ? -14.637 1.785 -10.071 1.00 95.62 644 PRO A C 1
ATOM 5254 O O . PRO A 1 644 ? -14.266 1.085 -11.015 1.00 95.62 644 PRO A O 1
ATOM 5257 N N . GLN A 1 645 ? -14.276 3.062 -9.954 1.00 92.81 645 GLN A N 1
ATOM 5258 C CA . GLN A 1 645 ? -13.376 3.773 -10.862 1.00 92.81 645 GLN A CA 1
ATOM 5259 C C . GLN A 1 645 ? -12.381 4.635 -10.081 1.00 92.81 645 GLN A C 1
ATOM 5261 O O . GLN A 1 645 ? -12.728 5.247 -9.069 1.00 92.81 645 GLN A O 1
ATOM 5266 N N . LYS A 1 646 ? -11.132 4.705 -10.557 1.00 90.44 646 LYS A N 1
ATOM 5267 C CA . LYS A 1 646 ? -10.115 5.635 -10.042 1.00 90.44 646 LYS A CA 1
ATOM 5268 C C . LYS A 1 646 ? 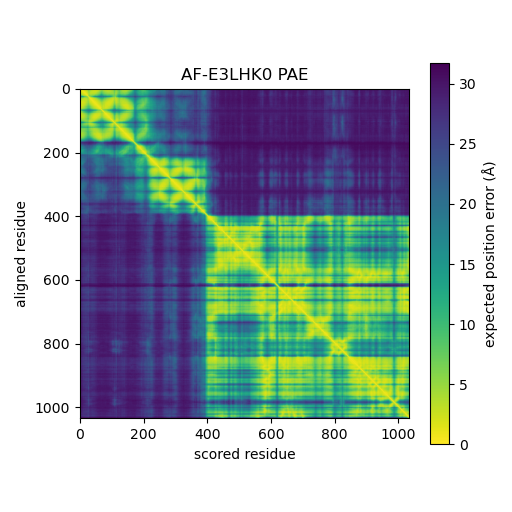-10.086 6.872 -10.935 1.00 90.44 646 LYS A C 1
ATOM 5270 O O . LYS A 1 646 ? -9.358 6.903 -11.919 1.00 90.44 646 LYS A O 1
ATOM 5275 N N . ILE A 1 647 ? -10.860 7.892 -10.579 1.00 87.81 647 ILE A N 1
ATOM 5276 C CA . ILE A 1 647 ? -10.921 9.161 -11.31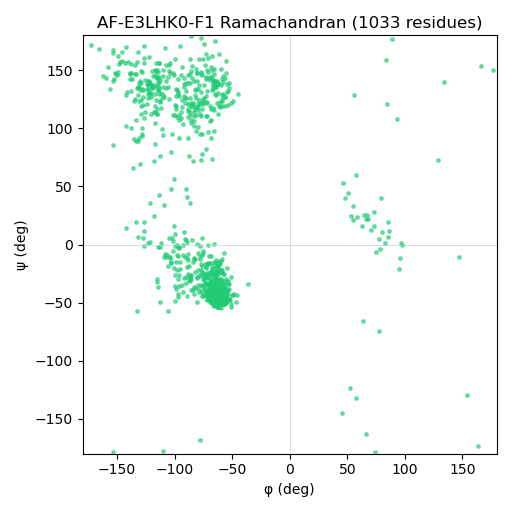6 1.00 87.81 647 ILE A CA 1
ATOM 5277 C C . ILE A 1 647 ? -10.258 10.238 -10.463 1.00 87.81 647 ILE A C 1
ATOM 5279 O O . ILE A 1 647 ? -10.568 10.383 -9.279 1.00 87.81 647 ILE A O 1
ATOM 5283 N N . SER A 1 648 ? -9.293 10.963 -11.035 1.00 82.19 648 SER A N 1
ATOM 5284 C CA . SER A 1 648 ? -8.538 12.016 -10.335 1.00 82.19 648 SER A CA 1
ATOM 5285 C C . SER A 1 648 ? -7.957 11.551 -8.987 1.00 82.19 648 SER A C 1
ATOM 5287 O O . SER A 1 648 ? -8.060 12.246 -7.977 1.00 82.19 648 SER A O 1
ATOM 5289 N N . GLN A 1 649 ? -7.373 10.342 -8.967 1.00 83.31 649 GLN A N 1
ATOM 5290 C CA . GLN A 1 649 ? -6.798 9.678 -7.780 1.00 83.31 649 GLN A CA 1
ATOM 5291 C C . GLN A 1 649 ? -7.802 9.354 -6.655 1.00 83.31 649 GLN A C 1
ATOM 5293 O O . GLN A 1 649 ? -7.404 9.050 -5.528 1.00 83.31 649 GLN A O 1
ATOM 5298 N N . LYS A 1 650 ? -9.109 9.382 -6.936 1.00 86.06 650 LYS A N 1
ATOM 5299 C CA . LYS A 1 650 ? -10.165 9.037 -5.979 1.00 86.06 650 LYS A CA 1
ATOM 5300 C C . LYS A 1 650 ? -10.960 7.829 -6.444 1.00 86.06 650 LYS A C 1
ATOM 5302 O O . LYS A 1 650 ? -11.217 7.664 -7.630 1.00 86.06 650 LYS A O 1
ATOM 5307 N N . LEU A 1 651 ? -11.390 7.021 -5.478 1.00 91.00 651 LEU A N 1
ATOM 5308 C CA . LEU A 1 651 ? -12.333 5.935 -5.714 1.00 91.00 651 LEU A CA 1
ATOM 5309 C C . LEU A 1 651 ? -13.757 6.495 -5.826 1.00 91.00 651 LEU A C 1
ATOM 5311 O O . LEU A 1 651 ? -14.312 6.968 -4.826 1.00 91.00 651 LEU A O 1
ATOM 5315 N N . MET A 1 652 ? -14.327 6.411 -7.022 1.00 91.31 652 MET A N 1
ATOM 5316 C CA . MET A 1 652 ? -15.672 6.867 -7.369 1.00 91.31 652 MET A CA 1
ATOM 5317 C C . MET A 1 652 ? -16.511 5.717 -7.938 1.00 91.31 652 MET A C 1
ATOM 5319 O O . MET A 1 652 ? -15.966 4.711 -8.386 1.00 91.31 652 MET A O 1
ATOM 5323 N N . PHE A 1 653 ? -17.831 5.895 -7.927 1.00 93.69 653 PHE A N 1
ATOM 5324 C CA . PHE A 1 653 ? -18.817 4.976 -8.498 1.00 93.69 653 PHE A CA 1
ATOM 5325 C C . PHE A 1 653 ? -19.753 5.816 -9.368 1.00 93.69 653 PHE A C 1
ATOM 5327 O O . PHE A 1 653 ? -20.686 6.432 -8.858 1.00 93.69 653 PHE A O 1
ATOM 5334 N N . VAL A 1 654 ? -19.430 5.936 -10.656 1.00 93.75 654 VAL A N 1
ATOM 5335 C CA . VAL A 1 654 ? -20.092 6.869 -11.585 1.00 93.75 654 VAL A CA 1
ATOM 5336 C C . VAL A 1 654 ? -20.877 6.116 -12.657 1.00 93.75 654 VAL A C 1
ATOM 5338 O O . VAL A 1 654 ? -20.561 4.970 -12.970 1.00 93.75 654 VAL A O 1
ATOM 5341 N N . LEU A 1 655 ? -21.878 6.778 -13.237 1.00 94.75 655 LEU A N 1
ATOM 5342 C CA . LEU A 1 655 ? -22.673 6.284 -14.369 1.00 94.75 655 LEU A CA 1
ATOM 5343 C C . LEU A 1 655 ? -22.269 6.934 -15.702 1.00 94.75 655 LEU A C 1
ATOM 5345 O O . LEU A 1 655 ? -22.616 6.439 -16.769 1.00 94.75 655 LEU A O 1
ATOM 5349 N N . CYS A 1 656 ? -21.524 8.040 -15.647 1.00 93.88 656 CYS A N 1
ATOM 5350 C CA . CYS A 1 656 ? -20.969 8.719 -16.812 1.00 93.88 656 CYS A CA 1
ATOM 5351 C C . CYS A 1 656 ? -19.511 9.096 -16.551 1.00 93.88 656 CYS A C 1
ATOM 5353 O O . CYS A 1 656 ? -19.215 9.827 -15.597 1.00 93.88 656 CYS A O 1
ATOM 5355 N N . ARG A 1 657 ? -18.609 8.630 -17.421 1.00 92.56 657 ARG A N 1
ATOM 5356 C CA . ARG A 1 657 ? -17.182 8.961 -17.358 1.00 92.56 657 ARG A CA 1
ATOM 5357 C C . ARG A 1 657 ? -16.944 10.466 -17.405 1.00 92.56 657 ARG A C 1
ATOM 5359 O O . ARG A 1 657 ? -16.271 10.976 -16.514 1.00 92.56 657 ARG A O 1
ATOM 5366 N N . THR A 1 658 ? -17.518 11.172 -18.384 1.00 91.81 658 THR A N 1
ATOM 5367 C CA . THR A 1 658 ? -17.301 12.619 -18.546 1.00 91.81 658 THR A CA 1
ATOM 5368 C C . THR A 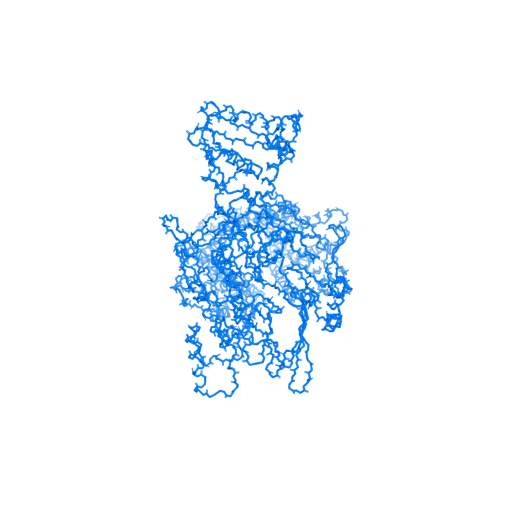1 658 ? -17.727 13.398 -17.300 1.00 91.81 658 THR A C 1
ATOM 5370 O O . THR A 1 658 ? -16.962 14.234 -16.834 1.00 91.81 658 THR A O 1
ATOM 5373 N N . CYS A 1 659 ? -18.880 13.080 -16.692 1.00 91.12 659 CYS A N 1
ATOM 5374 C CA . CYS A 1 659 ? -19.320 13.724 -15.444 1.00 91.12 659 CYS A CA 1
ATOM 5375 C C . CYS A 1 659 ? -18.365 13.469 -14.271 1.00 91.12 659 CYS A C 1
ATOM 5377 O O . CYS A 1 659 ? -18.132 14.366 -13.460 1.00 91.12 659 CYS A O 1
ATOM 5379 N N . GLY A 1 660 ? -17.825 12.250 -14.168 1.00 90.19 660 GLY A N 1
ATOM 5380 C CA . GLY A 1 660 ? -16.832 11.909 -13.151 1.00 90.19 660 GLY A CA 1
ATOM 5381 C C . GLY A 1 660 ? -15.504 12.643 -13.360 1.00 90.19 660 GLY A C 1
ATOM 5382 O O . GLY A 1 660 ? -14.952 13.191 -12.407 1.00 90.19 660 GLY A O 1
ATOM 5383 N N . GLU A 1 661 ? -15.000 12.677 -14.600 1.00 89.75 661 GLU A N 1
ATOM 5384 C CA . GLU A 1 661 ? -13.748 13.355 -14.973 1.00 89.75 661 GLU A CA 1
ATOM 5385 C C . GLU A 1 661 ? -13.848 14.876 -14.790 1.00 89.75 661 GLU A C 1
ATOM 5387 O O . GLU A 1 661 ? -12.928 15.485 -14.240 1.00 89.75 661 GLU A O 1
ATOM 5392 N N . SER A 1 662 ? -14.971 15.482 -15.188 1.00 87.38 662 SER A N 1
ATOM 5393 C CA . SER A 1 662 ? -15.210 16.922 -15.052 1.00 87.38 662 SER A CA 1
ATOM 5394 C C . SER A 1 662 ? -15.595 17.348 -13.635 1.00 87.38 662 SER A C 1
ATOM 5396 O O . SER A 1 662 ? -15.670 18.546 -13.380 1.00 87.38 662 SER A O 1
ATOM 5398 N N . GLN A 1 663 ? -15.879 16.394 -12.735 1.00 80.81 663 GLN A N 1
ATOM 5399 C CA . GLN A 1 663 ? -16.459 16.645 -11.410 1.00 80.81 663 GLN A CA 1
ATOM 5400 C C . GLN A 1 663 ? -17.639 17.623 -11.504 1.00 80.81 663 GLN A C 1
ATOM 5402 O O . GLN A 1 663 ? -17.649 18.660 -10.846 1.00 80.81 663 GLN A O 1
ATOM 5407 N N . ASN A 1 664 ? -18.610 17.319 -12.375 1.00 71.19 664 ASN A N 1
ATOM 5408 C CA . ASN A 1 664 ? -19.783 18.175 -12.561 1.00 71.19 664 ASN A CA 1
ATOM 5409 C C . ASN A 1 664 ? -20.666 18.148 -11.300 1.00 71.19 664 ASN A C 1
ATOM 5411 O O . ASN A 1 664 ? -21.507 17.265 -11.148 1.00 71.19 664 ASN A O 1
ATOM 5415 N N . ILE A 1 665 ? -20.425 19.088 -10.383 1.00 68.31 665 ILE A N 1
ATOM 5416 C CA . ILE A 1 665 ? -21.104 19.189 -9.081 1.00 68.31 665 ILE A CA 1
ATOM 5417 C C . ILE A 1 665 ? -22.382 20.043 -9.176 1.00 68.31 665 ILE A C 1
ATOM 5419 O O . ILE A 1 665 ? -23.244 19.933 -8.311 1.00 68.31 665 ILE A O 1
ATOM 5423 N N . SER A 1 666 ? -22.521 20.880 -10.210 1.00 65.50 666 SER A N 1
ATOM 5424 C CA . SER A 1 666 ? -23.541 21.935 -10.273 1.00 65.50 666 SER A CA 1
ATOM 5425 C C . SER A 1 666 ? -24.776 21.601 -11.109 1.00 65.50 666 SER A C 1
ATOM 5427 O O . SER A 1 666 ? -25.801 22.251 -10.931 1.00 65.50 666 SER A O 1
ATOM 5429 N N . THR A 1 667 ? -24.709 20.631 -12.028 1.00 73.69 667 THR A N 1
ATOM 5430 C CA . THR A 1 667 ? -25.825 20.341 -12.946 1.00 73.69 667 THR A CA 1
ATOM 5431 C C . THR A 1 667 ? -26.073 18.841 -13.129 1.00 73.69 667 THR A C 1
ATOM 5433 O O . THR A 1 667 ? -25.117 18.056 -13.112 1.00 73.69 667 THR A O 1
ATOM 5436 N N . PRO A 1 668 ? -27.338 18.422 -13.344 1.00 82.56 668 PRO A N 1
ATOM 5437 C CA . PRO A 1 668 ? -27.657 17.064 -13.776 1.00 82.56 668 PRO A CA 1
ATOM 5438 C C . PRO A 1 668 ? -26.923 16.680 -15.066 1.00 82.56 668 PRO A C 1
ATOM 5440 O O . PRO A 1 668 ? -26.506 17.529 -15.857 1.00 82.56 668 PRO A O 1
ATOM 5443 N N . CYS A 1 669 ? -26.765 15.378 -15.301 1.00 89.38 669 CYS A N 1
ATOM 5444 C CA . CYS A 1 669 ? -26.100 14.896 -16.506 1.00 89.38 669 CYS A CA 1
ATOM 5445 C C . CYS A 1 669 ? -26.938 15.197 -17.757 1.00 89.38 669 CYS A C 1
ATOM 5447 O O . CYS A 1 669 ? -28.121 14.883 -17.802 1.00 89.38 669 CYS A O 1
ATOM 5449 N N . THR A 1 670 ? -26.298 15.727 -18.798 1.00 90.94 670 THR A N 1
ATOM 5450 C CA . THR A 1 670 ? -26.904 15.954 -20.125 1.00 90.94 670 THR A CA 1
ATOM 5451 C C . THR A 1 670 ? -26.269 15.099 -21.226 1.00 90.94 670 THR A C 1
ATOM 5453 O O . THR A 1 670 ? -26.697 15.141 -22.375 1.00 90.94 670 THR A O 1
ATOM 5456 N N . HIS A 1 671 ? -25.251 14.302 -20.889 1.00 92.44 671 HIS A N 1
ATOM 5457 C CA . HIS A 1 671 ? -24.547 13.441 -21.837 1.00 92.44 671 HIS A CA 1
ATOM 5458 C C . HIS A 1 671 ? -25.423 12.254 -22.250 1.00 92.44 671 HIS A C 1
ATOM 5460 O O . HIS A 1 671 ? -25.659 11.355 -21.441 1.00 92.44 671 HIS A O 1
ATOM 5466 N N . THR A 1 672 ? -25.867 12.233 -23.506 1.00 93.69 672 THR A N 1
ATOM 5467 C CA . THR A 1 672 ? -26.677 11.151 -24.096 1.00 93.69 672 THR A CA 1
ATOM 5468 C C . THR A 1 672 ? -25.876 10.238 -25.023 1.00 93.69 672 THR A C 1
ATOM 5470 O O . THR A 1 672 ? -26.361 9.176 -25.403 1.00 93.69 672 THR A O 1
ATOM 5473 N N . LYS A 1 673 ? -24.642 10.606 -25.380 1.00 94.56 673 LYS A N 1
ATOM 5474 C CA . LYS A 1 673 ? -23.779 9.808 -26.258 1.00 94.56 673 LYS A CA 1
ATOM 5475 C C . LYS A 1 673 ? -23.077 8.707 -25.478 1.00 94.56 673 LYS A C 1
ATOM 5477 O O . LYS A 1 673 ? -22.472 8.973 -24.436 1.00 94.56 673 LYS A O 1
ATOM 5482 N N . VAL A 1 674 ? -23.090 7.480 -25.998 1.00 94.12 674 VAL A N 1
ATOM 5483 C CA . VAL A 1 674 ? -22.380 6.349 -25.378 1.00 94.12 674 VAL A CA 1
ATOM 5484 C C . VAL A 1 674 ? -20.904 6.685 -25.186 1.00 94.12 674 VAL A C 1
ATOM 5486 O O . VAL A 1 674 ? -20.371 6.439 -24.101 1.00 94.12 674 VAL A O 1
ATOM 5489 N N . SER A 1 675 ? -20.270 7.332 -26.172 1.00 92.12 675 SER A N 1
ATOM 5490 C CA . SER A 1 675 ? -18.849 7.686 -26.154 1.00 92.12 675 SER A CA 1
ATOM 5491 C C . SER A 1 675 ? -18.429 8.579 -24.985 1.00 92.12 675 SER A C 1
ATOM 5493 O O . SER A 1 675 ? -17.262 8.548 -24.596 1.00 92.12 675 SER A O 1
ATOM 5495 N N . GLU A 1 676 ? -19.353 9.339 -24.396 1.00 91.88 676 GLU A N 1
ATOM 5496 C CA . GLU A 1 676 ? -19.124 10.205 -23.232 1.00 91.88 676 GLU A CA 1
ATOM 5497 C C . GLU A 1 676 ? -19.320 9.454 -21.906 1.00 91.88 676 GLU A C 1
ATOM 5499 O O . GLU A 1 676 ? -18.740 9.819 -20.879 1.00 91.88 676 GLU A O 1
ATOM 5504 N N . ARG A 1 677 ? -20.126 8.388 -21.915 1.00 93.75 677 ARG A N 1
ATOM 5505 C CA . ARG A 1 677 ? -20.601 7.723 -20.697 1.00 93.75 677 ARG A CA 1
ATOM 5506 C C . ARG A 1 677 ? -19.808 6.475 -20.328 1.00 93.75 677 ARG A C 1
ATOM 5508 O O . ARG A 1 677 ? -19.583 6.276 -19.134 1.00 93.75 677 ARG A O 1
ATOM 5515 N N . TYR A 1 678 ? -19.387 5.666 -21.305 1.00 94.88 678 TYR A N 1
ATOM 5516 C CA . TYR A 1 678 ? -18.776 4.360 -21.031 1.00 94.88 678 TYR A CA 1
ATOM 5517 C C . TYR A 1 678 ? -17.512 4.463 -20.163 1.00 94.88 678 TYR A C 1
ATOM 5519 O O . TYR A 1 678 ? -16.692 5.382 -20.296 1.00 94.88 678 TYR A O 1
ATOM 5527 N N . LEU A 1 679 ? -17.360 3.490 -19.270 1.00 94.88 679 LEU A N 1
ATOM 5528 C CA . LEU A 1 679 ? -16.235 3.334 -18.359 1.00 94.88 679 LEU A CA 1
ATOM 5529 C C . LEU A 1 679 ? -15.246 2.336 -18.953 1.00 94.88 679 LEU A C 1
ATOM 5531 O O . LEU A 1 679 ? -15.660 1.326 -19.512 1.00 94.88 679 LEU A O 1
ATOM 5535 N N . THR A 1 680 ? -13.954 2.583 -18.772 1.00 94.12 680 THR A N 1
ATOM 5536 C CA . THR A 1 680 ? -12.890 1.641 -19.136 1.00 94.12 680 THR A CA 1
ATOM 5537 C C . THR A 1 680 ? -12.114 1.307 -17.874 1.00 94.12 680 THR A C 1
ATOM 5539 O O . THR A 1 680 ? -11.655 2.214 -17.177 1.00 94.12 680 THR A O 1
ATOM 5542 N N . GLY A 1 681 ? -11.954 0.027 -17.559 1.00 94.69 681 GLY A N 1
ATOM 5543 C CA . GLY A 1 681 ? -11.270 -0.373 -16.336 1.00 94.69 681 GLY A CA 1
ATOM 5544 C C . GLY A 1 681 ? -11.028 -1.868 -16.237 1.00 94.69 681 GLY A C 1
ATOM 5545 O O . GLY A 1 681 ? -11.509 -2.651 -17.056 1.00 94.69 681 GLY A O 1
ATOM 5546 N N . VAL A 1 682 ? -10.255 -2.245 -15.220 1.00 94.75 682 VAL A N 1
ATOM 5547 C CA . VAL A 1 682 ? -10.008 -3.643 -14.872 1.00 94.75 682 VAL A CA 1
ATOM 5548 C C . VAL A 1 682 ? -10.826 -3.981 -13.633 1.00 94.75 682 VAL A C 1
ATOM 5550 O O . VAL A 1 682 ? -10.694 -3.306 -12.617 1.00 94.75 682 VAL A O 1
ATOM 5553 N N . TRP A 1 683 ? -11.647 -5.024 -13.689 1.00 96.38 683 TRP A N 1
ATOM 5554 C CA . TRP A 1 683 ? -12.493 -5.450 -12.571 1.00 96.38 683 TRP A CA 1
ATOM 5555 C C . TRP A 1 683 ? -12.393 -6.954 -12.335 1.00 96.38 683 TRP A C 1
ATOM 5557 O O . TRP A 1 683 ? -12.053 -7.716 -13.241 1.00 96.38 683 TRP A O 1
ATOM 5567 N N . CYS A 1 684 ? -12.718 -7.390 -11.117 1.00 95.44 684 CYS A N 1
ATOM 5568 C CA . CYS A 1 684 ? -12.988 -8.802 -10.867 1.00 95.44 684 CYS A CA 1
ATOM 5569 C C . CYS A 1 684 ? -14.302 -9.199 -11.552 1.00 95.44 684 CYS A C 1
ATOM 5571 O O . CYS A 1 684 ? -15.276 -8.441 -11.519 1.00 95.44 684 CYS A O 1
ATOM 5573 N N . THR A 1 685 ? -14.354 -10.403 -12.122 1.00 93.44 685 THR A N 1
ATOM 5574 C CA . THR A 1 685 ? -15.547 -10.913 -12.818 1.00 93.44 685 THR A CA 1
ATOM 5575 C C . THR A 1 685 ? -16.789 -10.928 -11.942 1.00 93.44 685 THR A C 1
ATOM 5577 O O . THR A 1 685 ? -17.869 -10.643 -12.438 1.00 93.44 685 THR A O 1
ATOM 5580 N N . ASP A 1 686 ? -16.654 -11.214 -10.645 1.00 92.19 686 ASP A N 1
ATOM 5581 C CA . ASP A 1 686 ? -17.799 -11.295 -9.730 1.00 92.19 686 ASP A CA 1
ATOM 5582 C C . ASP A 1 686 ? -18.501 -9.926 -9.591 1.00 92.19 686 ASP A C 1
ATOM 5584 O O . ASP A 1 686 ? -19.727 -9.845 -9.605 1.00 92.19 686 ASP A O 1
ATOM 5588 N N . GLU A 1 687 ? -17.733 -8.832 -9.533 1.00 94.38 687 GLU A N 1
ATOM 5589 C CA . GLU A 1 687 ? -18.261 -7.460 -9.449 1.00 94.38 687 GLU A CA 1
ATOM 5590 C C . GLU A 1 687 ? -18.767 -6.947 -10.800 1.00 94.38 687 GLU A C 1
ATOM 5592 O O . GLU A 1 687 ? -19.795 -6.269 -10.852 1.00 94.38 687 GLU A O 1
ATOM 5597 N N . LEU A 1 688 ? -18.114 -7.343 -11.898 1.00 95.62 688 LEU A N 1
ATOM 5598 C CA . LEU A 1 688 ? -18.588 -7.064 -13.253 1.00 95.62 688 LEU A CA 1
ATOM 5599 C C . LEU A 1 688 ? -19.925 -7.758 -13.550 1.00 95.62 688 LEU A C 1
ATOM 5601 O O . LEU A 1 688 ? -20.864 -7.108 -14.002 1.00 95.62 688 LEU A O 1
ATOM 5605 N N . ASN A 1 689 ? -20.037 -9.051 -13.246 1.00 95.00 689 ASN A N 1
ATOM 5606 C CA . ASN A 1 689 ? -21.258 -9.833 -13.441 1.00 95.00 689 ASN A CA 1
ATOM 5607 C C . ASN A 1 689 ? -22.408 -9.299 -12.584 1.00 95.00 689 ASN A C 1
ATOM 5609 O O . ASN A 1 689 ? -23.546 -9.243 -13.050 1.00 95.00 689 ASN A O 1
ATOM 5613 N N . TYR A 1 690 ? -22.113 -8.836 -11.364 1.00 95.38 690 TYR A N 1
ATOM 5614 C CA . TYR A 1 690 ? -23.108 -8.152 -10.547 1.00 95.38 690 TYR A CA 1
ATOM 5615 C C . TYR A 1 690 ? -23.617 -6.875 -11.220 1.00 95.38 690 TYR A C 1
ATOM 5617 O O . TYR A 1 690 ? -24.824 -6.683 -11.326 1.00 95.38 690 TYR A O 1
ATOM 5625 N N . ALA A 1 691 ? -22.727 -6.026 -11.737 1.00 95.88 691 ALA A N 1
ATOM 5626 C CA . ALA A 1 691 ? -23.135 -4.817 -12.448 1.00 95.88 691 ALA A CA 1
ATOM 5627 C C . ALA A 1 691 ? -23.958 -5.131 -13.713 1.00 95.88 691 ALA A C 1
ATOM 5629 O O . ALA A 1 691 ? -24.959 -4.464 -13.970 1.00 95.88 691 ALA A O 1
ATOM 5630 N N . ILE A 1 692 ? -23.592 -6.176 -14.466 1.00 95.88 692 ILE A N 1
ATOM 5631 C CA . ILE A 1 692 ? -24.362 -6.647 -15.631 1.00 95.88 692 ILE A CA 1
ATOM 5632 C C . ILE A 1 692 ? -25.778 -7.061 -15.212 1.00 95.88 692 ILE A C 1
ATOM 5634 O O . ILE A 1 692 ? -26.747 -6.662 -15.853 1.00 95.88 692 ILE A O 1
ATOM 5638 N N . SER A 1 693 ? -25.925 -7.768 -14.084 1.00 95.75 693 SER A N 1
ATOM 5639 C CA . SER A 1 693 ? -27.248 -8.120 -13.539 1.00 95.75 693 SER A CA 1
ATOM 5640 C C . SER A 1 693 ? -28.109 -6.903 -13.157 1.00 95.75 693 SER A C 1
ATOM 5642 O O . SER A 1 693 ? -29.320 -7.030 -13.000 1.00 95.75 693 SER A O 1
ATOM 5644 N N . LYS A 1 694 ? -27.495 -5.717 -13.032 1.00 94.44 694 LYS A N 1
ATOM 5645 C CA . LYS A 1 694 ? -28.143 -4.425 -12.754 1.00 94.44 694 LYS A CA 1
ATOM 5646 C C . LYS A 1 694 ? -28.317 -3.554 -14.008 1.00 94.44 694 LYS A C 1
ATOM 5648 O O . LYS A 1 694 ? -28.553 -2.358 -13.884 1.00 94.44 694 LYS A O 1
ATOM 5653 N N . GLY A 1 695 ? -28.183 -4.136 -15.203 1.00 93.94 695 GLY A N 1
ATOM 5654 C CA . GLY A 1 695 ? -28.424 -3.469 -16.490 1.00 93.94 695 GLY A CA 1
ATOM 5655 C C . GLY A 1 695 ? -27.175 -2.928 -17.194 1.00 93.94 695 GLY A C 1
ATOM 5656 O O . GLY A 1 695 ? -27.282 -2.387 -18.293 1.00 93.94 695 GLY A O 1
ATOM 5657 N N . TYR A 1 696 ? -25.976 -3.083 -16.618 1.00 95.38 696 TYR A N 1
ATOM 5658 C CA . TYR A 1 696 ? -24.747 -2.646 -17.289 1.00 95.38 696 TYR A CA 1
ATOM 5659 C C . TYR A 1 696 ? -24.481 -3.498 -18.536 1.00 95.38 696 TYR A C 1
ATOM 5661 O O . TYR A 1 696 ? -24.633 -4.720 -18.517 1.00 95.38 696 TYR A O 1
ATOM 5669 N N . LYS A 1 697 ? -24.010 -2.861 -19.610 1.00 95.31 697 LYS A N 1
ATOM 5670 C CA . LYS A 1 697 ? -23.690 -3.528 -20.880 1.00 95.31 697 LYS A CA 1
ATOM 5671 C C . LYS A 1 697 ? -22.191 -3.481 -21.130 1.00 95.31 697 LYS A C 1
ATOM 5673 O O . LYS A 1 697 ? -21.610 -2.399 -21.167 1.00 95.31 697 LYS A O 1
ATOM 5678 N N . VAL A 1 698 ? -21.553 -4.633 -21.312 1.00 93.75 698 VAL A N 1
ATOM 5679 C CA . VAL A 1 698 ? -20.154 -4.671 -21.761 1.00 93.75 698 VAL A CA 1
ATOM 5680 C C . VAL A 1 698 ? -20.127 -4.340 -23.249 1.00 93.75 698 VAL A C 1
ATOM 5682 O O . VAL A 1 698 ? -20.769 -5.025 -24.037 1.00 93.75 698 VAL A O 1
ATOM 5685 N N . LEU A 1 699 ? -19.414 -3.278 -23.620 1.00 92.62 699 LEU A N 1
ATOM 5686 C CA . LEU A 1 699 ? -19.287 -2.837 -25.011 1.00 92.62 699 LEU A CA 1
ATOM 5687 C C . LEU A 1 699 ? -18.153 -3.573 -25.727 1.00 92.62 699 LEU A C 1
ATOM 5689 O O . LEU A 1 699 ? -18.287 -3.926 -26.893 1.00 92.62 699 LEU A O 1
ATOM 5693 N N . ARG A 1 700 ? -17.032 -3.804 -25.030 1.00 89.31 700 ARG A N 1
ATOM 5694 C CA . ARG A 1 700 ? -15.843 -4.449 -25.602 1.00 89.31 700 ARG A CA 1
ATOM 5695 C C . ARG A 1 700 ? -14.981 -5.096 -24.527 1.00 89.31 700 ARG A C 1
ATOM 5697 O O . ARG A 1 700 ? -14.673 -4.458 -23.522 1.00 89.31 700 ARG A O 1
ATOM 5704 N N . TYR A 1 701 ? -14.545 -6.332 -24.756 1.00 89.25 701 TYR A N 1
ATOM 5705 C CA . TYR A 1 701 ? -13.521 -6.989 -23.940 1.00 89.25 701 TYR A CA 1
ATOM 5706 C C . TYR A 1 701 ? -12.138 -6.730 -24.540 1.00 89.25 701 TYR A C 1
ATOM 5708 O O . TYR A 1 701 ? -11.920 -6.988 -25.720 1.00 89.25 701 TYR A O 1
ATOM 5716 N N . HIS A 1 702 ? -11.203 -6.245 -23.724 1.00 87.25 702 HIS A N 1
ATOM 5717 C CA . HIS A 1 702 ? -9.827 -5.968 -24.148 1.00 87.25 702 HIS A CA 1
ATOM 5718 C C . HIS A 1 702 ? -8.890 -7.124 -23.796 1.00 87.25 702 HIS A C 1
ATOM 5720 O O . HIS A 1 702 ? -8.076 -7.543 -24.613 1.00 87.25 702 HIS A O 1
ATOM 5726 N N . GLU A 1 703 ? -8.996 -7.645 -22.571 1.00 87.00 703 GLU A N 1
ATOM 5727 C CA . GLU A 1 703 ? -8.211 -8.787 -22.093 1.00 87.00 703 GLU A CA 1
ATOM 5728 C C . GLU A 1 703 ? -8.892 -9.439 -20.883 1.00 87.00 703 GLU A C 1
ATOM 5730 O O . GLU A 1 703 ? -9.473 -8.752 -20.038 1.00 87.00 703 GLU A O 1
ATOM 5735 N N . ILE A 1 704 ? -8.813 -10.767 -20.785 1.00 88.12 704 ILE A N 1
ATOM 5736 C CA . ILE A 1 704 ? -9.390 -11.542 -19.684 1.00 88.12 704 ILE A CA 1
ATOM 5737 C C . ILE A 1 704 ? -8.322 -12.478 -19.133 1.00 88.12 704 ILE A C 1
ATOM 5739 O O . ILE A 1 704 ? -7.750 -13.282 -19.867 1.00 88.12 704 ILE A O 1
ATOM 5743 N N . TRP A 1 705 ? -8.069 -12.389 -17.832 1.00 88.25 705 TRP A N 1
ATOM 5744 C CA . TRP A 1 705 ? -7.270 -13.362 -17.101 1.00 88.25 705 TRP A CA 1
ATOM 5745 C C . TRP A 1 705 ? -8.203 -14.305 -16.366 1.00 88.25 705 TRP A C 1
ATOM 5747 O O . TRP A 1 705 ? -8.995 -13.873 -15.525 1.00 88.25 705 TRP A O 1
ATOM 5757 N N . HIS A 1 706 ? -8.096 -15.588 -16.688 1.00 85.50 706 HIS A N 1
ATOM 5758 C CA . HIS A 1 706 ? -8.953 -16.636 -16.161 1.00 85.50 706 HIS A CA 1
ATOM 5759 C C . HIS A 1 706 ? -8.167 -17.608 -15.281 1.00 85.50 706 HIS A C 1
ATOM 5761 O O . HIS A 1 706 ? -7.014 -17.923 -15.571 1.00 85.50 706 HIS A O 1
ATOM 5767 N N . TRP A 1 707 ? -8.818 -18.089 -14.223 1.00 83.88 707 TRP A N 1
ATOM 5768 C CA . TRP A 1 707 ? -8.354 -19.210 -13.413 1.00 83.88 707 TRP A CA 1
ATOM 5769 C C . TRP A 1 707 ? -9.395 -20.326 -13.420 1.00 83.88 707 TRP A C 1
ATOM 5771 O O . TRP A 1 707 ? -10.554 -20.078 -13.077 1.00 83.88 707 TRP A O 1
ATOM 5781 N N . ASP A 1 708 ? -8.949 -21.545 -13.722 1.00 77.75 708 ASP A N 1
ATOM 5782 C CA . ASP A 1 708 ? -9.803 -22.738 -13.769 1.00 77.75 708 ASP A CA 1
ATOM 5783 C C . ASP A 1 708 ? -10.260 -23.185 -12.373 1.00 77.75 708 ASP A C 1
ATOM 5785 O O . ASP A 1 708 ? -11.370 -23.685 -12.194 1.00 77.75 708 ASP A O 1
ATOM 5789 N N . ARG A 1 709 ? -9.401 -23.021 -11.356 1.00 81.44 709 ARG A N 1
ATOM 5790 C CA . ARG A 1 709 ? -9.660 -23.491 -9.988 1.00 81.44 709 ARG A CA 1
ATOM 5791 C C . ARG A 1 709 ? -9.818 -22.326 -9.021 1.00 81.44 709 ARG A C 1
ATOM 5793 O O . ARG A 1 709 ? -9.013 -21.397 -8.997 1.00 81.44 709 ARG A O 1
ATOM 5800 N N . TRP A 1 710 ? -10.848 -22.425 -8.185 1.00 86.50 710 TRP A N 1
ATOM 5801 C CA . TRP A 1 710 ? -11.171 -21.465 -7.134 1.00 86.50 710 TRP A CA 1
ATOM 5802 C C . TRP A 1 710 ? -11.423 -22.202 -5.822 1.00 86.50 710 TRP A C 1
ATOM 5804 O O . TRP A 1 710 ? -12.125 -23.211 -5.812 1.00 86.50 710 TRP A O 1
ATOM 5814 N N . VAL A 1 711 ? -10.863 -21.704 -4.719 1.00 83.94 711 VAL A N 1
ATOM 5815 C CA . VAL A 1 711 ? -10.969 -22.334 -3.393 1.00 83.94 711 VAL A CA 1
ATOM 5816 C C . VAL A 1 711 ? -11.562 -21.345 -2.395 1.00 83.94 711 VAL A C 1
ATOM 5818 O O . VAL A 1 711 ? -11.094 -20.211 -2.295 1.00 83.94 711 VAL A O 1
ATOM 5821 N N . ALA A 1 712 ? -12.587 -21.771 -1.656 1.00 82.75 712 ALA A N 1
ATOM 5822 C CA . ALA A 1 712 ? -13.133 -21.031 -0.520 1.00 82.75 712 ALA A CA 1
ATOM 5823 C C . ALA A 1 712 ? -12.439 -21.471 0.779 1.00 82.75 712 ALA A C 1
ATOM 5825 O O . ALA A 1 712 ? -12.223 -22.662 1.004 1.00 82.75 712 ALA A O 1
ATOM 5826 N N . GLY A 1 713 ? -12.069 -20.507 1.623 1.00 71.69 713 GLY A N 1
ATOM 5827 C CA . GLY A 1 713 ? -11.343 -20.754 2.868 1.00 71.69 713 GLY A CA 1
ATOM 5828 C C . GLY A 1 713 ? -9.852 -21.019 2.638 1.00 71.69 713 GLY A C 1
ATOM 5829 O O . GLY A 1 713 ? -9.042 -20.129 2.877 1.00 71.69 713 GLY A O 1
ATOM 5830 N N . GLY A 1 714 ? -9.481 -22.201 2.135 1.00 79.00 714 GLY A N 1
ATOM 5831 C CA . GLY A 1 714 ? -8.089 -22.574 1.818 1.00 79.00 714 GLY A CA 1
ATOM 5832 C C . GLY A 1 714 ? -7.065 -22.210 2.909 1.00 79.00 714 GLY A C 1
ATOM 5833 O O . GLY A 1 714 ? -7.390 -22.190 4.096 1.00 79.00 714 GLY A O 1
ATOM 5834 N N . PHE A 1 715 ? -5.845 -21.831 2.499 1.00 78.38 715 PHE A N 1
ATOM 5835 C CA . PHE A 1 715 ? -4.777 -21.411 3.422 1.00 78.38 715 PHE A CA 1
ATOM 5836 C C . PHE A 1 715 ? -5.168 -20.213 4.310 1.00 78.38 715 PHE A C 1
ATOM 5838 O O . PHE A 1 715 ? -4.620 -20.032 5.397 1.00 78.38 715 PHE A O 1
ATOM 5845 N N . PHE A 1 716 ? -6.110 -19.371 3.866 1.00 84.62 716 PHE A N 1
ATOM 5846 C CA . PHE A 1 716 ? -6.600 -18.258 4.675 1.00 84.62 716 PHE A CA 1
ATOM 5847 C C . PHE A 1 716 ? -7.470 -18.739 5.835 1.00 84.62 716 PHE A C 1
ATOM 5849 O O . PHE A 1 716 ? -7.324 -18.209 6.932 1.00 84.62 716 PHE A O 1
ATOM 5856 N N . ALA A 1 717 ? -8.354 -19.716 5.625 1.00 84.19 717 ALA A N 1
ATOM 5857 C CA . ALA A 1 717 ? -9.181 -20.281 6.689 1.00 84.19 717 ALA A CA 1
ATOM 5858 C C . ALA A 1 717 ? -8.324 -20.965 7.750 1.00 84.19 717 ALA A C 1
ATOM 5860 O O . ALA A 1 717 ? -8.528 -20.715 8.938 1.00 84.19 717 ALA A O 1
ATOM 5861 N N . ASP A 1 718 ? -7.341 -21.755 7.320 1.00 84.31 718 ASP A N 1
ATOM 5862 C CA . ASP A 1 718 ? -6.421 -22.445 8.226 1.00 84.31 718 ASP A CA 1
ATOM 5863 C C . ASP A 1 718 ? -5.646 -21.440 9.091 1.00 84.31 718 ASP A C 1
ATOM 5865 O O . ASP A 1 718 ? -5.510 -21.634 10.296 1.00 84.31 718 ASP A O 1
ATOM 5869 N N . TYR A 1 719 ? -5.240 -20.304 8.512 1.00 84.06 719 TYR A N 1
ATOM 5870 C CA . TYR A 1 719 ? -4.592 -19.212 9.242 1.00 84.06 719 TYR A CA 1
ATOM 5871 C C . TYR A 1 719 ? -5.545 -18.420 10.157 1.00 84.06 719 TYR A C 1
ATOM 5873 O O . TYR A 1 719 ? -5.180 -17.999 11.257 1.00 84.06 719 TYR A O 1
ATOM 5881 N N . ILE A 1 720 ? -6.772 -18.161 9.702 1.00 85.94 720 ILE A N 1
ATOM 5882 C CA . ILE A 1 720 ? -7.716 -17.262 10.375 1.00 85.94 720 ILE A CA 1
ATOM 5883 C C . ILE A 1 720 ? -8.420 -17.942 11.549 1.00 85.94 720 ILE A C 1
ATOM 5885 O O . ILE A 1 720 ? -8.618 -17.295 12.578 1.00 85.94 720 ILE A O 1
ATOM 5889 N N . LYS A 1 721 ? -8.777 -19.225 11.438 1.00 84.31 721 LYS A N 1
ATOM 5890 C CA . LYS A 1 721 ? -9.553 -19.945 12.463 1.00 84.31 721 LYS A CA 1
ATOM 5891 C C . LYS A 1 721 ? -8.894 -19.934 13.855 1.00 84.31 721 LYS A C 1
ATOM 5893 O O . LYS A 1 721 ? -9.588 -19.579 14.812 1.00 84.31 721 LYS A O 1
ATOM 5898 N N . PRO A 1 722 ? -7.581 -20.202 14.020 1.00 83.94 722 PRO A N 1
ATOM 5899 C CA . PRO A 1 722 ? -6.924 -20.103 15.329 1.00 83.94 722 PRO A CA 1
ATOM 5900 C C . PRO A 1 722 ? -6.942 -18.680 15.908 1.00 83.94 722 PRO A C 1
ATOM 5902 O O . PRO A 1 722 ? -7.137 -18.479 17.108 1.00 83.94 722 PRO A O 1
ATOM 5905 N N . LEU A 1 723 ? -6.785 -17.664 15.056 1.00 83.81 723 LEU A N 1
ATOM 5906 C CA . LEU A 1 723 ? -6.824 -16.260 15.472 1.00 83.81 723 LEU A CA 1
ATOM 5907 C C . LEU A 1 723 ? -8.242 -15.804 15.839 1.00 83.81 723 LEU A C 1
ATOM 5909 O O . LEU A 1 723 ? -8.411 -14.997 16.756 1.00 83.81 723 LEU A O 1
ATOM 5913 N N . LEU A 1 724 ? -9.265 -16.332 15.161 1.00 83.31 724 LEU A N 1
ATOM 5914 C CA . LEU A 1 724 ? -10.663 -16.146 15.540 1.00 83.31 724 LEU A CA 1
ATOM 5915 C C . LEU A 1 724 ? -10.942 -16.775 16.899 1.00 83.31 724 LEU A C 1
ATOM 5917 O O . LEU A 1 724 ? -11.479 -16.083 17.761 1.00 83.31 724 LEU A O 1
ATOM 5921 N N . LYS A 1 725 ? -10.502 -18.018 17.135 1.00 85.81 725 LYS A N 1
ATOM 5922 C CA . LYS A 1 725 ? -10.600 -18.677 18.448 1.00 85.81 725 LYS A CA 1
ATOM 5923 C C . LYS A 1 725 ? -10.038 -17.790 19.551 1.00 85.81 725 LYS A C 1
ATOM 5925 O O . LYS A 1 725 ? -10.750 -17.429 20.485 1.00 85.81 725 LYS A O 1
ATOM 5930 N N . MET A 1 726 ? -8.799 -17.335 19.371 1.00 82.62 726 MET A N 1
ATOM 5931 C CA . MET A 1 726 ? -8.124 -16.445 20.313 1.00 82.62 726 MET A CA 1
ATOM 5932 C C . MET A 1 726 ? -8.895 -15.136 20.532 1.00 82.62 726 MET A C 1
ATOM 5934 O O . MET A 1 726 ? -8.993 -14.654 21.662 1.00 82.62 726 MET A O 1
ATOM 5938 N N . LYS A 1 727 ? -9.467 -14.555 19.469 1.00 83.81 727 LYS A N 1
ATOM 5939 C CA . LYS A 1 727 ? -10.304 -13.351 19.551 1.00 83.81 727 LYS A CA 1
ATOM 5940 C C . LYS A 1 727 ? -11.578 -13.614 20.362 1.00 83.81 727 LYS A C 1
ATOM 5942 O O . LYS A 1 727 ? -11.882 -12.790 21.225 1.00 83.81 727 LYS A O 1
ATOM 5947 N N . HIS A 1 728 ? -12.308 -14.702 20.105 1.00 83.00 728 HIS A N 1
ATOM 5948 C CA . HIS A 1 728 ? -13.536 -15.056 20.830 1.00 83.00 728 HIS A CA 1
ATOM 5949 C C . HIS A 1 728 ? -13.246 -15.331 22.307 1.00 83.00 728 HIS A C 1
ATOM 5951 O O . HIS A 1 728 ? -13.832 -14.672 23.162 1.00 83.00 728 HIS A O 1
ATOM 5957 N N . GLU A 1 729 ? -12.262 -16.178 22.615 1.00 85.56 729 GLU A N 1
ATOM 5958 C CA . GLU A 1 729 ? -11.868 -16.501 23.994 1.00 85.56 729 GLU A CA 1
ATOM 5959 C C . GLU A 1 729 ? -11.419 -15.255 24.772 1.00 85.56 729 GLU A C 1
ATOM 5961 O O . GLU A 1 729 ? -11.817 -15.050 25.916 1.00 85.56 729 GLU A O 1
ATOM 5966 N N . SER A 1 730 ? -10.685 -14.343 24.125 1.00 84.56 730 SER A N 1
ATOM 5967 C CA . SER A 1 730 ? -10.235 -13.085 24.744 1.00 84.56 730 SER A CA 1
ATOM 5968 C C . SER A 1 730 ? -11.336 -12.028 24.897 1.00 84.56 730 SER A C 1
ATOM 5970 O O . SER A 1 730 ? -11.095 -10.960 25.466 1.00 84.56 730 SER A O 1
ATOM 5972 N N . SER A 1 731 ? -12.529 -12.258 24.346 1.00 81.62 731 SER A N 1
ATOM 5973 C CA . SER A 1 731 ? -13.660 -11.326 24.477 1.00 81.62 731 SER A CA 1
ATOM 5974 C C . SER A 1 731 ? -14.372 -11.464 25.812 1.00 81.62 731 SER A C 1
ATOM 5976 O O . SER A 1 731 ? -14.996 -10.502 26.248 1.00 81.62 731 SER A O 1
ATOM 5978 N N . GLY A 1 732 ? -14.219 -12.617 26.468 1.00 83.44 732 GLY A N 1
ATOM 5979 C CA . GLY A 1 732 ? -15.041 -13.004 27.605 1.00 83.44 732 GLY A CA 1
ATOM 5980 C C . GLY A 1 732 ? -16.454 -13.416 27.195 1.00 83.44 732 GLY A C 1
ATOM 5981 O O . GLY A 1 732 ? -16.797 -13.442 26.011 1.00 83.44 732 GLY A O 1
ATOM 5982 N N . TRP A 1 733 ? -17.254 -13.758 28.201 1.00 83.50 733 TRP A N 1
ATOM 5983 C CA . TRP A 1 733 ? -18.652 -14.133 28.029 1.00 83.50 733 TRP A CA 1
ATOM 5984 C C . TRP A 1 733 ? -19.515 -12.917 27.658 1.00 83.50 733 TRP A C 1
ATOM 5986 O O . TRP A 1 733 ? -19.271 -11.831 28.190 1.00 83.50 733 TRP A O 1
ATOM 5996 N N . PRO A 1 734 ? -20.525 -13.081 26.780 1.00 77.69 734 PRO A N 1
ATOM 5997 C CA . PRO A 1 734 ? -21.455 -12.012 26.413 1.00 77.69 734 PRO A CA 1
ATOM 5998 C C . PRO A 1 734 ? -22.135 -11.339 27.610 1.00 77.69 734 PRO A C 1
ATOM 6000 O O . PRO A 1 734 ? -22.283 -10.117 27.619 1.00 77.69 734 PRO A O 1
ATOM 6003 N N . ARG A 1 735 ? -22.520 -12.123 28.627 1.00 79.81 735 ARG A N 1
ATOM 6004 C CA . ARG A 1 735 ? -23.081 -11.616 29.884 1.00 79.81 735 ARG A CA 1
ATOM 6005 C C . ARG A 1 735 ? -22.358 -12.208 31.100 1.00 79.81 735 ARG A C 1
ATOM 6007 O O . ARG A 1 735 ? -21.889 -13.345 31.022 1.00 79.81 735 ARG A O 1
ATOM 6014 N N . PRO A 1 736 ? -22.262 -11.468 32.220 1.00 73.62 736 PRO A N 1
ATOM 6015 C CA . PRO A 1 736 ? -21.661 -11.978 33.453 1.00 73.62 736 PRO A CA 1
ATOM 6016 C C . PRO A 1 736 ? -22.447 -13.138 34.086 1.00 73.62 736 PRO A C 1
ATOM 6018 O O . PRO A 1 736 ? -21.860 -13.956 34.786 1.00 73.62 736 PRO A O 1
ATOM 6021 N N . ASP A 1 737 ? -23.756 -13.201 33.839 1.00 79.38 737 ASP A N 1
ATOM 6022 C CA . ASP A 1 737 ? -24.755 -14.054 34.489 1.00 79.38 737 ASP A CA 1
ATOM 6023 C C . ASP A 1 737 ? -25.351 -15.108 33.537 1.00 79.38 737 ASP A C 1
ATOM 6025 O O . ASP A 1 737 ? -26.555 -15.342 33.515 1.00 79.38 737 ASP A O 1
ATOM 6029 N N . MET A 1 738 ? -24.511 -15.746 32.718 1.00 81.12 738 MET A N 1
ATOM 6030 C CA . MET A 1 738 ? -24.952 -16.844 31.848 1.00 81.12 738 MET A CA 1
ATOM 6031 C C . MET A 1 738 ? -25.030 -18.169 32.608 1.00 81.12 738 MET A C 1
ATOM 6033 O O . MET A 1 738 ? -24.075 -18.551 33.296 1.00 81.12 738 MET A O 1
ATOM 6037 N N . THR A 1 739 ? -26.133 -18.894 32.422 1.00 87.50 739 THR A N 1
ATOM 6038 C CA . THR A 1 739 ? -26.259 -20.295 32.863 1.00 87.50 739 THR A CA 1
ATOM 6039 C C . THR A 1 739 ? -25.325 -21.204 32.058 1.00 87.50 739 THR A C 1
ATOM 6041 O O . THR A 1 739 ? -24.847 -20.822 30.987 1.00 87.50 739 THR A O 1
ATOM 6044 N N . ASP A 1 740 ? -25.037 -22.407 32.555 1.00 88.44 740 ASP A N 1
ATOM 6045 C CA . ASP A 1 740 ? -24.145 -23.328 31.840 1.00 88.44 740 ASP A CA 1
ATOM 6046 C C . ASP A 1 740 ? -24.752 -23.797 30.504 1.00 88.44 740 ASP A C 1
ATOM 6048 O O . ASP A 1 740 ? -24.042 -23.816 29.499 1.00 88.44 740 ASP A O 1
ATOM 6052 N N . ASP A 1 741 ? -26.076 -23.983 30.433 1.00 88.31 741 ASP A N 1
ATOM 6053 C CA . ASP A 1 741 ? -26.789 -24.257 29.175 1.00 88.31 741 ASP A CA 1
ATOM 6054 C C . ASP A 1 741 ? -26.632 -23.115 28.152 1.00 88.31 741 ASP A C 1
ATOM 6056 O O . ASP A 1 741 ? -26.437 -23.349 26.957 1.00 88.31 741 ASP A O 1
ATOM 6060 N N . GLU A 1 742 ? -26.673 -21.854 28.600 1.00 85.06 742 GLU A N 1
ATOM 6061 C CA . GLU A 1 742 ? -26.462 -20.691 27.728 1.00 85.06 742 GLU A CA 1
ATOM 6062 C C . GLU A 1 742 ? -25.011 -20.573 27.246 1.00 85.06 742 GLU A C 1
ATOM 6064 O O . GLU A 1 742 ? -24.766 -20.137 26.115 1.00 85.06 742 GLU A O 1
ATOM 6069 N N . LYS A 1 743 ? -24.037 -20.955 28.081 1.00 86.62 743 LYS A N 1
ATOM 6070 C CA . LYS A 1 743 ? -22.619 -21.000 27.696 1.00 86.62 743 LYS A CA 1
ATOM 6071 C C . LYS A 1 743 ? -22.368 -22.087 26.657 1.00 86.62 743 LYS A C 1
ATOM 6073 O O . LYS A 1 743 ? -21.698 -21.816 25.658 1.00 86.62 743 LYS A O 1
ATOM 6078 N N . ASP A 1 744 ? -22.941 -23.270 26.847 1.00 88.38 744 ASP A N 1
ATOM 6079 C CA . ASP A 1 744 ? -22.832 -24.379 25.899 1.00 88.38 744 ASP A CA 1
ATOM 6080 C C . ASP A 1 744 ? -23.530 -24.050 24.578 1.00 88.38 744 ASP A C 1
ATOM 6082 O O . ASP A 1 744 ? -22.961 -24.262 23.502 1.00 88.38 744 ASP A O 1
ATOM 6086 N N . ALA A 1 745 ? -24.710 -23.427 24.634 1.00 86.12 745 ALA A N 1
ATOM 6087 C CA . ALA A 1 745 ? -25.394 -22.915 23.451 1.00 86.12 745 ALA A CA 1
ATOM 6088 C C . ALA A 1 745 ? -24.551 -21.863 22.710 1.00 86.12 745 ALA A C 1
ATOM 6090 O O . ALA A 1 745 ? -24.476 -21.890 21.480 1.00 86.12 745 ALA A O 1
ATOM 6091 N N . TYR A 1 746 ? -23.873 -20.962 23.432 1.00 83.56 746 TYR A N 1
ATOM 6092 C CA . TYR A 1 746 ? -22.966 -19.978 22.838 1.00 83.56 746 TYR A CA 1
ATOM 6093 C C . TYR A 1 746 ? -21.763 -20.639 22.147 1.00 83.56 746 TYR A C 1
ATOM 6095 O O . TYR A 1 746 ? -21.449 -20.293 21.007 1.00 83.56 746 TYR A O 1
ATOM 6103 N N . ILE A 1 747 ? -21.115 -21.618 22.785 1.00 85.75 747 ILE A N 1
ATOM 6104 C CA . ILE A 1 747 ? -19.980 -22.344 22.190 1.00 85.75 747 ILE A CA 1
ATOM 6105 C C . ILE A 1 747 ? -20.424 -23.120 20.952 1.00 85.75 747 ILE A C 1
ATOM 6107 O O . ILE A 1 747 ? -19.776 -23.024 19.907 1.00 85.75 747 ILE A O 1
ATOM 6111 N N . LYS A 1 748 ? -21.545 -23.844 21.042 1.00 87.06 748 LYS A N 1
ATOM 6112 C CA . LYS A 1 748 ? -22.113 -24.590 19.918 1.00 87.06 748 LYS A CA 1
ATOM 6113 C C . LYS A 1 748 ? -22.451 -23.663 18.751 1.00 87.06 748 LYS A C 1
ATOM 6115 O O . LYS A 1 748 ? -22.109 -23.968 17.617 1.00 87.06 748 LYS A O 1
ATOM 6120 N N . LYS A 1 749 ? -23.019 -22.489 19.029 1.00 82.75 749 LYS A N 1
ATOM 6121 C CA . LYS A 1 749 ? -23.317 -21.466 18.019 1.00 82.75 749 LYS A CA 1
ATOM 6122 C C . LYS A 1 749 ? -22.059 -20.974 17.292 1.00 82.75 749 LYS A C 1
ATOM 6124 O O . LYS A 1 749 ? -22.094 -20.825 16.076 1.00 82.75 749 LYS A O 1
ATOM 6129 N N . ILE A 1 750 ? -20.950 -20.743 18.000 1.00 81.19 750 ILE A N 1
ATOM 6130 C CA . ILE A 1 750 ? -19.673 -20.350 17.372 1.00 81.19 750 ILE A CA 1
ATOM 6131 C C . ILE A 1 750 ? -19.062 -21.508 16.569 1.00 81.19 750 ILE A C 1
ATOM 6133 O O . ILE A 1 750 ? -18.519 -21.282 15.488 1.00 81.19 750 ILE A O 1
ATOM 6137 N N . TRP A 1 751 ? -19.189 -22.750 17.039 1.00 84.88 751 TRP A N 1
ATOM 6138 C CA . TRP A 1 751 ? -18.763 -23.926 16.279 1.00 84.88 751 TRP A CA 1
ATOM 6139 C C . TRP A 1 751 ? -19.560 -24.096 14.981 1.00 84.88 751 TRP A C 1
ATOM 6141 O O . TRP A 1 751 ? -18.961 -24.161 13.910 1.00 84.88 751 TRP A O 1
ATOM 6151 N N . ASP A 1 752 ? -20.890 -24.114 15.073 1.00 80.81 752 ASP A N 1
ATOM 6152 C CA . ASP A 1 752 ? -21.789 -24.346 13.939 1.00 80.81 752 ASP A CA 1
ATOM 6153 C C . ASP A 1 752 ? -21.633 -23.263 12.860 1.00 80.81 752 ASP A C 1
ATOM 6155 O O . ASP A 1 752 ? -21.804 -23.534 11.672 1.00 80.81 752 ASP A O 1
ATOM 6159 N N . MET A 1 753 ? -21.292 -22.034 13.261 1.00 70.94 753 MET A N 1
ATOM 6160 C CA . MET A 1 753 ? -21.225 -20.890 12.354 1.00 70.94 753 MET A CA 1
ATOM 6161 C C . MET A 1 753 ? -19.820 -20.536 11.869 1.00 70.94 753 MET A C 1
ATOM 6163 O O . MET A 1 753 ? -19.622 -20.342 10.672 1.00 70.94 753 MET A O 1
ATOM 6167 N N . ASP A 1 754 ? -18.853 -20.434 12.781 1.00 73.25 754 ASP A N 1
ATOM 6168 C CA . ASP A 1 754 ? -17.490 -20.001 12.455 1.00 73.25 754 ASP A CA 1
ATOM 6169 C C . ASP A 1 754 ? -16.545 -21.203 12.249 1.00 73.25 754 ASP A C 1
ATOM 6171 O O . ASP A 1 754 ? -15.410 -21.040 11.790 1.00 73.25 754 ASP A O 1
ATOM 6175 N N . GLY A 1 755 ? -16.988 -22.428 12.572 1.00 78.06 755 GLY A N 1
ATOM 6176 C CA . GLY A 1 755 ? -16.169 -23.643 12.508 1.00 78.06 755 GLY A CA 1
ATOM 6177 C C . GLY A 1 755 ? -15.036 -23.645 13.535 1.00 78.06 755 GLY A C 1
ATOM 6178 O O . GLY A 1 755 ? -13.985 -24.246 13.298 1.00 78.06 755 GLY A O 1
ATOM 6179 N N . VAL A 1 756 ? -15.212 -22.906 14.636 1.00 82.81 756 VAL A N 1
ATOM 6180 C CA . VAL A 1 756 ? -14.189 -22.674 15.659 1.00 82.81 756 VAL A CA 1
ATOM 6181 C C . VAL A 1 756 ? -14.633 -23.264 16.990 1.00 82.81 756 VAL A C 1
ATOM 6183 O O . VAL A 1 756 ? -15.624 -22.842 17.577 1.00 82.81 756 VAL A O 1
ATOM 6186 N N . GLN A 1 757 ? -13.857 -24.218 17.502 1.00 85.69 757 GLN A N 1
ATOM 6187 C CA . GLN A 1 757 ? -14.120 -24.830 18.800 1.00 85.69 757 GLN A CA 1
ATOM 6188 C C . GLN A 1 757 ? -13.466 -24.010 19.915 1.00 85.69 757 GLN A C 1
ATOM 6190 O O . GLN A 1 757 ? -12.234 -23.968 20.018 1.00 85.69 757 GLN A O 1
ATOM 6195 N N . LEU A 1 758 ? -14.286 -23.364 20.743 1.00 86.56 758 LEU A N 1
ATOM 6196 C CA . LEU A 1 758 ? -13.836 -22.582 21.897 1.00 86.56 758 LEU A CA 1
ATOM 6197 C C . LEU A 1 758 ? -13.524 -23.484 23.097 1.00 86.56 758 LEU A C 1
ATOM 6199 O O . LEU A 1 758 ? -14.170 -24.509 23.294 1.00 86.56 758 LEU A O 1
ATOM 6203 N N . ASP A 1 759 ? -12.542 -23.085 23.902 1.00 86.19 759 ASP A N 1
ATOM 6204 C CA . ASP A 1 759 ? -12.247 -23.697 25.199 1.00 86.19 759 ASP A CA 1
ATOM 6205 C C . ASP A 1 759 ? -12.933 -22.887 26.319 1.00 86.19 759 ASP A C 1
ATOM 6207 O O . ASP A 1 759 ? -12.506 -21.755 26.584 1.00 86.19 759 ASP A O 1
ATOM 6211 N N . PRO A 1 760 ? -13.967 -23.433 26.998 1.00 85.75 760 PRO A N 1
ATOM 6212 C CA . PRO A 1 760 ? -14.703 -22.723 28.046 1.00 85.75 760 PRO A CA 1
ATOM 6213 C C . PRO A 1 760 ? -13.798 -22.134 29.135 1.00 85.75 760 PRO A C 1
ATOM 6215 O O . PRO A 1 760 ? -14.070 -21.050 29.652 1.00 85.75 760 PRO A O 1
ATOM 6218 N N . THR A 1 761 ? -12.689 -22.810 29.458 1.00 86.38 761 THR A N 1
ATOM 6219 C CA . THR A 1 761 ? -11.759 -22.400 30.525 1.00 86.38 761 THR A CA 1
ATOM 6220 C C . THR A 1 761 ? -10.913 -21.183 30.147 1.00 86.38 761 THR A C 1
ATOM 6222 O O . THR A 1 761 ? -10.383 -20.482 31.014 1.00 86.38 761 THR A O 1
ATOM 6225 N N . LYS A 1 762 ? -10.796 -20.901 28.845 1.00 84.81 762 LYS A N 1
ATOM 6226 C CA . LYS A 1 762 ? -10.009 -19.789 28.300 1.00 84.81 762 LYS A CA 1
ATOM 6227 C C . LYS A 1 762 ? -10.852 -18.564 27.970 1.00 84.81 762 LYS A C 1
ATOM 6229 O O . LYS A 1 762 ? -10.270 -17.508 27.715 1.00 84.81 762 LYS A O 1
ATOM 6234 N N . ILE A 1 763 ? -12.184 -18.665 28.016 1.00 85.50 763 ILE A N 1
ATOM 6235 C CA . ILE A 1 763 ? -13.091 -17.542 27.759 1.00 85.50 763 ILE A CA 1
ATOM 6236 C C . ILE A 1 763 ? -13.014 -16.547 28.925 1.00 85.50 763 ILE A C 1
ATOM 6238 O O . ILE A 1 763 ? -13.651 -16.703 29.965 1.00 85.50 763 ILE A O 1
ATOM 6242 N N . LYS A 1 764 ? -12.209 -15.497 28.748 1.00 85.44 764 LYS A N 1
ATOM 6243 C CA . LYS A 1 764 ? -12.027 -14.412 29.718 1.00 85.44 764 LYS A CA 1
ATOM 6244 C C . LYS A 1 764 ? -11.704 -13.103 29.017 1.00 85.44 764 LYS A C 1
ATOM 6246 O O . LYS A 1 764 ? -10.989 -13.068 28.017 1.00 85.44 764 LYS A O 1
ATOM 6251 N N . VAL A 1 765 ? -12.185 -11.996 29.577 1.00 79.75 765 VAL A N 1
ATOM 6252 C CA . VAL A 1 765 ? -11.921 -10.664 29.022 1.00 79.75 765 VAL A CA 1
ATOM 6253 C C . VAL A 1 765 ? -10.415 -10.381 29.055 1.00 79.75 765 VAL A C 1
ATOM 6255 O O . VAL A 1 765 ? -9.819 -10.196 30.114 1.00 79.75 765 VAL A O 1
ATOM 6258 N N . ASN A 1 766 ? -9.795 -10.300 27.879 1.00 79.56 766 ASN A N 1
ATOM 6259 C CA . ASN A 1 766 ? -8.397 -9.933 27.695 1.00 79.56 766 ASN A CA 1
ATOM 6260 C C . ASN A 1 766 ? -8.268 -8.935 26.537 1.00 79.56 766 ASN A C 1
ATOM 6262 O O . ASN A 1 766 ? -8.083 -9.293 25.371 1.00 79.56 766 ASN A O 1
ATOM 6266 N N . LYS A 1 767 ? -8.346 -7.642 26.874 1.00 74.38 767 LYS A N 1
ATOM 6267 C CA . LYS A 1 767 ? -8.327 -6.541 25.895 1.00 74.38 767 LYS A CA 1
ATOM 6268 C C . LYS A 1 767 ? -7.063 -6.537 25.027 1.00 74.38 767 LYS A C 1
ATOM 6270 O O . LYS A 1 767 ? -7.151 -6.244 23.836 1.00 74.38 767 LYS A O 1
ATOM 6275 N N . ALA A 1 768 ? -5.905 -6.869 25.602 1.00 67.44 768 ALA A N 1
ATOM 6276 C CA . ALA A 1 768 ? -4.633 -6.880 24.881 1.00 67.44 768 ALA A CA 1
ATOM 6277 C C . ALA A 1 768 ? -4.590 -8.010 23.843 1.00 67.44 768 ALA A C 1
ATOM 6279 O O . ALA A 1 768 ? -4.315 -7.748 22.672 1.00 67.44 768 ALA A O 1
ATOM 6280 N N . MET A 1 769 ? -4.941 -9.234 24.245 1.00 69.88 769 MET A N 1
ATOM 6281 C CA . MET A 1 769 ? -4.969 -10.390 23.342 1.00 69.88 769 MET A CA 1
ATOM 6282 C C . MET A 1 769 ? -6.038 -10.254 22.260 1.00 69.88 769 MET A C 1
ATOM 6284 O O . MET A 1 769 ? -5.756 -10.511 21.092 1.00 69.88 769 MET A O 1
ATOM 6288 N N . ARG A 1 770 ? -7.231 -9.747 22.601 1.00 74.88 770 ARG A N 1
ATOM 6289 C CA . ARG A 1 770 ? -8.279 -9.449 21.612 1.00 74.88 770 ARG A CA 1
ATOM 6290 C C . ARG A 1 770 ? -7.812 -8.417 20.582 1.00 74.88 770 ARG A C 1
ATOM 6292 O O . ARG A 1 770 ? -8.068 -8.586 19.391 1.00 74.88 770 ARG A O 1
ATOM 6299 N N . SER A 1 771 ? -7.127 -7.360 21.025 1.00 71.00 771 SER A N 1
ATOM 6300 C CA . SER A 1 771 ? -6.565 -6.339 20.132 1.00 71.00 771 SER A CA 1
ATOM 6301 C C . SER A 1 771 ? -5.492 -6.925 19.211 1.00 71.00 771 SER A C 1
ATOM 6303 O O . SER A 1 771 ? -5.526 -6.699 18.002 1.00 71.00 771 SER A O 1
ATOM 6305 N N . LEU A 1 772 ? -4.590 -7.745 19.762 1.00 71.75 772 LEU A N 1
ATOM 6306 C CA . LEU A 1 772 ? -3.552 -8.434 19.002 1.00 71.75 772 LEU A CA 1
ATOM 6307 C C . LEU A 1 772 ? -4.165 -9.348 17.933 1.00 71.75 772 LEU A C 1
ATOM 6309 O O . LEU A 1 772 ? -3.894 -9.158 16.751 1.00 71.75 772 LEU A O 1
ATOM 6313 N N . ALA A 1 773 ? -5.061 -10.260 18.319 1.00 76.44 773 ALA A N 1
ATOM 6314 C CA . ALA A 1 773 ? -5.742 -11.163 17.393 1.00 76.44 773 ALA A CA 1
ATOM 6315 C C . ALA A 1 773 ? -6.463 -10.394 16.270 1.00 76.44 773 ALA A C 1
ATOM 6317 O O . ALA A 1 773 ? -6.313 -10.725 15.095 1.00 76.44 773 ALA A O 1
ATOM 6318 N N . LYS A 1 774 ? -7.164 -9.296 16.601 1.00 78.25 774 LYS A N 1
ATOM 6319 C CA . LYS A 1 774 ? -7.813 -8.421 15.607 1.00 78.25 774 LYS A CA 1
ATOM 6320 C C . LYS A 1 774 ? -6.809 -7.811 14.619 1.00 78.25 774 LYS A C 1
ATOM 6322 O O . LYS A 1 774 ? -7.094 -7.748 13.423 1.00 78.25 774 LYS A O 1
ATOM 6327 N N . LEU A 1 775 ? -5.640 -7.372 15.088 1.00 75.38 775 LEU A N 1
ATOM 6328 C CA . LEU A 1 775 ? -4.593 -6.823 14.222 1.00 75.38 775 LEU A CA 1
ATOM 6329 C C . LEU A 1 775 ? -4.004 -7.880 13.276 1.00 75.38 775 LEU A C 1
ATOM 6331 O O . LEU A 1 775 ? -3.799 -7.575 12.099 1.00 75.38 775 LEU A O 1
ATOM 6335 N N . PHE A 1 776 ? -3.763 -9.103 13.757 1.00 77.94 776 PHE A N 1
ATOM 6336 C CA . PHE A 1 776 ? -3.286 -10.219 12.930 1.00 77.94 776 PHE A CA 1
ATOM 6337 C C . PHE A 1 776 ? -4.307 -10.580 11.838 1.00 77.94 776 PHE A C 1
ATOM 6339 O O . PHE A 1 776 ? -3.956 -10.609 10.658 1.00 77.94 776 PHE A O 1
ATOM 6346 N N . LEU A 1 777 ? -5.583 -10.730 12.212 1.00 80.75 777 LEU A N 1
ATOM 6347 C CA . LEU A 1 777 ? -6.688 -11.026 11.291 1.00 80.75 777 LEU A CA 1
ATOM 6348 C C . LEU A 1 777 ? -6.795 -10.000 10.153 1.00 80.75 777 LEU A C 1
ATOM 6350 O O . LEU A 1 777 ? -6.874 -10.361 8.979 1.00 80.75 777 LEU A O 1
ATOM 6354 N N . ASN A 1 778 ? -6.737 -8.708 10.485 1.00 79.56 778 ASN A N 1
ATOM 6355 C CA . ASN A 1 778 ? -6.836 -7.635 9.493 1.00 79.56 778 ASN A CA 1
ATOM 6356 C C . ASN A 1 778 ? -5.575 -7.487 8.623 1.00 79.56 778 ASN A C 1
ATOM 6358 O O . ASN A 1 778 ? -5.642 -6.906 7.540 1.00 79.56 778 ASN A O 1
ATOM 6362 N N . SER A 1 779 ? -4.430 -8.008 9.074 1.00 78.00 779 SER A N 1
ATOM 6363 C CA . SER A 1 779 ? -3.149 -7.908 8.361 1.00 78.00 779 SER A CA 1
ATOM 6364 C C . SER A 1 779 ? -2.898 -9.058 7.378 1.00 78.00 779 SER A C 1
ATOM 6366 O O . SER A 1 779 ? -1.975 -8.949 6.569 1.00 78.00 779 SER A O 1
ATOM 6368 N N . ALA A 1 780 ? -3.705 -10.126 7.422 1.00 74.88 780 ALA A N 1
ATOM 6369 C CA . ALA A 1 780 ? -3.493 -11.369 6.674 1.00 74.88 780 ALA A CA 1
ATOM 6370 C C . ALA A 1 780 ? -3.408 -11.168 5.152 1.00 74.88 780 ALA A C 1
ATOM 6372 O O . ALA A 1 780 ? -2.530 -11.719 4.493 1.00 74.88 780 ALA A O 1
ATOM 6373 N N . TRP A 1 781 ? -4.297 -10.348 4.583 1.00 84.81 781 TRP A N 1
ATOM 6374 C CA . TRP A 1 781 ? -4.403 -10.194 3.128 1.00 84.81 781 TRP A CA 1
ATOM 6375 C C . TRP A 1 781 ? -3.642 -8.977 2.580 1.00 84.81 781 TRP A C 1
ATOM 6377 O O . TRP A 1 781 ? -3.162 -8.993 1.448 1.00 84.81 781 TRP A O 1
ATOM 6387 N N . GLY A 1 782 ? -3.496 -7.908 3.373 1.00 84.50 782 GLY A N 1
ATOM 6388 C CA . GLY A 1 782 ? -3.000 -6.611 2.890 1.00 84.50 782 GLY A CA 1
ATOM 6389 C C . GLY A 1 782 ? -1.575 -6.654 2.327 1.00 84.50 782 GLY A C 1
ATOM 6390 O O . GLY A 1 782 ? -1.185 -5.801 1.530 1.00 84.50 782 GLY A O 1
ATOM 6391 N N . LYS A 1 783 ? -0.791 -7.670 2.699 1.00 82.25 783 LYS A N 1
ATOM 6392 C CA . LYS A 1 783 ? 0.558 -7.886 2.170 1.00 82.25 783 LYS A CA 1
ATOM 6393 C C . LYS A 1 783 ? 0.590 -8.418 0.739 1.00 82.25 783 LYS A C 1
ATOM 6395 O O . LYS A 1 783 ? 1.530 -8.075 0.025 1.00 82.25 783 LYS A O 1
ATOM 6400 N N . PHE A 1 784 ? -0.445 -9.126 0.280 1.00 85.69 784 PHE A N 1
ATOM 6401 C CA . PHE A 1 784 ? -0.576 -9.500 -1.134 1.00 85.69 784 PHE A CA 1
ATOM 6402 C C . PHE A 1 784 ? -0.730 -8.273 -2.045 1.00 85.69 784 PHE A C 1
ATOM 6404 O O . PHE A 1 784 ? -0.339 -8.321 -3.207 1.00 85.69 784 PHE A O 1
ATOM 6411 N N . ALA A 1 785 ? -1.235 -7.159 -1.498 1.00 88.12 785 ALA A N 1
ATOM 6412 C CA . ALA A 1 785 ? -1.435 -5.881 -2.181 1.00 88.12 785 ALA A CA 1
ATOM 6413 C C . ALA A 1 785 ? -0.236 -4.915 -2.087 1.00 88.12 785 ALA A C 1
ATOM 6415 O O . ALA A 1 785 ? -0.350 -3.746 -2.481 1.00 88.12 785 ALA A O 1
ATOM 6416 N N . GLN A 1 786 ? 0.891 -5.347 -1.502 1.00 85.25 786 GLN A N 1
ATOM 6417 C CA . GLN A 1 786 ? 2.008 -4.457 -1.189 1.00 85.25 786 GLN A CA 1
ATOM 6418 C C . GLN A 1 786 ? 2.493 -3.716 -2.443 1.00 85.25 786 GLN A C 1
ATOM 6420 O O . GLN A 1 786 ? 2.796 -4.323 -3.460 1.00 85.25 786 GLN A O 1
ATOM 6425 N N . ASN A 1 787 ? 2.575 -2.385 -2.360 1.00 83.69 787 ASN A N 1
ATOM 6426 C CA . ASN A 1 787 ? 3.123 -1.574 -3.444 1.00 83.69 787 ASN A CA 1
ATOM 6427 C C . ASN A 1 787 ? 4.661 -1.717 -3.485 1.00 83.69 787 ASN A C 1
ATOM 6429 O O . ASN A 1 787 ? 5.289 -1.434 -2.453 1.00 83.69 787 ASN A O 1
ATOM 6433 N N . PRO A 1 788 ? 5.263 -2.154 -4.608 1.00 78.56 788 PRO A N 1
ATOM 6434 C CA . PRO A 1 788 ? 6.715 -2.157 -4.790 1.00 78.56 788 PRO A CA 1
ATOM 6435 C C . PRO A 1 788 ? 7.280 -0.756 -5.081 1.00 78.56 788 PRO A C 1
ATOM 6437 O O . PRO A 1 788 ? 8.436 -0.501 -4.751 1.00 78.56 788 PRO A O 1
ATOM 6440 N N . ASP A 1 789 ? 6.474 0.176 -5.608 1.00 82.56 789 ASP A N 1
ATOM 6441 C CA . ASP A 1 789 ? 6.854 1.581 -5.809 1.00 82.56 789 ASP A CA 1
ATOM 6442 C C . ASP A 1 789 ? 6.816 2.337 -4.473 1.00 82.56 789 ASP A C 1
ATOM 6444 O O . ASP A 1 789 ? 5.861 3.044 -4.127 1.00 82.56 789 ASP A O 1
ATOM 6448 N N . LYS A 1 790 ? 7.860 2.125 -3.669 1.00 81.50 790 LYS A N 1
ATOM 6449 C CA . LYS A 1 790 ? 8.078 2.828 -2.406 1.00 81.50 790 LYS A CA 1
ATOM 6450 C C . LYS A 1 790 ? 9.313 3.698 -2.492 1.00 81.50 790 LYS A C 1
ATOM 6452 O O . LYS A 1 790 ? 10.364 3.272 -2.961 1.00 81.50 790 LYS A O 1
ATOM 6457 N N . VAL A 1 791 ? 9.185 4.900 -1.941 1.00 83.69 791 VAL A N 1
ATOM 6458 C CA . VAL A 1 791 ? 10.337 5.754 -1.677 1.00 83.69 791 VAL A CA 1
ATOM 6459 C C . VAL A 1 791 ? 11.163 5.102 -0.570 1.00 83.69 791 VAL A C 1
ATOM 6461 O O . VAL A 1 791 ? 10.685 4.912 0.549 1.00 83.69 791 VAL A O 1
ATOM 6464 N N . GLU A 1 792 ? 12.393 4.730 -0.897 1.00 84.75 792 GLU A N 1
ATOM 6465 C CA . GLU A 1 792 ? 13.382 4.264 0.064 1.00 84.75 792 GLU A CA 1
ATOM 6466 C C . GLU A 1 792 ? 14.076 5.486 0.661 1.00 84.75 792 GLU A C 1
ATOM 6468 O O . GLU A 1 792 ? 14.729 6.236 -0.066 1.00 84.75 792 GLU A O 1
ATOM 6473 N N . THR A 1 793 ? 13.954 5.674 1.977 1.00 82.56 793 THR A N 1
ATOM 6474 C CA . THR A 1 793 ? 14.641 6.743 2.710 1.00 82.56 793 THR A CA 1
ATOM 6475 C C . THR A 1 793 ? 15.717 6.159 3.620 1.00 82.56 793 THR A C 1
ATOM 6477 O O . THR A 1 793 ? 15.429 5.312 4.466 1.00 82.56 793 THR A O 1
ATOM 6480 N N . LYS A 1 794 ? 16.955 6.640 3.484 1.00 81.38 794 LYS A N 1
ATOM 6481 C CA . LYS A 1 794 ? 18.087 6.285 4.346 1.00 81.38 794 LYS A CA 1
ATOM 6482 C C . LYS A 1 794 ? 18.676 7.520 5.005 1.00 81.38 794 LYS A C 1
ATOM 6484 O O . LYS A 1 794 ? 18.831 8.558 4.371 1.00 81.38 794 LYS A O 1
ATOM 6489 N N . LEU A 1 795 ? 19.030 7.389 6.281 1.00 80.81 795 LEU A N 1
ATOM 6490 C CA . LEU A 1 795 ? 19.803 8.397 6.998 1.00 80.81 795 LEU A CA 1
ATOM 6491 C C . LEU A 1 795 ? 21.295 8.142 6.750 1.00 80.81 795 LEU A C 1
ATOM 6493 O O . LEU A 1 795 ? 21.865 7.217 7.326 1.00 80.81 795 LEU A O 1
ATOM 6497 N N . ILE A 1 796 ? 21.918 8.954 5.901 1.00 79.44 796 ILE A N 1
ATOM 6498 C CA . ILE A 1 796 ? 23.334 8.850 5.529 1.00 79.44 796 ILE A CA 1
ATOM 6499 C C . ILE A 1 796 ? 24.109 9.998 6.180 1.00 79.44 796 ILE A C 1
ATOM 6501 O O . ILE A 1 796 ? 23.600 11.107 6.316 1.00 79.44 796 ILE A O 1
ATOM 6505 N N . ARG A 1 797 ? 25.328 9.746 6.663 1.00 74.56 797 ARG A N 1
ATOM 6506 C CA . ARG A 1 797 ? 26.176 10.806 7.236 1.00 74.56 797 ARG A CA 1
ATOM 6507 C C . ARG A 1 797 ? 26.778 11.640 6.101 1.00 74.56 797 ARG A C 1
ATOM 6509 O O . ARG A 1 797 ? 27.141 11.074 5.084 1.00 74.56 797 ARG A O 1
ATOM 6516 N N . LEU A 1 798 ? 26.969 12.946 6.295 1.00 72.25 798 LEU A N 1
ATOM 6517 C CA . LEU A 1 798 ? 27.646 13.820 5.321 1.00 72.25 798 LEU A CA 1
ATOM 6518 C C . LEU A 1 798 ? 29.059 13.307 4.987 1.00 72.25 798 LEU A C 1
ATOM 6520 O O . LEU A 1 798 ? 29.506 13.408 3.853 1.00 72.25 798 LEU A O 1
ATOM 6524 N N . ALA A 1 799 ? 29.728 12.696 5.969 1.00 74.50 799 ALA A N 1
ATOM 6525 C CA . ALA A 1 799 ? 31.025 12.051 5.781 1.00 74.50 799 ALA A CA 1
ATOM 6526 C C . ALA A 1 799 ? 30.986 10.826 4.839 1.00 74.50 799 ALA A C 1
ATOM 6528 O O . ALA A 1 799 ? 32.031 10.395 4.376 1.00 74.50 799 ALA A O 1
ATOM 6529 N N . ASP A 1 800 ? 29.811 10.264 4.540 1.00 78.25 800 ASP A N 1
ATOM 6530 C CA . ASP A 1 800 ? 29.628 9.153 3.597 1.00 78.25 800 ASP A CA 1
ATOM 6531 C C . ASP A 1 800 ? 29.134 9.674 2.234 1.00 78.25 800 ASP A C 1
ATOM 6533 O O . ASP A 1 800 ? 28.077 9.298 1.719 1.00 78.25 800 ASP A O 1
ATOM 6537 N N . ALA A 1 801 ? 29.901 10.601 1.652 1.00 73.19 801 ALA A N 1
ATOM 6538 C CA . ALA A 1 801 ? 29.593 11.205 0.355 1.00 73.19 801 ALA A CA 1
ATOM 6539 C C . ALA A 1 801 ? 29.551 10.160 -0.780 1.00 73.19 801 ALA A C 1
ATOM 6541 O O . ALA A 1 801 ? 28.765 10.290 -1.722 1.00 73.19 801 ALA A O 1
ATOM 6542 N N . VAL A 1 802 ? 30.345 9.089 -0.673 1.00 78.06 802 VAL A N 1
ATOM 6543 C CA . VAL A 1 802 ? 30.363 7.974 -1.633 1.00 78.06 802 VAL A CA 1
ATOM 6544 C C . VAL A 1 802 ? 29.096 7.129 -1.513 1.00 78.06 802 VAL A C 1
ATOM 6546 O O . VAL A 1 802 ? 28.461 6.852 -2.531 1.00 78.06 802 VAL A O 1
ATOM 6549 N N . GLY A 1 803 ? 28.677 6.763 -0.297 1.00 79.56 803 GLY A N 1
ATOM 6550 C CA . GLY A 1 803 ? 27.414 6.066 -0.059 1.00 79.56 803 GLY A CA 1
ATOM 6551 C C . GLY A 1 803 ? 26.212 6.890 -0.511 1.00 79.56 803 GLY A C 1
ATOM 6552 O O . GLY A 1 803 ? 25.315 6.354 -1.159 1.00 79.56 803 GLY A O 1
ATOM 6553 N N . MET A 1 804 ? 26.238 8.205 -0.276 1.00 79.88 804 MET A N 1
ATOM 6554 C CA . MET A 1 804 ? 25.252 9.152 -0.804 1.00 79.88 804 MET A CA 1
ATOM 6555 C C . MET A 1 804 ? 25.203 9.138 -2.336 1.00 79.88 804 MET A C 1
ATOM 6557 O O . MET A 1 804 ? 24.135 8.939 -2.916 1.00 79.88 804 MET A O 1
ATOM 6561 N N . THR A 1 805 ? 26.355 9.276 -2.993 1.00 78.12 805 THR A N 1
ATOM 6562 C CA . THR A 1 805 ? 26.463 9.283 -4.460 1.00 78.12 805 THR A CA 1
ATOM 6563 C C . THR A 1 805 ? 25.997 7.956 -5.055 1.00 78.12 805 THR A C 1
ATOM 6565 O O . THR A 1 805 ? 25.193 7.944 -5.981 1.00 78.12 805 THR A O 1
ATOM 6568 N N . LYS A 1 806 ? 26.426 6.822 -4.490 1.00 83.75 806 LYS A N 1
ATOM 6569 C CA . LYS A 1 806 ? 26.018 5.480 -4.928 1.00 83.75 806 LYS A CA 1
ATOM 6570 C C . LYS A 1 806 ? 24.524 5.235 -4.721 1.00 83.75 806 LYS A C 1
ATOM 6572 O O . LYS A 1 806 ? 23.885 4.615 -5.564 1.00 83.75 806 LYS A O 1
ATOM 6577 N N . PHE A 1 807 ? 23.966 5.704 -3.605 1.00 84.12 807 PHE A N 1
ATOM 6578 C CA . PHE A 1 807 ? 22.546 5.556 -3.304 1.00 84.12 807 PHE A CA 1
ATOM 6579 C C . PHE A 1 807 ? 21.675 6.332 -4.301 1.00 84.12 807 PHE A C 1
ATOM 6581 O O . PHE A 1 807 ? 20.684 5.783 -4.784 1.00 84.12 807 PHE A O 1
ATOM 6588 N N . LEU A 1 808 ? 22.062 7.570 -4.631 1.00 82.19 808 LEU A N 1
ATOM 6589 C CA . LEU A 1 808 ? 21.319 8.452 -5.537 1.00 82.19 808 LEU A CA 1
ATOM 6590 C C . LEU A 1 808 ? 21.537 8.130 -7.026 1.00 82.19 808 LEU A C 1
ATOM 6592 O O . LEU A 1 808 ? 20.593 8.244 -7.800 1.00 82.19 808 LEU A O 1
ATOM 6596 N N . ASN A 1 809 ? 22.739 7.696 -7.422 1.00 80.81 809 ASN A N 1
ATOM 6597 C CA . ASN A 1 809 ? 23.094 7.430 -8.825 1.00 80.81 809 ASN A CA 1
ATOM 6598 C C . ASN A 1 809 ? 22.857 5.977 -9.268 1.00 80.81 809 ASN A C 1
ATOM 6600 O O . ASN A 1 809 ? 23.307 5.578 -10.342 1.00 80.81 809 ASN A O 1
ATOM 6604 N N . ASP A 1 810 ? 22.176 5.165 -8.457 1.00 78.88 810 ASP A N 1
ATOM 6605 C CA . ASP A 1 810 ? 21.777 3.817 -8.860 1.00 78.88 810 ASP A CA 1
ATOM 6606 C C . ASP A 1 810 ? 20.838 3.902 -10.080 1.00 78.88 810 ASP A C 1
ATOM 6608 O O . ASP A 1 810 ? 19.764 4.499 -9.975 1.00 78.88 810 ASP A O 1
ATOM 6612 N N . PRO A 1 811 ? 21.191 3.311 -11.239 1.00 77.56 811 PRO A N 1
ATOM 6613 C CA . PRO A 1 811 ? 20.431 3.479 -12.475 1.00 77.56 811 PRO A CA 1
ATOM 6614 C C . PRO A 1 811 ? 18.998 2.941 -12.389 1.00 77.56 811 PRO A C 1
ATOM 6616 O O . PRO A 1 811 ? 18.165 3.346 -13.203 1.00 77.56 811 PRO A O 1
ATOM 6619 N N . LYS A 1 812 ? 18.702 2.067 -11.417 1.00 77.38 812 LYS A N 1
ATOM 6620 C CA . LYS A 1 812 ? 17.363 1.516 -11.161 1.00 77.38 812 LYS A CA 1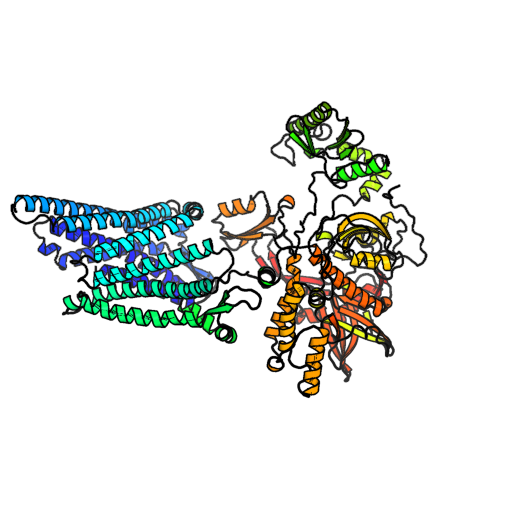
ATOM 6621 C C . LYS A 1 812 ? 16.439 2.482 -10.417 1.00 77.38 812 LYS A C 1
ATOM 6623 O O . LYS A 1 812 ? 15.244 2.216 -10.329 1.00 77.38 812 LYS A O 1
ATOM 6628 N N . TYR A 1 813 ? 16.968 3.570 -9.862 1.00 82.31 813 TYR A N 1
ATOM 6629 C CA . TYR A 1 813 ? 16.231 4.487 -9.000 1.00 82.31 813 TYR A CA 1
ATOM 6630 C C . TYR A 1 813 ? 16.345 5.933 -9.490 1.00 82.31 813 TYR A C 1
ATOM 6632 O O . TYR A 1 813 ? 17.235 6.298 -10.255 1.00 82.31 813 TYR A O 1
ATOM 6640 N N . GLU A 1 814 ? 15.416 6.760 -9.033 1.00 83.25 814 GLU A N 1
ATOM 6641 C CA . GLU A 1 814 ? 15.402 8.204 -9.206 1.00 83.25 814 GLU A CA 1
ATOM 6642 C C . GLU A 1 814 ? 15.497 8.880 -7.833 1.00 83.25 814 GLU A C 1
ATOM 6644 O O . GLU A 1 814 ? 14.729 8.539 -6.924 1.00 83.25 814 GLU A O 1
ATOM 6649 N N . PRO A 1 815 ? 16.425 9.832 -7.646 1.00 83.94 815 PRO A N 1
ATOM 6650 C CA . PRO A 1 815 ? 16.454 10.692 -6.470 1.00 83.94 815 PRO A CA 1
ATOM 6651 C C . PRO A 1 815 ? 15.113 11.400 -6.255 1.00 83.94 815 PRO A C 1
ATOM 6653 O O . PRO A 1 815 ? 14.558 11.985 -7.179 1.00 83.94 815 PRO A O 1
ATOM 6656 N N . VAL A 1 816 ? 14.607 11.372 -5.021 1.00 84.50 816 VAL A N 1
ATOM 6657 C CA . VAL A 1 816 ? 13.370 12.065 -4.629 1.00 84.50 816 VAL A CA 1
ATOM 6658 C C . VAL A 1 816 ? 13.693 13.296 -3.799 1.00 84.50 816 VAL A C 1
ATOM 6660 O O . VAL A 1 816 ? 13.280 14.388 -4.152 1.00 84.50 816 VAL A O 1
ATOM 6663 N N . ASN A 1 817 ? 14.413 13.122 -2.688 1.00 76.69 817 ASN A N 1
ATOM 6664 C CA . ASN A 1 817 ? 14.709 14.200 -1.744 1.00 76.69 817 ASN A CA 1
ATOM 6665 C C . ASN A 1 817 ? 16.057 13.973 -1.057 1.00 76.69 817 ASN A C 1
ATOM 6667 O O . ASN A 1 817 ? 16.422 12.837 -0.755 1.00 76.69 817 ASN A O 1
ATOM 6671 N N . MET A 1 818 ? 16.735 15.066 -0.717 1.00 79.56 818 MET A N 1
ATOM 6672 C CA . MET A 1 818 ? 17.891 15.094 0.175 1.00 79.56 818 MET A CA 1
ATOM 6673 C C . MET A 1 818 ? 17.627 16.135 1.256 1.00 79.56 818 MET A C 1
ATOM 6675 O O . MET A 1 818 ? 17.377 17.296 0.955 1.00 79.56 818 MET A O 1
ATOM 6679 N N . ILE A 1 819 ? 17.617 15.696 2.509 1.00 74.19 819 ILE A N 1
ATOM 6680 C CA . ILE A 1 819 ? 17.107 16.475 3.638 1.00 74.19 819 ILE A CA 1
ATOM 6681 C C . ILE A 1 819 ? 18.165 16.472 4.731 1.00 74.19 819 ILE A C 1
ATOM 6683 O O . ILE A 1 819 ? 18.445 15.387 5.236 1.00 74.19 819 ILE A O 1
ATOM 6687 N N . PRO A 1 820 ? 18.721 17.607 5.166 1.00 68.81 820 PRO A N 1
ATOM 6688 C CA . PRO A 1 820 ? 19.644 17.603 6.289 1.00 68.81 820 PRO A CA 1
ATOM 6689 C C . PRO A 1 820 ? 18.932 17.170 7.574 1.00 68.81 820 PRO A C 1
ATOM 6691 O O . PRO A 1 820 ? 17.785 17.523 7.849 1.00 68.81 820 PRO A O 1
ATOM 6694 N N . PHE A 1 821 ? 19.632 16.382 8.376 1.00 62.81 821 PHE A N 1
ATOM 6695 C CA . PHE A 1 821 ? 19.209 15.937 9.694 1.00 62.81 821 PHE A CA 1
ATOM 6696 C C . PHE A 1 821 ? 20.325 16.233 10.694 1.00 62.81 821 PHE A C 1
ATOM 6698 O O . PHE A 1 821 ? 21.276 15.462 10.872 1.00 62.81 821 PHE A O 1
ATOM 6705 N N . GLY A 1 822 ? 20.216 17.401 11.326 1.00 67.38 822 GLY A N 1
ATOM 6706 C CA . GLY A 1 822 ? 21.320 18.002 12.066 1.00 67.38 822 GLY A CA 1
ATOM 6707 C C . GLY A 1 822 ? 22.473 18.401 11.139 1.00 67.38 822 GLY A C 1
ATOM 6708 O O . GLY A 1 822 ? 22.325 18.476 9.924 1.00 67.38 822 GLY A O 1
ATOM 6709 N N . THR A 1 823 ? 23.651 18.637 11.711 1.00 71.44 823 THR A N 1
ATOM 6710 C CA . THR A 1 823 ? 24.800 19.206 10.980 1.00 71.44 823 THR A CA 1
ATOM 6711 C C . THR A 1 823 ? 25.622 18.187 10.190 1.00 71.44 823 THR A C 1
ATOM 6713 O O . THR A 1 823 ? 26.489 18.567 9.411 1.00 71.44 823 THR A O 1
ATOM 6716 N N . LYS A 1 824 ? 25.402 16.882 10.402 1.00 73.94 824 LYS A N 1
ATOM 6717 C CA . LYS A 1 824 ? 26.294 15.820 9.892 1.00 73.94 824 LYS A CA 1
ATOM 6718 C C . LYS A 1 824 ? 25.582 14.678 9.179 1.00 73.94 824 LYS A C 1
ATOM 6720 O O . LYS A 1 824 ? 26.227 13.671 8.885 1.00 73.94 824 LYS A O 1
ATOM 6725 N N . LYS A 1 825 ? 24.272 14.755 8.952 1.00 75.94 825 LYS A N 1
ATOM 6726 C CA . LYS A 1 825 ? 23.507 13.670 8.324 1.00 75.94 825 LYS A CA 1
ATOM 6727 C C . LYS A 1 825 ? 22.476 14.226 7.361 1.00 75.94 825 LYS A C 1
ATOM 6729 O O . LYS A 1 825 ? 22.047 15.361 7.516 1.00 75.94 825 LYS A O 1
ATOM 6734 N N . TYR A 1 826 ? 22.067 13.392 6.420 1.00 75.62 826 TYR A N 1
ATOM 6735 C CA . TYR A 1 826 ? 21.003 13.651 5.473 1.00 75.62 826 TYR A CA 1
ATOM 6736 C C . TYR A 1 826 ? 20.057 12.453 5.415 1.00 75.62 826 TYR A C 1
ATOM 6738 O O . TYR A 1 826 ? 20.504 11.311 5.327 1.00 75.62 826 TYR A O 1
ATOM 6746 N N . PHE A 1 827 ? 18.749 12.692 5.431 1.00 78.81 827 PHE A N 1
ATOM 6747 C CA . PHE A 1 827 ? 17.795 11.738 4.887 1.00 78.81 827 PHE A CA 1
ATOM 6748 C C . PHE A 1 827 ? 17.819 11.847 3.367 1.00 78.81 827 PHE A C 1
ATOM 6750 O O . PHE A 1 827 ? 17.371 12.838 2.791 1.00 78.81 827 PHE A O 1
ATOM 6757 N N . LEU A 1 828 ? 18.333 10.809 2.726 1.00 83.44 828 LEU A N 1
ATOM 6758 C CA . LEU A 1 828 ? 18.290 10.645 1.285 1.00 83.44 828 LEU A CA 1
ATOM 6759 C C . LEU A 1 828 ? 17.131 9.742 0.935 1.00 83.44 828 LEU A C 1
ATOM 6761 O O . LEU A 1 828 ? 16.961 8.688 1.541 1.00 83.44 828 LEU A O 1
ATOM 6765 N N . SER A 1 829 ? 16.346 10.154 -0.043 1.00 85.31 829 SER A N 1
ATOM 6766 C CA . SER A 1 829 ? 15.186 9.421 -0.516 1.00 85.31 829 SER A CA 1
ATOM 6767 C C . SER A 1 829 ? 15.320 9.165 -2.005 1.00 85.31 829 SER A C 1
ATOM 6769 O O . SER A 1 829 ? 15.631 10.090 -2.753 1.00 85.31 829 SER A O 1
ATOM 6771 N N . ARG A 1 830 ? 15.056 7.934 -2.436 1.00 86.81 830 ARG A N 1
ATOM 6772 C CA . ARG A 1 830 ? 15.014 7.541 -3.849 1.00 86.81 830 ARG A CA 1
ATOM 6773 C C . ARG A 1 830 ? 13.783 6.689 -4.126 1.00 86.81 830 ARG A C 1
ATOM 6775 O O . ARG A 1 830 ? 13.271 6.036 -3.221 1.00 86.81 830 ARG A O 1
ATOM 6782 N N . ARG A 1 831 ? 13.310 6.686 -5.363 1.00 85.81 831 ARG A N 1
ATOM 6783 C CA . ARG A 1 831 ? 12.159 5.908 -5.824 1.00 85.81 831 ARG A CA 1
ATOM 6784 C C . ARG A 1 831 ? 12.610 4.956 -6.933 1.00 85.81 831 ARG A C 1
ATOM 6786 O O . ARG A 1 831 ? 13.387 5.388 -7.775 1.00 85.81 831 ARG A O 1
ATOM 6793 N N . PRO A 1 832 ? 12.193 3.683 -6.950 1.00 82.38 832 PRO A N 1
ATOM 6794 C CA . PRO A 1 832 ? 12.492 2.801 -8.074 1.00 82.38 832 PRO A CA 1
ATOM 6795 C C . PRO A 1 832 ? 11.855 3.334 -9.362 1.00 82.38 832 PRO A C 1
ATOM 6797 O O . PRO A 1 832 ? 10.716 3.799 -9.355 1.00 82.38 832 PRO A O 1
ATOM 6800 N N . LYS A 1 833 ? 12.587 3.255 -10.472 1.00 75.56 833 LYS A N 1
ATOM 6801 C CA . LYS A 1 833 ? 12.029 3.502 -11.804 1.00 75.56 833 LYS A CA 1
ATOM 6802 C C . LYS A 1 833 ? 10.999 2.431 -12.136 1.00 75.56 833 LYS A C 1
ATOM 6804 O O . LYS A 1 833 ? 11.135 1.299 -11.671 1.00 75.56 833 LYS A O 1
ATOM 6809 N N . LYS A 1 834 ? 9.997 2.771 -12.952 1.00 71.19 834 LYS A N 1
ATOM 6810 C CA . LYS A 1 834 ? 8.908 1.844 -13.303 1.00 71.19 834 LYS A CA 1
ATOM 6811 C C . LYS A 1 834 ? 9.444 0.556 -13.925 1.00 71.19 834 LYS A C 1
ATOM 6813 O O . LYS A 1 834 ? 9.111 -0.524 -13.463 1.00 71.19 834 LYS A O 1
ATOM 6818 N N . GLU A 1 835 ? 10.399 0.688 -14.840 1.00 67.50 835 GLU A N 1
ATOM 6819 C CA . GLU A 1 835 ? 11.031 -0.418 -15.566 1.00 67.50 835 GLU A CA 1
ATOM 6820 C C . GLU A 1 835 ? 11.895 -1.316 -14.661 1.00 67.50 835 GLU A C 1
ATOM 6822 O O . GLU A 1 835 ? 12.281 -2.418 -15.044 1.00 67.50 835 GLU A O 1
ATOM 6827 N N . ALA A 1 836 ? 12.233 -0.838 -13.459 1.00 66.94 836 ALA A N 1
ATOM 6828 C CA . ALA A 1 836 ? 13.006 -1.565 -12.459 1.00 66.94 836 ALA A CA 1
ATOM 6829 C C . ALA A 1 836 ? 12.140 -2.077 -11.293 1.00 66.94 836 ALA A C 1
ATOM 6831 O O . ALA A 1 836 ? 12.689 -2.606 -10.319 1.00 66.94 836 ALA A O 1
ATOM 6832 N N . LEU A 1 837 ? 10.809 -1.924 -11.363 1.00 69.31 837 LEU A N 1
ATOM 6833 C CA . LEU A 1 837 ? 9.892 -2.443 -10.354 1.00 69.31 837 LEU A CA 1
ATOM 6834 C C . LEU A 1 837 ? 9.883 -3.968 -10.404 1.00 69.31 837 LEU A C 1
ATOM 6836 O O . LEU A 1 837 ? 9.311 -4.591 -11.293 1.00 69.31 837 LEU A O 1
ATOM 6840 N N . LEU A 1 838 ? 10.495 -4.578 -9.396 1.00 61.97 838 LEU A N 1
ATOM 6841 C CA . LEU A 1 838 ? 10.357 -6.004 -9.160 1.00 61.97 838 LEU A CA 1
ATOM 6842 C C . LEU A 1 838 ? 9.161 -6.229 -8.226 1.00 61.97 838 LEU A C 1
ATOM 6844 O O . LEU A 1 838 ? 9.124 -5.628 -7.144 1.00 61.97 838 LEU A O 1
ATOM 6848 N N . PRO A 1 839 ? 8.186 -7.080 -8.596 1.00 61.19 839 PRO A N 1
ATOM 6849 C CA . PRO A 1 839 ? 7.168 -7.518 -7.653 1.00 61.19 839 PRO A CA 1
ATOM 6850 C C . PRO A 1 839 ? 7.831 -8.155 -6.434 1.00 61.19 839 PRO A C 1
ATOM 6852 O O . PRO A 1 839 ? 8.845 -8.852 -6.536 1.00 61.19 839 PRO A O 1
ATOM 6855 N N . GLY A 1 840 ? 7.249 -7.930 -5.258 1.00 63.12 840 GLY A N 1
ATOM 6856 C CA . GLY A 1 840 ? 7.660 -8.686 -4.082 1.00 63.12 840 GLY A CA 1
ATOM 6857 C C . GLY A 1 840 ? 7.366 -10.164 -4.327 1.00 63.12 840 GLY A C 1
ATOM 6858 O O . GLY A 1 840 ? 6.295 -10.492 -4.821 1.00 63.12 840 GLY A O 1
ATOM 6859 N N . GLY A 1 841 ? 8.273 -11.071 -3.954 1.00 59.03 841 GLY A N 1
ATOM 6860 C CA . GLY A 1 841 ? 8.139 -12.504 -4.271 1.00 59.03 841 GLY A CA 1
ATOM 6861 C C . GLY A 1 841 ? 6.852 -13.201 -3.785 1.00 59.03 841 GLY A C 1
ATOM 6862 O O . GLY A 1 841 ? 6.631 -14.347 -4.144 1.00 59.03 841 GLY A O 1
ATOM 6863 N N . PHE A 1 842 ? 6.011 -12.531 -2.986 1.00 62.44 842 PHE A N 1
ATOM 6864 C CA . PHE A 1 842 ? 4.746 -13.047 -2.442 1.00 62.44 842 PHE A CA 1
ATOM 6865 C C . PHE A 1 842 ? 3.576 -12.049 -2.583 1.00 62.44 842 PHE A C 1
ATOM 6867 O O . PHE A 1 842 ? 2.583 -12.143 -1.863 1.00 62.44 842 PHE A O 1
ATOM 6874 N N . THR A 1 843 ? 3.676 -11.059 -3.479 1.00 78.06 843 THR A N 1
ATOM 6875 C CA . THR A 1 843 ? 2.523 -10.224 -3.851 1.00 78.06 843 THR A CA 1
ATOM 6876 C C . THR A 1 843 ? 1.646 -10.968 -4.852 1.00 78.06 843 THR A C 1
ATOM 6878 O O . THR A 1 843 ? 2.150 -11.515 -5.829 1.00 78.06 843 THR A O 1
ATOM 6881 N N . ASN A 1 844 ? 0.332 -10.962 -4.635 1.00 87.31 844 ASN A N 1
ATOM 6882 C CA . ASN A 1 844 ? -0.636 -11.490 -5.592 1.00 87.31 844 ASN A CA 1
ATOM 6883 C C . ASN A 1 844 ? -1.832 -10.535 -5.659 1.00 87.31 844 ASN A C 1
ATOM 6885 O O . ASN A 1 844 ? -2.712 -10.521 -4.795 1.00 87.31 844 ASN A O 1
ATOM 6889 N N . LEU A 1 845 ? -1.830 -9.700 -6.696 1.00 89.50 845 LEU A N 1
ATOM 6890 C CA . LEU A 1 845 ? -2.829 -8.651 -6.865 1.00 89.50 845 LEU A CA 1
ATOM 6891 C C . LEU A 1 845 ? -4.215 -9.194 -7.215 1.00 89.50 845 LEU A C 1
ATOM 6893 O O . LEU A 1 845 ? -5.194 -8.533 -6.887 1.00 89.50 845 LEU A O 1
ATOM 6897 N N . ALA A 1 846 ? -4.314 -10.388 -7.808 1.00 89.69 846 ALA A N 1
ATOM 6898 C CA . ALA A 1 846 ? -5.600 -11.018 -8.099 1.00 89.69 846 ALA A CA 1
ATOM 6899 C C . ALA A 1 846 ? -6.324 -11.424 -6.804 1.00 89.69 846 ALA A C 1
ATOM 6901 O O . ALA A 1 846 ? -7.495 -11.095 -6.634 1.00 89.69 846 ALA A O 1
ATOM 6902 N N . ILE A 1 847 ? -5.609 -12.038 -5.850 1.00 89.50 847 ILE A N 1
ATOM 6903 C CA . ILE A 1 847 ? -6.149 -12.356 -4.515 1.00 89.50 847 ILE A CA 1
ATOM 6904 C C . ILE A 1 847 ? -6.590 -11.074 -3.800 1.00 89.50 847 ILE A C 1
ATOM 6906 O O . ILE A 1 847 ? -7.719 -10.986 -3.323 1.00 89.50 847 ILE A O 1
ATOM 6910 N N . ALA A 1 848 ? -5.731 -10.051 -3.770 1.00 91.44 848 ALA A N 1
ATOM 6911 C CA . ALA A 1 848 ? -6.053 -8.789 -3.106 1.00 91.44 848 ALA A CA 1
ATOM 6912 C C . ALA A 1 848 ? -7.250 -8.056 -3.746 1.00 91.44 848 ALA A C 1
ATOM 6914 O O . ALA A 1 848 ? -8.113 -7.532 -3.035 1.00 91.44 848 ALA A O 1
ATOM 6915 N N . ALA A 1 849 ? -7.320 -8.021 -5.081 1.00 93.88 849 ALA A N 1
ATOM 6916 C CA . ALA A 1 849 ? -8.450 -7.452 -5.806 1.00 93.88 849 ALA A CA 1
ATOM 6917 C C . ALA A 1 849 ? -9.740 -8.215 -5.474 1.00 93.88 849 ALA A C 1
ATOM 6919 O O . ALA A 1 849 ? -10.731 -7.581 -5.112 1.00 93.88 849 ALA A O 1
ATOM 6920 N N . GLN A 1 850 ? -9.699 -9.553 -5.465 1.00 93.25 850 GLN A N 1
ATOM 6921 C CA . GLN A 1 850 ? -10.839 -10.400 -5.114 1.00 93.25 850 GLN A CA 1
ATOM 6922 C C . GLN A 1 850 ? -11.332 -10.167 -3.679 1.00 93.25 850 GLN A C 1
ATOM 6924 O O . GLN A 1 850 ? -12.532 -9.988 -3.481 1.00 93.25 850 GLN A O 1
ATOM 6929 N N . THR A 1 851 ? -10.435 -10.085 -2.686 1.00 92.62 851 THR A N 1
ATOM 6930 C CA . THR A 1 851 ? -10.806 -9.801 -1.285 1.00 92.62 851 THR A CA 1
ATOM 6931 C C . THR A 1 851 ? -11.585 -8.487 -1.174 1.00 92.62 851 THR A C 1
ATOM 6933 O O . THR A 1 851 ? -12.638 -8.421 -0.539 1.00 92.62 851 THR A O 1
ATOM 6936 N N . THR A 1 852 ? -11.087 -7.423 -1.813 1.00 94.50 852 THR A N 1
ATOM 6937 C CA . THR A 1 852 ? -11.740 -6.104 -1.759 1.00 94.50 852 THR A CA 1
ATOM 6938 C C . THR A 1 852 ? -13.024 -6.037 -2.583 1.00 94.50 852 THR A C 1
ATOM 6940 O O . THR A 1 852 ? -13.976 -5.378 -2.169 1.00 94.50 852 THR A O 1
ATOM 6943 N N . SER A 1 853 ? -13.072 -6.733 -3.719 1.00 95.88 853 SER A N 1
ATOM 6944 C CA . SER A 1 853 ? -14.250 -6.831 -4.580 1.00 95.88 853 SER A CA 1
ATOM 6945 C C . SER A 1 853 ? -15.397 -7.559 -3.878 1.00 95.88 853 SER A C 1
ATOM 6947 O O . SER A 1 853 ? -16.501 -7.023 -3.790 1.00 95.88 853 SER A O 1
ATOM 6949 N N . ALA A 1 854 ? -15.115 -8.698 -3.239 1.00 95.00 854 ALA A N 1
ATOM 6950 C CA . ALA A 1 854 ? -16.098 -9.431 -2.446 1.00 95.00 854 ALA A CA 1
ATOM 6951 C C . ALA A 1 854 ? -16.633 -8.603 -1.260 1.00 95.00 854 ALA A C 1
ATOM 6953 O O . ALA A 1 854 ? -17.834 -8.617 -0.989 1.00 95.00 854 ALA A O 1
ATOM 6954 N N . ALA A 1 855 ? -15.775 -7.817 -0.596 1.00 95.12 855 ALA A N 1
ATOM 6955 C CA . ALA A 1 855 ? -16.198 -6.904 0.470 1.00 95.12 855 ALA A CA 1
ATOM 6956 C C . ALA A 1 855 ? -17.145 -5.810 -0.040 1.00 95.12 855 ALA A C 1
ATOM 6958 O O . ALA A 1 855 ? -18.189 -5.565 0.566 1.00 95.12 855 ALA A O 1
ATOM 6959 N N . ARG A 1 856 ? -16.825 -5.188 -1.182 1.00 96.06 856 ARG A N 1
ATOM 6960 C CA . ARG A 1 856 ? -17.706 -4.193 -1.811 1.00 96.06 856 ARG A CA 1
ATOM 6961 C C . ARG A 1 856 ? -19.041 -4.797 -2.227 1.00 96.06 856 ARG A C 1
ATOM 6963 O O . ARG A 1 856 ? -20.065 -4.173 -1.978 1.00 96.06 856 ARG A O 1
ATOM 6970 N N . LEU A 1 857 ? -19.049 -5.994 -2.811 1.00 95.88 857 LEU A N 1
ATOM 6971 C CA . LEU A 1 857 ? -20.285 -6.691 -3.174 1.00 95.88 857 LEU A CA 1
ATOM 6972 C C . LEU A 1 857 ? -21.159 -6.977 -1.955 1.00 95.88 857 LEU A C 1
ATOM 6974 O O . LEU A 1 857 ? -22.360 -6.719 -1.994 1.00 95.88 857 LEU A O 1
ATOM 6978 N N . ARG A 1 858 ? -20.562 -7.437 -0.851 1.00 94.94 858 ARG A N 1
ATOM 6979 C CA . ARG A 1 858 ? -21.293 -7.695 0.393 1.00 94.94 858 ARG A CA 1
ATOM 6980 C C . ARG A 1 858 ? -21.921 -6.424 0.969 1.00 94.94 858 ARG A C 1
ATOM 6982 O O . ARG A 1 858 ? -23.076 -6.455 1.390 1.00 94.94 858 ARG A O 1
ATOM 6989 N N . LEU A 1 859 ? -21.193 -5.307 0.935 1.00 96.31 859 LEU A N 1
ATOM 6990 C CA . LEU A 1 859 ? -21.722 -3.996 1.313 1.00 96.31 859 LEU A CA 1
ATOM 6991 C C . LEU A 1 859 ? -22.848 -3.547 0.366 1.00 96.31 859 LEU A C 1
ATOM 6993 O O . LEU A 1 859 ? -23.880 -3.077 0.832 1.00 96.31 859 LEU A O 1
ATOM 6997 N N . THR A 1 860 ? -22.691 -3.731 -0.947 1.00 95.56 860 THR A N 1
ATOM 6998 C CA . THR A 1 860 ? -23.722 -3.403 -1.948 1.00 95.56 860 THR A CA 1
ATOM 6999 C C . THR A 1 860 ? -25.016 -4.171 -1.714 1.00 95.56 860 THR A C 1
ATOM 7001 O O . THR A 1 860 ? -26.078 -3.560 -1.705 1.00 95.56 860 THR A O 1
ATOM 7004 N N . GLN A 1 861 ? -24.935 -5.469 -1.417 1.00 94.75 861 GLN A N 1
ATOM 7005 C CA . GLN A 1 861 ? -26.105 -6.277 -1.065 1.00 94.75 861 GLN A CA 1
ATOM 7006 C C . GLN A 1 861 ? -26.835 -5.740 0.175 1.00 94.75 861 GLN A C 1
ATOM 7008 O O . GLN A 1 861 ? -28.064 -5.727 0.201 1.00 94.75 861 GLN A O 1
ATOM 7013 N N . ALA A 1 862 ? -26.098 -5.286 1.196 1.00 95.75 862 ALA A N 1
ATOM 7014 C CA . ALA A 1 862 ? -26.698 -4.677 2.382 1.00 95.75 862 ALA A CA 1
ATOM 7015 C C . ALA A 1 862 ? -27.374 -3.334 2.056 1.00 95.75 862 ALA A C 1
ATOM 7017 O O . ALA A 1 862 ? -28.490 -3.088 2.503 1.00 95.75 862 ALA A O 1
ATOM 7018 N N . MET A 1 863 ? -26.744 -2.486 1.238 1.00 95.62 863 MET A N 1
ATOM 7019 C CA . MET A 1 863 ? -27.345 -1.213 0.821 1.00 95.62 863 MET A CA 1
ATOM 7020 C C . MET A 1 863 ? -28.629 -1.423 0.012 1.00 95.62 863 MET A C 1
ATOM 7022 O O . MET A 1 863 ? -29.625 -0.757 0.265 1.00 95.62 863 MET A O 1
ATOM 7026 N N . GLU A 1 864 ? -28.633 -2.369 -0.929 1.00 94.69 864 GLU A N 1
ATOM 7027 C CA . GLU A 1 864 ? -29.823 -2.654 -1.736 1.00 94.69 864 GLU A CA 1
ATOM 7028 C C . GLU A 1 864 ? -30.958 -3.249 -0.903 1.00 94.69 864 GLU A C 1
ATOM 7030 O O . GLU A 1 864 ? -32.105 -2.854 -1.081 1.00 94.69 864 GLU A O 1
ATOM 7035 N N . LYS A 1 865 ? -30.659 -4.138 0.055 1.00 94.81 865 LYS A N 1
ATOM 7036 C CA . LYS A 1 865 ? -31.684 -4.649 0.977 1.00 94.81 865 LYS A CA 1
ATOM 7037 C C . LYS A 1 865 ? -32.265 -3.558 1.876 1.00 94.81 865 LYS A C 1
ATOM 7039 O O . LYS A 1 865 ? -33.462 -3.578 2.130 1.00 94.81 865 LYS A O 1
ATOM 7044 N N . ALA A 1 866 ? -31.454 -2.604 2.338 1.00 93.75 866 ALA A N 1
ATOM 7045 C CA . ALA A 1 866 ? -31.950 -1.445 3.086 1.00 93.75 866 ALA A CA 1
ATOM 7046 C C . ALA A 1 866 ? -32.845 -0.517 2.230 1.00 93.75 866 ALA A C 1
ATOM 7048 O O . ALA A 1 866 ? -33.649 0.248 2.772 1.00 93.75 866 ALA A O 1
ATOM 7049 N N . GLY A 1 867 ? -32.735 -0.605 0.903 1.00 93.94 867 GLY A N 1
ATOM 7050 C CA . GLY A 1 867 ? -33.279 0.357 -0.051 1.00 93.94 867 GLY A CA 1
ATOM 7051 C C . GLY A 1 867 ? -32.307 1.520 -0.228 1.00 93.94 867 GLY A C 1
ATOM 7052 O O . GLY A 1 867 ? -31.959 2.211 0.735 1.00 93.94 867 GLY A O 1
ATOM 7053 N N . ILE A 1 868 ? -31.849 1.742 -1.459 1.00 92.38 868 ILE A N 1
ATOM 7054 C CA . ILE A 1 868 ? -30.863 2.781 -1.782 1.00 92.38 868 ILE A CA 1
ATOM 7055 C C . ILE A 1 868 ? -31.398 4.173 -1.432 1.00 92.38 868 ILE A C 1
ATOM 7057 O O . ILE A 1 868 ? -30.663 5.015 -0.917 1.00 92.38 868 ILE A O 1
ATOM 7061 N N . GLU A 1 869 ? -32.697 4.393 -1.606 1.00 90.94 869 GLU A N 1
ATOM 7062 C CA . GLU A 1 869 ? -33.410 5.609 -1.231 1.00 90.94 869 GLU A CA 1
ATOM 7063 C C . GLU A 1 869 ? -33.385 5.884 0.283 1.00 90.94 869 GLU A C 1
ATOM 7065 O O . GLU A 1 869 ? -33.506 7.035 0.724 1.00 90.94 869 GLU A O 1
ATOM 7070 N N . ASN A 1 870 ? -33.187 4.846 1.098 1.00 93.69 870 ASN A N 1
ATOM 7071 C CA . ASN A 1 870 ? -33.104 4.940 2.553 1.00 93.69 870 ASN A CA 1
ATOM 7072 C C . ASN A 1 870 ? -31.677 5.113 3.073 1.00 93.69 870 ASN A C 1
ATOM 7074 O O . ASN A 1 870 ? -31.480 5.388 4.260 1.00 93.69 870 ASN A O 1
ATOM 7078 N N . MET A 1 871 ? -30.674 4.979 2.209 1.00 95.19 871 MET A N 1
ATOM 7079 C CA . MET A 1 871 ? -29.284 5.111 2.611 1.00 95.19 871 MET A CA 1
ATOM 7080 C C . MET A 1 871 ? -28.961 6.544 3.043 1.00 95.19 871 MET A C 1
ATOM 7082 O O . MET A 1 871 ? -29.422 7.525 2.458 1.00 95.19 871 MET A O 1
ATOM 7086 N N . ILE A 1 872 ? -28.130 6.659 4.079 1.00 95.50 872 ILE A N 1
ATOM 7087 C CA . ILE A 1 872 ? -27.593 7.928 4.589 1.00 95.50 872 ILE A CA 1
ATOM 7088 C C . ILE A 1 872 ? -26.086 7.968 4.340 1.00 95.50 872 ILE A C 1
ATOM 7090 O O . ILE A 1 872 ? -25.567 8.934 3.777 1.00 95.50 872 ILE A O 1
ATOM 7094 N N . TYR A 1 873 ? -25.373 6.903 4.713 1.00 95.19 873 TYR A N 1
ATOM 7095 C CA . TYR A 1 873 ? -23.918 6.827 4.594 1.00 95.19 873 TYR A CA 1
ATOM 7096 C C . TYR A 1 873 ? -23.424 5.376 4.574 1.00 95.19 873 TYR A C 1
ATOM 7098 O O . TYR A 1 873 ? -24.047 4.499 5.168 1.00 95.19 873 TYR A O 1
ATOM 7106 N N . CYS A 1 874 ? -22.281 5.121 3.938 1.00 94.94 874 CYS A N 1
ATOM 7107 C CA . CYS A 1 874 ? -21.540 3.871 4.100 1.00 94.94 874 CYS A CA 1
ATOM 7108 C C . CYS A 1 874 ? -20.026 4.115 4.185 1.00 94.94 874 CYS A C 1
ATOM 7110 O O . CYS A 1 874 ? -19.486 5.014 3.525 1.00 94.94 874 CYS A O 1
ATOM 7112 N N . ASP A 1 875 ? -19.314 3.279 4.943 1.00 94.31 875 ASP A N 1
ATOM 7113 C CA . ASP A 1 875 ? -17.850 3.227 4.928 1.00 94.31 875 ASP A CA 1
ATOM 7114 C C . ASP A 1 875 ? -17.334 1.800 5.071 1.00 94.31 875 ASP A C 1
ATOM 7116 O O . ASP A 1 875 ? -17.239 1.291 6.177 1.00 94.31 875 ASP A O 1
ATOM 7120 N N . THR A 1 876 ? -16.910 1.216 3.948 1.00 92.06 876 THR A N 1
ATOM 7121 C CA . THR A 1 876 ? -16.216 -0.078 3.826 1.00 92.06 876 THR A CA 1
ATOM 7122 C C . THR A 1 876 ? -17.034 -1.290 4.273 1.00 92.06 876 THR A C 1
ATOM 7124 O O . THR A 1 876 ? -17.353 -2.132 3.439 1.00 92.06 876 THR A O 1
ATOM 7127 N N . ASP A 1 877 ? -17.350 -1.371 5.555 1.00 93.62 877 ASP A N 1
ATOM 7128 C CA . ASP A 1 877 ? -18.034 -2.446 6.267 1.00 93.62 877 ASP A CA 1
ATOM 7129 C C . ASP A 1 877 ? -19.253 -1.956 7.065 1.00 93.62 877 ASP A C 1
ATOM 7131 O O . ASP A 1 877 ? -19.983 -2.777 7.612 1.00 93.62 877 ASP A O 1
ATOM 7135 N N . SER A 1 878 ? -19.537 -0.651 7.045 1.00 95.56 878 SER A N 1
ATOM 7136 C CA . SER A 1 878 ? -20.669 -0.059 7.760 1.00 95.56 878 SER A CA 1
ATOM 7137 C C . SER A 1 878 ? -21.715 0.593 6.858 1.00 95.56 878 SER A C 1
ATOM 7139 O O . SER A 1 878 ? -21.397 1.148 5.799 1.00 95.56 878 SER A O 1
ATOM 7141 N N . VAL A 1 879 ? -22.967 0.579 7.325 1.00 96.62 879 VAL A N 1
ATOM 7142 C CA . VAL A 1 879 ? -24.125 1.244 6.714 1.00 96.62 879 VAL A CA 1
ATOM 7143 C C . VAL A 1 879 ? -24.905 2.055 7.749 1.00 96.62 879 VAL A C 1
ATOM 7145 O O . VAL A 1 879 ? -25.196 1.582 8.846 1.00 96.62 879 VAL A O 1
ATOM 7148 N N . ILE A 1 880 ? -25.281 3.276 7.375 1.00 96.81 880 ILE A N 1
ATOM 7149 C CA . ILE A 1 880 ? -26.246 4.115 8.089 1.00 96.81 880 ILE A CA 1
ATOM 7150 C C . ILE A 1 880 ? -27.435 4.316 7.158 1.00 96.81 880 ILE A C 1
ATOM 7152 O O . ILE A 1 880 ? -27.257 4.779 6.025 1.00 96.81 880 ILE A O 1
ATOM 7156 N N . TYR A 1 881 ? -28.632 3.975 7.620 1.00 96.12 881 TYR A N 1
ATOM 7157 C CA . TYR A 1 881 ? -29.851 4.030 6.816 1.00 96.12 881 TYR A CA 1
ATOM 7158 C C . TYR A 1 881 ? -31.071 4.364 7.679 1.00 96.12 881 TYR A C 1
ATOM 7160 O O . TYR A 1 881 ? -31.056 4.167 8.897 1.00 96.12 881 TYR A O 1
ATOM 7168 N N . LYS A 1 882 ? -32.118 4.902 7.050 1.00 94.50 882 LYS A N 1
ATOM 7169 C CA . LYS A 1 882 ? -33.424 5.124 7.685 1.00 94.50 882 LYS A CA 1
ATOM 7170 C C . LYS A 1 882 ? -34.362 3.948 7.424 1.00 94.50 882 LYS A C 1
ATOM 7172 O O . LYS A 1 882 ? -34.250 3.277 6.409 1.00 94.50 882 LYS A O 1
ATOM 7177 N N . GLU A 1 883 ? -35.306 3.714 8.312 1.00 92.25 883 GLU A N 1
ATOM 7178 C CA . GLU A 1 883 ? -36.254 2.606 8.194 1.00 92.25 883 GLU A CA 1
ATOM 7179 C C . GLU A 1 883 ? -37.560 2.974 8.887 1.00 92.25 883 GLU A C 1
ATOM 7181 O O . GLU A 1 883 ? -37.535 3.735 9.857 1.00 92.25 883 GLU A O 1
ATOM 7186 N N . ASN A 1 884 ? -38.701 2.484 8.400 1.00 91.44 884 ASN A N 1
ATOM 7187 C CA . ASN A 1 884 ? -39.964 2.738 9.087 1.00 91.44 884 ASN A CA 1
ATOM 7188 C C . ASN A 1 884 ? -40.026 1.939 10.394 1.00 91.44 884 ASN A C 1
ATOM 7190 O O . ASN A 1 884 ? -39.482 0.841 10.504 1.00 91.44 884 ASN A O 1
ATOM 7194 N N . VAL A 1 885 ? -40.708 2.482 11.400 1.00 87.12 885 VAL A N 1
ATOM 7195 C CA . VAL A 1 885 ? -40.919 1.775 12.670 1.00 87.12 885 VAL A CA 1
ATOM 7196 C C . VAL A 1 885 ? -41.650 0.453 12.403 1.00 87.12 885 VAL A C 1
ATOM 7198 O O . VAL A 1 885 ? -42.740 0.452 11.840 1.00 87.12 885 VAL A O 1
ATOM 7201 N N . GLY A 1 886 ? -41.057 -0.664 12.835 1.00 80.19 886 GLY A N 1
ATOM 7202 C CA . GLY A 1 886 ? -41.607 -2.014 12.656 1.00 80.19 886 GLY A CA 1
ATOM 7203 C C . GLY A 1 886 ? -41.070 -2.770 11.435 1.00 80.19 886 GLY A C 1
ATOM 7204 O O . GLY A 1 886 ? -41.265 -3.979 11.353 1.00 80.19 886 GLY A O 1
ATOM 7205 N N . GLU A 1 887 ? -40.355 -2.104 10.525 1.00 85.31 887 GLU A N 1
ATOM 7206 C CA . GLU A 1 887 ? -39.607 -2.771 9.454 1.00 85.31 887 GLU A CA 1
ATOM 7207 C C . GLU A 1 887 ? -38.221 -3.211 9.954 1.00 85.31 887 GLU A C 1
ATOM 7209 O O . GLU A 1 887 ? -37.581 -2.500 10.727 1.00 85.31 887 GLU A O 1
ATOM 7214 N N . ASN A 1 888 ? -37.751 -4.378 9.494 1.00 84.31 888 ASN A N 1
ATOM 7215 C CA . ASN A 1 888 ? -36.378 -4.855 9.702 1.00 84.31 888 ASN A CA 1
ATOM 7216 C C . ASN A 1 888 ? -35.798 -5.453 8.403 1.00 84.31 888 ASN A C 1
ATOM 7218 O O . ASN A 1 888 ? -35.487 -6.640 8.300 1.00 84.31 888 ASN A O 1
ATOM 7222 N N . LYS A 1 889 ? -35.609 -4.620 7.382 1.00 85.25 889 LYS A N 1
ATOM 7223 C CA . LYS A 1 889 ? -35.094 -4.974 6.050 1.00 85.25 889 LYS A CA 1
ATOM 7224 C C . LYS A 1 889 ? -33.758 -5.725 6.085 1.00 85.25 889 LYS A C 1
ATOM 7226 O O . LYS A 1 889 ? -33.489 -6.565 5.224 1.00 85.25 889 LYS A O 1
ATOM 7231 N N . LEU A 1 890 ? -32.914 -5.452 7.085 1.00 90.50 890 LEU A N 1
ATOM 7232 C CA . LEU A 1 890 ? -31.610 -6.104 7.263 1.00 90.50 890 LEU A CA 1
ATOM 7233 C C . LEU A 1 890 ? -31.583 -7.228 8.303 1.00 90.50 890 LEU A C 1
ATOM 7235 O O . LEU A 1 890 ? -30.502 -7.743 8.577 1.00 90.50 890 LEU A O 1
ATOM 7239 N N . GLU A 1 891 ? -32.727 -7.669 8.832 1.00 87.69 891 GLU A N 1
ATOM 7240 C CA . GLU A 1 891 ? -32.793 -8.733 9.848 1.00 87.69 891 GLU A CA 1
ATOM 7241 C C . GLU A 1 891 ? -32.037 -9.998 9.427 1.00 87.69 891 GLU A C 1
ATOM 7243 O O . GLU A 1 891 ? -31.177 -10.479 10.157 1.00 87.69 891 GLU A O 1
ATOM 7248 N N . SER A 1 892 ? -32.251 -10.455 8.187 1.00 86.69 892 SER A N 1
ATOM 7249 C CA . SER A 1 892 ? -31.568 -11.628 7.608 1.00 86.69 892 SER A CA 1
ATOM 7250 C C . SER A 1 892 ? -30.036 -11.528 7.542 1.00 86.69 892 SER A C 1
ATOM 7252 O O . SER A 1 892 ? -29.364 -12.519 7.263 1.00 86.69 892 SER A O 1
ATOM 7254 N N . MET A 1 893 ? -29.472 -10.331 7.724 1.00 89.25 893 MET A N 1
ATOM 7255 C CA . MET A 1 893 ? -28.030 -10.071 7.699 1.00 89.25 893 MET A CA 1
ATOM 7256 C C . MET A 1 893 ? -27.478 -9.653 9.064 1.00 89.25 893 MET A C 1
ATOM 7258 O O . MET A 1 893 ? -26.269 -9.441 9.171 1.00 89.25 893 MET A O 1
ATOM 7262 N N . ARG A 1 894 ? -28.330 -9.521 10.088 1.00 87.38 894 ARG A N 1
ATOM 7263 C CA . ARG A 1 894 ? -27.929 -9.154 11.448 1.00 87.38 894 ARG A CA 1
ATOM 7264 C C . ARG A 1 894 ? -27.525 -10.383 12.256 1.00 87.38 894 ARG A C 1
ATOM 7266 O O . ARG A 1 894 ? -28.066 -11.470 12.078 1.00 87.38 894 ARG A O 1
ATOM 7273 N N . GLY A 1 895 ? -26.563 -10.191 13.149 1.00 79.88 895 GLY A N 1
ATOM 7274 C CA . GLY A 1 895 ? -26.039 -11.248 14.003 1.00 79.88 895 GLY A CA 1
ATOM 7275 C C . GLY A 1 895 ? -24.735 -10.834 14.678 1.00 79.88 895 GLY A C 1
ATOM 7276 O O . GLY A 1 895 ? -24.006 -9.996 14.165 1.00 79.88 895 GLY A O 1
ATOM 7277 N N . GLU A 1 896 ? -24.435 -11.422 15.834 1.00 69.31 896 GLU A N 1
ATOM 7278 C CA . GLU A 1 896 ? -23.211 -11.156 16.612 1.00 69.31 896 GLU A CA 1
ATOM 7279 C C . GLU A 1 896 ? -21.959 -11.861 16.054 1.00 69.31 896 GLU A C 1
ATOM 7281 O O . GLU A 1 896 ? -20.862 -11.748 16.605 1.00 69.31 896 GLU A O 1
ATOM 7286 N N . GLN A 1 897 ? -22.126 -12.636 14.984 1.00 71.94 897 GLN A N 1
ATOM 7287 C CA . GLN A 1 897 ? -21.121 -13.550 14.458 1.00 71.94 897 GLN A CA 1
ATOM 7288 C C . GLN A 1 897 ? -20.302 -12.924 13.328 1.00 71.94 897 GLN A C 1
ATOM 7290 O O . GLN A 1 897 ? -20.588 -11.830 12.831 1.00 71.94 897 GLN A O 1
ATOM 7295 N N . LEU A 1 898 ? -19.245 -13.622 12.914 1.00 76.81 898 LEU A N 1
ATOM 7296 C CA . LEU A 1 898 ? -18.331 -13.121 11.900 1.00 76.81 898 LEU A CA 1
ATOM 7297 C C . LEU A 1 898 ? -19.048 -12.901 10.556 1.00 76.81 898 LEU A C 1
ATOM 7299 O O . LEU A 1 898 ? -19.742 -13.778 10.055 1.00 76.81 898 LEU A O 1
ATOM 7303 N N . GLY A 1 899 ? -18.863 -11.727 9.950 1.00 81.56 899 GLY A N 1
ATOM 7304 C CA . GLY A 1 899 ? -19.472 -11.398 8.655 1.00 81.56 899 GLY A CA 1
ATOM 7305 C C . GLY A 1 899 ? -20.957 -11.018 8.694 1.00 81.56 899 GLY A C 1
ATOM 7306 O O . GLY A 1 899 ? -21.535 -10.774 7.629 1.00 81.56 899 GLY A O 1
ATOM 7307 N N . PHE A 1 900 ? -21.555 -10.920 9.885 1.00 88.06 900 PHE A N 1
ATOM 7308 C CA . PHE A 1 900 ? -22.900 -10.384 10.104 1.00 88.06 900 PHE A CA 1
ATOM 7309 C C . PHE A 1 900 ? -22.860 -8.930 10.579 1.00 88.06 900 PHE A C 1
ATOM 7311 O O . PHE A 1 900 ? -21.831 -8.438 11.048 1.00 88.06 900 PHE A O 1
ATOM 7318 N N . LEU A 1 901 ? -23.985 -8.238 10.404 1.00 90.88 901 LEU A N 1
ATOM 7319 C CA . LEU A 1 901 ? -24.183 -6.857 10.819 1.00 90.88 901 LEU A CA 1
ATOM 7320 C C . LEU A 1 901 ? -24.527 -6.780 12.311 1.00 90.88 901 LEU A C 1
ATOM 7322 O O . LEU A 1 901 ? -25.501 -7.385 12.766 1.00 90.88 901 LEU A O 1
ATOM 7326 N N . THR A 1 902 ? -23.767 -5.977 13.044 1.00 89.94 902 THR A N 1
ATOM 7327 C CA . THR A 1 902 ? -23.993 -5.651 14.456 1.00 89.94 902 THR A CA 1
ATOM 7328 C C . THR A 1 902 ? -24.303 -4.174 14.626 1.00 89.94 902 THR A C 1
ATOM 7330 O O . THR A 1 902 ? -23.831 -3.352 13.842 1.00 89.94 902 THR A O 1
ATOM 7333 N N . ASP A 1 903 ? -25.086 -3.840 15.651 1.00 90.06 903 ASP A N 1
ATOM 7334 C CA . ASP A 1 903 ? -25.428 -2.454 15.963 1.00 90.06 903 ASP A CA 1
ATOM 7335 C C . ASP A 1 903 ? -24.220 -1.708 16.552 1.00 90.06 903 ASP A C 1
ATOM 7337 O O . ASP A 1 903 ? -23.584 -2.173 17.499 1.00 90.06 903 ASP A O 1
ATOM 7341 N N . GLU A 1 904 ? -23.900 -0.553 15.973 1.00 89.69 904 GLU A N 1
ATOM 7342 C CA . GLU A 1 904 ? -22.887 0.375 16.490 1.00 89.69 904 GLU A CA 1
ATOM 7343 C C . GLU A 1 904 ? -23.501 1.410 17.450 1.00 89.69 904 GLU A C 1
ATOM 7345 O O . GLU A 1 904 ? -22.779 2.145 18.133 1.00 89.69 904 GLU A O 1
ATOM 7350 N N . ILE A 1 905 ? -24.833 1.488 17.525 1.00 90.19 905 ILE A N 1
ATOM 7351 C CA . ILE A 1 905 ? -25.545 2.316 18.493 1.00 90.19 905 ILE A CA 1
ATOM 7352 C C . ILE A 1 905 ? -25.454 1.630 19.868 1.00 90.19 905 ILE A C 1
ATOM 7354 O O . ILE A 1 905 ? -25.823 0.463 20.008 1.00 90.19 905 ILE A O 1
ATOM 7358 N N . PRO A 1 906 ? -24.989 2.331 20.921 1.00 86.50 906 PRO A N 1
ATOM 7359 C CA . PRO A 1 906 ? -24.938 1.761 22.262 1.00 86.50 906 PRO A CA 1
ATOM 7360 C C . PRO A 1 906 ? -26.313 1.294 22.752 1.00 86.50 906 PRO A C 1
ATOM 7362 O O . PRO A 1 906 ? -27.312 1.998 22.580 1.00 86.50 906 PRO A O 1
ATOM 7365 N N . ALA A 1 907 ? -26.349 0.144 23.431 1.00 84.25 907 ALA A N 1
ATOM 7366 C CA . ALA A 1 907 ? -27.574 -0.400 24.010 1.00 84.25 907 ALA A CA 1
ATOM 7367 C C . ALA A 1 907 ? -28.293 0.638 24.894 1.00 84.25 907 ALA A C 1
ATOM 7369 O O . ALA A 1 907 ? -27.671 1.341 25.692 1.00 84.25 907 ALA A O 1
ATOM 7370 N N . GLY A 1 908 ? -29.615 0.744 24.735 1.00 83.69 908 GLY A N 1
ATOM 7371 C CA . GLY A 1 908 ? -30.444 1.721 25.450 1.00 83.69 908 GLY A CA 1
ATOM 7372 C C . GLY A 1 908 ? -30.473 3.125 24.832 1.00 83.69 908 GLY A C 1
ATOM 7373 O O . GLY A 1 908 ? -31.158 3.997 25.366 1.00 83.69 908 GLY A O 1
ATOM 7374 N N . ARG A 1 909 ? -29.782 3.355 23.707 1.00 90.62 909 ARG A N 1
ATOM 7375 C CA . ARG A 1 909 ? -29.825 4.619 22.959 1.00 90.62 909 ARG A CA 1
ATOM 7376 C C . ARG A 1 909 ? -30.475 4.458 21.592 1.00 90.62 909 ARG A C 1
ATOM 7378 O O . ARG A 1 909 ? -30.499 3.375 21.020 1.00 90.62 909 ARG A O 1
ATOM 7385 N N . LYS A 1 910 ? -30.995 5.563 21.060 1.00 92.44 910 LYS A N 1
ATOM 7386 C CA . LYS A 1 910 ? -31.535 5.663 19.700 1.00 92.44 910 LYS A CA 1
ATOM 7387 C C . LYS A 1 910 ? -30.809 6.758 18.933 1.00 92.44 910 LYS A C 1
ATOM 7389 O O . LYS A 1 910 ? -30.569 7.843 19.465 1.00 92.44 910 LYS A O 1
ATOM 7394 N N . LEU A 1 911 ? -30.479 6.493 17.673 1.00 94.75 911 LEU A N 1
ATOM 7395 C CA . LEU A 1 911 ? -29.897 7.491 16.784 1.00 94.75 911 LEU A CA 1
ATOM 7396 C C . LEU A 1 911 ? -30.997 8.447 16.304 1.00 94.75 911 LEU A C 1
ATOM 7398 O O . LEU A 1 911 ? -31.955 8.038 15.652 1.00 94.75 911 LEU A O 1
ATOM 7402 N N . LYS A 1 912 ? -30.874 9.725 16.664 1.00 94.88 912 LYS A N 1
ATOM 7403 C CA . LYS A 1 912 ? -31.885 10.755 16.393 1.00 94.88 912 LYS A CA 1
ATOM 7404 C C . LYS A 1 912 ? -31.561 11.607 15.187 1.00 94.88 912 LYS A C 1
ATOM 7406 O O . LYS A 1 912 ? -32.474 12.063 14.507 1.00 94.88 912 LYS A O 1
ATOM 7411 N N . GLU A 1 913 ? -30.287 11.892 14.958 1.00 96.31 913 GLU A N 1
ATOM 7412 C CA . GLU A 1 913 ? -29.881 12.734 13.840 1.00 96.31 913 GLU A CA 1
ATOM 7413 C C . GLU A 1 913 ? -28.469 12.398 13.367 1.00 96.31 913 GLU A C 1
ATOM 7415 O O . GLU A 1 913 ? -27.581 12.105 14.170 1.00 96.31 913 GLU A O 1
ATOM 7420 N N . VAL A 1 914 ? -28.275 12.462 12.053 1.00 96.81 914 VAL A N 1
ATOM 7421 C CA . VAL A 1 914 ? -27.006 12.219 11.370 1.00 96.81 914 VAL A CA 1
ATOM 7422 C C . VAL A 1 914 ? -26.707 13.399 10.456 1.00 96.81 914 VAL A C 1
ATOM 7424 O O . VAL A 1 914 ? -27.575 13.835 9.700 1.00 96.81 914 VAL A O 1
ATOM 7427 N N . VAL A 1 915 ? -25.473 13.893 10.521 1.00 95.38 915 VAL A N 1
ATOM 7428 C CA . VAL A 1 915 ? -24.946 14.953 9.656 1.00 95.38 915 VAL A CA 1
ATOM 7429 C C . VAL A 1 915 ? -23.705 14.428 8.943 1.00 95.38 915 VAL A C 1
ATOM 7431 O O . VAL A 1 915 ? -22.772 13.962 9.590 1.00 95.38 915 VAL A O 1
ATOM 7434 N N . VAL A 1 916 ? -23.666 14.511 7.619 1.00 93.75 916 VAL A N 1
ATOM 7435 C CA . VAL A 1 916 ? -22.596 14.011 6.755 1.00 93.75 916 VAL A CA 1
ATOM 7436 C C . VAL A 1 916 ? -22.122 15.140 5.845 1.00 93.75 916 VAL A C 1
ATOM 7438 O O . VAL A 1 916 ? -22.806 15.531 4.903 1.00 93.75 916 VAL A O 1
ATOM 7441 N N . MET A 1 917 ? -20.914 15.640 6.098 1.00 89.81 917 MET A N 1
ATOM 7442 C CA . MET A 1 917 ? -20.319 16.712 5.289 1.00 89.81 917 MET A CA 1
ATOM 7443 C C . MET A 1 917 ? -19.506 16.181 4.105 1.00 89.81 917 MET A C 1
ATOM 7445 O O . MET A 1 917 ? -19.399 16.835 3.069 1.00 89.81 917 MET A O 1
ATOM 7449 N N . ALA A 1 918 ? -18.864 15.021 4.275 1.00 88.12 918 ALA A N 1
ATOM 7450 C CA . ALA A 1 918 ? -18.023 14.387 3.261 1.00 88.12 918 ALA A CA 1
ATOM 7451 C C . ALA A 1 918 ? -17.732 12.919 3.635 1.00 88.12 918 ALA A C 1
ATOM 7453 O O . ALA A 1 918 ? -17.934 12.512 4.785 1.00 88.12 918 ALA A O 1
ATOM 7454 N N . PRO A 1 919 ? -17.177 12.106 2.714 1.00 88.81 919 PRO A N 1
ATOM 7455 C CA . PRO A 1 919 ? -16.656 10.786 3.054 1.00 88.81 919 PRO A CA 1
ATOM 7456 C C . PRO A 1 919 ? -15.688 10.828 4.251 1.00 88.81 919 PRO A C 1
ATOM 7458 O O . PRO A 1 919 ? -14.646 11.486 4.208 1.00 88.81 919 PRO A O 1
ATOM 7461 N N . LYS A 1 920 ? -16.017 10.068 5.304 1.00 90.56 920 LYS A N 1
ATOM 7462 C CA . LYS A 1 920 ? -15.314 9.989 6.601 1.00 90.56 920 LYS A CA 1
ATOM 7463 C C . LYS A 1 920 ? -15.331 11.292 7.422 1.00 90.56 920 LYS A C 1
ATOM 7465 O O . LYS A 1 920 ? -14.432 11.514 8.234 1.00 90.56 920 LYS A O 1
ATOM 7470 N N . MET A 1 921 ? -16.338 12.134 7.191 1.00 91.62 921 MET A N 1
ATOM 7471 C CA . MET A 1 921 ? -16.616 13.379 7.912 1.00 91.62 921 MET A CA 1
ATOM 7472 C C . MET A 1 921 ? -18.109 13.437 8.265 1.00 91.62 921 MET A C 1
ATOM 7474 O O . MET A 1 921 ? -18.915 13.937 7.475 1.00 91.62 921 MET A O 1
ATOM 7478 N N . TYR A 1 922 ? -18.486 12.902 9.425 1.00 93.81 922 TYR A N 1
ATOM 7479 C CA . TYR A 1 922 ? -19.883 12.852 9.864 1.00 93.81 922 TYR A CA 1
ATOM 7480 C C . TYR A 1 922 ? -20.025 13.003 11.382 1.00 93.81 922 TYR A C 1
ATOM 7482 O O . TYR A 1 922 ? -19.088 12.736 12.136 1.00 93.81 922 TYR A O 1
ATOM 7490 N N . ALA A 1 923 ? -21.208 13.422 11.820 1.00 95.94 923 ALA A N 1
ATOM 7491 C CA . ALA A 1 923 ? -21.578 13.581 13.214 1.00 95.94 923 ALA A CA 1
ATOM 7492 C C . ALA A 1 923 ? -22.920 12.895 13.501 1.00 95.94 923 ALA A C 1
ATOM 7494 O O . ALA A 1 923 ? -23.844 12.931 12.689 1.00 95.94 923 ALA A O 1
ATOM 7495 N N . LEU A 1 924 ? -23.014 12.263 14.666 1.00 96.38 924 LEU A N 1
ATOM 7496 C CA . LEU A 1 924 ? -24.164 11.498 15.133 1.00 96.38 924 LEU A CA 1
ATOM 7497 C C . LEU A 1 924 ? -24.689 12.129 16.421 1.00 96.38 924 LEU A C 1
ATOM 7499 O O . LEU A 1 924 ? -23.897 12.405 17.324 1.00 96.38 924 LEU A O 1
ATOM 7503 N N . ARG A 1 925 ? -26.008 12.293 16.527 1.00 96.00 925 ARG A N 1
ATOM 7504 C CA . ARG A 1 925 ? -26.711 12.629 17.769 1.00 96.00 925 ARG A CA 1
ATOM 7505 C C . ARG A 1 925 ? -27.557 11.439 18.197 1.00 96.00 925 ARG A C 1
ATOM 7507 O O . ARG A 1 925 ? -28.486 11.045 17.492 1.00 96.00 925 ARG A O 1
ATOM 7514 N N . MET A 1 926 ? -27.237 10.888 19.358 1.00 94.81 926 MET A N 1
ATOM 7515 C CA . MET A 1 926 ? -27.924 9.750 19.963 1.00 94.81 926 MET A CA 1
ATOM 7516 C C . MET A 1 926 ? -28.573 10.181 21.271 1.00 94.81 926 MET A C 1
ATOM 7518 O O . MET A 1 926 ? -27.986 10.965 22.011 1.00 94.81 926 MET A O 1
ATOM 7522 N N . GLU A 1 927 ? -29.738 9.636 21.581 1.00 93.62 927 GLU A N 1
ATOM 7523 C CA . GLU A 1 927 ? -30.514 9.969 22.777 1.00 93.62 927 GLU A CA 1
ATOM 7524 C C . GLU A 1 927 ? -30.795 8.696 23.576 1.00 93.62 927 GLU A C 1
ATOM 7526 O O . GLU A 1 927 ? -31.070 7.648 22.985 1.00 93.62 927 GLU A O 1
ATOM 7531 N N . ASP A 1 928 ? -30.669 8.759 24.899 1.00 91.50 928 ASP A N 1
ATOM 7532 C CA . ASP A 1 928 ? -31.053 7.656 25.782 1.00 91.50 928 ASP A CA 1
ATOM 7533 C C . ASP A 1 928 ? -32.544 7.689 26.156 1.00 91.50 928 ASP A C 1
ATOM 7535 O O . ASP A 1 928 ? -33.304 8.552 25.720 1.00 91.50 928 ASP A O 1
ATOM 7539 N N . GLN A 1 929 ? -32.982 6.715 26.957 1.00 85.38 929 GLN A N 1
ATOM 7540 C CA . GLN A 1 929 ? -34.373 6.618 27.414 1.00 85.38 929 GLN A CA 1
ATOM 7541 C C . GLN A 1 929 ? -34.812 7.791 28.308 1.00 85.38 929 GLN A C 1
ATOM 7543 O O . GLN A 1 929 ? -36.009 8.012 28.461 1.00 85.38 929 GLN A O 1
ATOM 7548 N N . GLN A 1 930 ? -33.865 8.534 28.892 1.00 83.94 930 GLN A N 1
ATOM 7549 C CA . GLN A 1 930 ? -34.119 9.682 29.769 1.00 83.94 930 GLN A CA 1
ATOM 7550 C C . GLN A 1 930 ? -34.142 11.010 28.994 1.00 83.94 930 GLN A C 1
ATOM 7552 O O . GLN A 1 930 ? -34.353 12.064 29.589 1.00 83.94 930 GLN A O 1
ATOM 7557 N N . GLY A 1 931 ? -33.927 10.972 27.675 1.00 85.31 931 GLY A N 1
ATOM 7558 C CA . GLY A 1 931 ? -33.873 12.155 26.819 1.00 85.31 931 GLY A CA 1
ATOM 7559 C C . GLY A 1 931 ? -32.501 12.834 26.769 1.00 85.31 931 GLY A C 1
ATOM 7560 O O . GLY A 1 931 ? -32.349 13.900 26.168 1.00 85.31 931 GLY A O 1
ATOM 7561 N N . THR A 1 932 ? -31.468 12.241 27.376 1.00 89.69 932 THR A N 1
ATOM 7562 C CA . THR A 1 932 ? -30.130 12.839 27.394 1.00 89.69 932 THR A CA 1
ATOM 7563 C C . THR A 1 932 ? -29.441 12.617 26.052 1.00 89.69 932 THR A C 1
ATOM 7565 O O . THR A 1 932 ? -29.215 11.487 25.608 1.00 89.69 932 THR A O 1
ATOM 7568 N N . SER A 1 933 ? -29.071 13.719 25.397 1.00 91.69 933 SER A N 1
ATOM 7569 C CA . SER A 1 933 ? -28.366 13.692 24.115 1.00 91.69 933 SER A CA 1
ATOM 7570 C C . SER A 1 933 ? -26.868 13.443 24.282 1.00 91.69 933 SER A C 1
ATOM 7572 O O . SER A 1 933 ? -26.201 13.995 25.153 1.00 91.69 933 SER A O 1
ATOM 7574 N N . SER A 1 934 ? -26.316 12.653 23.372 1.00 92.00 934 SER A N 1
ATOM 7575 C CA . SER A 1 934 ? -24.893 12.368 23.245 1.00 92.00 934 SER A CA 1
ATOM 7576 C C . SER A 1 934 ? -24.456 12.497 21.795 1.00 92.00 934 SER A C 1
ATOM 7578 O O . SER A 1 934 ? -25.220 12.202 20.875 1.00 92.00 934 SER A O 1
ATOM 7580 N N . TYR A 1 935 ? -23.217 12.933 21.593 1.00 92.75 935 TYR A N 1
ATOM 7581 C CA . TYR A 1 935 ? -22.703 13.271 20.272 1.00 92.75 935 TYR A CA 1
ATOM 7582 C C . TYR A 1 935 ? -21.458 12.454 19.949 1.00 92.75 935 TYR A C 1
ATOM 7584 O O . TYR A 1 935 ? -20.605 12.234 20.808 1.00 92.75 935 TYR A O 1
ATOM 7592 N N . SER A 1 936 ? -21.340 12.021 18.697 1.00 92.25 936 SER A N 1
ATOM 7593 C CA . SER A 1 936 ? -20.143 11.360 18.177 1.00 92.25 936 SER A CA 1
ATOM 7594 C C . SER A 1 936 ? -19.736 12.014 16.870 1.00 92.25 936 SER A C 1
ATOM 7596 O O . SER A 1 936 ? -20.540 12.082 15.946 1.00 92.25 936 SER A O 1
ATOM 7598 N N . VAL A 1 937 ? -18.499 12.500 16.785 1.00 93.12 937 VAL A N 1
ATOM 7599 C CA . VAL A 1 937 ? -17.957 13.152 15.586 1.00 93.12 937 VAL A CA 1
ATOM 7600 C C . VAL A 1 937 ? -16.826 12.301 15.023 1.00 93.12 937 VAL A C 1
ATOM 7602 O O . VAL A 1 937 ? -15.929 11.863 15.747 1.00 93.12 937 VAL A O 1
ATOM 7605 N N . LYS A 1 938 ? -16.851 12.072 13.710 1.00 92.31 938 LYS A N 1
ATOM 7606 C CA . LYS A 1 938 ? -15.790 11.405 12.954 1.00 92.31 938 LYS A CA 1
ATOM 7607 C C . LYS A 1 938 ? -15.248 12.386 11.927 1.00 92.31 938 LYS A C 1
ATOM 7609 O O . LYS A 1 938 ? -15.963 12.760 11.005 1.00 92.31 938 LYS A O 1
ATOM 7614 N N . ALA A 1 939 ? -13.985 12.785 12.088 1.00 89.81 939 ALA A N 1
ATOM 7615 C CA . ALA A 1 939 ? -13.342 13.784 11.241 1.00 89.81 939 ALA A CA 1
ATOM 7616 C C . ALA A 1 939 ? -11.999 13.284 10.676 1.00 89.81 939 ALA A C 1
ATOM 7618 O O . ALA A 1 939 ? -10.952 13.366 11.324 1.00 89.81 939 ALA A O 1
ATOM 7619 N N . LYS A 1 940 ? -12.001 12.743 9.452 1.00 86.81 940 LYS A N 1
ATOM 7620 C CA . LYS A 1 940 ? -10.780 12.269 8.786 1.00 86.81 940 LYS A CA 1
ATOM 7621 C C . LYS A 1 940 ? -9.747 13.385 8.619 1.00 86.81 940 LYS A C 1
ATOM 7623 O O . LYS A 1 940 ? -9.973 14.383 7.942 1.00 86.81 940 LYS A O 1
ATOM 7628 N N . GLY A 1 941 ? -8.542 13.122 9.121 1.00 83.38 941 GLY A N 1
ATOM 7629 C CA . GLY A 1 941 ? -7.401 14.023 8.965 1.00 83.38 941 GLY A CA 1
ATOM 7630 C C . GLY A 1 941 ? -7.409 15.201 9.935 1.00 83.38 941 GLY A C 1
ATOM 7631 O O . GLY A 1 941 ? -6.589 16.095 9.758 1.00 83.38 941 GLY A O 1
ATOM 7632 N N . VAL A 1 942 ? -8.288 15.189 10.943 1.00 84.88 942 VAL A N 1
ATOM 7633 C CA . VAL A 1 942 ? -8.280 16.134 12.060 1.00 84.88 942 VAL A CA 1
ATOM 7634 C C . VAL A 1 942 ? -8.162 15.362 13.369 1.00 84.88 942 VAL A C 1
ATOM 7636 O O . VAL A 1 942 ? -8.899 14.410 13.613 1.00 84.88 942 VAL A O 1
ATOM 7639 N N . SER A 1 943 ? -7.242 15.785 14.232 1.00 84.38 943 SER A N 1
ATOM 7640 C CA . SER A 1 943 ? -7.186 15.298 15.610 1.00 84.38 943 SER A CA 1
ATOM 7641 C C . SER A 1 943 ? -8.210 16.058 16.453 1.00 84.38 943 SER A C 1
ATOM 7643 O O . SER A 1 943 ? -8.095 17.277 16.594 1.00 84.38 943 SER A O 1
ATOM 7645 N N . LEU A 1 944 ? -9.191 15.352 17.018 1.00 83.31 944 LEU A N 1
ATOM 7646 C CA . LEU A 1 944 ? -10.237 15.919 17.880 1.00 83.31 944 LEU A CA 1
ATOM 7647 C C . LEU A 1 944 ? -9.696 16.202 19.293 1.00 83.31 944 LEU A C 1
ATOM 7649 O O . LEU A 1 944 ? -9.958 15.475 20.247 1.00 83.31 944 LEU A O 1
ATOM 7653 N N . THR A 1 945 ? -8.868 17.241 19.406 1.00 84.50 945 THR A N 1
ATOM 7654 C CA . THR A 1 945 ? -8.485 17.849 20.690 1.00 84.50 945 THR A CA 1
ATOM 7655 C C . THR A 1 945 ? -9.658 18.649 21.257 1.00 84.50 945 THR A C 1
ATOM 7657 O O . THR A 1 945 ? -10.550 19.005 20.497 1.00 84.50 945 THR A O 1
ATOM 7660 N N . SER A 1 946 ? -9.643 19.010 22.549 1.00 84.12 946 SER A N 1
ATOM 7661 C CA . SER A 1 946 ? -10.720 19.817 23.167 1.00 84.12 946 SER A CA 1
ATOM 7662 C C . SER A 1 946 ? -11.112 21.029 22.309 1.00 84.12 946 SER A C 1
ATOM 7664 O O . SER A 1 946 ? -12.269 21.177 21.938 1.00 84.12 946 SER A O 1
ATOM 7666 N N . LYS A 1 947 ? -10.117 21.811 21.869 1.00 83.44 947 LYS A N 1
ATOM 7667 C CA . LYS A 1 947 ? -10.317 22.981 21.001 1.00 83.44 947 LYS A CA 1
ATOM 7668 C C . LYS A 1 947 ? -10.892 22.632 19.622 1.00 83.44 947 LYS A C 1
ATOM 7670 O O . LYS A 1 947 ? -11.737 23.348 19.102 1.00 83.44 947 LYS A O 1
ATOM 7675 N N . ASN A 1 948 ? -10.421 21.553 18.995 1.00 87.81 948 ASN A N 1
ATOM 7676 C CA . ASN A 1 948 ? -10.926 21.153 17.679 1.00 87.81 948 ASN A CA 1
ATOM 7677 C C . ASN A 1 948 ? -12.321 20.522 17.758 1.00 87.81 948 ASN A C 1
ATOM 7679 O O . ASN A 1 948 ? -13.057 20.607 16.783 1.00 87.81 948 ASN A O 1
ATOM 7683 N N . SER A 1 949 ? -12.680 19.909 18.886 1.00 87.88 949 SER A N 1
ATOM 7684 C CA . SER A 1 949 ? -14.015 19.355 19.131 1.00 87.88 949 SER A CA 1
ATOM 7685 C C . SER A 1 949 ? -15.075 20.443 19.324 1.00 87.88 949 SER A C 1
ATOM 7687 O O . SER A 1 949 ? -16.241 20.199 19.036 1.00 87.88 949 SER A O 1
ATOM 7689 N N . GLU A 1 950 ? -14.682 21.643 19.763 1.00 86.62 950 GLU A N 1
ATOM 7690 C CA . GLU A 1 950 ? -15.551 22.829 19.764 1.00 86.62 950 GLU A CA 1
ATOM 7691 C C . GLU A 1 950 ? -15.770 23.351 18.335 1.00 86.62 950 GLU A C 1
ATOM 7693 O O . GLU A 1 950 ? -16.905 23.559 17.912 1.00 86.62 950 GLU A O 1
ATOM 7698 N N . ALA A 1 951 ? -14.687 23.497 17.561 1.00 86.62 951 ALA A N 1
ATOM 7699 C CA . ALA A 1 951 ? -14.750 23.996 16.185 1.00 86.62 951 ALA A CA 1
ATOM 7700 C C . ALA A 1 951 ? -15.459 23.023 15.220 1.00 86.62 951 ALA A C 1
ATOM 7702 O O . ALA A 1 951 ? -16.223 23.440 14.351 1.00 86.62 951 ALA A O 1
ATOM 7703 N N . ILE A 1 952 ? -15.216 21.719 15.370 1.00 91.25 952 ILE A N 1
ATOM 7704 C CA . ILE A 1 952 ? -15.834 20.644 14.586 1.00 91.25 952 ILE A CA 1
ATOM 7705 C C . ILE A 1 952 ? -16.740 19.844 15.521 1.00 91.25 952 ILE A C 1
ATOM 7707 O O . ILE A 1 952 ? -16.401 18.749 15.975 1.00 91.25 952 ILE A O 1
ATOM 7711 N N . SER A 1 953 ? -17.896 20.430 15.811 1.00 92.38 953 SER A N 1
ATOM 7712 C CA . SER A 1 953 ? -18.947 19.844 16.631 1.00 92.38 953 SER A CA 1
ATOM 7713 C C . SER A 1 953 ? -20.138 19.442 15.762 1.00 92.38 953 SER A C 1
ATOM 7715 O O . SER A 1 953 ? -20.238 19.811 14.593 1.00 92.38 953 SER A O 1
ATOM 7717 N N . PHE A 1 954 ? -21.081 18.695 16.337 1.00 94.38 954 PHE A N 1
ATOM 7718 C CA . PHE A 1 954 ? -22.321 18.349 15.644 1.00 94.38 954 PHE A CA 1
ATOM 7719 C C . PHE A 1 954 ? -23.068 19.595 15.132 1.00 94.38 954 PHE A C 1
ATOM 7721 O O . PHE A 1 954 ? -23.522 19.608 13.990 1.00 94.38 954 PHE A O 1
ATOM 7728 N N . ASN A 1 955 ? -23.160 20.644 15.956 1.00 94.25 955 ASN A N 1
ATOM 7729 C CA . ASN A 1 955 ? -23.893 21.866 15.621 1.00 94.25 955 ASN A CA 1
ATOM 7730 C C . ASN A 1 955 ? -23.203 22.648 14.504 1.00 94.25 955 ASN A C 1
ATOM 7732 O O . ASN A 1 955 ? -23.851 22.959 13.510 1.00 94.25 955 ASN A O 1
ATOM 7736 N N . THR A 1 956 ? -21.888 22.870 14.613 1.00 93.69 956 THR A N 1
ATOM 7737 C CA . THR A 1 956 ? -21.148 23.614 13.583 1.00 93.69 956 THR A CA 1
ATOM 7738 C C . THR A 1 956 ? -21.158 22.868 12.251 1.00 93.69 956 THR A C 1
ATOM 7740 O O . THR A 1 956 ? -21.423 23.465 11.216 1.00 93.69 956 THR A O 1
ATOM 7743 N N . MET A 1 957 ? -20.991 21.539 12.260 1.00 94.31 957 MET A N 1
ATOM 7744 C CA . MET A 1 957 ? -21.122 20.725 11.045 1.00 94.31 957 MET A CA 1
ATOM 7745 C C . MET A 1 957 ? -22.524 20.811 10.427 1.00 94.31 957 MET A C 1
ATOM 7747 O O . MET A 1 957 ? -22.650 20.832 9.204 1.00 94.31 957 MET A O 1
ATOM 7751 N N . LYS A 1 958 ? -23.579 20.847 11.251 1.00 94.44 958 LYS A N 1
ATOM 7752 C CA . LYS A 1 958 ? -24.971 20.947 10.794 1.00 94.44 958 LYS A CA 1
ATOM 7753 C C . LYS A 1 958 ? -25.265 22.301 10.160 1.00 94.44 958 LYS A C 1
ATOM 7755 O O . LYS A 1 958 ? -25.887 22.329 9.105 1.00 94.44 958 LYS A O 1
ATOM 7760 N N . GLU A 1 959 ? -24.838 23.389 10.793 1.00 93.44 959 GLU A N 1
ATOM 7761 C CA . GLU A 1 959 ? -24.992 24.755 10.278 1.00 93.44 959 GLU A CA 1
ATOM 7762 C C . GLU A 1 959 ? -24.255 24.912 8.951 1.00 93.44 959 GLU A C 1
ATOM 7764 O O . GLU A 1 959 ? -24.897 25.159 7.936 1.00 93.44 959 GLU A O 1
ATOM 7769 N N . THR A 1 960 ? -22.963 24.572 8.903 1.00 92.56 960 THR A N 1
ATOM 7770 C CA . THR A 1 960 ? -22.177 24.625 7.661 1.00 92.56 960 THR A CA 1
ATOM 7771 C C . THR A 1 960 ? -22.803 23.798 6.533 1.00 92.56 960 THR A C 1
ATOM 7773 O O . THR A 1 960 ? -22.760 24.186 5.367 1.00 92.56 960 THR A O 1
ATOM 7776 N N . MET A 1 961 ? -23.386 22.639 6.853 1.00 91.25 961 MET A N 1
ATOM 7777 C CA . MET A 1 961 ? -24.040 21.799 5.853 1.00 91.25 961 MET A CA 1
ATOM 7778 C C . MET A 1 961 ? -25.386 22.375 5.391 1.00 91.25 961 MET A C 1
ATOM 7780 O O . MET A 1 961 ? -25.732 22.205 4.226 1.00 91.25 961 MET A O 1
ATOM 7784 N N . LYS A 1 962 ? -26.137 23.064 6.261 1.00 91.25 962 LYS A N 1
ATOM 7785 C CA . LYS A 1 962 ? -27.349 23.794 5.862 1.00 91.25 962 LYS A CA 1
ATOM 7786 C C . LYS A 1 962 ? -27.004 24.927 4.905 1.00 91.25 962 LYS A C 1
ATOM 7788 O O . LYS A 1 962 ? -27.593 24.962 3.830 1.00 91.25 962 LYS A O 1
ATOM 7793 N N . ASP A 1 963 ? -26.017 25.748 5.258 1.00 89.50 963 ASP A N 1
ATOM 7794 C CA . ASP A 1 963 ? -25.564 26.877 4.438 1.00 89.50 963 ASP A CA 1
ATOM 7795 C C . ASP A 1 963 ? -25.126 26.390 3.052 1.00 89.50 963 ASP A C 1
ATOM 7797 O O . ASP A 1 963 ? -25.559 26.907 2.026 1.00 89.50 963 ASP A O 1
ATOM 7801 N N . PHE A 1 964 ? -24.363 25.292 3.005 1.00 88.25 964 PHE A N 1
ATOM 7802 C CA . PHE A 1 964 ? -23.937 24.694 1.743 1.00 88.25 964 PHE A CA 1
ATOM 7803 C C . PHE A 1 964 ? -25.104 24.179 0.886 1.00 88.25 964 PHE A C 1
ATOM 7805 O O . PHE A 1 964 ? -25.035 24.269 -0.337 1.00 88.25 964 PHE A O 1
ATOM 7812 N N . ILE A 1 965 ? -26.160 23.618 1.484 1.00 85.81 965 ILE A N 1
ATOM 7813 C CA . ILE A 1 965 ? -27.332 23.136 0.729 1.00 85.81 965 ILE A CA 1
ATOM 7814 C C . ILE A 1 965 ? -28.157 24.312 0.197 1.00 85.81 965 ILE A C 1
ATOM 7816 O O . ILE A 1 965 ? -28.649 24.234 -0.926 1.00 85.81 965 ILE A O 1
ATOM 7820 N N . SER A 1 966 ? -28.310 25.387 0.976 1.00 84.88 966 SER A N 1
ATOM 7821 C CA . SER A 1 966 ? -29.099 26.554 0.569 1.00 84.88 966 SER A CA 1
ATOM 7822 C C . SER A 1 966 ? -28.373 27.460 -0.423 1.00 84.88 966 SER A C 1
ATOM 7824 O O . SER A 1 966 ? -28.997 27.956 -1.356 1.00 84.88 966 SER A O 1
ATOM 7826 N N . GLU A 1 967 ? -27.073 27.682 -0.233 1.00 81.50 967 GLU A N 1
ATOM 7827 C CA . GLU A 1 967 ? -26.296 28.684 -0.978 1.00 81.50 967 GLU A CA 1
ATOM 7828 C C . GLU A 1 967 ? -25.307 28.063 -1.979 1.00 81.50 967 GLU A C 1
ATOM 7830 O O . GLU A 1 967 ? -24.723 28.766 -2.803 1.00 81.50 967 GLU A O 1
ATOM 7835 N N . GLY A 1 968 ? -25.083 26.745 -1.922 1.00 76.88 968 GLY A N 1
ATOM 7836 C CA . GLY A 1 968 ? -24.075 26.039 -2.726 1.00 76.88 968 GLY A CA 1
ATOM 7837 C C . GLY A 1 968 ? -22.630 26.254 -2.255 1.00 76.88 968 GLY A C 1
ATOM 7838 O O . GLY A 1 968 ? -21.706 25.607 -2.756 1.00 76.88 968 GLY A O 1
ATOM 7839 N N . ILE A 1 969 ? -22.423 27.142 -1.282 1.00 79.62 969 ILE A N 1
ATOM 7840 C CA . ILE A 1 969 ? -21.145 27.471 -0.651 1.00 79.62 969 ILE A CA 1
ATOM 7841 C C . ILE A 1 969 ? -21.345 27.601 0.860 1.00 79.62 969 ILE A C 1
ATOM 7843 O O . ILE A 1 969 ? -22.442 27.865 1.330 1.00 79.62 969 ILE A O 1
ATOM 7847 N N . SER A 1 970 ? -20.285 27.393 1.632 1.00 86.44 970 SER A N 1
ATOM 7848 C CA . SER A 1 970 ? -20.302 27.593 3.081 1.00 86.44 970 SER A CA 1
ATOM 7849 C C . SER A 1 970 ? -18.925 28.033 3.553 1.00 86.44 970 SER A C 1
ATOM 7851 O O . SER A 1 970 ? -17.912 27.689 2.931 1.00 86.44 970 SER A O 1
ATOM 7853 N N . GLU A 1 971 ? -18.855 28.723 4.688 1.00 87.25 971 GLU A N 1
ATOM 7854 C CA . GLU A 1 971 ? -17.563 29.000 5.306 1.00 87.25 971 GLU A CA 1
ATOM 7855 C C . GLU A 1 971 ? -16.882 27.697 5.782 1.00 87.25 971 GLU A C 1
ATOM 7857 O O . GLU A 1 971 ? -17.540 26.798 6.316 1.00 87.25 971 GLU A O 1
ATOM 7862 N N . PRO A 1 972 ? -15.559 27.544 5.580 1.00 87.44 972 PRO A N 1
ATOM 7863 C CA . PRO A 1 972 ? -14.826 26.379 6.060 1.00 87.44 972 PRO A CA 1
ATOM 7864 C C . PRO A 1 972 ? -14.778 26.334 7.587 1.00 87.44 972 PRO A C 1
ATOM 7866 O O . PRO A 1 972 ? -14.318 27.282 8.223 1.00 87.44 972 PRO A O 1
ATOM 7869 N N . LEU A 1 973 ? -15.047 25.164 8.168 1.00 90.56 973 LEU A N 1
ATOM 7870 C CA . LEU A 1 973 ? -14.661 24.886 9.551 1.00 90.56 973 LEU A CA 1
ATOM 7871 C C . LEU A 1 973 ? -13.129 24.839 9.653 1.00 90.56 973 LEU A C 1
ATOM 7873 O O . LEU A 1 973 ? -12.455 24.236 8.812 1.00 90.56 973 LEU A O 1
ATOM 7877 N N . VAL A 1 974 ? -12.549 25.452 10.685 1.00 89.12 974 VAL A N 1
ATOM 7878 C CA . VAL A 1 974 ? -11.089 25.535 10.848 1.00 89.12 974 VAL A CA 1
ATOM 7879 C C . VAL A 1 974 ? -10.643 24.779 12.094 1.00 89.12 974 VAL A C 1
ATOM 7881 O O . VAL A 1 974 ? -10.950 25.168 13.216 1.00 89.12 974 VAL A O 1
ATOM 7884 N N . ALA A 1 975 ? -9.848 23.726 11.901 1.00 88.31 975 ALA A N 1
ATOM 7885 C CA . ALA A 1 975 ? -9.177 23.010 12.983 1.00 88.31 975 ALA A CA 1
ATOM 7886 C C . ALA A 1 975 ? -7.688 23.358 13.051 1.00 88.31 975 ALA A C 1
ATOM 7888 O O . ALA A 1 975 ? -7.030 23.569 12.031 1.00 88.31 975 ALA A O 1
ATOM 7889 N N . LYS A 1 976 ? -7.122 23.362 14.259 1.00 85.75 976 LYS A N 1
ATOM 7890 C CA . LYS A 1 976 ? -5.687 23.565 14.489 1.00 85.75 976 LYS A CA 1
ATOM 7891 C C . LYS A 1 976 ? -4.968 22.215 14.496 1.00 85.75 976 LYS A C 1
ATOM 7893 O O . LYS A 1 976 ? -5.327 21.317 15.256 1.00 85.75 976 LYS A O 1
ATOM 7898 N N . MET A 1 977 ? -3.936 22.064 13.672 1.00 81.31 977 MET A N 1
ATOM 7899 C CA . MET A 1 977 ? -3.115 20.851 13.599 1.00 81.31 977 MET A CA 1
ATOM 7900 C C . MET A 1 977 ? -1.650 21.159 13.865 1.00 81.31 977 MET A C 1
ATOM 7902 O O . MET A 1 977 ? -1.119 22.122 13.324 1.00 81.31 977 MET A O 1
ATOM 7906 N N . MET A 1 978 ? -0.979 20.308 14.638 1.00 78.06 978 MET A N 1
ATOM 7907 C CA . MET A 1 978 ? 0.480 20.331 14.709 1.00 78.06 978 MET A CA 1
ATOM 7908 C C . MET A 1 978 ? 1.052 19.620 13.485 1.00 78.06 978 MET A C 1
ATOM 7910 O O . MET A 1 978 ? 0.795 18.434 13.277 1.00 78.06 978 MET A O 1
ATOM 7914 N N . THR A 1 979 ? 1.821 20.350 12.684 1.00 70.19 979 THR A N 1
ATOM 7915 C CA . THR A 1 979 ? 2.449 19.849 11.462 1.00 70.19 979 THR A CA 1
ATOM 7916 C C . THR A 1 979 ? 3.946 20.119 11.520 1.00 70.19 979 THR A C 1
ATOM 7918 O O . THR A 1 979 ? 4.381 21.177 11.972 1.00 70.19 979 THR A O 1
ATOM 7921 N N . PHE A 1 980 ? 4.746 19.176 11.030 1.00 68.06 980 PHE A N 1
ATOM 7922 C CA . PHE A 1 980 ? 6.164 19.411 10.781 1.00 68.06 980 PHE A CA 1
ATOM 7923 C C . PHE A 1 980 ? 6.316 20.136 9.444 1.00 68.06 980 PHE A C 1
ATOM 7925 O O . PHE A 1 980 ? 5.934 19.593 8.405 1.00 68.06 980 PHE A O 1
ATOM 7932 N N . LYS A 1 981 ? 6.860 21.354 9.459 1.00 60.56 981 LYS A N 1
ATOM 7933 C CA . LYS A 1 981 ? 7.226 22.080 8.239 1.00 60.56 981 LYS A CA 1
ATOM 7934 C C . LYS A 1 981 ? 8.737 22.083 8.057 1.00 60.56 981 LYS A C 1
ATOM 7936 O O . LYS A 1 981 ? 9.482 22.152 9.032 1.00 60.56 981 LYS A O 1
ATOM 7941 N N . ARG A 1 982 ? 9.154 22.004 6.794 1.00 57.97 982 ARG A N 1
ATOM 7942 C CA . ARG A 1 982 ? 10.485 22.401 6.332 1.00 57.97 982 ARG A CA 1
ATOM 7943 C C . ARG A 1 982 ? 10.351 23.775 5.680 1.00 57.97 982 ARG A C 1
ATOM 7945 O O . ARG A 1 982 ? 9.294 24.049 5.110 1.00 57.97 982 ARG A O 1
ATOM 7952 N N . GLY A 1 983 ? 11.384 24.603 5.780 1.00 67.50 983 GLY A N 1
ATOM 7953 C CA . GLY A 1 983 ? 11.461 25.845 5.013 1.00 67.50 983 GLY A CA 1
ATOM 7954 C C . GLY A 1 983 ? 11.548 25.607 3.506 1.00 67.50 983 GLY A C 1
ATOM 7955 O O . GLY A 1 983 ? 11.581 24.465 3.039 1.00 67.50 983 GLY A O 1
ATOM 7956 N N . ASP A 1 984 ? 11.520 26.703 2.756 1.00 57.75 984 ASP A N 1
ATOM 7957 C CA . ASP A 1 984 ? 11.395 26.697 1.299 1.00 57.75 984 ASP A CA 1
ATOM 7958 C C . ASP A 1 984 ? 12.629 26.108 0.597 1.00 57.75 984 ASP A C 1
ATOM 7960 O O . ASP A 1 984 ? 12.533 25.636 -0.538 1.00 57.75 984 ASP A O 1
ATOM 7964 N N . ASN A 1 985 ? 13.775 26.046 1.281 1.00 50.44 985 ASN A N 1
ATOM 7965 C CA . ASN A 1 985 ? 14.974 25.404 0.763 1.00 50.44 985 ASN A CA 1
ATOM 7966 C C . ASN A 1 985 ? 15.088 23.954 1.237 1.00 50.44 985 ASN A C 1
ATOM 7968 O O . ASN A 1 985 ? 14.796 23.600 2.382 1.00 50.44 985 ASN A O 1
ATOM 7972 N N . ALA A 1 986 ? 15.638 23.099 0.369 1.00 37.72 986 ALA A N 1
ATOM 7973 C CA . ALA A 1 986 ? 15.915 21.695 0.680 1.00 37.72 986 ALA A CA 1
ATOM 7974 C C . ALA A 1 986 ? 16.783 21.506 1.943 1.00 37.72 986 ALA A C 1
ATOM 7976 O O . ALA A 1 986 ? 16.762 20.426 2.536 1.00 37.72 986 ALA A O 1
ATOM 7977 N N . LEU A 1 987 ? 17.514 22.553 2.352 1.00 43.62 987 LEU A N 1
ATOM 7978 C CA . LEU A 1 987 ? 18.415 22.563 3.499 1.00 43.62 987 LEU A CA 1
ATOM 7979 C C . LEU A 1 987 ? 17.839 23.187 4.781 1.00 43.62 987 LEU A C 1
ATOM 7981 O O . LEU A 1 987 ? 18.523 23.189 5.804 1.00 43.62 987 LEU A O 1
ATOM 7985 N N . ASP A 1 988 ? 16.605 23.685 4.760 1.00 46.47 988 ASP A N 1
ATOM 7986 C CA . ASP A 1 988 ? 16.022 24.315 5.941 1.00 46.47 988 ASP A CA 1
ATOM 7987 C C . ASP A 1 988 ? 15.688 23.276 7.027 1.00 46.47 988 ASP A C 1
ATOM 7989 O O . ASP A 1 988 ? 15.384 22.108 6.752 1.00 46.47 988 ASP A O 1
ATOM 7993 N N . GLY A 1 989 ? 15.749 23.704 8.292 1.00 48.19 989 GLY A N 1
ATOM 7994 C CA . GLY A 1 989 ? 15.409 22.865 9.442 1.00 48.19 989 GLY A CA 1
ATOM 7995 C C . GLY A 1 989 ? 13.949 22.391 9.430 1.00 48.19 989 GLY A C 1
ATOM 7996 O O . GLY A 1 989 ? 13.103 22.930 8.721 1.00 48.19 989 GLY A O 1
ATOM 7997 N N . LEU A 1 990 ? 13.643 21.370 10.237 1.00 49.72 990 LEU A N 1
ATOM 7998 C CA . LEU A 1 990 ? 12.268 20.953 10.526 1.00 49.72 990 LEU A CA 1
ATOM 7999 C C . LEU A 1 990 ? 11.825 21.601 11.833 1.00 49.72 990 LEU A C 1
ATOM 8001 O O . LEU A 1 990 ? 12.487 21.431 12.855 1.00 49.72 990 LEU A O 1
ATOM 8005 N N . TRP A 1 991 ? 10.686 22.280 11.822 1.00 64.62 991 TRP A N 1
ATOM 8006 C CA . TRP A 1 991 ? 10.053 22.764 13.043 1.00 64.62 991 TRP A CA 1
ATOM 8007 C C . TRP A 1 991 ? 8.597 22.324 13.092 1.00 64.62 991 TRP A C 1
ATOM 8009 O O . TRP A 1 991 ? 7.920 22.168 12.070 1.00 64.62 991 TRP A O 1
ATOM 8019 N N . THR A 1 992 ? 8.112 22.109 14.308 1.00 70.75 992 THR A N 1
ATOM 8020 C CA . THR A 1 992 ? 6.688 21.910 14.550 1.00 70.75 992 THR A CA 1
ATOM 8021 C C . THR A 1 992 ? 6.023 23.275 14.529 1.00 70.75 992 THR A C 1
ATOM 8023 O O . THR A 1 992 ? 6.411 24.169 15.277 1.00 70.75 992 THR A O 1
ATOM 8026 N N . CYS A 1 993 ? 5.014 23.449 13.688 1.00 76.75 993 CYS A N 1
ATOM 8027 C CA . CYS A 1 993 ? 4.155 24.622 13.733 1.00 76.75 993 CYS A CA 1
ATOM 8028 C C . CYS A 1 993 ? 2.690 24.207 13.811 1.00 76.75 993 CYS A C 1
ATOM 8030 O O . CYS A 1 993 ? 2.302 23.104 13.415 1.00 76.75 993 CYS A O 1
ATOM 8032 N N . VAL A 1 994 ? 1.869 25.105 14.346 1.00 81.38 994 VAL A N 1
ATOM 8033 C CA . VAL A 1 994 ? 0.420 24.950 14.302 1.00 81.38 994 VAL A CA 1
ATOM 8034 C C . VAL A 1 994 ? -0.058 25.490 12.960 1.00 81.38 994 VAL A C 1
ATOM 8036 O O . VAL A 1 994 ? 0.170 26.649 12.627 1.00 81.38 994 VAL A O 1
ATOM 8039 N N . THR A 1 995 ? -0.695 24.632 12.176 1.00 83.31 995 THR A N 1
ATOM 8040 C CA . THR A 1 995 ? -1.282 24.966 10.880 1.00 83.31 995 THR A CA 1
ATOM 8041 C C . THR A 1 995 ? -2.791 24.839 10.929 1.00 83.31 995 THR A C 1
ATOM 8043 O O . THR A 1 995 ? -3.322 23.942 11.591 1.00 83.31 995 THR A O 1
ATOM 8046 N N . ASP A 1 996 ? -3.464 25.671 10.148 1.00 86.94 996 ASP A N 1
ATOM 8047 C CA . ASP A 1 996 ? -4.916 25.655 10.039 1.00 86.94 996 ASP A CA 1
ATOM 8048 C C . ASP A 1 996 ? -5.344 24.651 8.976 1.00 86.94 996 ASP A C 1
ATOM 8050 O O . ASP A 1 996 ? -4.984 24.749 7.799 1.00 86.94 996 ASP A O 1
ATOM 8054 N N . LYS A 1 997 ? -6.123 23.661 9.401 1.00 86.75 997 LYS A N 1
ATOM 8055 C CA . LYS A 1 997 ? -6.773 22.701 8.525 1.00 86.75 997 LYS A CA 1
ATOM 8056 C C . LYS A 1 997 ? -8.198 23.172 8.275 1.00 86.75 997 LYS A C 1
ATOM 8058 O O . LYS A 1 997 ? -9.048 23.080 9.155 1.00 86.75 997 LYS A O 1
ATOM 8063 N N . ARG A 1 998 ? -8.445 23.659 7.060 1.00 87.56 998 ARG A N 1
ATOM 8064 C CA . ARG A 1 998 ? -9.792 23.998 6.589 1.00 87.56 998 ARG A CA 1
ATOM 8065 C C . ARG A 1 998 ? -10.548 22.726 6.212 1.00 87.56 998 ARG A C 1
ATOM 8067 O O . ARG A 1 998 ? -10.023 21.880 5.482 1.00 87.56 998 ARG A O 1
ATOM 8074 N N . VAL A 1 999 ? -11.768 22.614 6.707 1.00 85.62 999 VAL A N 1
ATOM 8075 C CA . VAL A 1 999 ? -12.700 21.515 6.495 1.00 85.62 999 VAL A CA 1
ATOM 8076 C C . VAL A 1 999 ? -13.940 22.104 5.843 1.00 85.62 999 VAL A C 1
ATOM 8078 O O . VAL A 1 999 ? -14.662 22.882 6.450 1.00 85.62 999 VAL A O 1
ATOM 8081 N N . ASN A 1 1000 ? -14.162 21.731 4.589 1.00 83.75 1000 ASN A N 1
ATOM 8082 C CA . ASN A 1 1000 ? -15.335 22.138 3.826 1.00 83.75 1000 ASN A CA 1
ATOM 8083 C C . ASN A 1 1000 ? -16.243 20.927 3.614 1.00 83.75 1000 ASN A C 1
ATOM 8085 O O . ASN A 1 1000 ? -15.712 19.814 3.466 1.00 83.75 1000 ASN A O 1
ATOM 8089 N N . PRO A 1 1001 ? -17.567 21.128 3.499 1.00 82.44 1001 PRO A N 1
ATOM 8090 C CA . PRO A 1 1001 ? -18.411 20.190 2.776 1.00 82.44 1001 PRO A CA 1
ATOM 8091 C C . PRO A 1 1001 ? -17.765 19.921 1.416 1.00 82.44 1001 PRO A C 1
ATOM 8093 O O . PRO A 1 1001 ? -17.411 20.848 0.684 1.00 82.44 1001 PRO A O 1
ATOM 8096 N N . LYS A 1 1002 ? -17.490 18.653 1.109 1.00 71.94 1002 LYS A N 1
ATOM 8097 C CA . LYS A 1 1002 ? -16.804 18.294 -0.134 1.00 71.94 1002 LYS A CA 1
ATOM 8098 C C . LYS A 1 1002 ? -17.565 17.206 -0.856 1.00 71.94 1002 LYS A C 1
ATOM 8100 O O . LYS A 1 1002 ? -17.570 16.051 -0.436 1.00 71.94 1002 LYS A O 1
ATOM 8105 N N . MET A 1 1003 ? -18.104 17.599 -2.002 1.00 68.00 1003 MET A N 1
ATOM 8106 C CA . MET A 1 1003 ? -18.818 16.732 -2.924 1.00 68.00 1003 MET A CA 1
ATOM 8107 C C . MET A 1 1003 ? -17.847 16.192 -3.955 1.00 68.00 1003 MET A C 1
ATOM 8109 O O . MET A 1 1003 ? -17.405 16.906 -4.848 1.00 68.00 1003 MET A O 1
ATOM 8113 N N . ASP A 1 1004 ? -17.448 14.932 -3.806 1.00 68.69 1004 ASP A N 1
ATOM 8114 C CA . ASP A 1 1004 ? -16.555 14.295 -4.771 1.00 68.69 1004 ASP A CA 1
ATOM 8115 C C . ASP A 1 1004 ? -17.062 12.967 -5.330 1.00 68.69 1004 ASP A C 1
ATOM 8117 O O . ASP A 1 1004 ? -16.298 12.269 -5.996 1.00 68.69 1004 ASP A O 1
ATOM 8121 N N . LYS A 1 1005 ? -18.338 12.627 -5.087 1.00 78.94 1005 LYS A N 1
ATOM 8122 C CA . LYS A 1 1005 ? -18.959 11.364 -5.531 1.00 78.94 1005 LYS A CA 1
ATOM 8123 C C . LYS A 1 1005 ? -20.425 11.481 -5.984 1.00 78.94 1005 LYS A C 1
ATOM 8125 O O . LYS A 1 1005 ? -21.087 10.456 -6.107 1.00 78.94 1005 LYS A O 1
ATOM 8130 N N . GLY A 1 1006 ? -20.929 12.691 -6.223 1.00 80.62 1006 GLY A N 1
ATOM 8131 C CA . GLY A 1 1006 ? -22.300 12.945 -6.680 1.00 80.62 1006 GLY A CA 1
ATOM 8132 C C . GLY A 1 1006 ? -22.720 14.402 -6.476 1.00 80.62 1006 GLY A C 1
ATOM 8133 O O . GLY A 1 1006 ? -21.890 15.224 -6.079 1.00 80.62 1006 GLY A O 1
ATOM 8134 N N . HIS A 1 1007 ? -23.996 14.698 -6.730 1.00 78.31 1007 HIS A N 1
ATOM 8135 C CA . HIS A 1 1007 ? -24.615 16.012 -6.525 1.00 78.31 1007 HIS A CA 1
ATOM 8136 C C . HIS A 1 1007 ? -25.684 15.945 -5.433 1.00 78.31 1007 HIS A C 1
ATOM 8138 O O . HIS A 1 1007 ? -26.464 15.001 -5.431 1.00 78.31 1007 HIS A O 1
ATOM 8144 N N . TYR A 1 1008 ? -25.712 16.912 -4.509 1.00 79.06 1008 TYR A N 1
ATOM 8145 C CA . TYR A 1 1008 ? -26.846 17.052 -3.591 1.00 79.06 1008 TYR A CA 1
ATOM 8146 C C . TYR A 1 1008 ? -28.003 17.738 -4.318 1.00 79.06 1008 TYR A C 1
ATOM 8148 O O . TYR A 1 1008 ? -27.785 18.718 -5.028 1.00 79.06 1008 TYR A O 1
ATOM 8156 N N . ASP A 1 1009 ? -29.219 17.242 -4.126 1.00 79.06 1009 ASP A N 1
ATOM 8157 C CA . ASP A 1 1009 ? -30.425 18.007 -4.423 1.00 79.06 1009 ASP A CA 1
ATOM 8158 C C . ASP A 1 1009 ? -30.703 19.061 -3.330 1.00 79.06 1009 ASP A C 1
ATOM 8160 O O . ASP A 1 1009 ? -30.004 19.148 -2.314 1.00 79.06 1009 ASP A O 1
ATOM 8164 N N . ILE A 1 1010 ? -31.763 19.851 -3.520 1.00 76.69 1010 ILE A N 1
ATOM 8165 C CA . ILE A 1 1010 ? -32.220 20.873 -2.559 1.00 76.69 1010 ILE A CA 1
ATOM 8166 C C . ILE A 1 1010 ? -32.624 20.296 -1.189 1.00 76.69 1010 ILE A C 1
ATOM 8168 O O . ILE A 1 1010 ? -32.789 21.037 -0.223 1.00 76.69 1010 ILE A O 1
ATOM 8172 N N . HIS A 1 1011 ? -32.798 18.977 -1.094 1.00 81.31 1011 HIS A N 1
ATOM 8173 C CA . HIS A 1 1011 ? -33.138 18.255 0.127 1.00 81.31 1011 HIS A CA 1
ATOM 8174 C C . HIS A 1 1011 ? -31.916 17.573 0.759 1.00 81.31 1011 HIS A C 1
ATOM 8176 O O . HIS A 1 1011 ? -32.051 16.878 1.769 1.00 81.31 1011 HIS A O 1
ATOM 8182 N N . GLY A 1 1012 ? -30.721 17.763 0.192 1.00 83.69 1012 GLY A N 1
ATOM 8183 C CA . GLY A 1 1012 ? -29.501 17.148 0.686 1.00 83.69 1012 GLY A CA 1
ATOM 8184 C C . GLY A 1 1012 ? -29.403 15.649 0.398 1.00 83.69 1012 GLY A C 1
ATOM 8185 O O . GLY A 1 1012 ? -28.751 14.934 1.158 1.00 83.69 1012 GLY A O 1
ATOM 8186 N N . VAL A 1 1013 ? -30.029 15.152 -0.673 1.00 88.25 1013 VAL A N 1
ATOM 8187 C CA . VAL A 1 1013 ? -29.902 13.770 -1.172 1.00 88.25 1013 VAL A CA 1
ATOM 8188 C C . VAL A 1 1013 ? -28.884 13.711 -2.302 1.00 88.25 1013 VAL A C 1
ATOM 8190 O O . VAL A 1 1013 ? -28.922 14.533 -3.210 1.00 88.25 1013 VAL A O 1
ATOM 8193 N N . VAL A 1 1014 ? -27.945 12.764 -2.238 1.00 87.62 1014 VAL A N 1
ATOM 8194 C CA . VAL A 1 1014 ? -26.904 12.596 -3.256 1.00 87.62 1014 VAL A CA 1
ATOM 8195 C C . VAL A 1 1014 ? -27.423 11.773 -4.418 1.00 87.62 1014 VAL A C 1
ATOM 8197 O O . VAL A 1 1014 ? -27.705 10.586 -4.277 1.00 87.62 1014 VAL A O 1
ATOM 8200 N N . THR A 1 1015 ? -27.377 12.369 -5.592 1.00 87.31 1015 THR A N 1
ATOM 8201 C CA . THR A 1 1015 ? -27.583 11.699 -6.865 1.00 87.31 1015 THR A CA 1
ATOM 8202 C C . THR A 1 1015 ? -26.217 11.376 -7.499 1.00 87.31 1015 THR A C 1
ATOM 8204 O O . THR A 1 1015 ? -25.316 12.232 -7.523 1.00 87.31 1015 THR A O 1
ATOM 8207 N N . PRO A 1 1016 ? -25.993 10.152 -8.013 1.00 88.69 1016 PRO A N 1
ATOM 8208 C CA . PRO A 1 1016 ? -24.721 9.769 -8.622 1.00 88.69 1016 PRO A CA 1
ATOM 8209 C C . PRO A 1 1016 ? -24.338 10.631 -9.831 1.00 88.69 1016 PRO A C 1
ATOM 8211 O O . PRO A 1 1016 ? -25.181 11.098 -10.599 1.00 88.69 1016 PRO A O 1
ATOM 8214 N N . PHE A 1 1017 ? -23.033 10.781 -10.073 1.00 90.69 1017 PHE A N 1
ATOM 8215 C CA . PHE A 1 1017 ? -22.563 11.423 -11.301 1.00 90.69 1017 PHE A CA 1
ATOM 8216 C C . PHE A 1 1017 ? -22.983 10.621 -12.531 1.00 90.69 1017 PHE A C 1
ATOM 8218 O O . PHE A 1 1017 ? -22.583 9.466 -12.698 1.00 90.69 1017 PHE A O 1
ATOM 8225 N N . GLY A 1 1018 ? -23.720 11.271 -13.429 1.00 90.00 1018 GLY A N 1
ATOM 8226 C CA . GLY A 1 1018 ? -24.115 10.685 -14.704 1.00 90.00 1018 GLY A CA 1
ATOM 8227 C C . GLY A 1 1018 ? -25.504 10.062 -14.748 1.00 90.00 1018 GLY A C 1
ATOM 8228 O O . GLY A 1 1018 ? -25.837 9.528 -15.805 1.00 90.00 1018 GLY A O 1
ATOM 8229 N N . GLN A 1 1019 ? -26.278 10.098 -13.656 1.00 91.75 1019 GLN A N 1
ATOM 8230 C CA . GLN A 1 1019 ? -27.654 9.597 -13.672 1.00 91.75 1019 GLN A CA 1
ATOM 8231 C C . GLN A 1 1019 ? -28.511 10.441 -14.624 1.00 91.75 1019 GLN A C 1
ATOM 8233 O O . GLN A 1 1019 ? -28.405 11.671 -14.641 1.00 91.75 1019 GLN A O 1
ATOM 8238 N N . LEU A 1 1020 ? -29.321 9.762 -15.431 1.00 91.88 1020 LEU A N 1
ATOM 8239 C CA . LEU A 1 1020 ? -30.265 10.351 -16.375 1.00 91.88 1020 LEU A CA 1
ATOM 8240 C C . LEU A 1 1020 ? -31.704 9.984 -15.986 1.00 91.88 1020 LEU A C 1
ATOM 8242 O O . LEU A 1 1020 ? -31.912 8.954 -15.339 1.00 91.88 1020 LEU A O 1
ATOM 8246 N N . PRO A 1 1021 ? -32.703 10.782 -16.402 1.00 89.12 1021 PRO A N 1
ATOM 8247 C CA . PRO A 1 1021 ? -34.106 10.428 -16.235 1.00 89.12 1021 PRO A CA 1
ATOM 8248 C C . PRO A 1 1021 ? -34.438 9.070 -16.862 1.00 89.12 1021 PRO A C 1
ATOM 8250 O O . PRO A 1 1021 ? -33.882 8.687 -17.900 1.00 89.12 1021 PRO A O 1
ATOM 8253 N N . THR A 1 1022 ? -35.389 8.363 -16.258 1.00 84.12 1022 THR A N 1
ATOM 8254 C CA . THR A 1 1022 ? -35.949 7.119 -16.797 1.00 84.12 1022 THR A CA 1
ATOM 8255 C C . THR A 1 1022 ? -36.428 7.328 -18.239 1.00 84.12 1022 THR A C 1
ATOM 8257 O O . THR A 1 1022 ? -37.021 8.357 -18.551 1.00 84.12 1022 THR A O 1
ATOM 8260 N N . ASN A 1 1023 ? -36.168 6.352 -19.117 1.00 83.50 1023 ASN A N 1
ATOM 8261 C CA . ASN A 1 1023 ? -36.468 6.374 -20.561 1.00 83.50 1023 ASN A CA 1
ATOM 8262 C C . ASN A 1 1023 ? -35.613 7.319 -21.424 1.00 83.50 1023 ASN A C 1
ATOM 8264 O O . ASN A 1 1023 ? -35.932 7.527 -22.595 1.00 83.50 1023 ASN A O 1
ATOM 8268 N N . THR A 1 1024 ? -34.509 7.867 -20.905 1.00 86.69 1024 THR A N 1
ATOM 8269 C CA . THR A 1 1024 ? -33.566 8.611 -21.756 1.00 86.69 1024 THR A CA 1
ATOM 8270 C C . THR A 1 1024 ? -32.909 7.670 -22.770 1.00 86.69 1024 THR A C 1
ATOM 8272 O O . THR A 1 1024 ? -32.156 6.770 -22.394 1.00 86.69 1024 THR A O 1
ATOM 8275 N N . LEU A 1 1025 ? -33.165 7.891 -24.061 1.00 88.69 1025 LEU A N 1
ATOM 8276 C CA . LEU A 1 1025 ? -32.523 7.147 -25.144 1.00 88.69 1025 LEU A CA 1
ATOM 8277 C C . LEU A 1 1025 ? -31.082 7.628 -25.329 1.00 88.69 1025 LEU A C 1
ATOM 8279 O O . LEU A 1 1025 ? -30.826 8.818 -25.522 1.00 88.69 1025 LEU A O 1
ATOM 8283 N N . LEU A 1 1026 ? -30.138 6.689 -25.276 1.00 92.69 1026 LEU A N 1
ATOM 8284 C CA . LEU A 1 1026 ? -28.745 6.978 -25.586 1.00 92.69 1026 LEU A CA 1
ATOM 8285 C C . LEU A 1 1026 ? -28.515 6.936 -27.096 1.00 92.69 1026 LEU A C 1
ATOM 8287 O O . LEU A 1 1026 ? -29.018 6.053 -27.789 1.00 92.69 1026 LEU A O 1
ATOM 8291 N N . ILE A 1 1027 ? -27.699 7.866 -27.582 1.00 94.62 1027 ILE A N 1
ATOM 8292 C CA . ILE A 1 1027 ? -27.185 7.845 -28.948 1.00 94.62 1027 ILE A CA 1
ATOM 8293 C C . ILE A 1 1027 ? -25.973 6.925 -28.950 1.00 94.62 1027 ILE A C 1
ATOM 8295 O O . ILE A 1 1027 ? -24.955 7.226 -28.314 1.00 94.62 1027 ILE A O 1
ATOM 8299 N N . ASP A 1 1028 ? -26.088 5.808 -29.655 1.00 90.56 1028 ASP A N 1
ATOM 8300 C CA . ASP A 1 1028 ? -24.987 4.872 -29.783 1.00 90.56 1028 ASP A CA 1
ATOM 8301 C C . ASP A 1 1028 ? -23.956 5.372 -30.801 1.00 90.56 1028 ASP A C 1
ATOM 8303 O O . ASP A 1 1028 ? -24.108 5.221 -32.010 1.00 90.56 1028 ASP A O 1
ATOM 8307 N N . ASP A 1 1029 ? -22.918 6.036 -30.294 1.00 90.75 1029 ASP A N 1
ATOM 8308 C CA . ASP A 1 1029 ? -21.788 6.542 -31.072 1.00 90.75 1029 ASP A CA 1
ATOM 8309 C C . ASP A 1 1029 ? -20.456 5.906 -30.641 1.00 90.75 1029 ASP A C 1
ATOM 8311 O O . ASP A 1 1029 ? -19.388 6.515 -30.797 1.00 90.75 1029 ASP A O 1
ATOM 8315 N N . TYR A 1 1030 ? -20.512 4.704 -30.054 1.00 88.69 1030 TYR A N 1
ATOM 8316 C CA . TYR A 1 1030 ? -19.323 3.996 -29.597 1.00 88.69 1030 TYR A CA 1
ATOM 8317 C C . TYR A 1 1030 ? -18.382 3.712 -30.785 1.00 88.69 1030 TYR A C 1
ATOM 8319 O O . TYR A 1 1030 ? -18.754 3.023 -31.733 1.00 88.69 1030 TYR A O 1
ATOM 8327 N N . PRO A 1 1031 ? -17.147 4.247 -30.780 1.00 77.94 1031 PRO A N 1
ATOM 8328 C CA . PRO A 1 1031 ? -16.324 4.303 -31.989 1.00 77.94 1031 PRO A CA 1
ATOM 8329 C C . PRO A 1 1031 ? -15.521 3.019 -32.260 1.00 77.94 1031 PRO A C 1
ATOM 8331 O O . PRO A 1 1031 ? -14.704 3.026 -33.182 1.00 77.94 1031 PRO A O 1
ATOM 8334 N N . PHE A 1 1032 ? -15.700 1.971 -31.444 1.00 82.44 1032 PHE A N 1
ATOM 8335 C CA . PHE A 1 1032 ? -14.881 0.750 -31.445 1.00 82.44 1032 PHE A CA 1
ATOM 8336 C C . PHE A 1 1032 ? -15.694 -0.543 -31.568 1.00 82.44 1032 PHE A C 1
ATOM 8338 O O . PHE A 1 1032 ? -15.188 -1.591 -31.169 1.00 82.44 1032 PHE A O 1
ATOM 8345 N N . TYR A 1 1033 ? -16.940 -0.492 -32.048 1.00 72.31 1033 TYR A N 1
ATOM 8346 C CA . TYR A 1 1033 ? -17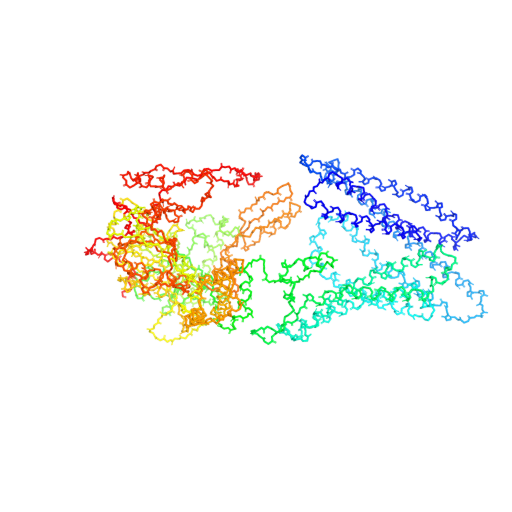.616 -1.733 -32.416 1.00 72.31 1033 TYR A CA 1
ATOM 8347 C C . TYR A 1 1033 ? -16.763 -2.476 -33.444 1.00 72.31 1033 TYR A C 1
ATOM 8349 O O . TYR A 1 1033 ? -16.356 -1.889 -34.449 1.00 72.31 1033 TYR A O 1
ATOM 8357 N N . ASP A 1 1034 ? -16.473 -3.744 -33.162 1.00 56.25 1034 ASP A N 1
ATOM 8358 C CA . ASP A 1 1034 ? -15.981 -4.653 -34.186 1.00 56.25 1034 ASP A CA 1
ATOM 8359 C C . ASP A 1 1034 ? -17.154 -4.846 -35.168 1.00 56.25 1034 ASP A C 1
ATOM 8361 O O . ASP A 1 1034 ? -18.238 -5.258 -34.745 1.00 56.25 1034 ASP A O 1
ATOM 8365 N N . GLN A 1 1035 ? -16.978 -4.448 -36.433 1.00 39.84 1035 GLN A N 1
ATOM 8366 C CA . GLN A 1 1035 ? -17.930 -4.776 -37.502 1.00 39.84 1035 GLN A CA 1
ATOM 8367 C C . GLN A 1 1035 ? -17.765 -6.227 -37.940 1.00 39.84 1035 GLN A C 1
ATOM 8369 O O . GLN A 1 1035 ? -16.598 -6.670 -38.068 1.00 39.84 1035 GLN A O 1
#

InterPro domains:
  IPR004868 DNA-directed DNA polymerase, family B, mitochondria/virus [PF03175] (569-730)
  IPR004868 DNA-directed DNA polymerase, family B, mitochondria/virus [PF03175] (765-814)
  IPR017452 GPCR, rhodopsin-like, 7TM [PS50262] (1-242)
  IPR019427 7TM GPCR, serpentine receptor class w (Srw) [PF10324] (225-365)
  IPR023211 DNA polymerase, palm domain superfamily [G3DSA:3.90.1600.10] (822-950)
  IPR043502 DNA/RNA polymerase superfamily [SSF56672] (534-954)

Mean predicted aligned error: 19.1 Å

Nearest PDB structures (foldseek):
  4bv0-assembly2_B  TM=7.023E-01  e=3.062E-03  Rattus norvegicus
  9iyb-assembly1_A  TM=6.909E-01  e=2.113E-02  Homo sapiens
  7w57-assembly1_R  TM=6.620E-01  e=1.531E-02  Homo sapiens
  8ic0-assembly1_A  TM=5.840E-01  e=1.598E-01  Homo sapiens
  6jod-assembly1_A  TM=6.233E-01  e=5.046E-01  Homo sapiens

Secondary structure (DSSP, 8-state):
-HHHHHHHHHHHHHHHHHHHHHHHSTT---HHHHHHHHHHHHHHHHHHHHHHHHHHHHHHHHHHHHHSS-HHHHTSHHHHHHHHHHHHHHHHHHHHTTTTTEEEEEEETTEEEEEE-GGGTTTTTHHHHHHHHHHHIIIIIHHHHHHHHHHHHHHHHHHHHHHHHHHH--SS-TTTHHHHHHHHHHHHHHHHHHHHHHHHHHHHHHH-TTHHHHHHHHHHHHHHHHHHHHHHHHHHHHHHHHTSTTTTTBHHHHHHHHHHHHHHHHHHHHHHHHHHHHHSTT---HHHHHHHHHHHHHHHHHHHHHHHHHHHHHHHHHHHHHSS-HHHHHBHHHHHHHHHHHHHHHHHHHGGGTTTEEEEE-TTSS-EEEEE-HHHHHTTTHHHHHHHHHH-------S-SSHHHHHHHHIIIII--TTSS----TT-S------HHHHHHHHHHHHH-TT---EETTBB-PPEEEETTEEEE-SEEETTTTEEEEEE-HHHHT-TTT---TTSBPSS-TTSBHHHHHHHHHHHHHHHHHTT-EEEEEEHHHHHHHHHH-HHHHHHHHH----S---GGGG-----EEESBSEEE--SSEEEEEEEETTHHHHIIIIISEEE-S-------S---EEEEEEEE--TT-SS--S-EEETTEEE--S-HHHHHHT--SS-----BHHHH-EEEEEEHHHHHHHHHTT-EEEEEEEEEE-S-EEESHHHHHHHHHHHHHHHHTT--SSTT--HHHHHHHHHHHHHHH-----GGG----HHHHHHHHHHHHHTTTTTT--S---EEEEEETT-HHHHHHHHS-TTEEEEEEEE-SSSEEEEEEEE-GGG-PPPTT--HHHHHHHHHHHHHHHHHHHHHH-GGGEEEEETTEEEEEEETT--TTGGGB-SSTTSEEE-SPTTEEEEEEEEEETTEEEEEEEETT--EEEEEEETT----HHHHHHS-HHHHHHHHHHHHHHS--PPEEEEEEEEEE-SSTTPPEEEEEEEEEE----SS-EE-TTSBEEPTT---TT---B---TT---